Protein AF-A0A960QI03-F1 (afdb_monomer)

Solvent-accessible surface area (backbone atoms only — not comparable to full-atom values): 41084 Å² total; per-residue (Å²): 134,55,71,67,60,52,50,40,71,71,55,50,43,81,72,44,52,60,62,52,52,51,38,40,46,32,41,39,46,59,36,56,78,56,27,78,68,55,60,70,58,50,51,51,33,53,52,21,50,52,50,25,54,52,28,52,52,46,42,41,49,51,48,39,50,63,47,33,41,73,56,32,57,75,67,73,45,93,53,97,57,63,90,57,55,70,70,58,54,51,50,54,48,51,49,29,51,50,50,28,56,49,23,41,55,76,42,58,45,58,74,70,51,57,56,49,50,54,49,36,55,50,35,42,47,38,32,36,31,83,92,62,29,27,44,52,29,69,63,19,47,58,42,50,9,36,44,74,29,30,48,54,38,49,48,30,44,48,45,45,54,90,39,40,58,99,80,74,86,47,71,66,54,55,48,32,51,50,34,41,43,53,18,29,36,30,51,21,39,50,53,52,51,52,52,41,62,72,42,35,59,62,36,54,75,68,68,51,50,31,42,42,63,74,58,32,69,71,54,47,52,48,45,42,66,71,45,39,50,54,48,24,53,51,27,44,53,50,25,35,51,38,38,23,73,75,72,63,41,47,48,46,43,51,54,51,58,64,56,50,76,80,46,77,87,74,68,96,76,63,60,73,58,56,53,50,40,42,46,65,47,42,30,53,31,42,42,53,42,42,35,75,78,47,55,83,51,52,66,56,54,56,50,46,43,68,78,56,44,73,59,60,67,56,47,67,63,65,50,87,68,64,72,59,64,65,55,63,45,75,42,75,78,47,79,50,73,53,98,83,49,38,42,38,40,34,42,34,28,50,34,67,46,62,85,74,94,61,94,80,51,72,45,79,49,76,49,43,27,48,90,87,43,78,53,87,67,51,75,46,78,44,94,65,52,83,71,69,70,69,72,87,59,94,84,71,84,57,66,41,46,39,36,37,45,37,76,59,70,97,84,61,96,75,73,60,47,33,37,42,32,35,34,37,37,32,67,55,96,87,39,79,43,74,45,76,57,40,76,44,76,42,67,44,81,62,84,68,74,82,74,78,82,82,87,67,86,72,45,31,32,34,36,23,40,57,61,87,65,66,46,39,63,58,49,52,56,43,59,73,40,89,76,42,36,63,51,52,52,53,46,23,52,52,37,31,75,75,71,71,47,53,54,62,49,45,39,76,65,49,78,80,53,93,89,64,50,74,56,44,54,46,54,40,43,50,45,51,48,51,43,55,52,48,52,51,38,41,73,60,70,51,62,55,56,30,30,27,36,41,73,73,18,43,53,44,28,42,34,63,18,44,23,34,52,70,66,55,40,49,51,50,36,48,47,53,38,65,54,55,66,64,82,39,77,18,23,31,35,42,32,64,39,36,40,68,63,51,51,52,54,36,61,76,72,68,48,70,62,39,57,26,32,38,24,74,50,58,14,29,35,26,19,38,45,71,40,47,50,53,50,53,56,51,33,56,76,72,70,46,58,63,50,74,68,78,56,46,34,38,67,12,17,81,86,44,70,44,78,84,55,45,67,80,39,68,86,52,77,58,37,72,70,75,43,52,32,32,34,17,72,75,30,18,73,66,85,73,80,64,50,50,68,55,57,44,40,48,46,22,33,41,25,28,43,46,47,21,53,55,52,53,56,75,57,88,52,46,29,34,39,27,42,50,52,54,82,63,45,53,55,53,51,52,49,35,58,71,63,37,72,79,39,44,81,40,50,45,68,63,51,44,70,75,58,61,128

pLDDT: mean 76.5, std 20.73, range [26.42, 98.19]

Nearest PDB structures (foldseek):
  8g4u-assembly2_D  TM=7.574E-01  e=1.925E-13  Saccharopolyspora erythraea
  7s6d-assembly1_B  TM=7.404E-01  e=5.643E-13  Saccharopolyspora erythraea
  8jpt-assembly1_A  TM=7.401E-01  e=1.123E-12  Saccharopolyspora spinosa
  7s6c-assembly1_A  TM=7.450E-01  e=1.173E-12  Saccharopolyspora erythraea
  2qo3-assembly1_A  TM=7.437E-01  e=4.744E-11  Saccharopolyspora erythraea

Foldseek 3Di:
DDPVVVLCVLQVCVVCLLQAPLLLLLLLLLLVLQFPDAQVLSVLLSVLLVQLLVLLSSLLSLLQLVLCLVLCVLLVHDGPCNVPDPVVSVVSNVVSLVSNVVSLVSLVADPVLVVLSVVLSVLSNLCRHPPNVCQLDPCNLQSQLSNRFQSSSVSSNCSRVVRGDPPQDDPLVVVLNVLRSQLSSLVSSLVVLVVCLLCVLVCVVSVGRGPCVVCDNVNSLCCCQPPSVVSNVVSVLVNQVSCCVRVVLNQLVVLVVVLVVLPPPADPRCSVSVSCCSSAPSSVSSNVSSCVSVVSNVVVVVVSCVSNPNCVVVCVLVPPFPDWPWDQDWDQQDFDQDPQQKTKTKIKFGWTDTPDPDPPFKDKDKWKAFPNHTFDKDKDFPSPDPSVVNPDDDDDTDMGIIIIIGRDDPPDLPRQWMWIWIWMWGQDPSDIDIDGSDTDIGGRPRPDPDDDDPVDDFAEEEEEEQASDPLLQLVVVLCVDPPSVVLQVLLQVLCCVLVVDGPVCVSVPHDDDPLQDPLLNRLLSRLSSLQSLQVLCVVLVHLHQAYEYWQSSVLNRLVSLVFADSNLSSLLSSLLSVQFSDQALKWKKKWQAAPVVLVVVCVVVVAQKAWQAGAHGITMIMDHPVRVVVSVVVCVVVVTDMGIPPNSGDWQAQVTDNVVSLVSFQPGDTDDGNHQRQFLLVLGTDPDRDGSVSSVSSGHHHRYPHSSLVNCLPDDTQEYEYAHDDPCVVRNVVSCCVRPVRYYYHYSVSVSVVSVD

Structure (mmCIF, N/CA/C/O backbone):
data_AF-A0A960QI03-F1
#
_entry.id   AF-A0A960QI03-F1
#
loop_
_atom_site.group_PDB
_atom_site.id
_atom_site.type_symbol
_atom_site.label_atom_id
_atom_site.label_alt_id
_atom_site.label_comp_id
_atom_site.label_asym_id
_atom_site.label_entity_id
_atom_site.label_seq_id
_atom_site.pdbx_PDB_ins_code
_atom_site.Cartn_x
_atom_site.Cartn_y
_atom_site.Cartn_z
_atom_site.occupancy
_atom_site.B_iso_or_equiv
_atom_site.auth_seq_id
_atom_site.auth_comp_id
_atom_site.auth_asym_id
_atom_site.auth_atom_id
_atom_site.pdbx_PDB_model_num
ATOM 1 N N . MET A 1 1 ? 2.310 -25.686 -11.707 1.00 39.84 1 MET A N 1
ATOM 2 C CA . MET A 1 1 ? 3.024 -24.391 -11.836 1.00 39.84 1 MET A CA 1
ATOM 3 C C . MET A 1 1 ? 4.093 -24.515 -12.911 1.00 39.84 1 MET A C 1
ATOM 5 O O . MET A 1 1 ? 4.977 -25.349 -12.753 1.00 39.84 1 MET A O 1
ATOM 9 N N . GLY A 1 2 ? 3.983 -23.753 -14.004 1.00 37.94 2 GLY A N 1
ATOM 10 C CA . GLY A 1 2 ? 4.932 -23.805 -15.125 1.00 37.94 2 GLY A CA 1
ATOM 11 C C . GLY A 1 2 ? 6.330 -23.283 -14.769 1.00 37.94 2 GLY A C 1
ATOM 12 O O . GLY A 1 2 ? 6.493 -22.539 -13.800 1.00 37.94 2 GLY A O 1
ATOM 13 N N . LEU A 1 3 ? 7.331 -23.666 -15.569 1.00 33.56 3 LEU A N 1
ATOM 14 C CA . LEU A 1 3 ? 8.744 -23.286 -15.419 1.00 33.56 3 LEU A CA 1
ATOM 15 C C . LEU A 1 3 ? 8.937 -21.762 -15.293 1.00 33.56 3 LEU A C 1
ATOM 17 O O . LEU A 1 3 ? 9.714 -21.313 -14.458 1.00 33.56 3 LEU A O 1
ATOM 21 N N . ALA A 1 4 ? 8.156 -20.976 -16.042 1.00 34.00 4 ALA A N 1
ATOM 22 C CA . ALA A 1 4 ? 8.165 -19.512 -15.997 1.00 34.00 4 ALA A CA 1
ATOM 23 C C . ALA A 1 4 ? 7.738 -18.942 -14.630 1.00 34.00 4 ALA A C 1
ATOM 25 O O . ALA A 1 4 ? 8.382 -18.034 -14.113 1.00 34.00 4 ALA A O 1
ATOM 26 N N . ASN A 1 5 ? 6.718 -19.524 -13.986 1.00 35.59 5 ASN A N 1
ATOM 27 C CA . ASN A 1 5 ? 6.287 -19.092 -12.650 1.00 35.59 5 ASN A CA 1
ATOM 28 C C . ASN A 1 5 ? 7.309 -19.472 -11.572 1.00 35.59 5 ASN A C 1
ATOM 30 O O . ASN A 1 5 ? 7.458 -18.748 -10.593 1.00 35.59 5 ASN A O 1
ATOM 34 N N . ARG A 1 6 ? 8.041 -20.580 -11.760 1.00 45.50 6 ARG A N 1
ATOM 35 C CA . ARG A 1 6 ? 9.142 -20.960 -10.863 1.00 45.50 6 ARG A CA 1
ATOM 36 C C . ARG A 1 6 ? 10.351 -20.038 -11.029 1.00 45.50 6 ARG A C 1
ATOM 38 O O . ARG A 1 6 ? 10.916 -19.636 -10.024 1.00 45.50 6 ARG A O 1
ATOM 45 N N . LEU A 1 7 ? 10.716 -19.660 -12.255 1.00 40.84 7 LEU A N 1
ATOM 46 C CA . LEU A 1 7 ? 11.804 -18.705 -12.505 1.00 40.84 7 LEU A CA 1
ATOM 47 C C . LEU A 1 7 ? 11.471 -17.306 -11.964 1.00 40.84 7 LEU A C 1
ATOM 49 O O . LEU A 1 7 ? 12.288 -16.727 -11.256 1.00 40.84 7 LEU A O 1
ATOM 53 N N . ASN A 1 8 ? 10.245 -16.815 -12.179 1.00 43.50 8 ASN A N 1
ATOM 54 C CA . ASN A 1 8 ? 9.796 -15.537 -11.615 1.00 43.50 8 ASN A CA 1
ATOM 55 C C . ASN A 1 8 ? 9.832 -15.519 -10.078 1.00 43.50 8 ASN A C 1
ATOM 57 O O . ASN A 1 8 ? 10.259 -14.521 -9.499 1.00 43.50 8 ASN A O 1
ATOM 61 N N . ALA A 1 9 ? 9.427 -16.615 -9.425 1.00 45.22 9 ALA A N 1
ATOM 62 C CA . ALA A 1 9 ? 9.469 -16.742 -7.967 1.00 45.22 9 ALA A CA 1
ATOM 63 C C . ALA A 1 9 ? 10.902 -16.857 -7.410 1.00 45.22 9 ALA A C 1
ATOM 65 O O . ALA A 1 9 ? 11.162 -16.383 -6.310 1.00 45.22 9 ALA A O 1
ATOM 66 N N . LEU A 1 10 ? 11.827 -17.465 -8.164 1.00 46.03 10 LEU A N 1
ATOM 67 C CA . LEU A 1 10 ? 13.216 -17.684 -7.744 1.00 46.03 10 LEU A CA 1
ATOM 68 C C . LEU A 1 10 ? 14.126 -16.468 -7.949 1.00 46.03 10 LEU A C 1
ATOM 70 O O . LEU A 1 10 ? 15.114 -16.347 -7.236 1.00 46.03 10 LEU A O 1
ATOM 74 N N . SER A 1 11 ? 13.838 -15.595 -8.919 1.00 47.56 11 SER A N 1
ATOM 75 C CA . SER A 1 11 ? 14.735 -14.482 -9.259 1.00 47.56 11 SER A CA 1
ATOM 76 C C . SER A 1 11 ? 14.125 -13.096 -9.080 1.00 47.56 11 SER A C 1
ATOM 78 O O . SER A 1 11 ? 14.800 -12.127 -9.401 1.00 47.56 11 SER A O 1
ATOM 80 N N . ARG A 1 12 ? 12.863 -12.960 -8.640 1.00 54.19 12 ARG A N 1
ATOM 81 C CA . ARG A 1 12 ? 12.131 -11.671 -8.605 1.00 54.19 12 ARG A CA 1
ATOM 82 C C . ARG A 1 12 ? 12.164 -10.932 -9.957 1.00 54.19 12 ARG A C 1
ATOM 84 O O . ARG A 1 12 ? 12.278 -9.711 -10.005 1.00 54.19 12 ARG A O 1
ATOM 91 N N . PHE A 1 13 ? 12.076 -11.687 -11.057 1.00 56.06 13 PHE A N 1
ATOM 92 C CA . PHE A 1 13 ? 12.320 -11.229 -12.435 1.00 56.06 13 PHE A CA 1
ATOM 93 C C . PHE A 1 13 ? 11.583 -9.930 -12.811 1.00 56.06 13 PHE A C 1
ATOM 95 O O . PHE A 1 13 ? 12.171 -9.027 -13.402 1.00 56.06 13 PHE A O 1
ATOM 102 N N . SER A 1 14 ? 10.313 -9.794 -12.417 1.00 46.88 14 SER A N 1
ATOM 103 C CA . SER A 1 14 ? 9.499 -8.602 -12.696 1.00 46.88 14 SER A CA 1
ATOM 104 C C . SER A 1 14 ? 10.028 -7.319 -12.040 1.00 46.88 14 SER A C 1
ATOM 106 O O . SER A 1 14 ? 9.809 -6.239 -12.583 1.00 46.88 14 SER A O 1
ATOM 108 N N . GLY A 1 15 ? 10.738 -7.423 -10.909 1.00 53.53 15 GLY A N 1
ATOM 109 C CA . GLY A 1 15 ? 11.224 -6.277 -10.134 1.00 53.53 15 GLY A CA 1
ATOM 110 C C . GLY A 1 15 ? 12.460 -5.591 -10.723 1.00 53.53 15 GLY A C 1
ATOM 111 O O . GLY A 1 15 ? 12.612 -4.381 -10.580 1.00 53.53 15 GLY A O 1
ATOM 112 N N . TRP A 1 16 ? 13.333 -6.324 -11.423 1.00 65.75 16 TRP A N 1
ATOM 113 C CA . TRP A 1 16 ? 14.554 -5.762 -12.026 1.00 65.75 16 TRP A CA 1
ATOM 114 C C . TRP A 1 16 ? 14.536 -5.706 -13.554 1.00 65.75 16 TRP A C 1
ATOM 116 O O . TRP A 1 16 ? 15.252 -4.875 -14.111 1.00 65.75 16 TRP A O 1
ATOM 126 N N . TRP A 1 17 ? 13.714 -6.512 -14.241 1.00 71.44 17 TRP A N 1
ATOM 127 C CA . TRP A 1 17 ? 13.638 -6.525 -15.710 1.00 71.44 17 TRP A CA 1
ATOM 128 C C . TRP A 1 17 ? 13.374 -5.129 -16.283 1.00 71.44 17 TRP A C 1
ATOM 130 O O . TRP A 1 17 ? 14.135 -4.613 -17.099 1.00 71.44 17 TRP A O 1
ATOM 140 N N . HIS A 1 18 ? 12.324 -4.474 -15.794 1.00 63.75 18 HIS A N 1
ATOM 141 C CA . HIS A 1 18 ? 11.936 -3.153 -16.275 1.00 63.75 18 HIS A CA 1
ATOM 142 C C . HIS A 1 18 ? 12.754 -2.017 -15.660 1.00 63.75 18 HIS A C 1
ATOM 144 O O . HIS A 1 18 ? 12.910 -0.970 -16.283 1.00 63.75 18 HIS A O 1
ATOM 150 N N . TYR A 1 19 ? 13.275 -2.217 -14.448 1.00 61.78 19 TYR A N 1
ATOM 151 C CA . TYR A 1 19 ? 14.030 -1.188 -13.744 1.00 61.78 19 TYR A CA 1
ATOM 152 C C . TYR A 1 19 ? 15.459 -1.048 -14.275 1.00 61.78 19 TYR A C 1
ATOM 154 O O . TYR A 1 19 ? 15.927 0.065 -14.496 1.00 61.78 19 TYR A O 1
ATOM 162 N N . LYS A 1 20 ? 16.151 -2.172 -14.487 1.00 70.75 20 LYS A N 1
ATOM 163 C CA . LYS A 1 20 ? 17.593 -2.178 -14.750 1.00 70.75 20 LYS A CA 1
ATOM 164 C C . LYS A 1 20 ? 17.926 -2.352 -16.229 1.00 70.75 20 LYS A C 1
ATOM 166 O O . LYS A 1 20 ? 18.776 -1.644 -16.746 1.00 70.75 20 LYS A O 1
ATOM 171 N N . ILE A 1 21 ? 17.239 -3.242 -16.944 1.00 80.12 21 ILE A N 1
ATOM 172 C CA . ILE A 1 21 ? 17.695 -3.654 -18.284 1.00 80.12 21 ILE A CA 1
ATOM 173 C C . ILE A 1 21 ? 17.379 -2.615 -19.366 1.00 80.12 21 ILE A C 1
ATOM 175 O O . ILE A 1 21 ? 18.209 -2.381 -20.240 1.00 80.12 21 ILE A O 1
ATOM 179 N N . SER A 1 22 ? 16.218 -1.956 -19.299 1.00 81.31 22 SER A N 1
ATOM 180 C CA . SER A 1 22 ? 15.777 -1.006 -20.335 1.00 81.31 22 SER A CA 1
ATOM 181 C C . SER A 1 22 ? 16.789 0.122 -20.578 1.00 81.31 22 SER A C 1
ATOM 183 O O . SER A 1 22 ? 17.201 0.366 -21.713 1.00 81.31 22 SER A O 1
ATOM 185 N N . TYR A 1 23 ? 17.250 0.781 -19.509 1.00 83.06 23 TYR A N 1
ATOM 186 C CA . TYR A 1 23 ? 18.186 1.898 -19.634 1.00 83.06 23 TYR A CA 1
ATOM 187 C C . TYR A 1 23 ? 19.628 1.431 -19.905 1.00 83.06 23 TYR A C 1
ATOM 189 O O . TYR A 1 23 ? 20.389 2.169 -20.531 1.00 83.06 23 TYR A O 1
ATOM 197 N N . LEU A 1 24 ? 20.003 0.211 -19.490 1.00 89.19 24 LEU A N 1
ATOM 198 C CA . LEU A 1 24 ? 21.322 -0.369 -19.771 1.00 89.19 24 LEU A CA 1
ATOM 199 C C . LEU A 1 24 ? 21.560 -0.611 -21.264 1.00 89.19 24 LEU A C 1
ATOM 201 O O . LEU A 1 24 ? 22.711 -0.736 -21.654 1.00 89.19 24 LEU A O 1
ATOM 205 N N . LEU A 1 25 ? 20.518 -0.625 -22.103 1.00 91.00 25 LEU A N 1
ATOM 206 C CA . LEU A 1 25 ? 20.654 -0.705 -23.563 1.00 91.00 25 LEU A CA 1
ATOM 207 C C . LEU A 1 25 ? 20.957 0.646 -24.228 1.00 91.00 25 LEU A C 1
ATOM 209 O O . LEU A 1 25 ? 21.382 0.671 -25.382 1.00 91.00 25 LEU A O 1
ATOM 213 N N . ALA A 1 26 ? 20.762 1.771 -23.534 1.00 91.38 26 ALA A N 1
ATOM 214 C CA . ALA A 1 26 ? 20.975 3.095 -24.120 1.00 91.38 26 ALA A CA 1
ATOM 215 C C . ALA A 1 26 ? 22.410 3.306 -24.656 1.00 91.38 26 ALA A C 1
ATOM 217 O O . ALA A 1 26 ? 22.540 3.797 -25.777 1.00 91.38 26 ALA A O 1
ATOM 218 N N . PRO A 1 27 ? 23.488 2.896 -23.956 1.00 92.50 27 PRO A N 1
ATOM 219 C CA . PRO A 1 27 ? 24.852 3.022 -24.477 1.00 92.50 27 PRO A CA 1
ATOM 220 C C . PRO A 1 27 ? 25.102 2.151 -25.708 1.00 92.50 27 PRO A C 1
ATOM 222 O O . PRO A 1 27 ? 25.822 2.565 -26.611 1.00 92.50 27 PRO A O 1
ATOM 225 N N . PHE A 1 28 ? 24.478 0.969 -25.769 1.00 94.56 28 PHE A N 1
ATOM 226 C CA . PHE A 1 28 ? 24.535 0.119 -26.957 1.00 94.56 28 PHE A CA 1
ATOM 227 C C . PHE A 1 28 ? 23.908 0.821 -28.168 1.00 94.56 28 PHE A C 1
ATOM 229 O O . PHE A 1 28 ? 24.482 0.774 -29.251 1.00 94.56 28 PHE A O 1
ATOM 236 N N . TYR A 1 29 ? 22.782 1.524 -27.988 1.00 94.44 29 TYR A N 1
ATOM 237 C CA . TYR A 1 29 ? 22.166 2.299 -29.068 1.00 94.44 29 TYR A CA 1
ATOM 238 C C . TYR A 1 29 ? 23.057 3.442 -29.551 1.00 94.44 29 TYR A C 1
ATOM 240 O O . TYR A 1 29 ? 23.186 3.617 -30.757 1.00 94.44 29 TYR A O 1
ATOM 248 N N . VAL A 1 30 ? 23.703 4.179 -28.641 1.00 92.31 30 VAL A N 1
ATOM 249 C CA . VAL A 1 30 ? 24.671 5.227 -29.019 1.00 92.31 30 VAL A CA 1
ATOM 250 C C . VAL A 1 30 ? 25.814 4.633 -29.845 1.00 92.31 30 VAL A C 1
ATOM 252 O O . VAL A 1 30 ? 26.154 5.175 -30.890 1.00 92.31 30 VAL A O 1
ATOM 255 N N . GLY A 1 31 ? 26.346 3.476 -29.440 1.00 90.56 31 GLY A N 1
ATOM 256 C CA . GLY A 1 31 ? 27.434 2.805 -30.157 1.00 90.56 31 GLY A CA 1
ATOM 257 C C . GLY A 1 31 ? 27.106 2.408 -31.603 1.00 90.56 31 GLY A C 1
ATOM 258 O O . GLY A 1 31 ? 28.027 2.203 -32.388 1.00 90.56 31 GLY A O 1
ATOM 259 N N . LEU A 1 32 ? 25.826 2.331 -31.989 1.00 92.12 32 LEU A N 1
ATOM 260 C CA . LEU A 1 32 ? 25.419 2.048 -33.373 1.00 92.12 32 LEU A CA 1
ATOM 261 C C . LEU A 1 32 ? 25.707 3.203 -34.343 1.00 92.12 32 LEU A C 1
ATOM 263 O O . LEU A 1 32 ? 25.689 2.972 -35.547 1.00 92.12 32 LEU A O 1
ATOM 267 N N . LEU A 1 33 ? 25.958 4.419 -33.847 1.00 89.06 33 LEU A N 1
ATOM 268 C CA . LEU A 1 33 ? 26.301 5.569 -34.691 1.00 89.06 33 LEU A CA 1
ATOM 269 C C . LEU A 1 33 ? 27.668 5.411 -35.353 1.00 89.06 33 LEU A C 1
ATOM 271 O O . LEU A 1 33 ? 27.818 5.735 -36.527 1.00 89.06 33 LEU A O 1
ATOM 275 N N . ALA A 1 34 ? 28.636 4.897 -34.596 1.00 84.19 34 ALA A N 1
ATOM 276 C CA . ALA A 1 34 ? 30.025 4.771 -35.024 1.00 84.19 34 ALA A CA 1
ATOM 277 C C . ALA A 1 34 ? 30.387 3.345 -35.483 1.00 84.19 34 ALA A C 1
ATOM 279 O O . ALA A 1 34 ? 31.458 3.123 -36.043 1.00 84.19 34 ALA A O 1
ATOM 280 N N . ALA A 1 35 ? 29.527 2.354 -35.224 1.00 86.81 35 ALA A N 1
ATOM 281 C CA . ALA A 1 35 ? 29.808 0.958 -35.538 1.00 86.81 35 ALA A CA 1
ATOM 282 C C . ALA A 1 35 ? 29.459 0.589 -36.989 1.00 86.81 35 ALA A C 1
ATOM 284 O O . ALA A 1 35 ? 28.321 0.728 -37.434 1.00 86.81 35 ALA A O 1
ATOM 285 N N . GLU A 1 36 ? 30.413 -0.019 -37.689 1.00 89.06 36 GLU A N 1
ATOM 286 C CA . GLU A 1 36 ? 30.246 -0.613 -39.015 1.00 89.06 36 GLU A CA 1
ATOM 287 C C . GLU A 1 36 ? 29.546 -1.982 -38.910 1.00 89.06 36 GLU A C 1
ATOM 289 O O . GLU A 1 36 ? 30.157 -3.049 -39.026 1.00 89.06 36 GLU A O 1
ATOM 294 N N . VAL A 1 37 ? 28.238 -1.969 -38.628 1.00 92.31 37 VAL A N 1
ATOM 295 C CA . VAL A 1 37 ? 27.414 -3.181 -38.476 1.00 92.31 37 VAL A CA 1
ATOM 296 C C . VAL A 1 37 ? 26.118 -3.126 -39.267 1.00 92.31 37 VAL A C 1
ATOM 298 O O . VAL A 1 37 ? 25.424 -2.113 -39.297 1.00 92.31 37 VAL A O 1
ATOM 301 N N . ASP A 1 38 ? 25.737 -4.262 -39.852 1.00 94.31 38 ASP A N 1
ATOM 302 C CA . ASP A 1 38 ? 24.394 -4.440 -40.393 1.00 94.31 38 ASP A CA 1
ATOM 303 C C . ASP A 1 38 ? 23.354 -4.688 -39.281 1.00 94.31 38 ASP A C 1
ATOM 305 O O . ASP A 1 38 ? 23.672 -5.036 -38.137 1.00 94.31 38 ASP A O 1
ATOM 309 N N . LEU A 1 39 ? 22.075 -4.532 -39.632 1.00 94.50 39 LEU A N 1
ATOM 310 C CA . LEU A 1 39 ? 20.943 -4.729 -38.724 1.00 94.50 39 LEU A CA 1
ATOM 311 C C . LEU A 1 39 ? 20.913 -6.131 -38.093 1.00 94.50 39 LEU A C 1
ATOM 313 O O . LEU A 1 39 ? 20.616 -6.260 -36.904 1.00 94.50 39 LEU A O 1
ATOM 317 N N . GLY A 1 40 ? 21.199 -7.180 -38.866 1.00 95.56 40 GLY A N 1
ATOM 318 C CA . GLY A 1 40 ? 21.179 -8.559 -38.378 1.00 95.56 40 GLY A CA 1
ATOM 319 C C . GLY A 1 40 ? 22.243 -8.783 -37.307 1.00 95.56 40 GLY A C 1
ATOM 320 O O . GLY A 1 40 ? 21.962 -9.367 -36.255 1.00 95.56 40 GLY A O 1
ATOM 321 N N . ARG A 1 41 ? 23.446 -8.244 -37.523 1.00 95.06 41 ARG A N 1
ATOM 322 C CA . ARG A 1 41 ? 24.529 -8.284 -36.538 1.00 95.06 41 ARG A CA 1
ATOM 323 C C . ARG A 1 41 ? 24.206 -7.450 -35.298 1.00 95.06 41 ARG A C 1
ATOM 325 O O . ARG A 1 41 ? 24.434 -7.936 -34.190 1.00 95.06 41 ARG A O 1
ATOM 332 N N . ALA A 1 42 ? 23.647 -6.250 -35.457 1.00 95.25 42 ALA A N 1
ATOM 333 C CA . ALA A 1 42 ? 23.221 -5.416 -34.332 1.00 95.25 42 ALA A CA 1
ATOM 334 C C . ALA A 1 42 ? 22.159 -6.122 -33.467 1.00 95.25 42 ALA A C 1
ATOM 336 O O . ALA A 1 42 ? 22.290 -6.164 -32.244 1.00 95.25 42 ALA A O 1
ATOM 337 N N . LEU A 1 43 ? 21.159 -6.757 -34.090 1.00 95.50 43 LEU A N 1
ATOM 338 C CA . LEU A 1 43 ? 20.144 -7.555 -33.392 1.00 95.50 43 LEU A CA 1
ATOM 339 C C . LEU A 1 43 ? 20.763 -8.731 -32.624 1.00 95.50 43 LEU A C 1
ATOM 341 O O . LEU A 1 43 ? 20.419 -8.953 -31.463 1.00 95.50 43 LEU A O 1
ATOM 345 N N . ALA A 1 44 ? 21.702 -9.456 -33.239 1.00 95.94 44 ALA A N 1
ATOM 346 C CA . ALA A 1 44 ? 22.387 -10.574 -32.592 1.00 95.94 44 ALA A CA 1
ATOM 347 C C . ALA A 1 44 ? 23.214 -10.124 -31.374 1.00 95.94 44 ALA A C 1
ATOM 349 O O . ALA A 1 44 ? 23.159 -10.763 -30.321 1.00 95.94 44 ALA A O 1
ATOM 350 N N . ILE A 1 45 ? 23.942 -9.006 -31.487 1.00 96.25 45 ILE A N 1
ATOM 351 C CA . ILE A 1 45 ? 24.725 -8.435 -30.379 1.00 96.25 45 ILE A CA 1
ATOM 352 C C . ILE A 1 45 ? 23.798 -7.947 -29.260 1.00 96.25 45 ILE A C 1
ATOM 354 O O . ILE A 1 45 ? 24.036 -8.269 -28.097 1.00 96.25 45 ILE A O 1
ATOM 358 N N . GLY A 1 46 ? 22.712 -7.246 -29.596 1.00 95.12 46 GLY A N 1
ATOM 359 C CA . GLY A 1 46 ? 21.710 -6.807 -28.621 1.00 95.12 46 GLY A CA 1
ATOM 360 C C . GLY A 1 46 ? 21.060 -7.976 -27.872 1.00 95.12 46 GLY A C 1
ATOM 361 O O . GLY A 1 46 ? 20.900 -7.919 -26.653 1.00 95.12 46 GLY A O 1
ATOM 362 N N . ALA A 1 47 ? 20.754 -9.078 -28.564 1.00 95.44 47 ALA A N 1
ATOM 363 C CA . ALA A 1 47 ? 20.247 -10.296 -27.932 1.00 95.44 47 ALA A CA 1
ATOM 364 C C . ALA A 1 47 ? 21.277 -10.931 -26.981 1.00 95.44 47 ALA A C 1
ATOM 366 O O . ALA A 1 47 ? 20.924 -11.348 -25.879 1.00 95.44 47 ALA A O 1
ATOM 367 N N . CYS A 1 48 ? 22.556 -10.960 -27.368 1.00 97.38 48 CYS A N 1
ATOM 368 C CA . CYS A 1 48 ? 23.632 -11.446 -26.504 1.00 97.38 48 CYS A CA 1
ATOM 369 C C . CYS A 1 48 ? 23.804 -10.574 -25.251 1.00 97.38 48 CYS A C 1
ATOM 371 O O . CYS A 1 48 ? 23.943 -11.117 -24.157 1.00 97.38 48 CYS A O 1
ATOM 373 N N . LEU A 1 49 ? 23.728 -9.244 -25.383 1.00 95.94 49 LEU A N 1
ATOM 374 C CA . LEU A 1 49 ? 23.737 -8.323 -24.240 1.00 95.94 49 LEU A CA 1
ATOM 375 C C . LEU A 1 49 ? 22.569 -8.581 -23.280 1.00 95.94 49 LEU A C 1
ATOM 377 O O . LEU A 1 49 ? 22.765 -8.610 -22.068 1.00 95.94 49 LEU A O 1
ATOM 381 N N . LEU A 1 50 ? 21.360 -8.810 -23.799 1.00 94.38 50 LEU A N 1
ATOM 382 C CA . LEU A 1 50 ? 20.205 -9.149 -22.962 1.00 94.38 50 LEU A CA 1
ATOM 383 C C . LEU A 1 50 ? 20.434 -10.446 -22.180 1.00 94.38 50 LEU A C 1
ATOM 385 O O . LEU A 1 50 ? 20.165 -10.491 -20.982 1.00 94.38 50 LEU A O 1
ATOM 389 N N . VAL A 1 51 ? 20.964 -11.486 -22.833 1.00 95.56 51 VAL A N 1
ATOM 390 C CA . VAL A 1 51 ? 21.314 -12.750 -22.165 1.00 95.56 51 VAL A CA 1
ATOM 391 C C . VAL A 1 51 ? 22.369 -12.522 -21.083 1.00 95.56 51 VAL A C 1
ATOM 393 O O . VAL A 1 51 ? 22.214 -13.049 -19.982 1.00 95.56 51 VAL A O 1
ATOM 396 N N . TYR A 1 52 ? 23.389 -11.706 -21.364 1.00 96.94 52 TYR A N 1
ATOM 397 C CA . TYR A 1 52 ? 24.407 -11.322 -20.388 1.00 96.94 52 TYR A CA 1
ATOM 398 C C . TYR A 1 52 ? 23.777 -10.672 -19.147 1.00 96.94 52 TYR A C 1
ATOM 400 O O . TYR A 1 52 ? 23.975 -11.178 -18.044 1.00 96.94 52 TYR A O 1
ATOM 408 N N . PHE A 1 53 ? 22.960 -9.623 -19.322 1.00 94.44 53 PHE A N 1
ATOM 409 C CA . PHE A 1 53 ? 22.320 -8.909 -18.209 1.00 94.44 53 PHE A CA 1
ATOM 410 C C . PHE A 1 53 ? 21.380 -9.796 -17.392 1.00 94.44 53 PHE A C 1
ATOM 412 O O . PHE A 1 53 ? 21.356 -9.706 -16.167 1.00 94.44 53 PHE A O 1
ATOM 419 N N . ILE A 1 54 ? 20.609 -10.670 -18.047 1.00 92.38 54 ILE A N 1
ATOM 420 C CA . ILE A 1 54 ? 19.739 -11.628 -17.351 1.00 92.38 54 ILE A CA 1
ATOM 421 C C . ILE A 1 54 ? 20.588 -12.593 -16.521 1.00 92.38 54 ILE A C 1
ATOM 423 O O . ILE A 1 54 ? 20.284 -12.826 -15.352 1.00 92.38 54 ILE A O 1
ATOM 427 N N . ALA A 1 55 ? 21.643 -13.160 -17.108 1.00 94.44 55 ALA A N 1
ATOM 428 C CA . ALA A 1 55 ? 22.482 -14.143 -16.437 1.00 94.44 55 ALA A CA 1
ATOM 429 C C . ALA A 1 55 ? 23.220 -13.544 -15.229 1.00 94.44 55 ALA A C 1
ATOM 431 O O . ALA A 1 55 ? 23.211 -14.162 -14.161 1.00 94.44 55 ALA A O 1
ATOM 432 N N . THR A 1 56 ? 23.785 -12.335 -15.350 1.00 94.38 56 THR A N 1
ATOM 433 C CA . THR A 1 56 ? 24.467 -11.669 -14.227 1.00 94.38 56 THR A CA 1
ATOM 434 C C . THR A 1 56 ? 23.489 -11.206 -13.148 1.00 94.38 56 THR A C 1
ATOM 436 O O . THR A 1 56 ? 23.753 -11.419 -11.965 1.00 94.38 56 THR A O 1
ATOM 439 N N . ALA A 1 57 ? 22.311 -10.685 -13.515 1.00 90.75 57 ALA A N 1
ATOM 440 C CA . ALA A 1 57 ? 21.275 -10.323 -12.545 1.00 90.75 57 ALA A CA 1
ATOM 441 C C . ALA A 1 57 ? 20.778 -11.542 -11.750 1.00 90.75 57 ALA A C 1
ATOM 443 O O . ALA A 1 57 ? 20.688 -11.494 -10.520 1.00 90.75 57 ALA A O 1
ATOM 444 N N . VAL A 1 58 ? 20.496 -12.660 -12.430 1.00 91.06 58 VAL A N 1
ATOM 445 C CA . VAL A 1 58 ? 20.085 -13.912 -11.775 1.00 91.06 58 VAL A CA 1
ATOM 446 C C . VAL A 1 58 ? 21.205 -14.453 -10.884 1.00 91.06 58 VAL A C 1
ATOM 448 O O . VAL A 1 58 ? 20.927 -14.881 -9.764 1.00 91.06 58 VAL A O 1
ATOM 451 N N . PHE A 1 59 ? 22.462 -14.398 -11.336 1.00 94.75 59 PHE A N 1
ATOM 452 C CA . PHE A 1 59 ? 23.617 -14.789 -10.526 1.00 94.75 59 PHE A CA 1
ATOM 453 C C . PHE A 1 59 ? 23.689 -13.972 -9.231 1.00 94.75 59 PHE A C 1
ATOM 455 O O . PHE A 1 59 ? 23.759 -14.557 -8.150 1.00 94.75 59 PHE A O 1
ATOM 462 N N . GLY A 1 60 ? 23.616 -12.641 -9.330 1.00 92.00 60 GLY A N 1
ATOM 463 C CA . GLY A 1 60 ? 23.665 -11.744 -8.176 1.00 92.00 60 GLY A CA 1
ATOM 464 C C . GLY A 1 60 ? 22.559 -12.025 -7.159 1.00 92.00 60 GLY A C 1
ATOM 465 O O . GLY A 1 60 ? 22.834 -12.119 -5.964 1.00 92.00 60 GLY A O 1
ATOM 466 N N . HIS A 1 61 ? 21.326 -12.250 -7.625 1.00 88.88 61 HIS A N 1
ATOM 467 C CA . HIS A 1 61 ? 20.202 -12.600 -6.750 1.00 88.88 61 HIS A CA 1
ATOM 468 C C . HIS A 1 61 ? 20.404 -13.934 -6.026 1.00 88.88 61 HIS A C 1
ATOM 470 O O . HIS A 1 61 ? 20.214 -14.001 -4.814 1.00 88.88 61 HIS A O 1
ATOM 476 N N . ILE A 1 62 ? 20.841 -14.979 -6.737 1.00 90.62 62 ILE A N 1
ATOM 477 C CA . ILE A 1 62 ? 21.101 -16.288 -6.122 1.00 90.62 62 ILE A CA 1
ATOM 478 C C . ILE A 1 62 ? 22.232 -16.187 -5.095 1.00 90.62 62 ILE A C 1
ATOM 480 O O . ILE A 1 62 ? 22.108 -16.718 -3.994 1.00 90.62 62 ILE A O 1
ATOM 484 N N . VAL A 1 63 ? 23.331 -15.505 -5.429 1.00 93.19 63 VAL A N 1
ATOM 485 C CA . VAL A 1 63 ? 24.462 -15.319 -4.508 1.00 93.19 63 VAL A CA 1
ATOM 486 C C . VAL A 1 63 ? 24.044 -14.535 -3.265 1.00 93.19 63 VAL A C 1
ATOM 488 O O . VAL A 1 63 ? 24.465 -14.887 -2.159 1.00 93.19 63 VAL A O 1
ATOM 491 N N . ASN A 1 64 ? 23.180 -13.528 -3.414 1.00 90.62 64 ASN A N 1
ATOM 492 C CA . ASN A 1 64 ? 22.658 -12.802 -2.266 1.00 90.62 64 ASN A CA 1
ATOM 493 C C . ASN A 1 64 ? 21.775 -13.679 -1.367 1.00 90.62 64 ASN A C 1
ATOM 495 O O . ASN A 1 64 ? 22.024 -13.732 -0.164 1.00 90.62 64 ASN A O 1
ATOM 499 N N . ASP A 1 65 ? 20.826 -14.421 -1.943 1.00 87.94 65 ASP A N 1
ATOM 500 C CA . ASP A 1 65 ? 19.941 -15.323 -1.194 1.00 87.94 65 ASP A CA 1
ATOM 501 C C . ASP A 1 65 ? 20.726 -16.436 -0.480 1.00 87.94 65 ASP A C 1
ATOM 503 O O . ASP A 1 65 ? 20.438 -16.753 0.675 1.00 87.94 65 ASP A O 1
ATOM 507 N N . LEU A 1 66 ? 21.756 -17.000 -1.125 1.00 90.06 66 LEU A N 1
ATOM 508 C CA . LEU A 1 66 ? 22.666 -17.971 -0.504 1.00 90.06 66 LEU A CA 1
ATOM 509 C C . LEU A 1 66 ? 23.431 -17.361 0.677 1.00 90.06 66 LEU A C 1
ATOM 511 O O . LEU A 1 66 ? 23.632 -18.026 1.693 1.00 90.06 66 LEU A O 1
ATOM 515 N N . GLY A 1 67 ? 23.842 -16.097 0.555 1.00 88.25 67 GLY A N 1
ATOM 516 C CA . GLY A 1 67 ? 24.461 -15.352 1.645 1.00 88.25 67 GLY A CA 1
ATOM 517 C C . GLY A 1 67 ? 23.500 -15.073 2.804 1.00 88.25 67 GLY A C 1
ATOM 518 O O . GLY A 1 67 ? 23.953 -14.952 3.943 1.00 88.25 67 GLY A O 1
ATOM 519 N N . ASP A 1 68 ? 22.194 -14.990 2.551 1.00 86.81 68 ASP A N 1
ATOM 520 C CA . ASP A 1 68 ? 21.199 -14.543 3.532 1.00 86.81 68 ASP A CA 1
ATOM 521 C C . ASP A 1 68 ? 20.406 -15.645 4.224 1.00 86.81 68 ASP A C 1
ATOM 523 O O . ASP A 1 68 ? 19.703 -15.344 5.181 1.00 86.81 68 ASP A O 1
ATOM 527 N N . VAL A 1 69 ? 20.618 -16.921 3.886 1.00 85.75 69 VAL A N 1
ATOM 528 C CA . VAL A 1 69 ? 19.916 -18.068 4.501 1.00 85.75 69 VAL A CA 1
ATOM 529 C C . VAL A 1 69 ? 19.823 -17.979 6.035 1.00 85.75 69 VAL A C 1
ATOM 531 O O . VAL A 1 69 ? 18.744 -18.129 6.604 1.00 85.75 69 VAL A O 1
ATOM 534 N N . ALA A 1 70 ? 20.937 -17.710 6.727 1.00 81.00 70 ALA A N 1
ATOM 535 C CA . ALA A 1 70 ? 20.956 -17.624 8.192 1.00 81.00 70 ALA A CA 1
ATOM 536 C C . ALA A 1 70 ? 20.308 -16.337 8.742 1.00 81.00 70 ALA A C 1
ATOM 538 O O . ALA A 1 70 ? 19.818 -16.310 9.872 1.00 81.00 70 ALA A O 1
ATOM 539 N N . MET A 1 71 ? 20.336 -15.250 7.973 1.00 75.06 71 MET A N 1
ATOM 540 C CA . MET A 1 71 ? 19.726 -13.973 8.342 1.00 75.06 71 MET A CA 1
ATOM 541 C C . MET A 1 71 ? 18.209 -14.023 8.149 1.00 75.06 71 MET A C 1
ATOM 543 O O . MET A 1 71 ? 17.473 -13.684 9.072 1.00 75.06 71 MET A O 1
ATOM 547 N N . ASP A 1 72 ? 17.756 -14.539 7.011 1.00 77.50 72 ASP A N 1
ATOM 548 C CA . ASP A 1 72 ? 16.344 -14.726 6.690 1.00 77.50 72 ASP A CA 1
ATOM 549 C C . ASP A 1 72 ? 15.670 -15.683 7.674 1.00 77.50 72 ASP A C 1
ATOM 551 O O . ASP A 1 72 ? 14.578 -15.390 8.157 1.00 77.50 72 ASP A O 1
ATOM 555 N N . ALA A 1 73 ? 16.354 -16.763 8.072 1.00 76.81 73 ALA A N 1
ATOM 556 C CA . ALA A 1 73 ? 15.864 -17.675 9.104 1.00 76.81 73 ALA A CA 1
ATOM 557 C C . ALA A 1 73 ? 15.650 -16.976 10.461 1.00 76.81 73 ALA A C 1
ATOM 559 O O . ALA A 1 73 ? 14.639 -17.213 11.118 1.00 76.81 73 ALA A O 1
ATOM 560 N N . ARG A 1 74 ? 16.563 -16.079 10.870 1.00 72.44 74 ARG A N 1
ATOM 561 C CA . ARG A 1 74 ? 16.406 -15.273 12.099 1.00 72.44 74 ARG A CA 1
ATOM 562 C C . ARG A 1 74 ? 15.283 -14.241 11.987 1.00 72.44 74 ARG A C 1
ATOM 564 O O . ARG A 1 74 ? 14.655 -13.931 12.992 1.00 72.44 74 ARG A O 1
ATOM 571 N N . ALA A 1 75 ? 15.029 -13.734 10.784 1.00 61.03 75 ALA A N 1
ATOM 572 C CA . ALA A 1 75 ? 13.967 -12.773 10.497 1.00 61.03 75 ALA A CA 1
ATOM 573 C C . ALA A 1 75 ? 12.603 -13.428 10.187 1.00 61.03 75 ALA A C 1
ATOM 575 O O . ALA A 1 75 ? 11.649 -12.716 9.879 1.00 61.03 75 ALA A O 1
ATOM 576 N N . GLY A 1 76 ? 12.500 -14.764 10.218 1.00 65.06 76 GLY A N 1
ATOM 577 C CA . GLY A 1 76 ? 11.277 -15.496 9.865 1.00 65.06 76 GLY A CA 1
ATOM 578 C C . GLY A 1 76 ? 10.875 -15.387 8.386 1.00 65.06 76 GLY A C 1
ATOM 579 O O . GLY A 1 76 ? 9.719 -15.641 8.048 1.00 65.06 76 GLY A O 1
ATOM 580 N N . LYS A 1 77 ? 11.800 -14.995 7.497 1.00 63.94 77 LYS A N 1
ATOM 581 C CA . LYS A 1 77 ? 11.548 -14.814 6.060 1.00 63.94 77 LYS A CA 1
ATOM 582 C C . LYS A 1 77 ? 11.791 -16.128 5.296 1.00 63.94 77 LYS A C 1
ATOM 584 O O . LYS A 1 77 ? 12.797 -16.798 5.537 1.00 63.94 77 LYS A O 1
ATOM 589 N N . PRO A 1 78 ? 10.912 -16.512 4.351 1.00 69.56 78 PRO A N 1
ATOM 590 C CA . PRO A 1 78 ? 11.153 -17.673 3.501 1.00 69.56 78 PRO A CA 1
ATOM 591 C C . PRO A 1 78 ? 12.296 -17.386 2.516 1.00 69.56 78 PRO A C 1
ATOM 593 O O . PRO A 1 78 ? 12.245 -16.407 1.774 1.00 69.56 78 PRO A O 1
ATOM 596 N N . ASN A 1 79 ? 13.301 -18.264 2.471 1.00 80.31 79 ASN A N 1
ATOM 597 C CA . ASN A 1 79 ? 14.428 -18.180 1.539 1.00 80.31 79 ASN A CA 1
ATOM 598 C C . ASN A 1 79 ? 14.388 -19.362 0.557 1.00 80.31 79 ASN A C 1
ATOM 600 O O . ASN A 1 79 ? 14.316 -20.523 0.965 1.00 80.31 79 ASN A O 1
ATOM 604 N N . ALA A 1 80 ? 14.433 -19.072 -0.745 1.00 76.06 80 ALA A N 1
ATOM 605 C CA . ALA A 1 80 ? 14.266 -20.069 -1.806 1.00 76.06 80 ALA A CA 1
ATOM 606 C C . ALA A 1 80 ? 15.395 -21.114 -1.880 1.00 76.06 80 ALA A C 1
ATOM 608 O O . ALA A 1 80 ? 15.216 -22.182 -2.473 1.00 76.06 80 ALA A O 1
ATOM 609 N N . TRP A 1 81 ? 16.545 -20.808 -1.283 1.00 82.69 81 TRP A N 1
ATOM 610 C CA . TRP A 1 81 ? 17.732 -21.656 -1.245 1.00 82.69 81 TRP A CA 1
ATOM 611 C C . TRP A 1 81 ? 17.978 -22.274 0.138 1.00 82.69 81 TRP A C 1
ATOM 613 O O . TRP A 1 81 ? 18.948 -23.017 0.311 1.00 82.69 81 TRP A O 1
ATOM 623 N N . ALA A 1 82 ? 17.082 -22.052 1.108 1.00 82.00 82 ALA A N 1
ATOM 624 C CA . ALA A 1 82 ? 17.123 -22.738 2.395 1.00 82.00 82 ALA A CA 1
ATOM 625 C C . ALA A 1 82 ? 16.998 -24.261 2.196 1.00 82.00 82 ALA A C 1
ATOM 627 O O . ALA A 1 82 ? 16.039 -24.755 1.603 1.00 82.00 82 ALA A O 1
ATOM 628 N N . GLY A 1 83 ? 17.994 -25.017 2.668 1.00 77.31 83 GLY A N 1
ATOM 629 C CA . GLY A 1 83 ? 18.046 -26.477 2.510 1.00 77.31 83 GLY A CA 1
ATOM 630 C C . GLY A 1 83 ? 18.468 -26.970 1.118 1.00 77.31 83 GLY A C 1
ATOM 631 O O . GLY A 1 83 ? 18.419 -28.173 0.857 1.00 77.31 83 GLY A O 1
ATOM 632 N N . ALA A 1 84 ? 18.896 -26.084 0.211 1.00 80.31 84 ALA A N 1
ATOM 633 C CA . ALA A 1 84 ? 19.438 -26.491 -1.081 1.00 80.31 84 ALA A CA 1
ATOM 634 C C . ALA A 1 84 ? 20.819 -27.161 -0.938 1.00 80.31 84 ALA A C 1
ATOM 636 O O . ALA A 1 84 ? 21.655 -26.748 -0.138 1.00 80.31 84 ALA A O 1
ATOM 637 N N . SER A 1 85 ? 21.086 -28.177 -1.766 1.00 85.69 85 SER A N 1
ATOM 638 C CA . SER A 1 85 ? 22.414 -28.798 -1.844 1.00 85.69 85 SER A CA 1
ATOM 639 C C . SER A 1 85 ? 23.471 -27.792 -2.341 1.00 85.69 85 SER A C 1
ATOM 641 O O . SER A 1 85 ? 23.258 -27.186 -3.401 1.00 85.69 85 SER A O 1
ATOM 643 N N . PRO A 1 86 ? 24.643 -27.677 -1.682 1.00 85.06 86 PRO A N 1
ATOM 644 C CA . PRO A 1 86 ? 25.743 -26.829 -2.145 1.00 85.06 86 PRO A CA 1
ATOM 645 C C . PRO A 1 86 ? 26.198 -27.141 -3.575 1.00 85.06 86 PRO A C 1
ATOM 647 O O . PRO A 1 86 ? 26.470 -26.228 -4.351 1.00 85.06 86 PRO A O 1
ATOM 650 N N . SER A 1 87 ? 26.216 -28.420 -3.970 1.00 87.81 87 SER A N 1
ATOM 651 C CA . SER A 1 87 ? 26.625 -28.818 -5.325 1.00 87.81 87 SER A CA 1
ATOM 652 C C . SER A 1 87 ? 25.650 -28.326 -6.393 1.00 87.81 87 SER A C 1
ATOM 654 O O . SER A 1 87 ? 26.065 -27.935 -7.482 1.00 87.81 87 SER A O 1
ATOM 656 N N . ARG A 1 88 ? 24.353 -28.275 -6.066 1.00 88.25 88 ARG A N 1
ATOM 657 C CA . ARG A 1 88 ? 23.322 -27.734 -6.955 1.00 88.25 88 ARG A CA 1
ATOM 658 C C . ARG A 1 88 ? 23.470 -26.223 -7.115 1.00 88.25 88 ARG A C 1
ATOM 660 O O . ARG A 1 88 ? 23.374 -25.737 -8.237 1.00 88.25 88 ARG A O 1
ATOM 667 N N . ALA A 1 89 ? 23.706 -25.499 -6.021 1.00 87.81 89 ALA A N 1
ATOM 668 C CA . ALA A 1 89 ? 23.938 -24.057 -6.061 1.00 87.81 89 ALA A CA 1
ATOM 669 C C . ALA A 1 89 ? 25.171 -23.718 -6.916 1.00 87.81 89 ALA A C 1
ATOM 671 O O . ALA A 1 89 ? 25.069 -22.924 -7.847 1.00 87.81 89 ALA A O 1
ATOM 672 N N . ILE A 1 90 ? 26.299 -24.398 -6.678 1.00 92.44 90 ILE A N 1
ATOM 673 C CA . ILE A 1 90 ? 27.537 -24.211 -7.451 1.00 92.44 90 ILE A CA 1
ATOM 674 C C . ILE A 1 90 ? 27.312 -24.504 -8.937 1.00 92.44 90 ILE A C 1
ATOM 676 O O . ILE A 1 90 ? 27.713 -23.702 -9.775 1.00 92.44 90 ILE A O 1
ATOM 680 N N . LEU A 1 91 ? 26.640 -25.609 -9.278 1.00 94.19 91 LEU A N 1
ATOM 681 C CA . LEU A 1 91 ? 26.356 -25.948 -10.674 1.00 94.19 91 LEU A CA 1
ATOM 682 C C . LEU A 1 91 ? 25.544 -24.850 -11.372 1.00 94.19 91 LEU A C 1
ATOM 684 O O . LEU A 1 91 ? 25.891 -24.449 -12.479 1.00 94.19 91 LEU A O 1
ATOM 688 N N . VAL A 1 92 ? 24.488 -24.341 -10.729 1.00 93.06 92 VAL A N 1
ATOM 689 C CA . VAL A 1 92 ? 23.662 -23.262 -11.295 1.00 93.06 92 VAL A CA 1
ATOM 690 C C . VAL A 1 92 ? 24.484 -21.987 -11.491 1.00 93.06 92 VAL A C 1
ATOM 692 O O . VAL A 1 92 ? 24.416 -21.383 -12.559 1.00 93.06 92 VAL A O 1
ATOM 695 N N . LEU A 1 93 ? 25.300 -21.606 -10.507 1.00 95.25 93 LEU A N 1
ATOM 696 C CA . LEU A 1 93 ? 26.172 -20.433 -10.605 1.00 95.25 93 LEU A CA 1
ATOM 697 C C . LEU A 1 93 ? 27.212 -20.578 -11.727 1.00 95.25 93 LEU A C 1
ATOM 699 O O . LEU A 1 93 ? 27.402 -19.641 -12.499 1.00 95.25 93 LEU A O 1
ATOM 703 N N . LEU A 1 94 ? 27.833 -21.753 -11.878 1.00 97.00 94 LEU A N 1
ATOM 704 C CA . LEU A 1 94 ? 28.777 -22.033 -12.967 1.00 97.00 94 LEU A CA 1
ATOM 705 C C . LEU A 1 94 ? 28.107 -21.986 -14.343 1.00 97.00 94 LEU A C 1
ATOM 707 O O . LEU A 1 94 ? 28.702 -21.477 -15.289 1.00 97.00 94 LEU A O 1
ATOM 711 N N . VAL A 1 95 ? 26.869 -22.476 -14.458 1.00 97.38 95 VAL A N 1
ATOM 712 C CA . VAL A 1 95 ? 26.088 -22.370 -15.698 1.00 97.38 95 VAL A CA 1
ATOM 713 C C . VAL A 1 95 ? 25.808 -20.907 -16.038 1.00 97.38 95 VAL A C 1
ATOM 715 O O . VAL A 1 95 ? 25.965 -20.527 -17.193 1.00 97.38 95 VAL A O 1
ATOM 718 N N . LEU A 1 96 ? 25.444 -20.072 -15.061 1.00 97.19 96 LEU A N 1
ATOM 719 C CA . LEU A 1 96 ? 25.201 -18.643 -15.295 1.00 97.19 96 LEU A CA 1
ATOM 720 C C . LEU A 1 96 ? 26.474 -17.913 -15.733 1.00 97.19 96 LEU A C 1
ATOM 722 O O . LEU A 1 96 ? 26.429 -17.164 -16.705 1.00 97.19 96 LEU A O 1
ATOM 726 N N . VAL A 1 97 ? 27.614 -18.200 -15.095 1.00 98.12 97 VAL A N 1
ATOM 727 C CA . VAL A 1 97 ? 28.923 -17.698 -15.540 1.00 98.12 97 VAL A CA 1
ATOM 728 C C . VAL A 1 97 ? 29.196 -18.151 -16.974 1.00 98.12 97 VAL A C 1
ATOM 730 O O . VAL A 1 97 ? 29.463 -17.324 -17.839 1.00 98.12 97 VAL A O 1
ATOM 733 N N . PHE A 1 98 ? 29.061 -19.443 -17.271 1.00 98.06 98 PHE A N 1
ATOM 734 C CA . PHE A 1 98 ? 29.275 -19.963 -18.621 1.00 98.06 98 PHE A CA 1
ATOM 735 C C . PHE A 1 98 ? 28.389 -19.262 -19.664 1.00 98.06 98 PHE A C 1
ATOM 737 O O . PHE A 1 98 ? 28.893 -18.819 -20.694 1.00 98.06 98 PHE A O 1
ATOM 744 N N . VAL A 1 99 ? 27.095 -19.086 -19.377 1.00 98.06 99 VAL A N 1
ATOM 745 C CA . VAL A 1 99 ? 26.147 -18.376 -20.252 1.00 98.06 99 VAL A CA 1
ATOM 746 C C . VAL A 1 99 ? 26.572 -16.922 -20.476 1.00 98.06 99 VAL A C 1
ATOM 748 O O . VAL A 1 99 ? 26.580 -16.472 -21.624 1.00 98.06 99 VAL A O 1
ATOM 751 N N . SER A 1 100 ? 26.993 -16.199 -19.432 1.00 97.62 100 SER A N 1
ATOM 752 C CA . SER A 1 100 ? 27.499 -14.827 -19.568 1.00 97.62 100 SER A CA 1
ATOM 753 C C . SER A 1 100 ? 28.727 -14.762 -20.483 1.00 97.62 100 SER A C 1
ATOM 755 O O . SER A 1 100 ? 28.749 -13.956 -21.412 1.00 97.62 100 SER A O 1
ATOM 757 N N . PHE A 1 101 ? 29.714 -15.644 -20.308 1.00 98.00 101 PHE A N 1
ATOM 758 C CA . PHE A 1 101 ? 30.924 -15.649 -21.143 1.00 98.00 101 PHE A CA 1
ATOM 759 C C . PHE A 1 101 ? 30.639 -16.055 -22.593 1.00 98.00 101 PHE A C 1
ATOM 761 O O . PHE A 1 101 ? 31.164 -15.433 -23.518 1.00 98.00 101 PHE A O 1
ATOM 768 N N . VAL A 1 102 ? 29.777 -17.052 -22.810 1.00 98.19 102 VAL A N 1
ATOM 769 C CA . VAL A 1 102 ? 29.358 -17.464 -24.158 1.00 98.19 102 VAL A CA 1
ATOM 770 C C . VAL A 1 102 ? 28.596 -16.342 -24.856 1.00 98.19 102 VAL A C 1
ATOM 772 O O . VAL A 1 102 ? 28.830 -16.104 -26.037 1.00 98.19 102 VAL A O 1
ATOM 775 N N . SER A 1 103 ? 27.733 -15.611 -24.147 1.00 97.75 103 SER A N 1
ATOM 776 C CA . SER A 1 103 ? 27.013 -14.476 -24.736 1.00 97.75 103 SER A CA 1
ATOM 777 C C . SER A 1 103 ? 27.963 -13.354 -25.185 1.00 97.75 103 SER A C 1
ATOM 779 O O . SER A 1 103 ? 27.838 -12.871 -26.310 1.00 97.75 103 SER A O 1
ATOM 781 N N . LEU A 1 104 ? 28.985 -13.013 -24.389 1.00 97.50 104 LEU A N 1
ATOM 782 C CA . LEU A 1 104 ? 30.034 -12.065 -24.794 1.00 97.50 104 LEU A CA 1
ATOM 783 C C . LEU A 1 104 ? 30.847 -12.573 -25.994 1.00 97.50 104 LEU A C 1
ATOM 785 O O . LEU A 1 104 ? 31.160 -11.805 -26.908 1.00 97.50 104 LEU A O 1
ATOM 789 N N . TRP A 1 105 ? 31.149 -13.870 -26.032 1.00 97.19 105 TRP A N 1
ATOM 790 C CA . TRP A 1 105 ? 31.843 -14.490 -27.160 1.00 97.19 105 TRP A CA 1
ATOM 791 C C . TRP A 1 105 ? 31.026 -14.442 -28.451 1.00 97.19 105 TRP A C 1
ATOM 793 O O . TRP A 1 105 ? 31.543 -14.011 -29.483 1.00 97.19 105 TRP A O 1
ATOM 803 N N . LEU A 1 106 ? 29.736 -14.775 -28.392 1.00 97.19 106 LEU A N 1
ATOM 804 C CA . LEU A 1 106 ? 28.819 -14.689 -29.533 1.00 97.19 106 LEU A CA 1
ATOM 805 C C . LEU A 1 106 ? 28.632 -13.243 -30.021 1.00 97.19 106 LEU A C 1
ATOM 807 O O . LEU A 1 106 ? 28.584 -12.999 -31.232 1.00 97.19 106 LEU A O 1
ATOM 811 N N . ALA A 1 107 ? 28.616 -12.272 -29.103 1.00 95.31 107 ALA A N 1
ATOM 812 C CA . ALA A 1 107 ? 28.624 -10.850 -29.444 1.00 95.31 107 ALA A CA 1
ATOM 813 C C . ALA A 1 107 ? 29.922 -10.423 -30.163 1.00 95.31 107 ALA A C 1
ATOM 815 O O . ALA A 1 107 ? 29.942 -9.435 -30.900 1.00 95.31 107 ALA A O 1
ATOM 816 N N . GLY A 1 108 ? 31.007 -11.190 -30.017 1.00 94.31 108 GLY A N 1
ATOM 817 C CA . GLY A 1 108 ? 32.341 -10.819 -30.475 1.00 94.31 108 GLY A CA 1
ATOM 818 C C . GLY A 1 108 ? 32.891 -9.650 -29.663 1.00 94.31 108 GLY A C 1
ATOM 819 O O . GLY A 1 108 ? 33.356 -8.671 -30.249 1.00 94.31 108 GLY A O 1
ATOM 820 N N . ALA A 1 109 ? 32.750 -9.735 -28.338 1.00 94.31 109 ALA A N 1
ATOM 821 C CA . ALA A 1 109 ? 33.273 -8.775 -27.377 1.00 94.31 109 ALA A CA 1
ATOM 822 C C . ALA A 1 109 ? 34.816 -8.797 -27.335 1.00 94.31 109 ALA A C 1
ATOM 824 O O . ALA A 1 109 ? 35.415 -9.872 -27.454 1.00 94.31 109 ALA A O 1
ATOM 825 N N . PRO A 1 110 ? 35.480 -7.645 -27.123 1.00 92.50 110 PRO A N 1
ATOM 826 C CA . PRO A 1 110 ? 36.929 -7.595 -26.959 1.00 92.50 110 PRO A CA 1
ATOM 827 C C . PRO A 1 110 ? 37.372 -8.112 -25.581 1.00 92.50 110 PRO A C 1
ATOM 829 O O . PRO A 1 110 ? 36.601 -8.113 -24.620 1.00 92.50 110 PRO A O 1
ATOM 832 N N . LEU A 1 111 ? 38.649 -8.500 -25.469 1.00 92.75 111 LEU A N 1
ATOM 833 C CA . LEU A 1 111 ? 39.235 -9.086 -24.253 1.00 92.75 111 LEU A CA 1
ATOM 834 C C . LEU A 1 111 ? 38.953 -8.293 -22.952 1.00 92.75 111 LEU A C 1
ATOM 836 O O . LEU A 1 111 ? 38.611 -8.932 -21.954 1.00 92.75 111 LEU A O 1
ATOM 840 N N . PRO A 1 112 ? 39.013 -6.943 -22.922 1.00 94.56 112 PRO A N 1
ATOM 841 C CA . PRO A 1 112 ? 38.715 -6.177 -21.710 1.00 94.56 112 PRO A CA 1
ATOM 842 C C . PRO A 1 112 ? 37.307 -6.409 -21.139 1.00 94.56 112 PRO A C 1
ATOM 844 O O . PRO A 1 112 ? 37.134 -6.327 -19.924 1.00 94.56 112 PRO A O 1
ATOM 847 N N . LEU A 1 113 ? 36.310 -6.758 -21.965 1.00 95.75 113 LEU A N 1
ATOM 848 C CA . LEU A 1 113 ? 34.954 -7.030 -21.471 1.00 95.75 113 LEU A CA 1
ATOM 849 C C . LEU A 1 113 ? 34.856 -8.335 -20.682 1.00 95.75 113 LEU A C 1
ATOM 851 O O . LEU A 1 113 ? 34.065 -8.420 -19.749 1.00 95.75 113 LEU A O 1
ATOM 855 N N . TYR A 1 114 ? 35.698 -9.324 -20.981 1.00 97.12 114 TYR A N 1
ATOM 856 C CA . TYR A 1 114 ? 35.779 -10.538 -20.167 1.00 97.12 114 TYR A CA 1
ATOM 857 C C . TYR A 1 114 ? 36.403 -10.250 -18.803 1.00 97.12 114 TYR A C 1
ATOM 859 O O . TYR A 1 114 ? 35.943 -10.784 -17.798 1.00 97.12 114 TYR A O 1
ATOM 867 N N . ALA A 1 115 ? 37.414 -9.376 -18.750 1.00 97.31 115 ALA A N 1
ATOM 868 C CA . ALA A 1 115 ? 37.991 -8.933 -17.483 1.00 97.31 115 ALA A CA 1
ATOM 869 C C . ALA A 1 115 ? 36.959 -8.168 -16.636 1.00 97.31 115 ALA A C 1
ATOM 871 O O . ALA A 1 115 ? 36.864 -8.408 -15.432 1.00 97.31 115 ALA A O 1
ATOM 872 N N . LEU A 1 116 ? 36.140 -7.316 -17.265 1.00 96.44 116 LEU A N 1
ATOM 873 C CA . LEU A 1 116 ? 35.016 -6.651 -16.602 1.00 96.44 116 LEU A CA 1
ATOM 874 C C . LEU A 1 116 ? 33.959 -7.645 -16.108 1.00 96.44 116 LEU A C 1
ATOM 876 O O . LEU A 1 116 ? 33.514 -7.511 -14.975 1.00 96.44 116 LEU A O 1
ATOM 880 N N . ALA A 1 117 ? 33.613 -8.669 -16.891 1.00 97.12 117 ALA A N 1
ATOM 881 C CA . ALA A 1 117 ? 32.673 -9.704 -16.461 1.00 97.12 117 ALA A CA 1
ATOM 882 C C . ALA A 1 117 ? 33.202 -10.502 -15.256 1.00 97.12 117 ALA A C 1
ATOM 884 O O . ALA A 1 117 ? 32.478 -10.702 -14.283 1.00 97.12 117 ALA A O 1
ATOM 885 N N . VAL A 1 118 ? 34.482 -10.911 -15.269 1.00 97.94 118 VAL A N 1
ATOM 886 C CA . VAL A 1 118 ? 35.132 -11.531 -14.095 1.00 97.94 118 VAL A CA 1
ATOM 887 C C . VAL A 1 118 ? 35.038 -10.602 -12.889 1.00 97.94 118 VAL A C 1
ATOM 889 O O . VAL A 1 118 ? 34.667 -11.040 -11.800 1.00 97.94 118 VAL A O 1
ATOM 892 N N . PHE A 1 119 ? 35.356 -9.321 -13.078 1.00 97.75 119 PHE A N 1
ATOM 893 C CA . PHE A 1 119 ? 35.285 -8.327 -12.017 1.00 97.75 119 PHE A CA 1
ATOM 894 C C . PHE A 1 119 ? 33.858 -8.178 -11.466 1.00 97.75 119 PHE A C 1
ATOM 896 O O . PHE A 1 119 ? 33.691 -8.183 -10.251 1.00 97.75 119 PHE A O 1
ATOM 903 N N . GLU A 1 120 ? 32.830 -8.153 -12.319 1.00 97.62 120 GLU A N 1
ATOM 904 C CA . GLU A 1 120 ? 31.415 -8.120 -11.918 1.00 97.62 120 GLU A CA 1
ATOM 905 C C . GLU A 1 120 ? 31.052 -9.311 -11.016 1.00 97.62 120 GLU A C 1
ATOM 907 O O . GLU A 1 120 ? 30.505 -9.128 -9.927 1.00 97.62 120 GLU A O 1
ATOM 912 N N . PHE A 1 121 ? 31.436 -10.532 -11.405 1.00 97.94 121 PHE A N 1
ATOM 913 C CA . PHE A 1 121 ? 31.217 -11.732 -10.591 1.00 97.94 121 PHE A CA 1
ATOM 914 C C . PHE A 1 121 ? 31.954 -11.682 -9.247 1.00 97.94 121 PHE A C 1
ATOM 916 O O . PHE A 1 121 ? 31.390 -12.066 -8.220 1.00 97.94 121 PHE A O 1
ATOM 923 N N . LEU A 1 122 ? 33.187 -11.168 -9.218 1.00 97.56 122 LEU A N 1
ATOM 924 C CA . LEU A 1 122 ? 33.928 -10.967 -7.969 1.00 97.56 122 LEU A CA 1
ATOM 925 C C . LEU A 1 122 ? 33.254 -9.929 -7.058 1.00 97.56 122 LEU A C 1
ATOM 927 O O . LEU A 1 122 ? 33.238 -10.109 -5.837 1.00 97.56 122 LEU A O 1
ATOM 931 N N . LEU A 1 123 ? 32.662 -8.874 -7.622 1.00 97.69 123 LEU A N 1
ATOM 932 C CA . LEU A 1 123 ? 31.884 -7.894 -6.863 1.00 97.69 123 LEU A CA 1
ATOM 933 C C . LEU A 1 123 ? 30.628 -8.532 -6.246 1.00 97.69 123 LEU A C 1
ATOM 935 O O . LEU A 1 123 ? 30.427 -8.377 -5.043 1.00 97.69 123 LEU A O 1
ATOM 939 N N . PHE A 1 124 ? 29.851 -9.323 -6.998 1.00 97.19 124 PHE A N 1
ATOM 940 C CA . PHE A 1 124 ? 28.702 -10.062 -6.446 1.00 97.19 124 PHE A CA 1
ATOM 941 C C . PHE A 1 124 ? 29.105 -10.979 -5.280 1.00 97.19 124 PHE A C 1
ATOM 943 O O . PHE A 1 124 ? 28.482 -10.966 -4.217 1.00 97.19 124 PHE A O 1
ATOM 950 N N . LEU A 1 125 ? 30.179 -11.756 -5.454 1.00 96.44 125 LEU A N 1
ATOM 951 C CA . LEU A 1 125 ? 30.666 -12.682 -4.428 1.00 96.44 125 LEU A CA 1
ATOM 952 C C . LEU A 1 125 ? 31.164 -11.939 -3.180 1.00 96.44 125 LEU A C 1
ATOM 954 O O . LEU A 1 125 ? 30.794 -12.297 -2.061 1.00 96.44 125 LEU A O 1
ATOM 958 N N . SER A 1 126 ? 31.975 -10.894 -3.362 1.00 96.50 126 SER A N 1
ATOM 959 C CA . SER A 1 126 ? 32.525 -10.101 -2.252 1.00 96.50 126 SER A CA 1
ATOM 960 C C . SER A 1 126 ? 31.464 -9.296 -1.501 1.00 96.50 126 SER A C 1
ATOM 962 O O . SER A 1 126 ? 31.624 -9.049 -0.304 1.00 96.50 126 SER A O 1
ATOM 964 N N . TYR A 1 127 ? 30.371 -8.918 -2.168 1.00 95.88 127 TYR A N 1
ATOM 965 C CA . TYR A 1 127 ? 29.244 -8.228 -1.554 1.00 95.88 127 TYR A CA 1
ATOM 966 C C . TYR A 1 127 ? 28.473 -9.131 -0.582 1.00 95.88 127 TYR A C 1
ATOM 968 O O . TYR A 1 127 ? 28.269 -8.747 0.574 1.00 95.88 127 TYR A O 1
ATOM 976 N N . SER A 1 128 ? 28.085 -10.338 -1.012 1.00 93.94 128 SER A N 1
ATOM 977 C CA . SER A 1 128 ? 27.132 -11.178 -0.268 1.00 93.94 128 SER A CA 1
ATOM 978 C C . SER A 1 128 ? 27.761 -12.272 0.603 1.00 93.94 128 SER A C 1
ATOM 980 O O . SER A 1 128 ? 27.165 -12.641 1.621 1.00 93.94 128 SER A O 1
ATOM 982 N N . LEU A 1 129 ? 28.936 -12.805 0.241 1.00 92.25 129 LEU A N 1
ATOM 983 C CA . LEU A 1 129 ? 29.505 -14.003 0.877 1.00 92.25 129 LEU A CA 1
ATOM 984 C C . LEU A 1 129 ? 30.694 -13.695 1.812 1.00 92.25 129 LEU A C 1
ATOM 986 O O . LEU A 1 129 ? 31.477 -12.776 1.552 1.00 92.25 129 LEU A O 1
ATOM 990 N N . PRO A 1 130 ? 30.876 -14.471 2.901 1.00 87.62 130 PRO A N 1
ATOM 991 C CA . PRO A 1 130 ? 32.078 -14.405 3.733 1.00 87.62 130 PRO A CA 1
ATOM 992 C C . PRO A 1 130 ? 33.332 -14.886 2.970 1.00 87.62 130 PRO A C 1
ATOM 994 O O . PRO A 1 130 ? 33.211 -15.676 2.034 1.00 87.62 130 PRO A O 1
ATOM 997 N N . PRO A 1 131 ? 34.548 -14.453 3.367 1.00 89.50 131 PRO A N 1
ATOM 998 C CA . PRO A 1 131 ? 34.861 -13.630 4.543 1.00 89.50 131 PRO A CA 1
ATOM 999 C C . PRO A 1 131 ? 34.670 -12.118 4.339 1.00 89.50 131 PRO A C 1
ATOM 1001 O O . PRO A 1 131 ? 34.749 -11.378 5.313 1.00 89.50 131 PRO A O 1
ATOM 1004 N N . LEU A 1 132 ? 34.439 -11.648 3.108 1.00 92.00 132 LEU A N 1
ATOM 1005 C CA . LEU A 1 132 ? 34.361 -10.213 2.816 1.00 92.00 132 LEU A CA 1
ATOM 1006 C C . LEU A 1 132 ? 33.009 -9.603 3.208 1.00 92.00 132 LEU A C 1
ATOM 1008 O O . LEU A 1 132 ? 32.999 -8.610 3.932 1.00 92.00 132 LEU A O 1
ATOM 1012 N N . ARG A 1 133 ? 31.897 -10.188 2.730 1.00 91.69 133 ARG A N 1
ATOM 1013 C CA . ARG A 1 133 ? 30.500 -9.767 2.970 1.00 91.69 133 ARG A CA 1
ATOM 1014 C C . ARG A 1 133 ? 30.355 -8.240 3.067 1.00 91.69 133 ARG A C 1
ATOM 1016 O O . ARG A 1 133 ? 29.875 -7.691 4.060 1.00 91.69 133 ARG A O 1
ATOM 1023 N N . LEU A 1 134 ? 30.821 -7.539 2.031 1.00 93.56 134 LEU A N 1
ATOM 1024 C CA . LEU A 1 134 ? 30.997 -6.084 2.051 1.00 93.56 134 LEU A CA 1
ATOM 1025 C C . LEU A 1 134 ? 29.688 -5.309 2.213 1.00 93.56 134 LEU A C 1
ATOM 1027 O O . LEU A 1 134 ? 29.749 -4.141 2.601 1.00 93.56 134 LEU A O 1
ATOM 1031 N N . LYS A 1 135 ? 28.530 -5.944 1.999 1.00 89.69 135 LYS A N 1
ATOM 1032 C CA . LYS A 1 135 ? 27.220 -5.361 2.317 1.00 89.69 135 LYS A CA 1
ATOM 1033 C C . LYS A 1 135 ? 27.055 -4.957 3.785 1.00 89.69 135 LYS A C 1
ATOM 1035 O O . LYS A 1 135 ? 26.290 -4.059 4.099 1.00 89.69 135 LYS A O 1
ATOM 1040 N N . GLU A 1 136 ? 27.838 -5.540 4.693 1.00 88.25 136 GLU A N 1
ATOM 1041 C CA . GLU A 1 136 ? 27.894 -5.148 6.110 1.00 88.25 136 GLU A CA 1
ATOM 1042 C C . GLU A 1 136 ? 28.935 -4.047 6.391 1.00 88.25 136 GLU A C 1
ATOM 1044 O O . GLU A 1 136 ? 29.446 -3.899 7.510 1.00 88.25 136 GLU A O 1
ATOM 1049 N N . SER A 1 137 ? 29.294 -3.266 5.373 1.00 88.69 137 SER A N 1
ATOM 1050 C CA . SER A 1 137 ? 30.278 -2.190 5.452 1.00 88.69 137 SER A CA 1
ATOM 1051 C C . SER A 1 137 ? 29.866 -0.999 4.587 1.00 88.69 137 SER A C 1
ATOM 1053 O O . SER A 1 137 ? 29.068 -1.120 3.664 1.00 88.69 137 SER A O 1
ATOM 1055 N N . ARG A 1 138 ? 30.485 0.166 4.818 1.00 87.44 138 ARG A N 1
ATOM 1056 C CA . ARG A 1 138 ? 30.280 1.344 3.953 1.00 87.44 138 ARG A CA 1
ATOM 1057 C C . ARG A 1 138 ? 30.767 1.126 2.518 1.00 87.44 138 ARG A C 1
ATOM 1059 O O . ARG A 1 138 ? 30.276 1.788 1.612 1.00 87.44 138 ARG A O 1
ATOM 1066 N N . MET A 1 139 ? 31.715 0.209 2.312 1.00 89.81 139 MET A N 1
ATOM 1067 C CA . MET A 1 139 ? 32.189 -0.151 0.974 1.00 89.81 139 MET A CA 1
ATOM 1068 C C . MET A 1 139 ? 31.127 -0.905 0.171 1.00 89.81 139 MET A C 1
ATOM 1070 O O . MET A 1 139 ? 31.174 -0.856 -1.055 1.00 89.81 139 MET A O 1
ATOM 1074 N N . GLY A 1 140 ? 30.151 -1.533 0.838 1.00 91.88 140 GLY A N 1
ATOM 1075 C CA . GLY A 1 140 ? 29.026 -2.207 0.191 1.00 91.88 140 GLY A CA 1
ATOM 1076 C C . GLY A 1 140 ? 28.271 -1.299 -0.776 1.00 91.88 140 GLY A C 1
ATOM 1077 O O . GLY A 1 140 ? 27.911 -1.750 -1.855 1.00 91.88 140 GLY A O 1
ATOM 1078 N N . LEU A 1 141 ? 28.151 -0.003 -0.461 1.00 94.25 141 LEU A N 1
ATOM 1079 C CA . LEU A 1 141 ? 27.511 0.986 -1.334 1.00 94.25 141 LEU A CA 1
ATOM 1080 C C . LEU A 1 141 ? 28.215 1.106 -2.696 1.00 94.25 141 LEU A C 1
ATOM 1082 O O . LEU A 1 141 ? 27.564 1.146 -3.737 1.00 94.25 141 LEU A O 1
ATOM 1086 N N . LEU A 1 142 ? 29.552 1.154 -2.692 1.00 95.50 142 LEU A N 1
ATOM 1087 C CA . LEU A 1 142 ? 30.355 1.260 -3.914 1.00 95.50 142 LEU A CA 1
ATOM 1088 C C . LEU A 1 142 ? 30.372 -0.056 -4.693 1.00 95.50 142 LEU A C 1
ATOM 1090 O O . LEU A 1 142 ? 30.332 -0.034 -5.919 1.00 95.50 142 LEU A O 1
ATOM 1094 N N . VAL A 1 143 ? 30.426 -1.187 -3.988 1.00 96.38 143 VAL A N 1
ATOM 1095 C CA . VAL A 1 143 ? 30.422 -2.521 -4.604 1.00 96.38 143 VAL A CA 1
ATOM 1096 C C . VAL A 1 143 ? 29.088 -2.796 -5.294 1.00 96.38 143 VAL A C 1
ATOM 1098 O O . VAL A 1 143 ? 29.105 -3.209 -6.452 1.00 96.38 143 VAL A O 1
ATOM 1101 N N . ASP A 1 144 ? 27.963 -2.497 -4.634 1.00 94.69 144 ASP A N 1
ATOM 1102 C CA . ASP A 1 144 ? 26.622 -2.628 -5.216 1.00 94.69 144 ASP A CA 1
ATOM 1103 C C . ASP A 1 144 ? 26.462 -1.751 -6.457 1.00 94.69 144 ASP A C 1
ATOM 1105 O O . ASP A 1 144 ? 26.167 -2.247 -7.544 1.00 94.69 144 ASP A O 1
ATOM 1109 N N . SER A 1 145 ? 26.800 -0.464 -6.334 1.00 94.69 145 SER A N 1
ATOM 1110 C CA . SER A 1 145 ? 26.780 0.468 -7.467 1.00 94.69 145 SER A CA 1
ATOM 1111 C C . SER A 1 145 ? 27.674 -0.008 -8.619 1.00 94.69 145 SER A C 1
ATOM 1113 O O . SER A 1 145 ? 27.330 0.143 -9.793 1.00 94.69 145 SER A O 1
ATOM 1115 N N . GLY A 1 146 ? 28.821 -0.604 -8.284 1.00 96.00 146 GLY A N 1
ATOM 1116 C CA . GLY A 1 146 ? 29.782 -1.158 -9.226 1.00 96.00 146 GLY A CA 1
ATOM 1117 C C . GLY A 1 146 ? 29.189 -2.278 -10.075 1.00 96.00 146 GLY A C 1
ATOM 1118 O O . GLY A 1 146 ? 29.150 -2.149 -11.300 1.00 96.00 146 GLY A O 1
ATOM 1119 N N . TYR A 1 147 ? 28.710 -3.353 -9.441 1.00 95.06 147 TYR A N 1
ATOM 1120 C CA . TYR A 1 147 ? 28.193 -4.509 -10.179 1.00 95.06 147 TYR A CA 1
ATOM 1121 C C . TYR A 1 147 ? 26.817 -4.254 -10.798 1.00 95.06 147 TYR A C 1
ATOM 1123 O O . TYR A 1 147 ? 26.513 -4.827 -11.835 1.00 95.06 147 TYR A O 1
ATOM 1131 N N . ALA A 1 148 ? 25.965 -3.423 -10.186 1.00 90.50 148 ALA A N 1
ATOM 1132 C CA . ALA A 1 148 ? 24.582 -3.265 -10.639 1.00 90.50 148 ALA A CA 1
ATOM 1133 C C . ALA A 1 148 ? 24.419 -2.181 -11.710 1.00 90.50 148 ALA A C 1
ATOM 1135 O O . ALA A 1 148 ? 23.472 -2.253 -12.493 1.00 90.50 148 ALA A O 1
ATOM 1136 N N . HIS A 1 149 ? 25.313 -1.185 -11.743 1.00 92.62 149 HIS A N 1
ATOM 1137 C CA . HIS A 1 149 ? 25.202 -0.035 -12.644 1.00 92.62 149 HIS A CA 1
ATOM 1138 C C . HIS A 1 149 ? 26.462 0.171 -13.485 1.00 92.62 149 HIS A C 1
ATOM 1140 O O . HIS A 1 149 ? 26.385 0.149 -14.712 1.00 92.62 149 HIS A O 1
ATOM 1146 N N . VAL A 1 150 ? 27.624 0.357 -12.855 1.00 96.00 150 VAL A N 1
ATOM 1147 C CA . VAL A 1 150 ? 28.839 0.815 -13.554 1.00 96.00 150 VAL A CA 1
ATOM 1148 C C . VAL A 1 150 ? 29.367 -0.231 -14.539 1.00 96.00 150 VAL A C 1
ATOM 1150 O O . VAL A 1 150 ? 29.599 0.089 -15.706 1.00 96.00 150 VAL A O 1
ATOM 1153 N N . VAL A 1 151 ? 29.551 -1.478 -14.096 1.00 96.81 151 VAL A N 1
ATOM 1154 C CA . VAL A 1 151 ? 30.129 -2.536 -14.938 1.00 96.81 151 VAL A CA 1
ATOM 1155 C C . VAL A 1 151 ? 29.190 -2.936 -16.087 1.00 96.81 151 VAL A C 1
ATOM 1157 O O . VAL A 1 151 ? 29.647 -2.883 -17.231 1.00 96.81 151 VAL A O 1
ATOM 1160 N N . PRO A 1 152 ? 27.888 -3.221 -15.865 1.00 94.94 152 PRO A N 1
ATOM 1161 C CA . PRO A 1 152 ? 26.965 -3.547 -16.956 1.00 94.94 152 PRO A CA 1
ATOM 1162 C C . PRO A 1 152 ? 26.826 -2.419 -17.983 1.00 94.94 152 PRO A C 1
ATOM 1164 O O . PRO A 1 152 ? 26.777 -2.678 -19.187 1.00 94.94 152 PRO A O 1
ATOM 1167 N N . PHE A 1 153 ? 26.817 -1.160 -17.531 1.00 94.81 153 PHE A N 1
ATOM 1168 C CA . PHE A 1 153 ? 26.779 -0.003 -18.426 1.00 94.81 153 PHE A CA 1
ATOM 1169 C C . PHE A 1 153 ? 28.047 0.087 -19.281 1.00 94.81 153 PHE A C 1
ATOM 1171 O O . PHE A 1 153 ? 27.964 0.329 -20.484 1.00 94.81 153 PHE A O 1
ATOM 1178 N N . CYS A 1 154 ? 29.218 -0.161 -18.685 1.00 95.31 154 CYS A N 1
ATOM 1179 C CA . CYS A 1 154 ? 30.495 -0.198 -19.397 1.00 95.31 154 CYS A CA 1
ATOM 1180 C C . CYS A 1 154 ? 30.533 -1.325 -20.446 1.00 95.31 154 CYS A C 1
ATOM 1182 O O . CYS A 1 154 ? 30.924 -1.090 -21.590 1.00 95.31 154 CYS A O 1
ATOM 1184 N N . VAL A 1 155 ? 30.050 -2.524 -20.094 1.00 96.19 155 VAL A N 1
ATOM 1185 C CA . VAL A 1 155 ? 29.905 -3.649 -21.035 1.00 96.19 155 VAL A CA 1
ATOM 1186 C C . VAL A 1 155 ? 28.995 -3.260 -22.201 1.00 96.19 155 VAL A C 1
ATOM 1188 O O . VAL A 1 155 ? 29.369 -3.470 -23.355 1.00 96.19 155 VAL A O 1
ATOM 1191 N N . SER A 1 156 ? 27.847 -2.630 -21.928 1.00 95.56 156 SER A N 1
ATOM 1192 C CA . SER A 1 156 ? 26.944 -2.166 -22.987 1.00 95.56 156 SER A CA 1
ATOM 1193 C C . SER A 1 156 ? 27.575 -1.119 -23.901 1.00 95.56 156 SER A C 1
ATOM 1195 O O . SER A 1 156 ? 27.323 -1.145 -25.103 1.00 95.56 156 SER A O 1
ATOM 1197 N N . ALA A 1 157 ? 28.334 -0.176 -23.340 1.00 92.62 157 ALA A N 1
ATOM 1198 C CA . ALA A 1 157 ? 28.922 0.933 -24.086 1.00 92.62 157 ALA A CA 1
ATOM 1199 C C . ALA A 1 157 ? 30.046 0.469 -25.022 1.00 92.62 157 ALA A C 1
ATOM 1201 O O . ALA A 1 157 ? 30.237 1.033 -26.094 1.00 92.62 157 ALA A O 1
ATOM 1202 N N . LEU A 1 158 ? 30.788 -0.566 -24.621 1.00 93.00 158 LEU A N 1
ATOM 1203 C CA . LEU A 1 158 ? 32.012 -0.991 -25.299 1.00 93.00 158 LEU A CA 1
ATOM 1204 C C . LEU A 1 158 ? 31.856 -2.274 -26.129 1.00 93.00 158 LEU A C 1
ATOM 1206 O O . LEU A 1 158 ? 32.799 -2.665 -26.816 1.00 93.00 158 LEU A O 1
ATOM 1210 N N . VAL A 1 159 ? 30.698 -2.948 -26.118 1.00 94.62 159 VAL A N 1
ATOM 1211 C CA . VAL A 1 159 ? 30.519 -4.209 -26.875 1.00 94.62 159 VAL A CA 1
ATOM 1212 C C . VAL A 1 159 ? 30.683 -4.031 -28.390 1.00 94.62 159 VAL A C 1
ATOM 1214 O O . VAL A 1 159 ? 31.133 -4.948 -29.080 1.00 94.62 159 VAL A O 1
ATOM 1217 N N . LEU A 1 160 ? 30.357 -2.844 -28.909 1.00 91.88 160 LEU A N 1
ATOM 1218 C CA . LEU A 1 160 ? 30.506 -2.497 -30.324 1.00 91.88 160 LEU A CA 1
ATOM 1219 C C . LEU A 1 160 ? 31.882 -1.913 -30.664 1.00 91.88 160 LEU A C 1
ATOM 1221 O O . LEU A 1 160 ? 32.190 -1.785 -31.843 1.00 91.88 160 LEU A O 1
ATOM 1225 N N . TRP A 1 161 ? 32.736 -1.647 -29.670 1.00 87.44 161 TRP A N 1
ATOM 1226 C CA . TRP A 1 161 ? 34.050 -1.027 -29.865 1.00 87.44 161 TRP A CA 1
ATOM 1227 C C . TRP A 1 161 ? 34.906 -1.666 -30.972 1.00 87.44 161 TRP A C 1
ATOM 1229 O O . TRP A 1 161 ? 35.458 -0.921 -31.777 1.00 87.44 161 TRP A O 1
ATOM 1239 N N . PRO A 1 162 ? 35.009 -3.010 -31.100 1.00 86.38 162 PRO A N 1
ATOM 1240 C CA . PRO A 1 162 ? 35.834 -3.632 -32.146 1.00 86.38 162 PRO A CA 1
ATOM 1241 C C . PRO A 1 162 ? 35.364 -3.366 -33.579 1.00 86.38 162 PRO A C 1
ATOM 1243 O O . PRO A 1 162 ? 35.991 -3.844 -34.517 1.00 86.38 162 PRO A O 1
ATOM 1246 N N . ARG A 1 163 ? 34.205 -2.726 -33.735 1.00 87.31 163 ARG A N 1
ATOM 1247 C CA . ARG A 1 163 ? 33.518 -2.496 -35.005 1.00 87.31 163 ARG A CA 1
ATOM 1248 C C . ARG A 1 163 ? 33.382 -1.015 -35.312 1.00 87.31 163 ARG A C 1
ATOM 1250 O O . ARG A 1 163 ? 32.700 -0.672 -36.264 1.00 87.31 163 ARG A O 1
ATOM 1257 N N . VAL A 1 164 ? 33.971 -0.151 -34.495 1.00 82.62 164 VAL A N 1
ATOM 1258 C CA . VAL A 1 164 ? 34.029 1.273 -34.800 1.00 82.62 164 VAL A 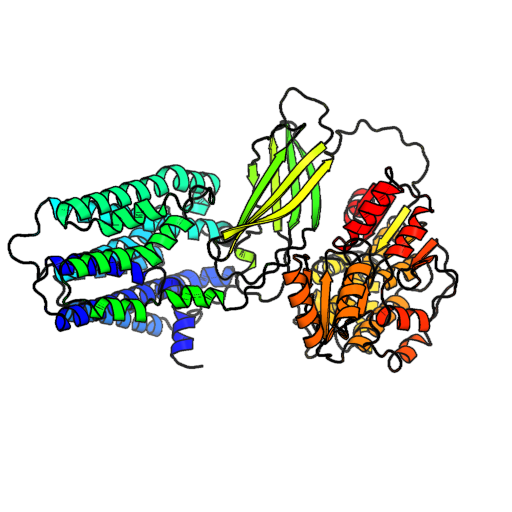CA 1
ATOM 1259 C C . VAL A 1 164 ? 35.187 1.528 -35.752 1.00 82.62 164 VAL A C 1
ATOM 1261 O O . VAL A 1 164 ? 36.262 0.952 -35.572 1.00 82.62 164 VAL A O 1
ATOM 1264 N N . GLY A 1 165 ? 34.940 2.344 -36.779 1.00 68.19 165 GLY A N 1
ATOM 1265 C CA . GLY A 1 165 ? 35.916 2.656 -37.821 1.00 68.19 165 GLY A CA 1
ATOM 1266 C C . GLY A 1 165 ? 37.216 3.250 -37.263 1.00 68.19 165 GLY A C 1
ATOM 1267 O O . GLY A 1 165 ? 37.242 3.871 -36.194 1.00 68.19 165 GLY A O 1
ATOM 1268 N N . GLU A 1 166 ? 38.323 3.055 -37.986 1.00 57.09 166 GLU A N 1
ATOM 1269 C CA . GLU A 1 166 ? 39.632 3.618 -37.635 1.00 57.09 166 GLU A CA 1
ATOM 1270 C C . GLU A 1 166 ? 39.591 5.159 -37.708 1.00 57.09 166 GLU A C 1
ATOM 1272 O O . GLU A 1 166 ? 39.826 5.751 -38.757 1.00 57.09 166 GLU A O 1
ATOM 1277 N N . GLY A 1 167 ? 39.285 5.827 -36.589 1.00 55.16 167 GLY A N 1
ATOM 1278 C CA . GLY A 1 167 ? 39.352 7.292 -36.498 1.00 55.16 167 GLY A CA 1
ATOM 1279 C C . GLY A 1 167 ? 38.476 7.962 -35.437 1.00 55.16 167 GLY A C 1
ATOM 1280 O O . GLY A 1 167 ? 38.798 9.079 -35.035 1.00 55.16 167 GLY A O 1
ATOM 1281 N N . ASP A 1 168 ? 37.424 7.305 -34.937 1.00 57.22 168 ASP A N 1
ATOM 1282 C CA . ASP A 1 168 ? 36.366 8.035 -34.215 1.00 57.22 168 ASP A CA 1
ATOM 1283 C C . ASP A 1 168 ? 36.541 8.137 -32.691 1.00 57.22 168 ASP A C 1
ATOM 1285 O O . ASP A 1 168 ? 36.125 9.123 -32.082 1.00 57.22 168 ASP A O 1
ATOM 1289 N N . TYR A 1 169 ? 37.241 7.216 -32.027 1.00 64.69 169 TYR A N 1
ATOM 1290 C CA . TYR A 1 169 ? 37.372 7.265 -30.565 1.00 64.69 169 TYR A CA 1
ATOM 1291 C C . TYR A 1 169 ? 38.549 8.111 -30.054 1.00 64.69 169 TYR A C 1
ATOM 1293 O O . TYR A 1 169 ? 39.562 7.607 -29.568 1.00 64.69 169 TYR A O 1
ATOM 1301 N N . GLY A 1 170 ? 38.390 9.433 -30.122 1.00 71.88 170 GLY A N 1
ATOM 1302 C CA . GLY A 1 170 ? 39.297 10.403 -29.499 1.00 71.88 170 GLY A CA 1
ATOM 1303 C C . GLY A 1 170 ? 39.053 10.655 -28.000 1.00 71.88 170 GLY A C 1
ATOM 1304 O O . GLY A 1 170 ? 38.176 10.071 -27.360 1.00 71.88 170 GLY A O 1
ATOM 1305 N N . VAL A 1 171 ? 39.805 11.611 -27.440 1.00 76.06 171 VAL A N 1
ATOM 1306 C CA . VAL A 1 171 ? 39.717 12.057 -26.029 1.00 76.06 171 VAL A CA 1
ATOM 1307 C C . VAL A 1 171 ? 38.283 12.420 -25.615 1.00 76.06 171 VAL A C 1
ATOM 1309 O O . VAL A 1 171 ? 37.874 12.134 -24.491 1.00 76.06 171 VAL A O 1
ATOM 1312 N N . SER A 1 172 ? 37.497 12.997 -26.527 1.00 80.81 172 SER A N 1
ATOM 1313 C CA . SER A 1 172 ? 36.114 13.420 -26.277 1.00 80.81 172 SER A CA 1
ATOM 1314 C C . SER A 1 172 ? 35.172 12.256 -25.948 1.00 80.81 172 SER A C 1
ATOM 1316 O O . SER A 1 172 ? 34.359 12.376 -25.035 1.00 80.81 172 SER A O 1
ATOM 1318 N N . HIS A 1 173 ? 35.319 11.105 -26.614 1.00 83.56 173 HIS A N 1
ATOM 1319 C CA . HIS A 1 173 ? 34.533 9.905 -26.310 1.00 83.56 173 HIS A CA 1
ATOM 1320 C C . HIS A 1 173 ? 34.955 9.265 -24.984 1.00 83.56 173 HIS A C 1
ATOM 1322 O O . HIS A 1 173 ? 34.112 8.799 -24.218 1.00 83.56 173 HIS A O 1
ATOM 1328 N N . GLY A 1 174 ? 36.255 9.299 -24.670 1.00 86.19 174 GLY A N 1
ATOM 1329 C CA . GLY A 1 174 ? 36.762 8.886 -23.361 1.00 86.19 174 GLY A CA 1
ATOM 1330 C C . GLY A 1 174 ? 36.198 9.747 -22.226 1.00 86.19 174 GLY A C 1
ATOM 1331 O O . GLY A 1 174 ? 35.802 9.216 -21.185 1.00 86.19 174 GLY A O 1
ATOM 1332 N N . LEU A 1 175 ? 36.096 11.064 -22.436 1.00 86.94 175 LEU A N 1
ATOM 1333 C CA . LEU A 1 175 ? 35.474 11.988 -21.486 1.00 86.94 175 LEU A CA 1
ATOM 1334 C C . LEU A 1 175 ? 33.967 11.729 -21.345 1.00 86.94 175 LEU A C 1
ATOM 1336 O O . LEU A 1 175 ? 33.481 11.643 -20.219 1.00 86.94 175 LEU A O 1
ATOM 1340 N N . LEU A 1 176 ? 33.249 11.540 -22.4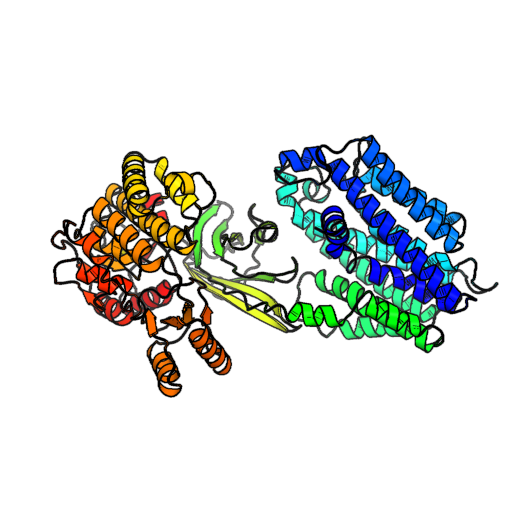59 1.00 90.62 176 LEU A N 1
ATOM 1341 C CA . LEU A 1 176 ? 31.827 11.180 -22.464 1.00 90.62 176 LEU A CA 1
ATOM 1342 C C . LEU A 1 176 ? 31.573 9.906 -21.649 1.00 90.62 176 LEU A C 1
ATOM 1344 O O . LEU A 1 176 ? 30.737 9.915 -20.742 1.00 90.62 176 LEU A O 1
ATOM 1348 N N . LEU A 1 177 ? 32.326 8.834 -21.921 1.00 90.56 177 LEU A N 1
ATOM 1349 C CA . LEU A 1 177 ? 32.213 7.576 -21.185 1.00 90.56 177 LEU A CA 1
ATOM 1350 C C . LEU A 1 177 ? 32.546 7.772 -19.703 1.00 90.56 177 LEU A C 1
ATOM 1352 O O . LEU A 1 177 ? 31.819 7.284 -18.844 1.00 90.56 177 LEU A O 1
ATOM 1356 N N . SER A 1 178 ? 33.595 8.532 -19.384 1.00 92.50 178 SER A N 1
ATOM 1357 C CA . SER A 1 178 ? 33.980 8.813 -17.995 1.00 92.50 178 SER A CA 1
ATOM 1358 C C . SER A 1 178 ? 32.869 9.541 -17.232 1.00 92.50 178 SER A C 1
ATOM 1360 O O . SER A 1 178 ? 32.507 9.126 -16.131 1.00 92.50 178 SER A O 1
ATOM 1362 N N . CYS A 1 179 ? 32.278 10.584 -17.820 1.00 93.44 179 CYS A N 1
ATOM 1363 C CA . CYS A 1 179 ? 31.147 11.300 -17.228 1.00 93.44 179 CYS A CA 1
ATOM 1364 C C . CYS A 1 179 ? 29.931 10.386 -17.042 1.00 93.44 179 CYS A C 1
ATOM 1366 O O . CYS A 1 179 ? 29.315 10.407 -15.973 1.00 93.44 179 CYS A O 1
ATOM 1368 N N . ALA A 1 180 ? 29.635 9.543 -18.035 1.00 93.69 180 ALA A N 1
ATOM 1369 C CA . ALA A 1 180 ? 28.535 8.594 -17.965 1.00 93.69 180 ALA A CA 1
ATOM 1370 C C . ALA A 1 180 ? 28.746 7.556 -16.851 1.00 93.69 180 ALA A C 1
ATOM 1372 O O . ALA A 1 180 ? 27.820 7.286 -16.091 1.00 93.69 180 ALA A O 1
ATOM 1373 N N . LEU A 1 181 ? 29.960 7.020 -16.688 1.00 95.38 181 LEU A N 1
ATOM 1374 C CA . LEU A 1 181 ? 30.277 6.060 -15.626 1.00 95.38 181 LEU A CA 1
ATOM 1375 C C . LEU A 1 181 ? 30.189 6.689 -14.229 1.00 95.38 181 LEU A C 1
ATOM 1377 O O . LEU A 1 181 ? 29.695 6.044 -13.304 1.00 95.38 181 LEU A O 1
ATOM 1381 N N . VAL A 1 182 ? 30.606 7.949 -14.067 1.00 96.38 182 VAL A N 1
ATOM 1382 C CA . VAL A 1 182 ? 30.433 8.670 -12.794 1.00 96.38 182 VAL A CA 1
ATOM 1383 C C . VAL A 1 182 ? 28.951 8.920 -12.511 1.00 96.38 182 VAL A C 1
ATOM 1385 O O . VAL A 1 182 ? 28.498 8.698 -11.389 1.00 96.38 182 VAL A O 1
ATOM 1388 N N . TRP A 1 183 ? 28.168 9.307 -13.519 1.00 94.88 183 TRP A N 1
ATOM 1389 C CA . TRP A 1 183 ? 26.715 9.402 -13.383 1.00 94.88 183 TRP A CA 1
ATOM 1390 C C . TRP A 1 183 ? 26.096 8.056 -12.961 1.00 94.88 183 TRP A C 1
ATOM 1392 O O . TRP A 1 183 ? 25.309 8.020 -12.013 1.00 94.88 183 TRP A O 1
ATOM 1402 N N . GLN A 1 184 ? 26.500 6.944 -13.581 1.00 94.25 184 GLN A N 1
ATOM 1403 C CA . GLN A 1 184 ? 26.025 5.604 -13.216 1.00 94.25 184 GLN A CA 1
ATOM 1404 C C . GLN A 1 184 ? 26.425 5.190 -11.799 1.00 94.25 184 GLN A C 1
ATOM 1406 O O . GLN A 1 184 ? 25.625 4.563 -11.108 1.00 94.25 184 GLN A O 1
ATOM 1411 N N . LEU A 1 185 ? 27.612 5.584 -11.331 1.00 95.75 185 LEU A N 1
ATOM 1412 C CA . LEU A 1 185 ? 28.019 5.373 -9.943 1.00 95.75 185 LEU A CA 1
ATOM 1413 C C . LEU A 1 185 ? 27.048 6.063 -8.977 1.00 95.75 185 LEU A C 1
ATOM 1415 O O . LEU A 1 185 ? 26.588 5.433 -8.031 1.00 95.75 185 LEU A O 1
ATOM 1419 N N . PHE A 1 186 ? 26.699 7.331 -9.216 1.00 94.69 186 PHE A N 1
ATOM 1420 C CA . PHE A 1 186 ? 25.753 8.047 -8.354 1.00 94.69 186 PHE A CA 1
ATOM 1421 C C . PHE A 1 186 ? 24.318 7.521 -8.472 1.00 94.69 186 PHE A C 1
ATOM 1423 O O . PHE A 1 186 ? 23.624 7.448 -7.458 1.00 94.69 186 PHE A O 1
ATOM 1430 N N . CYS A 1 187 ? 23.899 7.088 -9.665 1.00 89.56 187 CYS A N 1
ATOM 1431 C CA . CYS A 1 187 ? 22.623 6.401 -9.867 1.00 89.56 187 CYS A CA 1
ATOM 1432 C C . CYS A 1 187 ? 22.553 5.103 -9.041 1.00 89.56 187 CYS A C 1
ATOM 1434 O O . CYS A 1 187 ? 21.571 4.875 -8.334 1.00 89.56 187 CYS A O 1
ATOM 1436 N N . GLY A 1 188 ? 23.627 4.306 -9.052 1.00 90.69 188 GLY A N 1
ATOM 1437 C CA . GLY A 1 188 ? 23.749 3.109 -8.220 1.00 90.69 188 GLY A CA 1
ATOM 1438 C C . GLY A 1 188 ? 23.761 3.424 -6.728 1.00 90.69 188 GLY A C 1
ATOM 1439 O O . GLY A 1 188 ? 23.008 2.812 -5.975 1.00 90.69 188 GLY A O 1
ATOM 1440 N N . LEU A 1 189 ? 24.516 4.447 -6.307 1.00 93.00 189 LEU A N 1
ATOM 1441 C CA . LEU A 1 189 ? 24.580 4.872 -4.906 1.00 93.00 189 LEU A CA 1
ATOM 1442 C C . LEU A 1 189 ? 23.207 5.311 -4.399 1.00 93.00 189 LEU A C 1
ATOM 1444 O O . LEU A 1 189 ? 22.823 4.958 -3.287 1.00 93.00 189 LEU A O 1
ATOM 1448 N N . ARG A 1 190 ? 22.448 6.053 -5.213 1.00 88.00 190 ARG A N 1
ATOM 1449 C CA . ARG A 1 190 ? 21.050 6.382 -4.919 1.00 88.00 190 ARG A CA 1
ATOM 1450 C C . ARG A 1 190 ? 20.216 5.108 -4.785 1.00 88.00 190 ARG A C 1
ATOM 1452 O O . ARG A 1 190 ? 19.482 4.991 -3.808 1.00 88.00 190 ARG A O 1
ATOM 1459 N N . GLY A 1 191 ? 20.332 4.176 -5.731 1.00 83.00 191 GLY A N 1
ATOM 1460 C CA . GLY A 1 191 ? 19.592 2.912 -5.737 1.00 83.00 191 GLY A CA 1
ATOM 1461 C C . GLY A 1 191 ? 19.774 2.108 -4.448 1.00 83.00 191 GLY A C 1
ATOM 1462 O O . GLY A 1 191 ? 18.790 1.818 -3.766 1.00 83.00 191 GLY A O 1
ATOM 1463 N N . ILE A 1 192 ? 21.020 1.813 -4.067 1.00 87.19 192 ILE A N 1
ATOM 1464 C CA . ILE A 1 192 ? 21.310 1.034 -2.853 1.00 87.19 192 ILE A CA 1
ATOM 1465 C C . ILE A 1 192 ? 20.944 1.783 -1.571 1.00 87.19 192 ILE A C 1
ATOM 1467 O O . ILE A 1 192 ? 20.416 1.181 -0.642 1.00 87.19 192 ILE A O 1
ATOM 1471 N N . LEU A 1 193 ? 21.161 3.101 -1.511 1.00 83.44 193 LEU A N 1
ATOM 1472 C CA . LEU A 1 193 ? 20.798 3.889 -0.332 1.00 83.44 193 LEU A CA 1
ATOM 1473 C C . LEU A 1 193 ? 19.288 3.937 -0.118 1.00 83.44 193 LEU A C 1
ATOM 1475 O O . LEU A 1 193 ? 18.854 3.915 1.028 1.00 83.44 193 LEU A O 1
ATOM 1479 N N . VAL A 1 194 ? 18.490 4.002 -1.187 1.00 76.94 194 VAL A N 1
ATOM 1480 C CA . VAL A 1 194 ? 17.029 3.908 -1.079 1.00 76.94 194 VAL A CA 1
ATOM 1481 C C . VAL A 1 194 ? 16.638 2.552 -0.491 1.00 76.94 194 VAL A C 1
ATOM 1483 O O . VAL A 1 194 ? 15.914 2.532 0.500 1.00 76.94 194 VAL A O 1
ATOM 1486 N N . HIS A 1 195 ? 17.189 1.449 -1.006 1.00 74.12 195 HIS A N 1
ATOM 1487 C CA . HIS A 1 195 ? 16.924 0.111 -0.469 1.00 74.12 195 HIS A CA 1
ATOM 1488 C C . HIS A 1 195 ? 17.358 -0.045 1.000 1.00 74.12 195 HIS A C 1
ATOM 1490 O O . HIS A 1 195 ? 16.565 -0.492 1.820 1.00 74.12 195 HIS A O 1
ATOM 1496 N N . GLU A 1 196 ? 18.561 0.397 1.381 1.00 76.81 196 GLU A N 1
ATOM 1497 C CA . GLU A 1 196 ? 19.016 0.314 2.780 1.00 76.81 196 GLU A CA 1
ATOM 1498 C C . GLU A 1 196 ? 18.254 1.271 3.725 1.00 76.81 196 GLU A C 1
ATOM 1500 O O . GLU A 1 196 ? 18.143 1.002 4.922 1.00 76.81 196 GLU A O 1
ATOM 1505 N N . ILE A 1 197 ? 17.729 2.402 3.231 1.00 71.56 197 ILE A N 1
ATOM 1506 C CA . ILE A 1 197 ? 16.826 3.272 4.008 1.00 71.56 197 ILE A CA 1
ATOM 1507 C C . ILE A 1 197 ? 15.489 2.568 4.247 1.00 71.56 197 ILE A C 1
ATOM 1509 O O . ILE A 1 197 ? 14.955 2.671 5.353 1.00 71.56 197 ILE A O 1
ATOM 1513 N N . GLU A 1 198 ? 14.958 1.898 3.223 1.00 60.22 198 GLU A N 1
ATOM 1514 C CA . GLU A 1 198 ? 13.706 1.139 3.292 1.00 60.22 198 GLU A CA 1
ATOM 1515 C C . GLU A 1 198 ? 13.817 -0.078 4.215 1.00 60.22 198 GLU A C 1
ATOM 1517 O O . GLU A 1 198 ? 12.873 -0.353 4.943 1.00 60.22 198 GLU A O 1
ATOM 1522 N N . ASP A 1 199 ? 14.961 -0.763 4.231 1.00 61.28 199 ASP A N 1
ATOM 1523 C CA . ASP A 1 199 ? 15.155 -1.984 5.023 1.00 61.28 199 ASP A CA 1
ATOM 1524 C C . ASP A 1 199 ? 15.742 -1.708 6.428 1.00 61.28 199 ASP A C 1
ATOM 1526 O O . ASP A 1 199 ? 15.928 -2.627 7.227 1.00 61.28 199 ASP A O 1
ATOM 1530 N N . HIS A 1 200 ? 15.988 -0.439 6.787 1.00 72.81 200 HIS A N 1
ATOM 1531 C CA . HIS A 1 200 ? 16.704 -0.052 8.011 1.00 72.81 200 HIS A CA 1
ATOM 1532 C C . HIS A 1 200 ? 16.112 -0.637 9.305 1.00 72.81 200 HIS A C 1
ATOM 1534 O O . HIS A 1 200 ? 16.875 -1.026 10.192 1.00 72.81 200 HIS A O 1
ATOM 1540 N N . ALA A 1 201 ? 14.781 -0.682 9.472 1.00 55.28 201 ALA A N 1
ATOM 1541 C CA . ALA A 1 201 ? 14.176 -1.241 10.691 1.00 55.28 201 ALA A CA 1
ATOM 1542 C C . ALA A 1 201 ? 14.367 -2.759 10.774 1.00 55.28 201 ALA A C 1
ATOM 1544 O O . ALA A 1 201 ? 14.821 -3.255 11.807 1.00 55.28 201 ALA A O 1
ATOM 1545 N N . SER A 1 202 ? 14.081 -3.471 9.680 1.00 61.28 202 SER A N 1
ATOM 1546 C CA . SER A 1 202 ? 14.301 -4.917 9.561 1.00 61.28 202 SER A CA 1
ATOM 1547 C C . SER A 1 202 ? 15.771 -5.271 9.807 1.00 61.28 202 SER A C 1
ATOM 1549 O O . SER A 1 202 ? 16.066 -6.178 10.584 1.00 61.28 202 SER A O 1
ATOM 1551 N N . ASP A 1 203 ? 16.697 -4.533 9.198 1.00 67.69 203 ASP A N 1
ATOM 1552 C CA . ASP A 1 203 ? 18.141 -4.734 9.345 1.00 67.69 203 ASP A CA 1
ATOM 1553 C C . ASP A 1 203 ? 18.618 -4.470 10.775 1.00 67.69 203 ASP A C 1
ATOM 1555 O O . ASP A 1 203 ? 19.416 -5.235 11.320 1.00 67.69 203 ASP A O 1
ATOM 1559 N N . THR A 1 204 ? 18.095 -3.421 11.416 1.00 70.25 204 THR A N 1
ATOM 1560 C CA . THR A 1 204 ? 18.405 -3.111 12.819 1.00 70.25 204 THR A CA 1
ATOM 1561 C C . THR A 1 204 ? 17.903 -4.221 13.746 1.00 70.25 204 THR A C 1
ATOM 1563 O O . THR A 1 204 ? 18.647 -4.671 14.618 1.00 70.25 204 THR A O 1
ATOM 1566 N N . ALA A 1 205 ? 16.677 -4.711 13.534 1.00 62.78 205 ALA A N 1
ATOM 1567 C CA . ALA A 1 205 ? 16.088 -5.799 14.317 1.00 62.78 205 ALA A CA 1
ATOM 1568 C C . ALA A 1 205 ? 16.824 -7.138 14.118 1.00 62.78 205 ALA A C 1
ATOM 1570 O O . ALA A 1 205 ? 16.983 -7.905 15.067 1.00 62.78 205 ALA A O 1
ATOM 1571 N N . ALA A 1 206 ? 17.328 -7.399 12.908 1.00 65.12 206 ALA A N 1
ATOM 1572 C CA . ALA A 1 206 ? 18.118 -8.587 12.582 1.00 65.12 206 ALA A CA 1
ATOM 1573 C C . ALA A 1 206 ? 19.597 -8.492 13.020 1.00 65.12 206 ALA A C 1
ATOM 1575 O O . ALA A 1 206 ? 20.356 -9.452 12.848 1.00 65.12 206 ALA A O 1
ATOM 1576 N N . GLY A 1 207 ? 20.026 -7.350 13.572 1.00 71.19 207 GLY A N 1
ATOM 1577 C CA . GLY A 1 207 ? 21.413 -7.100 13.969 1.00 71.19 207 GLY A CA 1
ATOM 1578 C C . GLY A 1 207 ? 22.384 -6.971 12.788 1.00 71.19 207 GLY A C 1
ATOM 1579 O O . GLY A 1 207 ? 23.585 -7.207 12.954 1.00 71.19 207 GLY A O 1
ATOM 1580 N N . ALA A 1 208 ? 21.882 -6.627 11.599 1.00 76.31 208 ALA A N 1
ATOM 1581 C CA . ALA A 1 208 ? 22.696 -6.387 10.416 1.00 76.31 208 ALA A CA 1
ATOM 1582 C C . ALA A 1 208 ? 23.546 -5.117 10.583 1.00 76.31 208 ALA A C 1
ATOM 1584 O O . ALA A 1 208 ? 23.235 -4.207 11.353 1.00 76.31 208 ALA A O 1
ATOM 1585 N N . ARG A 1 209 ? 24.667 -5.053 9.861 1.00 83.56 209 ARG A N 1
ATOM 1586 C CA . ARG A 1 209 ? 25.637 -3.948 9.953 1.00 83.56 209 ARG A CA 1
ATOM 1587 C C . ARG A 1 209 ? 25.770 -3.178 8.638 1.00 83.56 209 ARG A C 1
ATOM 1589 O O . ARG A 1 209 ? 26.884 -2.768 8.298 1.00 83.56 209 ARG A O 1
ATOM 1596 N N . THR A 1 210 ? 24.666 -2.996 7.914 1.00 85.81 210 THR A N 1
ATOM 1597 C CA . THR A 1 210 ? 24.611 -2.261 6.637 1.00 85.81 210 THR A CA 1
ATOM 1598 C C . THR A 1 210 ? 25.061 -0.804 6.792 1.00 85.81 210 THR A C 1
ATOM 1600 O O . THR A 1 210 ? 25.224 -0.282 7.908 1.00 85.81 210 THR A O 1
ATOM 1603 N N . ALA A 1 211 ? 25.357 -0.136 5.676 1.00 85.75 211 ALA A N 1
ATOM 1604 C CA . ALA A 1 211 ? 25.946 1.196 5.713 1.00 85.75 211 ALA A CA 1
ATOM 1605 C C . ALA A 1 211 ? 24.988 2.215 6.351 1.00 85.75 211 ALA A C 1
ATOM 1607 O O . ALA A 1 211 ? 25.432 3.024 7.178 1.00 85.75 211 ALA A O 1
ATOM 1608 N N . VAL A 1 212 ? 23.691 2.144 6.038 1.00 82.56 212 VAL A N 1
ATOM 1609 C CA . VAL A 1 212 ? 22.664 3.022 6.623 1.00 82.56 212 VAL A CA 1
ATOM 1610 C C . VAL A 1 212 ? 22.466 2.751 8.113 1.00 82.56 212 VAL A C 1
ATOM 1612 O O . VAL A 1 212 ? 22.434 3.722 8.868 1.00 82.56 212 VAL A O 1
ATOM 1615 N N . VAL A 1 213 ? 22.451 1.493 8.576 1.00 81.69 213 VAL A N 1
ATOM 1616 C CA . VAL A 1 213 ? 22.370 1.175 10.022 1.00 81.69 213 VAL A CA 1
ATOM 1617 C C . VAL A 1 213 ? 23.542 1.798 10.791 1.00 81.69 213 VAL A C 1
ATOM 1619 O O . VAL A 1 213 ? 23.363 2.394 11.852 1.00 81.69 213 VAL A O 1
ATOM 1622 N N . ARG A 1 214 ? 24.760 1.752 10.233 1.00 84.50 214 ARG A N 1
ATOM 1623 C CA . ARG A 1 214 ? 25.949 2.360 10.863 1.00 84.50 214 ARG A CA 1
ATOM 1624 C C . ARG A 1 214 ? 25.965 3.891 10.809 1.00 84.50 214 ARG A C 1
ATOM 1626 O O . ARG A 1 214 ? 26.583 4.525 11.665 1.00 84.50 214 ARG A O 1
ATOM 1633 N N . MET A 1 215 ? 25.412 4.499 9.759 1.00 82.50 215 MET A N 1
ATOM 1634 C CA . MET A 1 215 ? 25.415 5.958 9.569 1.00 82.50 215 MET A CA 1
ATOM 1635 C C . MET A 1 215 ? 24.214 6.649 10.228 1.00 82.50 215 MET A C 1
ATOM 1637 O O . MET A 1 215 ? 24.323 7.823 10.596 1.00 82.50 215 MET A O 1
ATOM 1641 N N . GLY A 1 216 ? 23.100 5.935 10.385 1.00 73.50 216 GLY A N 1
ATOM 1642 C CA . GLY A 1 216 ? 21.802 6.440 10.816 1.00 73.50 216 GLY A CA 1
ATOM 1643 C C . GLY A 1 216 ? 21.013 7.118 9.688 1.00 73.50 216 GLY A C 1
ATOM 1644 O O . GLY A 1 216 ? 21.576 7.722 8.765 1.00 73.50 216 GLY A O 1
ATOM 1645 N N . LEU A 1 217 ? 19.680 7.077 9.786 1.00 65.69 217 LEU A N 1
ATOM 1646 C CA . LEU A 1 217 ? 18.755 7.598 8.766 1.00 65.69 217 LEU A CA 1
ATOM 1647 C C . LEU A 1 217 ? 18.948 9.093 8.465 1.00 65.69 217 LEU A C 1
ATOM 1649 O O . LEU A 1 217 ? 18.971 9.495 7.303 1.00 65.69 217 LEU A O 1
ATOM 1653 N N . VAL A 1 218 ? 19.134 9.933 9.489 1.00 64.88 218 VAL A N 1
ATOM 1654 C CA . VAL A 1 218 ? 19.242 11.397 9.318 1.00 64.88 218 VAL A CA 1
ATOM 1655 C C . VAL A 1 218 ? 20.484 11.785 8.514 1.00 64.88 218 VAL A C 1
ATOM 1657 O O . VAL A 1 218 ? 20.410 12.620 7.609 1.00 64.88 218 VAL A O 1
ATOM 1660 N N . ARG A 1 219 ? 21.641 11.188 8.828 1.00 71.50 219 ARG A N 1
ATOM 1661 C CA . ARG A 1 219 ? 22.894 11.466 8.107 1.00 71.50 219 ARG A CA 1
ATOM 1662 C C . ARG A 1 219 ? 22.834 10.927 6.684 1.00 71.50 219 ARG A C 1
ATOM 1664 O O . ARG A 1 219 ? 23.248 11.629 5.767 1.00 71.50 219 ARG A O 1
ATOM 1671 N N . THR A 1 220 ? 22.254 9.744 6.503 1.00 76.44 220 THR A N 1
ATOM 1672 C CA . THR A 1 220 ? 22.066 9.126 5.186 1.00 76.44 220 THR A CA 1
ATOM 1673 C C . THR A 1 220 ? 21.171 9.979 4.287 1.00 76.44 220 THR A C 1
ATOM 1675 O O . THR A 1 220 ? 21.558 10.305 3.167 1.00 76.44 220 THR A O 1
ATOM 1678 N N . ARG A 1 221 ? 20.021 10.449 4.789 1.00 77.31 221 ARG A N 1
ATOM 1679 C CA . ARG A 1 221 ? 19.130 11.351 4.038 1.00 77.31 221 ARG A CA 1
ATOM 1680 C C . ARG A 1 221 ? 19.820 12.667 3.667 1.00 77.31 221 ARG A C 1
ATOM 1682 O O . ARG A 1 221 ? 19.667 13.137 2.543 1.00 77.31 221 ARG A O 1
ATOM 1689 N N . LYS A 1 222 ? 20.632 13.240 4.567 1.00 72.38 222 LYS A N 1
ATOM 1690 C CA . LYS A 1 222 ? 21.440 14.438 4.268 1.00 72.38 222 LYS A CA 1
ATOM 1691 C C . LYS A 1 222 ? 22.495 14.174 3.191 1.00 72.38 222 LYS A C 1
ATOM 1693 O O . LYS A 1 222 ? 22.649 15.012 2.309 1.00 72.38 222 LYS A O 1
ATOM 1698 N N . LEU A 1 223 ? 23.196 13.040 3.246 1.00 82.69 223 LEU A N 1
ATOM 1699 C CA . LEU A 1 223 ? 24.160 12.628 2.220 1.00 82.69 223 LEU A CA 1
ATOM 1700 C C . LEU A 1 223 ? 23.474 12.473 0.856 1.00 82.69 223 LEU A C 1
ATOM 1702 O O . LEU A 1 223 ? 23.953 13.010 -0.141 1.00 82.69 223 LEU A O 1
ATOM 1706 N N . MET A 1 224 ? 22.319 11.806 0.833 1.00 81.62 224 MET A N 1
ATOM 1707 C CA . MET A 1 224 ? 21.532 11.603 -0.379 1.00 81.62 224 MET A CA 1
ATOM 1708 C C . MET A 1 224 ? 21.088 12.937 -0.996 1.00 81.62 224 MET A C 1
ATOM 1710 O O . MET A 1 224 ? 21.338 13.180 -2.173 1.00 81.62 224 MET A O 1
ATOM 1714 N N . ALA A 1 225 ? 20.514 13.837 -0.192 1.00 75.81 225 ALA A N 1
ATOM 1715 C CA . ALA A 1 225 ? 19.991 15.118 -0.668 1.00 75.81 225 ALA A CA 1
ATOM 1716 C C . ALA A 1 225 ? 21.074 16.149 -1.032 1.00 75.81 225 ALA A C 1
ATOM 1718 O O . ALA A 1 225 ? 20.873 16.946 -1.944 1.00 75.81 225 ALA A O 1
ATOM 1719 N N . ARG A 1 226 ? 22.207 16.177 -0.316 1.00 82.19 226 ARG A N 1
ATOM 1720 C CA . ARG A 1 226 ? 23.237 17.223 -0.484 1.00 82.19 226 ARG A CA 1
ATOM 1721 C C . ARG A 1 226 ? 24.405 16.823 -1.374 1.00 82.19 226 ARG A C 1
ATOM 1723 O O . ARG A 1 226 ? 25.118 17.709 -1.829 1.00 82.19 226 ARG A O 1
ATOM 1730 N N . VAL A 1 227 ? 24.630 15.527 -1.582 1.00 90.00 227 VAL A N 1
ATOM 1731 C CA . VAL A 1 227 ? 25.796 15.031 -2.326 1.00 90.00 227 VAL A CA 1
ATOM 1732 C C . VAL A 1 227 ? 25.366 14.128 -3.469 1.00 90.00 227 VAL A C 1
ATOM 1734 O O . VAL A 1 227 ? 25.643 14.456 -4.616 1.00 90.00 227 VAL A O 1
ATOM 1737 N N . ILE A 1 228 ? 24.662 13.029 -3.178 1.00 89.75 228 ILE A N 1
ATOM 1738 C CA . ILE A 1 228 ? 24.372 11.998 -4.188 1.00 89.75 228 ILE A CA 1
ATOM 1739 C C . ILE A 1 228 ? 23.462 12.539 -5.290 1.00 89.75 228 ILE A C 1
ATOM 1741 O O . ILE A 1 228 ? 23.848 12.500 -6.451 1.00 89.75 228 ILE A O 1
ATOM 1745 N N . LEU A 1 229 ? 22.300 13.101 -4.941 1.00 84.69 229 LEU A N 1
ATOM 1746 C CA . LEU A 1 229 ? 21.352 13.613 -5.934 1.00 84.69 229 LEU A CA 1
ATOM 1747 C C . LEU A 1 229 ? 21.919 14.792 -6.745 1.00 84.69 229 LEU A C 1
ATOM 1749 O O . LEU A 1 229 ? 21.815 14.749 -7.970 1.00 84.69 229 LEU A O 1
ATOM 1753 N N . PRO A 1 230 ? 22.549 15.824 -6.142 1.00 87.50 230 PRO A N 1
ATOM 1754 C CA . PRO A 1 230 ? 23.167 16.896 -6.923 1.00 87.50 230 PRO A CA 1
ATOM 1755 C C . PRO A 1 230 ? 24.285 16.407 -7.848 1.00 87.50 230 PRO A C 1
ATOM 1757 O O . PRO A 1 230 ? 24.381 16.882 -8.978 1.00 87.50 230 PRO A O 1
ATOM 1760 N N . ALA A 1 231 ? 25.110 15.454 -7.400 1.00 92.19 231 ALA A N 1
ATOM 1761 C CA . ALA A 1 231 ? 26.164 14.883 -8.232 1.00 92.19 231 ALA A CA 1
ATOM 1762 C C . ALA A 1 231 ? 25.588 14.035 -9.374 1.00 92.19 231 ALA A C 1
ATOM 1764 O O . ALA A 1 231 ? 26.009 14.202 -10.515 1.00 92.19 231 ALA A O 1
ATOM 1765 N N . GLU A 1 232 ? 24.586 13.195 -9.100 1.00 92.25 232 GLU A N 1
ATOM 1766 C CA . GLU A 1 232 ? 23.865 12.430 -10.121 1.00 92.25 232 GLU A CA 1
ATOM 1767 C C . GLU A 1 232 ? 23.304 13.356 -11.205 1.00 92.25 232 GLU A C 1
ATOM 1769 O O . GLU A 1 232 ? 23.574 13.152 -12.387 1.00 92.25 232 GLU A O 1
ATOM 1774 N N . TRP A 1 233 ? 22.597 14.418 -10.803 1.00 89.44 233 TRP A N 1
ATOM 1775 C CA . TRP A 1 233 ? 22.062 15.433 -11.711 1.00 89.44 233 TRP A CA 1
ATOM 1776 C C . TRP A 1 233 ? 23.154 16.148 -12.506 1.00 89.44 233 TRP A C 1
ATOM 1778 O O . TRP A 1 233 ? 23.028 16.307 -13.720 1.00 89.44 233 TRP A O 1
ATOM 1788 N N . GLY A 1 234 ? 24.219 16.585 -11.834 1.00 91.81 234 GLY A N 1
ATOM 1789 C CA . GLY A 1 234 ? 25.327 17.288 -12.473 1.00 91.81 234 GLY A CA 1
ATOM 1790 C C . GLY A 1 234 ? 25.987 16.432 -13.551 1.00 91.81 234 GLY A C 1
ATOM 1791 O O . GLY A 1 234 ? 26.107 16.869 -14.694 1.00 91.81 234 GLY A O 1
ATOM 1792 N N . PHE A 1 235 ? 26.346 15.190 -13.220 1.00 94.69 235 PHE A N 1
ATOM 1793 C CA . PHE A 1 235 ? 26.977 14.279 -14.173 1.00 94.69 235 PHE A CA 1
ATOM 1794 C C . PHE A 1 235 ? 26.016 13.786 -15.260 1.00 94.69 235 PHE A C 1
ATOM 1796 O O . PHE A 1 235 ? 26.462 13.599 -16.389 1.00 94.69 235 PHE A O 1
ATOM 1803 N N . LEU A 1 236 ? 24.714 13.654 -14.985 1.00 92.25 236 LEU A N 1
ATOM 1804 C CA . LEU A 1 236 ? 23.694 13.396 -16.010 1.00 92.25 236 LEU A CA 1
ATOM 1805 C C . LEU A 1 236 ? 23.664 14.518 -17.057 1.00 92.25 236 LEU A C 1
ATOM 1807 O O . LEU A 1 236 ? 23.754 14.255 -18.256 1.00 92.25 236 LEU A O 1
ATOM 1811 N N . VAL A 1 237 ? 23.576 15.775 -16.608 1.00 92.00 237 VAL A N 1
ATOM 1812 C CA . VAL A 1 237 ? 23.539 16.946 -17.498 1.00 92.00 237 VAL A CA 1
ATOM 1813 C C . VAL A 1 237 ? 24.838 17.067 -18.288 1.00 92.00 237 VAL A C 1
ATOM 1815 O O . VAL A 1 237 ? 24.788 17.273 -19.499 1.00 92.00 237 VAL A O 1
ATOM 1818 N N . ILE A 1 238 ? 25.992 16.883 -17.636 1.00 93.69 238 ILE A N 1
ATOM 1819 C CA . ILE A 1 238 ? 27.298 16.878 -18.310 1.00 93.69 238 ILE A CA 1
ATOM 1820 C C . ILE A 1 238 ? 27.355 15.763 -19.358 1.00 93.69 238 ILE A C 1
ATOM 1822 O O . ILE A 1 238 ? 27.798 16.011 -20.474 1.00 93.69 238 ILE A O 1
ATOM 1826 N N . THR A 1 239 ? 26.866 14.563 -19.036 1.00 93.38 239 THR A N 1
ATOM 1827 C CA . THR A 1 239 ? 26.844 13.430 -19.971 1.00 93.38 239 THR A CA 1
ATOM 1828 C C . THR A 1 239 ? 25.991 13.744 -21.194 1.00 93.38 239 THR A C 1
ATOM 1830 O O . THR A 1 239 ? 26.431 13.500 -22.309 1.00 93.38 239 THR A O 1
ATOM 1833 N N . PHE A 1 240 ? 24.801 14.327 -21.031 1.00 93.06 240 PHE A N 1
ATOM 1834 C CA . PHE A 1 240 ? 23.943 14.662 -22.175 1.00 93.06 240 PHE A CA 1
ATOM 1835 C C . PHE A 1 240 ? 24.447 15.861 -22.974 1.00 93.06 240 PHE A C 1
ATOM 1837 O O . PHE A 1 240 ? 24.306 15.877 -24.193 1.00 93.06 240 PHE A O 1
ATOM 1844 N N . ALA A 1 241 ? 25.069 16.842 -22.319 1.00 90.88 241 ALA A N 1
ATOM 1845 C CA . ALA A 1 241 ? 25.748 17.932 -23.008 1.00 90.88 241 ALA A CA 1
ATOM 1846 C C . ALA A 1 241 ? 26.943 17.413 -23.823 1.00 90.88 241 ALA A C 1
ATOM 1848 O O . ALA A 1 241 ? 27.113 17.808 -24.972 1.00 90.88 241 ALA A O 1
ATOM 1849 N N . ALA A 1 242 ? 27.728 16.488 -23.263 1.00 90.12 242 ALA A N 1
ATOM 1850 C CA . ALA A 1 242 ? 28.814 15.821 -23.971 1.00 90.12 242 ALA A CA 1
ATOM 1851 C C . ALA A 1 242 ? 28.286 14.942 -25.113 1.00 90.12 242 ALA A C 1
ATOM 1853 O O . ALA A 1 242 ? 28.846 14.972 -26.200 1.00 90.12 242 ALA A O 1
ATOM 1854 N N . LEU A 1 243 ? 27.181 14.220 -24.911 1.00 89.69 243 LEU A N 1
ATOM 1855 C CA . LEU A 1 243 ? 26.553 13.400 -25.947 1.00 89.69 243 LEU A CA 1
ATOM 1856 C C . LEU A 1 243 ? 26.054 14.263 -27.114 1.00 89.69 243 LEU A C 1
ATOM 1858 O O . LEU A 1 243 ? 26.242 13.911 -28.272 1.00 89.69 243 LEU A O 1
ATOM 1862 N N . TRP A 1 244 ? 25.482 15.431 -26.822 1.00 91.38 244 TRP A N 1
ATOM 1863 C CA . TRP A 1 244 ? 25.140 16.405 -27.853 1.00 91.38 244 TRP A CA 1
ATOM 1864 C C . TRP A 1 244 ? 26.390 16.955 -28.556 1.00 91.38 244 TRP A C 1
ATOM 1866 O O . TRP A 1 244 ? 26.416 17.019 -29.781 1.00 91.38 244 TRP A O 1
ATOM 1876 N N . ALA A 1 245 ? 27.429 17.328 -27.808 1.00 88.38 245 ALA A N 1
ATOM 1877 C CA . ALA A 1 245 ? 28.634 17.930 -28.373 1.00 88.38 245 ALA A CA 1
ATOM 1878 C C . ALA A 1 245 ? 29.472 16.958 -29.222 1.00 88.38 245 ALA A C 1
ATOM 1880 O O . ALA A 1 245 ? 30.082 17.387 -30.197 1.00 88.38 245 ALA A O 1
ATOM 1881 N N . VAL A 1 246 ? 29.526 15.680 -28.839 1.00 85.81 246 VAL A N 1
ATOM 1882 C CA . VAL A 1 246 ? 30.349 14.652 -29.493 1.00 85.81 246 VAL A CA 1
ATOM 1883 C C . VAL A 1 246 ? 29.578 13.947 -30.607 1.00 85.81 246 VAL A C 1
ATOM 1885 O O . VAL A 1 246 ? 30.098 13.830 -31.708 1.00 85.81 246 VAL A O 1
ATOM 1888 N N . GLU A 1 247 ? 28.332 13.542 -30.345 1.00 85.50 247 GLU A N 1
ATOM 1889 C CA . GLU A 1 247 ? 27.542 12.677 -31.241 1.00 85.50 247 GLU A CA 1
ATOM 1890 C C . GLU A 1 247 ? 26.374 13.417 -31.919 1.00 85.50 247 GLU A C 1
ATOM 1892 O O . GLU A 1 247 ? 25.597 12.835 -32.673 1.00 85.50 247 GLU A O 1
ATOM 1897 N N . GLY A 1 248 ? 26.161 14.700 -31.607 1.00 85.81 248 GLY A N 1
ATOM 1898 C CA . GLY A 1 248 ? 25.036 15.475 -32.138 1.00 85.81 248 GLY A CA 1
ATOM 1899 C C . GLY A 1 248 ? 23.664 15.108 -31.552 1.00 85.81 248 GLY A C 1
ATOM 1900 O O . GLY A 1 248 ? 22.653 15.680 -31.967 1.00 85.81 248 GLY A O 1
ATOM 1901 N N . LEU A 1 249 ? 23.585 14.202 -30.568 1.00 88.88 249 LEU A N 1
ATOM 1902 C CA . LEU A 1 249 ? 22.315 13.727 -30.002 1.00 88.88 249 LEU A CA 1
ATOM 1903 C C . LEU A 1 249 ? 21.749 14.696 -28.949 1.00 88.88 249 LEU A C 1
ATOM 1905 O O . LEU A 1 249 ? 21.919 14.519 -27.743 1.00 88.88 249 LEU A O 1
ATOM 1909 N N . TRP A 1 250 ? 21.022 15.717 -29.398 1.00 87.12 250 TRP A N 1
ATOM 1910 C CA . TRP A 1 250 ? 20.395 16.722 -28.524 1.00 87.12 250 TRP A CA 1
ATOM 1911 C C . TRP A 1 250 ? 19.074 16.269 -27.877 1.00 87.12 250 TRP A C 1
ATOM 1913 O O . TRP A 1 250 ? 18.656 16.835 -26.864 1.00 87.12 250 TRP A O 1
ATOM 1923 N N . LEU A 1 251 ? 18.394 15.261 -28.437 1.00 86.19 251 LEU A N 1
ATOM 1924 C CA . LEU A 1 251 ? 17.049 14.859 -28.003 1.00 86.19 251 LEU A CA 1
ATOM 1925 C C . LEU A 1 251 ? 16.985 14.374 -26.538 1.00 86.19 251 LEU A C 1
ATOM 1927 O O . LEU A 1 251 ? 16.077 14.819 -25.838 1.00 86.19 251 LEU A O 1
ATOM 1931 N N . PRO A 1 252 ? 17.933 13.569 -26.007 1.00 86.50 252 PRO A N 1
ATOM 1932 C CA . PRO A 1 252 ? 17.942 13.214 -24.584 1.00 86.50 252 PRO A CA 1
ATOM 1933 C C . PRO A 1 252 ? 18.014 14.434 -23.655 1.00 86.50 252 PRO A C 1
ATOM 1935 O O . PRO A 1 252 ? 17.316 14.476 -22.639 1.00 86.50 252 PRO A O 1
ATOM 1938 N N . LEU A 1 253 ? 18.800 15.455 -24.024 1.00 86.06 253 LEU A N 1
ATOM 1939 C CA . LEU A 1 253 ? 18.918 16.698 -23.260 1.00 86.06 253 LEU A CA 1
ATOM 1940 C C . LEU A 1 253 ? 17.624 17.520 -23.314 1.00 86.06 253 LEU A C 1
ATOM 1942 O O . LEU A 1 253 ? 17.175 18.011 -22.280 1.00 86.06 253 LEU A O 1
ATOM 1946 N N . LEU A 1 254 ? 16.985 17.633 -24.483 1.00 86.44 254 LEU A N 1
ATOM 1947 C CA . LEU A 1 254 ? 15.695 18.323 -24.595 1.00 86.44 254 LEU A CA 1
ATOM 1948 C C . LEU A 1 254 ? 14.578 17.589 -23.853 1.00 86.44 254 LEU A C 1
ATOM 1950 O O . LEU A 1 254 ? 13.783 18.237 -23.175 1.00 86.44 254 LEU A O 1
ATOM 1954 N N . CYS A 1 255 ? 14.532 16.258 -23.924 1.00 84.50 255 CYS A N 1
ATOM 1955 C CA . CYS A 1 255 ? 13.604 15.452 -23.136 1.00 84.50 255 CYS A CA 1
ATOM 1956 C C . CYS A 1 255 ? 13.823 15.670 -21.636 1.00 84.50 255 CYS A C 1
ATOM 1958 O O . CYS A 1 255 ? 12.849 15.842 -20.908 1.00 84.50 255 CYS A O 1
ATOM 1960 N N . LEU A 1 256 ? 15.079 15.734 -21.176 1.00 82.94 256 LEU A N 1
ATOM 1961 C CA . LEU A 1 256 ? 15.400 16.050 -19.785 1.00 82.94 256 LEU A CA 1
ATOM 1962 C C . LEU A 1 256 ? 14.903 17.453 -19.401 1.00 82.94 256 LEU A C 1
ATOM 1964 O O . LEU A 1 256 ? 14.212 17.598 -18.395 1.00 82.94 256 LEU A O 1
ATOM 1968 N N . ILE A 1 257 ? 15.187 18.474 -20.218 1.00 82.81 257 ILE A N 1
ATOM 1969 C CA . ILE A 1 257 ? 14.758 19.863 -19.976 1.00 82.81 257 ILE A CA 1
ATOM 1970 C C . ILE A 1 257 ? 13.231 19.982 -19.971 1.00 82.81 257 ILE A C 1
ATOM 1972 O O . ILE A 1 257 ? 12.680 20.616 -19.076 1.00 82.81 257 ILE A O 1
ATOM 1976 N N . GLY A 1 258 ? 12.541 19.358 -20.928 1.00 75.75 258 GLY A N 1
ATOM 1977 C CA . GLY A 1 258 ? 11.078 19.350 -21.013 1.00 75.75 258 GLY A CA 1
ATOM 1978 C C . GLY A 1 258 ? 10.411 18.591 -19.863 1.00 75.75 258 GLY A C 1
ATOM 1979 O O . GLY A 1 258 ? 9.296 18.926 -19.467 1.00 75.75 258 GLY A O 1
ATOM 1980 N N . TYR A 1 259 ? 11.111 17.623 -19.269 1.00 72.12 259 TYR A N 1
ATOM 1981 C CA . TYR A 1 259 ? 10.630 16.849 -18.126 1.00 72.12 259 TYR A CA 1
ATOM 1982 C C . TYR A 1 259 ? 10.735 17.615 -16.786 1.00 72.12 259 TYR A C 1
ATOM 1984 O O . TYR A 1 259 ? 9.953 17.361 -15.868 1.00 72.12 259 TYR A O 1
ATOM 1992 N N . LEU A 1 260 ? 11.632 18.608 -16.676 1.00 66.94 260 LEU A N 1
ATOM 1993 C CA . LEU A 1 260 ? 11.854 19.421 -15.464 1.00 66.94 260 LEU A CA 1
ATOM 1994 C C . LEU A 1 260 ? 10.674 20.337 -15.040 1.00 66.94 260 LEU A C 1
ATOM 1996 O O . LEU A 1 260 ? 10.317 20.329 -13.856 1.00 66.94 260 LEU A O 1
ATOM 2000 N N . PRO A 1 261 ? 10.055 21.156 -15.921 1.00 51.88 261 PRO A N 1
ATOM 2001 C CA . PRO A 1 261 ? 9.000 22.097 -15.530 1.00 51.88 261 PRO A CA 1
ATOM 2002 C C . PRO A 1 261 ? 7.650 21.428 -15.247 1.00 51.88 261 PRO A C 1
ATOM 2004 O O . PRO A 1 261 ? 6.849 21.987 -14.502 1.00 51.88 261 PRO A O 1
ATOM 2007 N N . ILE A 1 262 ? 7.412 20.219 -15.763 1.00 52.12 262 ILE A N 1
ATOM 2008 C CA . ILE A 1 262 ? 6.151 19.482 -15.571 1.00 52.12 262 ILE A CA 1
ATOM 2009 C C . ILE A 1 262 ? 5.965 19.054 -14.097 1.00 52.12 262 ILE A C 1
ATOM 2011 O O . ILE A 1 262 ? 4.841 18.797 -13.669 1.00 52.12 262 ILE A O 1
ATOM 2015 N N . ARG A 1 263 ? 7.035 19.018 -13.277 1.00 49.09 263 ARG A N 1
ATOM 2016 C CA . ARG A 1 263 ? 6.980 18.448 -11.913 1.00 49.09 263 ARG A CA 1
ATOM 2017 C C . ARG A 1 263 ? 7.674 19.223 -10.790 1.00 49.09 263 ARG A C 1
ATOM 2019 O O . ARG A 1 263 ? 7.598 18.786 -9.645 1.00 49.09 263 ARG A O 1
ATOM 2026 N N . LYS A 1 264 ? 8.236 20.413 -11.046 1.00 36.69 264 LYS A N 1
ATOM 2027 C CA . LYS A 1 264 ? 8.794 21.306 -9.999 1.00 36.69 264 LYS A CA 1
ATOM 2028 C C . LYS A 1 264 ? 7.803 21.707 -8.885 1.00 36.69 264 LYS A C 1
ATOM 2030 O O . LYS A 1 264 ? 8.226 22.310 -7.908 1.00 36.69 264 LYS A O 1
ATOM 2035 N N . ARG A 1 265 ? 6.509 21.384 -9.016 1.00 33.62 265 ARG A N 1
ATOM 2036 C CA . ARG A 1 265 ? 5.471 21.625 -8.001 1.00 33.62 265 ARG A CA 1
ATOM 2037 C C . ARG A 1 265 ? 5.208 20.456 -7.028 1.00 33.62 265 ARG A C 1
ATOM 2039 O O . ARG A 1 265 ? 4.423 20.684 -6.127 1.00 33.62 265 ARG A O 1
ATOM 2046 N N . ARG A 1 266 ? 5.808 19.259 -7.196 1.00 40.47 266 ARG A N 1
ATOM 2047 C CA . ARG A 1 266 ? 5.196 18.000 -6.687 1.00 40.47 266 ARG A CA 1
ATOM 2048 C C . ARG A 1 266 ? 6.102 16.957 -5.998 1.00 40.47 266 ARG A C 1
ATOM 2050 O O . ARG A 1 266 ? 5.761 15.781 -5.976 1.00 40.47 266 ARG A O 1
ATOM 2057 N N . SER A 1 267 ? 7.311 17.296 -5.537 1.00 33.88 267 SER A N 1
ATOM 2058 C CA . SER A 1 267 ? 8.131 16.346 -4.750 1.00 33.88 267 SER A CA 1
ATOM 2059 C C . SER A 1 267 ? 9.325 17.023 -4.079 1.00 33.88 267 SER A C 1
ATOM 2061 O O . SER A 1 267 ? 10.160 17.629 -4.753 1.00 33.88 267 SER A O 1
ATOM 2063 N N . ILE A 1 268 ? 9.453 16.861 -2.761 1.00 31.31 268 ILE A N 1
ATOM 2064 C CA . ILE A 1 268 ? 10.567 17.408 -1.963 1.00 31.31 268 ILE A CA 1
ATOM 2065 C C . ILE A 1 268 ? 11.828 16.508 -2.029 1.00 31.31 268 ILE A C 1
ATOM 2067 O O . ILE A 1 268 ? 12.919 16.955 -1.677 1.00 31.31 268 ILE A O 1
ATOM 2071 N N . SER A 1 269 ? 11.740 15.260 -2.524 1.00 39.41 269 SER A N 1
ATOM 2072 C CA . SER A 1 269 ? 12.859 14.294 -2.472 1.00 39.41 269 SER A CA 1
ATOM 2073 C C . SER A 1 269 ? 13.617 14.061 -3.786 1.00 39.41 269 SER A C 1
ATOM 2075 O O . SER A 1 269 ? 14.735 13.553 -3.734 1.00 39.41 269 SER A O 1
ATOM 2077 N N . GLY A 1 270 ? 13.063 14.402 -4.959 1.00 44.12 270 GLY A N 1
ATOM 2078 C CA . GLY A 1 270 ? 13.736 14.288 -6.271 1.00 44.12 270 GLY A CA 1
ATOM 2079 C C . GLY A 1 270 ? 14.062 12.861 -6.762 1.00 44.12 270 GLY A C 1
ATOM 2080 O O . GLY A 1 270 ? 14.291 12.667 -7.956 1.00 44.12 270 GLY A O 1
ATOM 2081 N N . THR A 1 271 ? 14.025 11.855 -5.883 1.00 49.19 271 THR A N 1
ATOM 2082 C CA . THR A 1 271 ? 14.333 10.439 -6.143 1.00 49.19 271 THR A CA 1
ATOM 2083 C C . THR A 1 271 ? 13.385 9.747 -7.136 1.00 49.19 271 THR A C 1
ATOM 2085 O O . THR A 1 271 ? 13.896 9.071 -8.026 1.00 49.19 271 THR A O 1
ATOM 2088 N N . PRO A 1 272 ? 12.045 9.922 -7.092 1.00 57.50 272 PRO A N 1
ATOM 2089 C CA . PRO A 1 272 ? 11.139 9.256 -8.039 1.00 57.50 272 PRO A CA 1
ATOM 2090 C C . PRO A 1 272 ? 11.196 9.850 -9.453 1.00 57.50 272 PRO A C 1
ATOM 2092 O O . PRO A 1 272 ? 10.781 9.214 -10.420 1.00 57.50 272 PRO A O 1
ATOM 2095 N N . LEU A 1 273 ? 11.680 11.091 -9.586 1.00 63.94 273 LEU A N 1
ATOM 2096 C CA . LEU A 1 273 ? 11.662 11.833 -10.844 1.00 63.94 273 LEU A CA 1
ATOM 2097 C C . LEU A 1 273 ? 12.692 11.283 -11.835 1.00 63.94 273 LEU A C 1
ATOM 2099 O O . LEU A 1 273 ? 12.329 10.925 -12.958 1.00 63.94 273 LEU A O 1
ATOM 2103 N N . LEU A 1 274 ? 13.956 11.211 -11.405 1.00 70.12 274 LEU A N 1
ATOM 2104 C CA . LEU A 1 274 ? 15.070 10.697 -12.206 1.00 70.12 274 LEU A CA 1
ATOM 2105 C C . LEU A 1 274 ? 14.868 9.231 -12.571 1.00 70.12 274 LEU A C 1
ATOM 2107 O O . LEU A 1 274 ? 15.058 8.837 -13.716 1.00 70.12 274 LEU A O 1
ATOM 2111 N N . ASP A 1 275 ? 14.394 8.451 -11.608 1.00 70.19 275 ASP A N 1
ATOM 2112 C CA . ASP A 1 275 ? 14.176 7.027 -11.778 1.00 70.19 275 ASP A CA 1
ATOM 2113 C C . ASP A 1 275 ? 13.174 6.717 -12.899 1.00 70.19 275 ASP A C 1
ATOM 2115 O O . ASP A 1 275 ? 13.444 5.921 -13.799 1.00 70.19 275 ASP A O 1
ATOM 2119 N N . ARG A 1 276 ? 12.042 7.435 -12.917 1.00 71.00 276 ARG A N 1
ATOM 2120 C CA . ARG A 1 276 ? 11.053 7.326 -13.997 1.00 71.00 276 ARG A CA 1
ATOM 2121 C C . ARG A 1 276 ? 11.606 7.814 -15.334 1.00 71.00 276 ARG A C 1
ATOM 2123 O O . ARG A 1 276 ? 11.344 7.179 -16.354 1.00 71.00 276 ARG A O 1
ATOM 2130 N N . PHE A 1 277 ? 12.381 8.902 -15.341 1.00 79.56 277 PHE A N 1
ATOM 2131 C CA . PHE A 1 277 ? 13.007 9.410 -16.563 1.00 79.56 277 PHE A CA 1
ATOM 2132 C C . PHE A 1 277 ? 13.937 8.364 -17.196 1.00 79.56 277 PHE A C 1
ATOM 2134 O O . PHE A 1 277 ? 13.808 8.085 -18.390 1.00 79.56 277 PHE A O 1
ATOM 2141 N N . TYR A 1 278 ? 14.807 7.730 -16.401 1.00 81.06 278 TYR A N 1
ATOM 2142 C CA . TYR A 1 278 ? 15.730 6.702 -16.892 1.00 81.06 278 TYR A CA 1
ATOM 2143 C C . TYR A 1 278 ? 15.008 5.465 -17.419 1.00 81.06 278 TYR A C 1
ATOM 2145 O O . TYR A 1 278 ? 15.389 4.936 -18.458 1.00 81.06 278 TYR A O 1
ATOM 2153 N N . ARG A 1 279 ? 13.959 5.010 -16.724 1.00 72.56 279 ARG A N 1
ATOM 2154 C CA . ARG A 1 279 ? 13.211 3.804 -17.112 1.00 72.56 279 ARG A CA 1
ATOM 2155 C C . ARG A 1 279 ? 12.376 4.003 -18.378 1.00 72.56 279 ARG A C 1
ATOM 2157 O O . ARG A 1 279 ? 12.288 3.089 -19.192 1.00 72.56 279 ARG A O 1
ATOM 2164 N N . GLN A 1 280 ? 11.716 5.157 -18.504 1.00 71.62 280 GLN A N 1
ATOM 2165 C CA . GLN A 1 280 ? 10.641 5.356 -19.484 1.00 71.62 280 GLN A CA 1
ATOM 2166 C C . GLN A 1 280 ? 11.092 6.147 -20.707 1.00 71.62 280 GLN A C 1
ATOM 2168 O O . GLN A 1 280 ? 10.792 5.761 -21.832 1.00 71.62 280 GLN A O 1
ATOM 2173 N N . LEU A 1 281 ? 11.772 7.274 -20.489 1.00 82.44 281 LEU A N 1
ATOM 2174 C CA . LEU A 1 281 ? 11.993 8.254 -21.548 1.00 82.44 281 LEU A CA 1
ATOM 2175 C C . LEU A 1 281 ? 13.404 8.175 -22.115 1.00 82.44 281 LEU A C 1
ATOM 2177 O O . LEU A 1 281 ? 13.574 8.331 -23.317 1.00 82.44 281 LEU A O 1
ATOM 2181 N N . LEU A 1 282 ? 14.406 7.907 -21.279 1.00 87.56 282 LEU A N 1
ATOM 2182 C CA . LEU A 1 282 ? 15.802 7.929 -21.696 1.00 87.56 282 LEU A CA 1
ATOM 2183 C C . LEU A 1 282 ? 16.144 6.946 -22.835 1.00 87.56 282 LEU A C 1
ATOM 2185 O O . LEU A 1 282 ? 16.647 7.411 -23.858 1.00 87.56 282 LEU A O 1
ATOM 2189 N N . PRO A 1 283 ? 15.901 5.624 -22.718 1.00 89.06 283 PRO A N 1
ATOM 2190 C CA . PRO A 1 283 ? 16.288 4.682 -23.766 1.00 89.06 283 PRO A CA 1
ATOM 2191 C C . PRO A 1 283 ? 15.552 4.957 -25.080 1.00 89.06 283 PRO A C 1
ATOM 2193 O O . PRO A 1 283 ? 16.153 4.848 -26.144 1.00 89.06 283 PRO A O 1
ATOM 2196 N N . LEU A 1 284 ? 14.292 5.403 -25.012 1.00 89.69 284 LEU A N 1
ATOM 2197 C CA . LEU A 1 284 ? 13.525 5.824 -26.185 1.00 89.69 284 LEU A CA 1
ATOM 2198 C C . LEU A 1 284 ? 14.065 7.118 -26.791 1.00 89.69 284 LEU A C 1
ATOM 2200 O O . LEU A 1 284 ? 14.208 7.192 -28.004 1.00 89.69 284 LEU A O 1
ATOM 2204 N N . ALA A 1 285 ? 14.393 8.124 -25.979 1.00 90.94 285 ALA A N 1
ATOM 2205 C CA . ALA A 1 285 ? 14.944 9.387 -26.459 1.00 90.94 285 ALA A CA 1
ATOM 2206 C C . ALA A 1 285 ? 16.295 9.174 -27.150 1.00 90.94 285 ALA A C 1
ATOM 2208 O O . ALA A 1 285 ? 16.530 9.740 -28.213 1.00 90.94 285 ALA A O 1
ATOM 2209 N N . VAL A 1 286 ? 17.154 8.322 -26.583 1.00 92.56 286 VAL A N 1
ATOM 2210 C CA . VAL A 1 286 ? 18.431 7.936 -27.198 1.00 92.56 286 VAL A CA 1
ATOM 2211 C C . VAL A 1 286 ? 18.194 7.158 -28.487 1.00 92.56 286 VAL A C 1
ATOM 2213 O O . VAL A 1 286 ? 18.746 7.526 -29.517 1.00 92.56 286 VAL A O 1
ATOM 2216 N N . LEU A 1 287 ? 17.348 6.125 -28.465 1.00 92.62 287 LEU A N 1
ATOM 2217 C CA . LEU A 1 287 ? 17.101 5.302 -29.646 1.00 92.62 287 LEU A CA 1
ATOM 2218 C C . LEU A 1 287 ? 16.467 6.115 -30.780 1.00 92.62 287 LEU A C 1
ATOM 2220 O O . LEU A 1 287 ? 16.916 6.018 -31.913 1.00 92.62 287 LEU A O 1
ATOM 2224 N N . VAL A 1 288 ? 15.485 6.971 -30.492 1.00 93.25 288 VAL A N 1
ATOM 2225 C CA . VAL A 1 288 ? 14.896 7.879 -31.488 1.00 93.25 288 VAL A CA 1
ATOM 2226 C C . VAL A 1 288 ? 15.945 8.850 -32.029 1.00 93.25 288 VAL A C 1
ATOM 2228 O O . VAL A 1 288 ? 15.993 9.051 -33.238 1.00 93.25 288 VAL A O 1
ATOM 2231 N N . ALA A 1 289 ? 16.815 9.407 -31.180 1.00 92.88 289 ALA A N 1
ATOM 2232 C CA . ALA A 1 289 ? 17.902 10.276 -31.635 1.00 92.88 289 ALA A CA 1
ATOM 2233 C C . ALA A 1 289 ? 18.857 9.542 -32.588 1.00 92.88 289 ALA A C 1
ATOM 2235 O O . ALA A 1 289 ? 19.213 10.078 -33.633 1.00 92.88 289 ALA A O 1
ATOM 2236 N N . VAL A 1 290 ? 19.212 8.295 -32.265 1.00 92.69 290 VAL A N 1
ATOM 2237 C CA . VAL A 1 290 ? 20.041 7.440 -33.124 1.00 92.69 290 VAL A CA 1
ATOM 2238 C C . VAL A 1 290 ? 19.333 7.143 -34.444 1.00 92.69 290 VAL A C 1
ATOM 2240 O O . VAL A 1 290 ? 19.958 7.230 -35.493 1.00 92.69 290 VAL A O 1
ATOM 2243 N N . LEU A 1 291 ? 18.027 6.864 -34.433 1.00 93.88 291 LEU A N 1
ATOM 2244 C CA . LEU A 1 291 ? 17.252 6.580 -35.648 1.00 93.88 291 LEU A CA 1
ATOM 2245 C C . LEU A 1 291 ? 17.089 7.783 -36.579 1.00 93.88 291 LEU A C 1
ATOM 2247 O O . LEU A 1 291 ? 16.906 7.587 -37.778 1.00 93.88 291 LEU A O 1
ATOM 2251 N N . VAL A 1 292 ? 17.169 9.009 -36.055 1.00 92.38 292 VAL A N 1
ATOM 2252 C CA . VAL A 1 292 ? 17.225 10.221 -36.888 1.00 92.38 292 VAL A CA 1
ATOM 2253 C C . VAL A 1 292 ? 18.516 10.255 -37.712 1.00 92.38 292 VAL A C 1
ATOM 2255 O O . VAL A 1 292 ? 18.494 10.732 -38.844 1.00 92.38 292 VAL A O 1
ATOM 2258 N N . VAL A 1 293 ? 19.618 9.726 -37.172 1.00 90.44 293 VAL A N 1
ATOM 2259 C CA . VAL A 1 293 ? 20.925 9.684 -37.846 1.00 90.44 293 VAL A CA 1
ATOM 2260 C C . VAL A 1 293 ? 21.079 8.420 -38.700 1.00 90.44 293 VAL A C 1
ATOM 2262 O O . VAL A 1 293 ? 21.518 8.501 -39.844 1.00 90.44 293 VAL A O 1
ATOM 2265 N N . VAL A 1 294 ? 20.677 7.256 -38.177 1.00 91.31 294 VAL A N 1
ATOM 2266 C CA . VAL A 1 294 ? 20.827 5.941 -38.823 1.00 91.31 294 VAL A CA 1
ATOM 2267 C C . VAL A 1 294 ? 19.486 5.181 -38.828 1.00 91.31 294 VAL A C 1
ATOM 2269 O O . VAL A 1 294 ? 19.253 4.293 -38.000 1.00 91.31 294 VAL A O 1
ATOM 2272 N N . PRO A 1 295 ? 18.577 5.480 -39.781 1.00 93.81 295 PRO A N 1
ATOM 2273 C CA . PRO A 1 295 ? 17.218 4.925 -39.802 1.00 93.81 295 PRO A CA 1
ATOM 2274 C C . PRO A 1 295 ? 17.142 3.402 -39.979 1.00 93.81 295 PRO A C 1
ATOM 2276 O O . PRO A 1 295 ? 16.131 2.786 -39.640 1.00 93.81 295 PRO A O 1
ATOM 2279 N N . THR A 1 296 ? 18.202 2.771 -40.495 1.00 94.75 296 THR A N 1
ATOM 2280 C CA . THR A 1 296 ? 18.285 1.321 -40.757 1.00 94.75 296 THR A CA 1
ATOM 2281 C C . THR A 1 296 ? 17.963 0.471 -39.525 1.00 94.75 296 THR A C 1
ATOM 2283 O O . THR A 1 296 ? 17.447 -0.639 -39.651 1.00 94.75 296 THR A O 1
ATOM 2286 N N . PHE A 1 297 ? 18.210 0.997 -38.323 1.00 95.62 297 PHE A N 1
ATOM 2287 C CA . PHE A 1 297 ? 17.990 0.290 -37.065 1.00 95.62 297 PHE A CA 1
ATOM 2288 C C . PHE A 1 297 ? 16.564 0.402 -36.504 1.00 95.62 297 PHE A C 1
ATOM 2290 O O . PHE A 1 297 ? 16.323 -0.046 -35.382 1.00 95.62 297 PHE A O 1
ATOM 2297 N N . TRP A 1 298 ? 15.592 0.943 -37.252 1.00 93.88 298 TRP A N 1
ATOM 2298 C CA . TRP A 1 298 ? 14.207 1.112 -36.781 1.00 93.88 298 TRP A CA 1
ATOM 2299 C C . TRP A 1 298 ? 13.550 -0.160 -36.196 1.00 93.88 298 TRP A C 1
ATOM 2301 O O . TRP A 1 298 ? 12.752 -0.012 -35.264 1.00 93.88 298 TRP A O 1
ATOM 2311 N N . PRO A 1 299 ? 13.880 -1.409 -36.611 1.00 95.25 299 PRO A N 1
ATOM 2312 C CA . PRO A 1 299 ? 13.311 -2.600 -35.977 1.00 95.25 299 PRO A CA 1
ATOM 2313 C C . PRO A 1 299 ? 13.715 -2.754 -34.506 1.00 95.25 299 PRO A C 1
ATOM 2315 O O . PRO A 1 299 ? 12.977 -3.371 -33.739 1.00 95.25 299 PRO A O 1
ATOM 2318 N N . LEU A 1 300 ? 14.837 -2.157 -34.078 1.00 93.25 300 LEU A N 1
ATOM 2319 C CA . LEU A 1 300 ? 15.220 -2.110 -32.665 1.00 93.25 300 LEU A CA 1
ATOM 2320 C C . LEU A 1 300 ? 14.227 -1.301 -31.830 1.00 93.25 300 LEU A C 1
ATOM 2322 O O . LEU A 1 300 ? 14.024 -1.644 -30.671 1.00 93.25 300 LEU A O 1
ATOM 2326 N N . LEU A 1 301 ? 13.570 -0.282 -32.397 1.00 92.75 301 LEU A N 1
ATOM 2327 C CA . LEU A 1 301 ? 12.522 0.463 -31.694 1.00 92.75 301 LEU A CA 1
ATOM 2328 C C . LEU A 1 301 ? 11.288 -0.407 -31.469 1.00 92.75 301 LEU A C 1
ATOM 2330 O O . LEU A 1 301 ? 10.776 -0.446 -30.354 1.00 92.75 301 LEU A O 1
ATOM 2334 N N . LEU A 1 302 ? 10.848 -1.157 -32.485 1.00 91.50 302 LEU A N 1
ATOM 2335 C CA . LEU A 1 302 ? 9.750 -2.112 -32.312 1.00 91.50 302 LEU A CA 1
ATOM 2336 C C . LEU A 1 302 ? 10.098 -3.188 -31.285 1.00 91.50 302 LEU A C 1
ATOM 2338 O O . LEU A 1 302 ? 9.281 -3.491 -30.419 1.00 91.50 302 LEU A O 1
ATOM 2342 N N . LEU A 1 303 ? 11.312 -3.738 -31.352 1.00 91.19 303 LEU A N 1
ATOM 2343 C CA . LEU A 1 303 ? 11.774 -4.738 -30.396 1.00 91.19 303 LEU A CA 1
ATOM 2344 C C . LEU A 1 303 ? 11.856 -4.162 -28.976 1.00 91.19 303 LEU A C 1
ATOM 2346 O O . LEU A 1 303 ? 11.412 -4.810 -28.032 1.00 91.19 303 LEU A O 1
ATOM 2350 N N . HIS A 1 304 ? 12.371 -2.942 -28.815 1.00 90.00 304 HIS A N 1
ATOM 2351 C CA . HIS A 1 304 ? 12.430 -2.271 -27.520 1.00 90.00 304 HIS A CA 1
ATOM 2352 C C . HIS A 1 304 ? 11.023 -2.042 -26.956 1.00 90.00 304 HIS A C 1
ATOM 2354 O O . HIS A 1 304 ? 10.775 -2.376 -25.804 1.00 90.00 304 HIS A O 1
ATOM 2360 N N . LEU A 1 305 ? 10.076 -1.565 -27.768 1.00 88.38 305 LEU A N 1
ATOM 2361 C CA . LEU A 1 305 ? 8.679 -1.390 -27.356 1.00 88.38 305 LEU A CA 1
ATOM 2362 C C . LEU A 1 305 ? 7.973 -2.726 -27.070 1.00 88.38 305 LEU A C 1
ATOM 2364 O O . LEU A 1 305 ? 7.093 -2.775 -26.219 1.00 88.38 305 LEU A O 1
ATOM 2368 N N . LEU A 1 306 ? 8.357 -3.8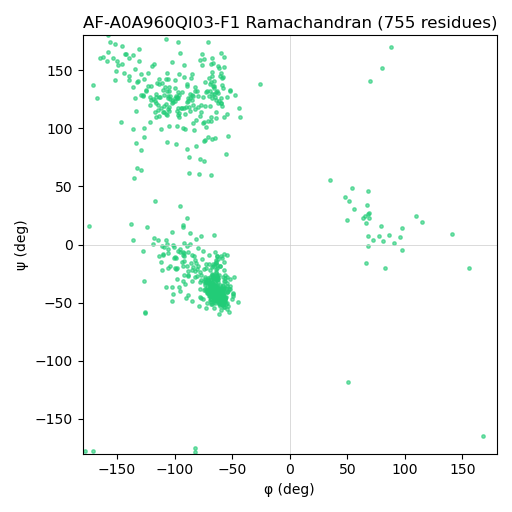19 -27.732 1.00 87.12 306 LEU A N 1
ATOM 2369 C CA . LEU A 1 306 ? 7.839 -5.160 -27.442 1.00 87.12 306 LEU A CA 1
ATOM 2370 C C . LEU A 1 306 ? 8.350 -5.686 -26.089 1.00 87.12 306 LEU A C 1
ATOM 2372 O O . LEU A 1 306 ? 7.580 -6.253 -25.314 1.00 87.12 306 LEU A O 1
ATOM 2376 N N . LEU A 1 307 ? 9.647 -5.516 -25.810 1.00 83.94 307 LEU A N 1
ATOM 2377 C CA . LEU A 1 307 ? 10.304 -5.994 -24.585 1.00 83.94 307 LEU A CA 1
ATOM 2378 C C . LEU A 1 307 ? 10.014 -5.098 -23.370 1.00 83.94 307 LEU A C 1
ATOM 2380 O O . LEU A 1 307 ? 9.916 -5.583 -22.237 1.00 83.94 307 LEU A O 1
ATOM 2384 N N . PHE A 1 308 ? 9.847 -3.798 -23.615 1.00 82.94 308 PHE A N 1
ATOM 2385 C CA . PHE A 1 308 ? 9.603 -2.747 -22.629 1.00 82.94 308 PHE A CA 1
ATOM 2386 C C . PHE A 1 308 ? 8.374 -1.903 -23.038 1.00 82.94 308 PHE A C 1
ATOM 2388 O O . PHE A 1 308 ? 8.498 -0.711 -23.325 1.00 82.94 308 PHE A O 1
ATOM 2395 N N . PRO A 1 309 ? 7.168 -2.505 -23.083 1.00 71.50 309 PRO A N 1
ATOM 2396 C CA . PRO A 1 309 ? 5.960 -1.838 -23.564 1.00 71.50 309 PRO A CA 1
ATOM 2397 C C . PRO A 1 309 ? 5.577 -0.664 -22.677 1.00 71.50 309 PRO A C 1
ATOM 2399 O O . PRO A 1 309 ? 5.156 -0.853 -21.540 1.00 71.50 309 PRO A O 1
ATOM 2402 N N . VAL A 1 310 ? 5.660 0.546 -23.233 1.00 63.72 310 VAL A N 1
ATOM 2403 C CA . VAL A 1 310 ? 5.332 1.810 -22.551 1.00 63.72 310 VAL A CA 1
ATOM 2404 C C . VAL A 1 310 ? 3.850 1.852 -22.134 1.00 63.72 310 VAL A C 1
ATOM 2406 O O . VAL A 1 310 ? 3.519 2.443 -21.111 1.00 63.72 310 VAL A O 1
ATOM 2409 N N . TRP A 1 311 ? 2.957 1.167 -22.868 1.00 47.94 311 TRP A N 1
ATOM 2410 C CA . TRP A 1 311 ? 1.511 1.107 -22.591 1.00 47.94 311 TRP A CA 1
ATOM 2411 C C . TRP A 1 311 ? 1.100 0.087 -21.526 1.00 47.94 311 TRP A C 1
ATOM 2413 O O . TRP A 1 311 ? 0.082 0.302 -20.881 1.00 47.94 311 TRP A O 1
ATOM 2423 N N . ARG A 1 312 ? 1.881 -0.970 -21.242 1.00 44.75 312 ARG A N 1
ATOM 2424 C CA . ARG A 1 312 ? 1.603 -1.828 -20.066 1.00 44.75 312 ARG A CA 1
ATOM 2425 C C . ARG A 1 312 ? 1.761 -1.068 -18.748 1.00 44.75 312 ARG A C 1
ATOM 2427 O O . ARG A 1 312 ? 1.290 -1.524 -17.719 1.00 44.75 312 ARG A O 1
ATOM 2434 N N . TRP A 1 313 ? 2.360 0.119 -18.791 1.00 46.84 313 TRP A N 1
ATOM 2435 C CA . TRP A 1 313 ? 2.422 1.071 -17.680 1.00 46.84 313 TRP A CA 1
ATOM 2436 C C . TRP A 1 313 ? 1.275 2.085 -17.684 1.00 46.84 313 TRP A C 1
ATOM 2438 O O . TRP A 1 313 ? 1.136 2.861 -16.742 1.00 46.84 313 TRP A O 1
ATOM 2448 N N . VAL A 1 314 ? 0.465 2.096 -18.744 1.00 35.69 314 VAL A N 1
ATOM 2449 C CA . VAL A 1 314 ? -0.867 2.709 -18.786 1.00 35.69 314 VAL A CA 1
ATOM 2450 C C . VAL A 1 314 ? -1.920 1.667 -18.380 1.00 35.69 314 VAL A C 1
ATOM 2452 O O . VAL A 1 314 ? -2.841 2.001 -17.659 1.00 35.69 314 VAL A O 1
ATOM 2455 N N . GLU A 1 315 ? -1.743 0.384 -18.715 1.00 27.80 315 GLU A N 1
ATOM 2456 C CA . GLU A 1 315 ? -2.632 -0.719 -18.293 1.00 27.80 315 GLU A CA 1
ATOM 2457 C C . GLU A 1 315 ? -2.315 -1.293 -16.905 1.00 27.80 315 GLU A C 1
ATOM 2459 O O . GLU A 1 315 ? -3.204 -1.822 -16.248 1.00 27.80 315 GLU A O 1
ATOM 2464 N N . GLY A 1 316 ? -1.106 -1.084 -16.373 1.00 31.69 316 GLY A N 1
ATOM 2465 C CA . GLY A 1 316 ? -0.867 -1.132 -14.926 1.00 31.69 316 GLY A CA 1
ATOM 2466 C C . GLY A 1 316 ? -1.715 -0.104 -14.158 1.00 31.69 316 GLY A C 1
ATOM 2467 O O . GLY A 1 316 ? -1.797 -0.181 -12.938 1.00 31.69 316 GLY A O 1
ATOM 2468 N N . ARG A 1 317 ? -2.376 0.817 -14.883 1.00 34.16 317 ARG A N 1
ATOM 2469 C CA . ARG A 1 317 ? -3.409 1.752 -14.406 1.00 34.16 317 ARG A CA 1
ATOM 2470 C C . ARG A 1 317 ? -4.839 1.330 -14.779 1.00 34.16 317 ARG A C 1
ATOM 2472 O O . ARG A 1 317 ? -5.765 2.111 -14.616 1.00 34.16 317 ARG A O 1
ATOM 2479 N N . LEU A 1 318 ? -5.031 0.106 -15.274 1.00 27.97 318 LEU A N 1
ATOM 2480 C CA . LEU A 1 318 ? -6.345 -0.521 -15.472 1.00 27.97 318 LEU A CA 1
ATOM 2481 C C . LEU A 1 318 ? -6.463 -1.876 -14.753 1.00 27.97 318 LEU A C 1
ATOM 2483 O O . LEU A 1 318 ? -7.420 -2.612 -14.968 1.00 27.97 318 LEU A O 1
ATOM 2487 N N . CYS A 1 319 ? -5.553 -2.193 -13.826 1.00 27.47 319 CYS A N 1
ATOM 2488 C CA . CYS A 1 319 ? -6.058 -2.763 -12.583 1.00 27.47 319 CYS A CA 1
ATOM 2489 C C . CYS A 1 319 ? -6.823 -1.624 -11.918 1.00 27.47 319 CYS A C 1
ATOM 2491 O O . CYS A 1 319 ? -6.264 -0.540 -11.781 1.00 27.47 319 CYS A O 1
ATOM 2493 N N . GLU A 1 320 ? -8.082 -1.850 -11.560 1.00 29.08 320 GLU A N 1
ATOM 2494 C CA . GLU A 1 320 ? -8.886 -0.951 -10.737 1.00 29.08 320 GLU A CA 1
ATOM 2495 C C . GLU A 1 320 ? -8.153 -0.666 -9.411 1.00 29.08 320 GLU A C 1
ATOM 2497 O O . GLU A 1 320 ? -8.457 -1.234 -8.364 1.00 29.08 320 GLU A O 1
ATOM 2502 N N . CYS A 1 321 ? -7.150 0.210 -9.429 1.00 29.69 321 CYS A N 1
ATOM 2503 C CA . CYS A 1 321 ? -6.607 0.843 -8.244 1.00 29.69 321 CYS A CA 1
ATOM 2504 C C . CYS A 1 321 ? -7.639 1.887 -7.839 1.00 29.69 321 CYS A C 1
ATOM 2506 O O . CYS A 1 321 ? -7.471 3.084 -8.050 1.00 29.69 321 CYS A O 1
ATOM 2508 N N . ARG A 1 322 ? -8.768 1.397 -7.316 1.00 32.44 322 ARG A N 1
ATOM 2509 C CA . ARG A 1 322 ? -9.708 2.225 -6.579 1.00 32.44 322 ARG A CA 1
ATOM 2510 C C . ARG A 1 322 ? -8.920 2.912 -5.466 1.00 32.44 322 ARG A C 1
ATOM 2512 O O . ARG A 1 322 ? -8.191 2.266 -4.713 1.00 32.44 322 ARG A O 1
ATOM 2519 N N . ILE A 1 323 ? -9.071 4.231 -5.463 1.00 35.75 323 ILE A N 1
ATOM 2520 C CA . ILE A 1 323 ? -8.670 5.228 -4.471 1.00 35.75 323 ILE A CA 1
ATOM 2521 C C . ILE A 1 323 ? -8.580 4.614 -3.062 1.00 35.75 323 ILE A C 1
ATOM 2523 O O . ILE A 1 323 ? -9.493 3.875 -2.678 1.00 35.75 323 ILE A O 1
ATOM 2527 N N . PRO A 1 324 ? -7.553 4.938 -2.253 1.00 34.59 324 PRO A N 1
ATOM 2528 C CA . PRO A 1 324 ? -7.540 4.501 -0.871 1.00 34.59 324 PRO A CA 1
ATOM 2529 C C . PRO A 1 324 ? -8.755 5.045 -0.126 1.00 34.59 324 PRO A C 1
ATOM 2531 O O . PRO A 1 324 ? -8.968 6.258 -0.083 1.00 34.59 324 PRO A O 1
ATOM 2534 N N . ARG A 1 325 ? -9.531 4.169 0.515 1.00 35.94 325 ARG A N 1
ATOM 2535 C CA . ARG A 1 325 ? -10.493 4.594 1.535 1.00 35.94 325 ARG A CA 1
ATOM 2536 C C . ARG A 1 325 ? -9.685 4.947 2.777 1.00 35.94 325 ARG A C 1
ATOM 2538 O O . ARG A 1 325 ? -9.365 4.093 3.601 1.00 35.94 325 ARG A O 1
ATOM 2545 N N . VAL A 1 326 ? -9.258 6.199 2.883 1.00 34.03 326 VAL A N 1
ATOM 2546 C CA . VAL A 1 326 ? -8.507 6.628 4.062 1.00 34.03 326 VAL A CA 1
ATOM 2547 C C . VAL A 1 326 ? -9.485 6.942 5.187 1.00 34.03 326 VAL A C 1
ATOM 2549 O O . VAL A 1 326 ? -10.173 7.960 5.160 1.00 34.03 326 VAL A O 1
ATOM 2552 N N . ILE A 1 327 ? -9.528 6.068 6.190 1.00 31.50 327 ILE A N 1
ATOM 2553 C CA . ILE A 1 327 ? -10.218 6.321 7.453 1.00 31.50 327 ILE A CA 1
ATOM 2554 C C . ILE A 1 327 ? -9.174 6.919 8.402 1.00 31.50 327 ILE A C 1
ATOM 2556 O O . ILE A 1 327 ? -8.300 6.230 8.926 1.00 31.50 327 ILE A O 1
ATOM 2560 N N . ALA A 1 328 ? -9.191 8.243 8.554 1.00 34.06 328 ALA A N 1
ATOM 2561 C CA . ALA A 1 328 ? -8.256 8.944 9.425 1.00 34.06 328 ALA A CA 1
ATOM 2562 C C . ALA A 1 328 ? -8.842 9.087 10.832 1.00 34.06 328 ALA A C 1
ATOM 2564 O O . ALA A 1 328 ? -9.617 10.005 11.110 1.00 34.06 328 ALA A O 1
ATOM 2565 N N . GLU A 1 329 ? -8.420 8.211 11.740 1.00 36.06 329 GLU A N 1
ATOM 2566 C CA . GLU A 1 329 ? -8.807 8.266 13.145 1.00 36.06 329 GLU A CA 1
ATOM 2567 C C . GLU A 1 329 ? -7.585 8.260 14.029 1.00 36.06 329 GLU A C 1
ATOM 2569 O O . GLU A 1 329 ? -6.980 7.233 14.311 1.00 36.06 329 GLU A O 1
ATOM 2574 N N . HIS A 1 330 ? -7.215 9.441 14.489 1.00 42.00 330 HIS A N 1
ATOM 2575 C CA . HIS A 1 330 ? -6.018 9.593 15.282 1.00 42.00 330 HIS A CA 1
ATOM 2576 C C . HIS A 1 330 ? -6.349 9.577 16.775 1.00 42.00 330 HIS A C 1
ATOM 2578 O O . HIS A 1 330 ? -7.384 10.076 17.226 1.00 42.00 330 HIS A O 1
ATOM 2584 N N . THR A 1 331 ? -5.427 9.030 17.556 1.00 37.34 331 THR A N 1
ATOM 2585 C CA . THR A 1 331 ? -5.367 9.215 19.005 1.00 37.34 331 THR A CA 1
ATOM 2586 C C . THR A 1 331 ? -4.013 9.822 19.320 1.00 37.34 331 THR A C 1
ATOM 2588 O O . THR A 1 331 ? -2.986 9.217 19.021 1.00 37.34 331 THR A O 1
ATOM 2591 N N . ILE A 1 332 ? -3.997 11.016 19.913 1.00 42.47 332 ILE A N 1
ATOM 2592 C CA . ILE A 1 332 ? -2.778 11.518 20.549 1.00 42.47 332 ILE A CA 1
ATOM 2593 C C . ILE A 1 332 ? -2.645 10.747 21.859 1.00 42.47 332 ILE A C 1
ATOM 2595 O O . ILE A 1 332 ? -3.426 10.989 22.785 1.00 42.47 332 ILE A O 1
ATOM 2599 N N . ARG A 1 333 ? -1.729 9.774 21.912 1.00 37.38 333 ARG A N 1
ATOM 2600 C CA . ARG A 1 333 ? -1.553 8.944 23.115 1.00 37.38 333 ARG A CA 1
ATOM 2601 C C . ARG A 1 333 ? -0.819 9.701 24.213 1.00 37.38 333 ARG A C 1
ATOM 2603 O O . ARG A 1 333 ? -1.285 9.733 25.343 1.00 37.38 333 ARG A O 1
ATOM 2610 N N . GLU A 1 334 ? 0.275 10.368 23.865 1.00 40.78 334 GLU A N 1
ATOM 2611 C CA . GLU A 1 334 ? 1.152 11.037 24.825 1.00 40.78 334 GLU A CA 1
ATOM 2612 C C . GLU A 1 334 ? 1.539 12.424 24.312 1.00 40.78 334 GLU A C 1
ATOM 2614 O O . GLU A 1 334 ? 1.858 12.605 23.134 1.00 40.78 334 GLU A O 1
ATOM 2619 N N . ALA A 1 335 ? 1.469 13.392 25.225 1.00 41.47 335 ALA A N 1
ATOM 2620 C CA . ALA A 1 335 ? 2.002 14.732 25.072 1.00 41.47 335 ALA A CA 1
ATOM 2621 C C . ALA A 1 335 ? 2.912 14.997 26.276 1.00 41.47 335 ALA A C 1
ATOM 2623 O O . ALA A 1 335 ? 2.436 15.371 27.349 1.00 41.47 335 ALA A O 1
ATOM 2624 N N . THR A 1 336 ? 4.204 14.717 26.128 1.00 40.62 336 THR A N 1
ATOM 2625 C CA . THR A 1 336 ? 5.206 14.908 27.183 1.00 40.62 336 THR A CA 1
ATOM 2626 C C . THR A 1 336 ? 6.045 16.146 26.871 1.00 40.62 336 THR A C 1
ATOM 2628 O O . THR A 1 336 ? 6.440 16.386 25.731 1.00 40.62 336 THR A O 1
ATOM 2631 N N . SER A 1 337 ? 6.277 16.974 27.890 1.00 44.38 337 SER A N 1
ATOM 2632 C CA . SER A 1 337 ? 7.217 18.094 27.825 1.00 44.38 337 SER A CA 1
ATOM 2633 C C . SER A 1 337 ? 8.481 17.677 28.556 1.00 44.38 337 SER A C 1
ATOM 2635 O O . SER A 1 337 ? 8.417 17.383 29.749 1.00 44.38 337 SER A O 1
ATOM 2637 N N . ASP A 1 338 ? 9.621 17.692 27.873 1.00 42.62 338 ASP A N 1
ATOM 2638 C CA . ASP A 1 338 ? 10.913 17.653 28.561 1.00 42.62 338 ASP A CA 1
ATOM 2639 C C . ASP A 1 338 ? 11.243 19.054 29.122 1.00 42.62 338 ASP A C 1
ATOM 2641 O O . ASP A 1 338 ? 10.716 20.072 28.652 1.00 42.62 338 ASP A O 1
ATOM 2645 N N . ALA A 1 339 ? 12.127 19.119 30.119 1.00 43.19 339 ALA A N 1
ATOM 2646 C CA . ALA A 1 339 ? 12.659 20.344 30.717 1.00 43.19 339 ALA A CA 1
ATOM 2647 C C . ALA A 1 339 ? 13.344 21.273 29.688 1.00 43.19 339 ALA A C 1
ATOM 2649 O O . ALA A 1 339 ? 13.549 22.453 29.971 1.00 43.19 339 ALA A O 1
ATOM 2650 N N . GLU A 1 340 ? 13.652 20.768 28.487 1.00 44.00 340 GLU A N 1
ATOM 2651 C CA . GLU A 1 340 ? 14.271 21.503 27.375 1.00 44.00 340 GLU A CA 1
ATOM 2652 C C . GLU A 1 340 ? 13.284 22.129 26.357 1.00 44.00 340 GLU A C 1
ATOM 2654 O O . GLU A 1 340 ? 13.705 22.571 25.288 1.00 44.00 340 GLU A O 1
ATOM 2659 N N . HIS A 1 341 ? 11.987 22.249 26.676 1.00 52.62 341 HIS A N 1
ATOM 2660 C CA . HIS A 1 341 ? 10.979 22.959 25.851 1.00 52.62 341 HIS A CA 1
ATOM 2661 C C . HIS A 1 341 ? 10.632 22.309 24.494 1.00 52.62 341 HIS A C 1
ATOM 2663 O O . HIS A 1 341 ? 10.185 22.986 23.561 1.00 52.62 341 HIS A O 1
ATOM 2669 N N . LEU A 1 342 ? 10.802 20.992 24.390 1.00 48.91 342 LEU A N 1
ATOM 2670 C CA . LEU A 1 342 ? 10.280 20.177 23.294 1.00 48.91 342 LEU A CA 1
ATOM 2671 C C . LEU A 1 342 ? 8.970 19.525 23.727 1.00 48.91 342 LEU A C 1
ATOM 2673 O O . LEU A 1 342 ? 8.915 18.864 24.765 1.00 48.91 342 LEU A O 1
ATOM 2677 N N . LEU A 1 343 ? 7.927 19.721 22.922 1.00 53.16 343 LEU A N 1
ATOM 2678 C CA . LEU A 1 343 ? 6.674 18.994 23.069 1.00 53.16 343 LEU A CA 1
ATOM 2679 C C . LEU A 1 343 ? 6.713 17.770 22.151 1.00 53.16 343 LEU A C 1
ATOM 2681 O O . LEU A 1 343 ? 6.794 17.908 20.927 1.00 53.16 343 LEU A O 1
ATOM 2685 N N . GLU A 1 344 ? 6.640 16.589 22.752 1.00 51.28 344 GLU A N 1
ATOM 2686 C CA . GLU A 1 344 ? 6.544 15.320 22.040 1.00 51.28 344 GLU A CA 1
ATOM 2687 C C . GLU A 1 344 ? 5.069 14.977 21.827 1.00 51.28 344 GLU A C 1
ATOM 2689 O O . GLU A 1 344 ? 4.333 14.814 22.794 1.00 51.28 344 GLU A O 1
ATOM 2694 N N . LEU A 1 345 ? 4.625 14.876 20.571 1.00 52.84 345 LEU A N 1
ATOM 2695 C CA . LEU A 1 345 ? 3.285 14.401 20.223 1.00 52.84 345 LEU A CA 1
ATOM 2696 C C . LEU A 1 345 ? 3.382 13.019 19.581 1.00 52.84 345 LEU A C 1
ATOM 2698 O O . LEU A 1 345 ? 3.974 12.854 18.507 1.00 52.84 345 LEU A O 1
ATOM 2702 N N . ARG A 1 346 ? 2.751 12.030 20.216 1.00 49.91 346 ARG A N 1
ATOM 2703 C CA . ARG A 1 346 ? 2.605 10.682 19.660 1.00 49.91 346 ARG A CA 1
ATOM 2704 C C . ARG A 1 346 ? 1.245 10.532 18.989 1.00 49.91 346 ARG A C 1
ATOM 2706 O O . ARG A 1 346 ? 0.226 10.530 19.678 1.00 49.91 346 ARG A O 1
ATOM 2713 N N . VAL A 1 347 ? 1.232 10.411 17.661 1.00 50.56 347 VAL A N 1
ATOM 2714 C CA . VAL A 1 347 ? 0.009 10.285 16.853 1.00 50.56 347 VAL A CA 1
ATOM 2715 C C . VAL A 1 347 ? -0.117 8.850 16.346 1.00 50.56 347 VAL A C 1
ATOM 2717 O O . VAL A 1 347 ? 0.663 8.426 15.491 1.00 50.56 347 VAL A O 1
ATOM 2720 N N . ASP A 1 348 ? -1.119 8.129 16.849 1.00 47.38 348 ASP A N 1
ATOM 2721 C CA . ASP A 1 348 ? -1.468 6.776 16.401 1.00 47.38 348 ASP A CA 1
ATOM 2722 C C . ASP A 1 348 ? -2.739 6.798 15.549 1.00 47.38 348 ASP A C 1
ATOM 2724 O O . ASP A 1 348 ? -3.680 7.501 15.912 1.00 47.38 348 ASP A O 1
ATOM 2728 N N . GLY A 1 349 ? -2.817 5.979 14.490 1.00 43.66 349 GLY A N 1
ATOM 2729 C CA . GLY A 1 349 ? -4.100 5.618 13.856 1.00 43.66 349 GLY A CA 1
ATOM 2730 C C . GLY A 1 349 ? -4.378 6.187 12.459 1.00 43.66 349 GLY A C 1
ATOM 2731 O O . GLY A 1 349 ? -5.530 6.294 12.049 1.00 43.66 349 GLY A O 1
ATOM 2732 N N . ALA A 1 350 ? -3.356 6.532 11.673 1.00 41.03 350 ALA A N 1
ATOM 2733 C CA . ALA A 1 350 ? -3.589 6.709 10.238 1.00 41.03 350 ALA A CA 1
ATOM 2734 C C . ALA A 1 350 ? -3.761 5.323 9.588 1.00 41.03 350 ALA A C 1
ATOM 2736 O O . ALA A 1 350 ? -2.776 4.595 9.442 1.00 41.03 350 ALA A O 1
ATOM 2737 N N . TYR A 1 351 ? -4.994 4.950 9.232 1.00 40.34 351 TYR A N 1
ATOM 2738 C CA . TYR A 1 351 ? -5.278 3.734 8.469 1.00 40.34 351 TYR A CA 1
ATOM 2739 C C . TYR A 1 351 ? -5.232 4.058 6.980 1.00 40.34 351 TYR A C 1
ATOM 2741 O O . TYR A 1 351 ? -5.951 4.929 6.491 1.00 40.34 351 TYR A O 1
ATOM 2749 N N . LEU A 1 352 ? -4.376 3.354 6.246 1.00 41.31 352 LEU A N 1
ATOM 2750 C CA . LEU A 1 352 ? -4.381 3.389 4.790 1.00 41.31 352 LEU A CA 1
ATOM 2751 C C . LEU A 1 352 ? -4.933 2.072 4.276 1.00 41.31 352 LEU A C 1
ATOM 2753 O O . LEU A 1 352 ? -4.364 1.023 4.566 1.00 41.31 352 LEU A O 1
ATOM 2757 N N . THR A 1 353 ? -6.023 2.131 3.513 1.00 37.25 353 THR A N 1
ATOM 2758 C CA . THR A 1 353 ? -6.587 0.959 2.839 1.00 37.25 353 THR A CA 1
ATOM 2759 C C . THR A 1 353 ? -6.414 1.115 1.337 1.00 37.25 353 THR A C 1
ATOM 2761 O O . THR A 1 353 ? -7.161 1.828 0.681 1.00 37.25 353 THR A O 1
ATOM 2764 N N . SER A 1 354 ? -5.395 0.484 0.759 1.00 37.31 354 SER A N 1
ATOM 2765 C CA . SER A 1 354 ? -5.245 0.438 -0.704 1.00 37.31 354 SER A CA 1
ATOM 2766 C C . SER A 1 354 ? -4.151 -0.521 -1.126 1.00 37.31 354 SER A C 1
ATOM 2768 O O . SER A 1 354 ? -3.053 -0.496 -0.576 1.00 37.31 354 SER A O 1
ATOM 2770 N N . ARG A 1 355 ? -4.408 -1.310 -2.171 1.00 34.41 355 ARG A N 1
ATOM 2771 C CA . ARG A 1 355 ? -3.352 -2.020 -2.900 1.00 34.41 355 ARG A CA 1
ATOM 2772 C C . ARG A 1 355 ? -2.573 -1.012 -3.746 1.00 34.41 355 ARG A C 1
ATOM 2774 O O . ARG A 1 355 ? -2.932 -0.779 -4.894 1.00 34.41 355 ARG A O 1
ATOM 2781 N N . PHE A 1 356 ? -1.517 -0.425 -3.195 1.00 37.47 356 PHE A N 1
ATOM 2782 C CA . PHE A 1 356 ? -0.516 0.250 -4.019 1.00 37.47 356 PHE A CA 1
ATOM 2783 C C . PHE A 1 356 ? 0.520 -0.754 -4.516 1.00 37.47 356 PHE A C 1
ATOM 2785 O O . PHE A 1 356 ? 0.866 -1.707 -3.818 1.00 37.47 356 PHE A O 1
ATOM 2792 N N . VAL A 1 357 ? 0.971 -0.553 -5.753 1.00 32.97 357 VAL A N 1
ATOM 2793 C CA . VAL A 1 357 ? 1.857 -1.488 -6.455 1.00 32.97 357 VAL A CA 1
ATOM 2794 C C . VAL A 1 357 ? 3.338 -1.129 -6.252 1.00 32.97 357 VAL A C 1
ATOM 2796 O O . VAL A 1 357 ? 4.167 -2.023 -6.371 1.00 32.97 357 VAL A O 1
ATOM 2799 N N . ASP A 1 358 ? 3.680 0.106 -5.842 1.00 34.03 358 ASP A N 1
ATOM 2800 C CA . ASP A 1 358 ? 5.072 0.541 -5.634 1.00 34.03 358 ASP A CA 1
ATOM 2801 C C . ASP A 1 358 ? 5.285 1.432 -4.384 1.00 34.03 358 ASP A C 1
ATOM 2803 O O . ASP A 1 358 ? 4.457 2.266 -4.019 1.00 34.03 358 ASP A O 1
ATOM 2807 N N . ARG A 1 359 ? 6.451 1.274 -3.726 1.00 33.75 359 ARG A N 1
ATOM 2808 C CA . ARG A 1 359 ? 6.851 1.915 -2.444 1.00 33.75 359 ARG A CA 1
ATOM 2809 C C . ARG A 1 359 ? 6.960 3.457 -2.480 1.00 33.75 359 ARG A C 1
ATOM 2811 O O . ARG A 1 359 ? 7.145 4.069 -1.432 1.00 33.75 359 ARG A O 1
ATOM 2818 N N . GLY A 1 360 ? 6.887 4.091 -3.655 1.00 35.41 360 GLY A N 1
ATOM 2819 C CA . GLY A 1 360 ? 7.256 5.501 -3.869 1.00 35.41 360 GLY A CA 1
ATOM 2820 C C . GLY A 1 360 ? 6.110 6.494 -4.080 1.00 35.41 360 GLY A C 1
ATOM 2821 O O . GLY A 1 360 ? 6.389 7.673 -4.303 1.00 35.41 360 GLY A O 1
ATOM 2822 N N . ASP A 1 361 ? 4.855 6.045 -4.045 1.00 38.78 361 ASP A N 1
ATOM 2823 C CA . ASP A 1 361 ? 3.728 6.838 -4.554 1.00 38.78 361 ASP A CA 1
ATOM 2824 C C . ASP A 1 361 ? 2.988 7.667 -3.495 1.00 38.78 361 ASP A C 1
ATOM 2826 O O . ASP A 1 361 ? 2.126 8.450 -3.870 1.00 38.78 361 ASP A O 1
ATOM 2830 N N . ILE A 1 362 ? 3.339 7.563 -2.206 1.00 42.22 362 ILE A N 1
ATOM 2831 C CA . ILE A 1 362 ? 2.687 8.304 -1.111 1.00 42.22 362 ILE A CA 1
ATOM 2832 C C . ILE A 1 362 ? 3.695 9.180 -0.355 1.00 42.22 362 ILE A C 1
ATOM 2834 O O . ILE A 1 362 ? 4.697 8.685 0.164 1.00 42.22 362 ILE A O 1
ATOM 2838 N N . GLN A 1 363 ? 3.391 10.471 -0.226 1.00 43.75 363 GLN A N 1
ATOM 2839 C CA . GLN A 1 363 ? 4.036 11.403 0.698 1.00 43.75 363 GLN A CA 1
ATOM 2840 C C . GLN A 1 363 ? 3.044 11.855 1.773 1.00 43.75 363 GLN A C 1
ATOM 2842 O O . GLN A 1 363 ? 1.859 12.046 1.513 1.00 43.75 363 GLN A O 1
ATOM 2847 N N . LEU A 1 364 ? 3.537 12.003 3.001 1.00 47.41 364 LEU A N 1
ATOM 2848 C CA . LEU A 1 364 ? 2.764 12.500 4.133 1.00 47.41 364 LEU A CA 1
ATOM 2849 C C . LEU A 1 364 ? 3.359 13.848 4.545 1.00 47.41 364 LEU A C 1
ATOM 2851 O O . LEU A 1 364 ? 4.492 13.896 5.030 1.00 47.41 364 LEU A O 1
ATOM 2855 N N . ASP A 1 365 ? 2.621 14.930 4.311 1.00 48.75 365 ASP A N 1
ATOM 2856 C CA . ASP A 1 365 ? 3.018 16.277 4.719 1.00 48.75 365 ASP A CA 1
ATOM 2857 C C . ASP A 1 365 ? 2.344 16.628 6.049 1.00 48.75 365 ASP A C 1
ATOM 2859 O O . ASP A 1 365 ? 1.122 16.526 6.192 1.00 48.75 365 ASP A O 1
ATOM 2863 N N . ILE A 1 366 ? 3.150 17.019 7.036 1.00 54.03 366 ILE A N 1
ATOM 2864 C CA . ILE A 1 366 ? 2.691 17.380 8.377 1.00 54.03 366 ILE A CA 1
ATOM 2865 C C . ILE A 1 366 ? 3.008 18.850 8.609 1.00 54.03 366 ILE A C 1
ATOM 2867 O O . ILE A 1 366 ? 4.161 19.236 8.797 1.00 54.03 366 ILE A O 1
ATOM 2871 N N . THR A 1 367 ? 1.965 19.673 8.655 1.00 55.75 367 THR A N 1
ATOM 2872 C CA . THR A 1 367 ? 2.082 21.084 9.023 1.00 55.75 367 THR A CA 1
ATOM 2873 C C . THR A 1 367 ? 1.544 21.291 10.430 1.00 55.75 367 THR A C 1
ATOM 2875 O O . THR A 1 367 ? 0.402 20.932 10.721 1.00 55.75 367 THR A O 1
ATOM 2878 N N . VAL A 1 368 ? 2.343 21.929 11.286 1.00 56.69 368 VAL A N 1
ATOM 2879 C CA . VAL A 1 368 ? 1.890 22.420 12.590 1.00 56.69 368 VAL A CA 1
ATOM 2880 C C . VAL A 1 368 ? 1.988 23.937 12.617 1.00 56.69 368 VAL A C 1
ATOM 2882 O O . VAL A 1 368 ? 3.026 24.513 12.284 1.00 56.69 368 VAL A O 1
ATOM 2885 N N . SER A 1 369 ? 0.897 24.586 13.012 1.00 58.81 369 SER A N 1
ATOM 2886 C CA . SER A 1 369 ? 0.865 26.027 13.264 1.00 58.81 369 SER A CA 1
ATOM 2887 C C . SER A 1 369 ? 0.467 26.319 14.704 1.00 58.81 369 SER A C 1
ATOM 2889 O O . SER A 1 369 ? -0.493 25.733 15.214 1.00 58.81 369 SER A O 1
ATOM 2891 N N . VAL A 1 370 ? 1.176 27.253 15.327 1.00 57.12 370 VAL A N 1
ATOM 2892 C CA . VAL A 1 370 ? 0.919 27.762 16.679 1.00 57.12 370 VAL A CA 1
ATOM 2893 C C . VAL A 1 370 ? 0.577 29.242 16.549 1.00 57.12 370 VAL A C 1
ATOM 2895 O O . VAL A 1 370 ? 1.377 29.976 15.984 1.00 57.12 370 VAL A O 1
ATOM 2898 N N . ASP A 1 371 ? -0.589 29.682 17.035 1.00 57.84 371 ASP A N 1
ATOM 2899 C CA . ASP A 1 371 ? -1.054 31.079 16.904 1.00 57.84 371 ASP A CA 1
ATOM 2900 C C . ASP A 1 371 ? -0.924 31.642 15.464 1.00 57.84 371 ASP A C 1
ATOM 2902 O O . ASP A 1 371 ? -0.494 32.773 15.268 1.00 57.84 371 ASP A O 1
ATOM 2906 N N . ASP A 1 372 ? -1.252 30.822 14.456 1.00 54.94 372 ASP A N 1
ATOM 2907 C CA . ASP A 1 372 ? -1.115 31.094 13.010 1.00 54.94 372 ASP A CA 1
ATOM 2908 C C . ASP A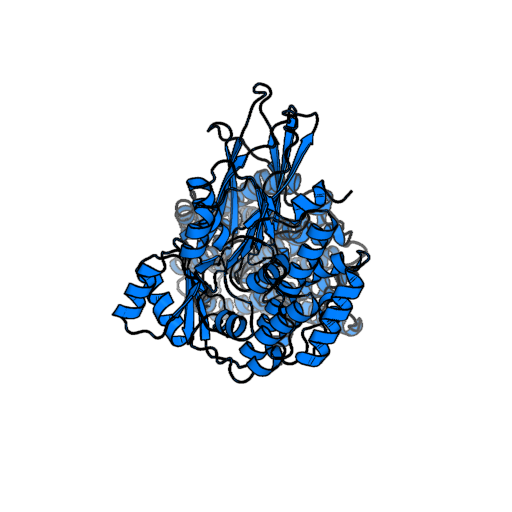 1 372 ? 0.327 31.191 12.448 1.00 54.94 372 ASP A C 1
ATOM 2910 O O . ASP A 1 372 ? 0.500 31.240 11.226 1.00 54.94 372 ASP A O 1
ATOM 2914 N N . ASP A 1 373 ? 1.368 31.062 13.278 1.00 52.81 373 ASP A N 1
ATOM 2915 C CA . ASP A 1 373 ? 2.757 30.913 12.824 1.00 52.81 373 ASP A CA 1
ATOM 2916 C C . ASP A 1 373 ? 3.083 29.447 12.492 1.00 52.81 373 ASP A C 1
ATOM 2918 O O . ASP A 1 373 ? 2.884 28.532 13.297 1.00 52.81 373 ASP A O 1
ATOM 2922 N N . ARG A 1 374 ? 3.623 29.201 11.290 1.00 56.09 374 ARG A N 1
ATOM 2923 C CA . ARG A 1 374 ? 4.113 27.873 10.882 1.00 56.09 374 ARG A CA 1
ATOM 2924 C C . ARG A 1 374 ? 5.463 27.592 11.531 1.00 56.09 374 ARG A C 1
ATOM 2926 O O . ARG A 1 374 ? 6.439 28.288 11.254 1.00 56.09 374 ARG A O 1
ATOM 2933 N N . ILE A 1 375 ? 5.536 26.533 12.330 1.00 56.75 375 ILE A N 1
ATOM 2934 C CA . ILE A 1 375 ? 6.783 26.113 12.974 1.00 56.75 375 ILE A CA 1
ATOM 2935 C C . ILE A 1 375 ? 7.384 24.951 12.173 1.00 56.75 375 ILE A C 1
ATOM 2937 O O . ILE A 1 375 ? 6.655 24.031 11.802 1.00 56.75 375 ILE A O 1
ATOM 2941 N N . PRO A 1 376 ? 8.698 24.956 11.881 1.00 49.00 376 PRO A N 1
ATOM 2942 C CA . PRO A 1 376 ? 9.359 23.795 11.302 1.00 49.00 376 PRO A CA 1
ATOM 2943 C C . PRO A 1 376 ? 9.320 22.625 12.290 1.00 49.00 376 PRO A C 1
ATOM 2945 O O . PRO A 1 376 ? 9.784 22.740 13.424 1.00 49.00 376 PRO A O 1
ATOM 2948 N N . VAL A 1 377 ? 8.780 21.493 11.845 1.00 53.03 377 VAL A N 1
ATOM 2949 C CA . VAL A 1 377 ? 8.557 20.314 12.686 1.00 53.03 377 VAL A CA 1
ATOM 2950 C C . VAL A 1 377 ? 9.536 19.209 12.317 1.00 53.03 377 VAL A C 1
ATOM 2952 O O . VAL A 1 377 ? 9.751 18.930 11.135 1.00 53.03 377 VAL A O 1
ATOM 2955 N N . ALA A 1 378 ? 10.126 18.559 13.318 1.00 44.56 378 ALA A N 1
ATOM 2956 C CA . ALA A 1 378 ? 10.886 17.337 13.103 1.00 44.56 378 ALA A CA 1
ATOM 2957 C C . ALA A 1 378 ? 9.941 16.138 13.261 1.00 44.56 378 ALA A C 1
ATOM 2959 O O . ALA A 1 378 ? 9.445 15.860 14.349 1.00 44.56 378 ALA A O 1
ATOM 2960 N N . VAL A 1 379 ? 9.675 15.436 12.158 1.00 48.81 379 VAL A N 1
ATOM 2961 C CA . VAL A 1 379 ? 8.871 14.207 12.171 1.00 48.81 379 VAL A CA 1
ATOM 2962 C C . VAL A 1 379 ? 9.816 13.013 12.222 1.00 48.81 379 VAL A C 1
ATOM 2964 O O . VAL A 1 379 ? 10.564 12.751 11.273 1.00 48.81 379 VAL A O 1
ATOM 2967 N N . ASN A 1 380 ? 9.779 12.293 13.338 1.00 41.00 380 ASN A N 1
ATOM 2968 C CA . ASN A 1 380 ? 10.524 11.064 13.547 1.00 41.00 380 ASN A CA 1
ATOM 2969 C C . ASN A 1 380 ? 9.575 9.870 13.385 1.00 41.00 380 ASN A C 1
ATOM 2971 O O . ASN A 1 380 ? 8.534 9.757 14.029 1.00 41.00 380 ASN A O 1
ATOM 2975 N N . TYR A 1 381 ? 9.932 8.962 12.483 1.00 43.31 381 TYR A N 1
ATOM 2976 C CA . TYR A 1 381 ? 9.160 7.749 12.234 1.00 43.31 381 TYR A CA 1
ATOM 2977 C C . TYR A 1 381 ? 9.485 6.726 13.330 1.00 43.31 381 TYR A C 1
ATOM 2979 O O . TYR A 1 381 ? 10.661 6.456 13.581 1.00 43.31 381 TYR A O 1
ATOM 2987 N N . GLY A 1 382 ? 8.460 6.175 13.988 1.00 34.69 382 GLY A N 1
ATOM 2988 C CA . GLY A 1 382 ? 8.626 5.070 14.936 1.00 34.69 382 GLY A CA 1
ATOM 2989 C C . GLY A 1 382 ? 8.990 3.749 14.233 1.00 34.69 382 GLY A C 1
ATOM 2990 O O . GLY A 1 382 ? 8.975 3.685 13.003 1.00 34.69 382 GLY A O 1
ATOM 2991 N N . PRO A 1 383 ? 9.294 2.672 14.983 1.00 28.50 383 PRO A N 1
ATOM 2992 C CA . PRO A 1 383 ? 9.783 1.393 14.445 1.00 28.50 383 PRO A CA 1
ATOM 2993 C C . PRO A 1 383 ? 8.800 0.594 13.559 1.00 28.50 383 PRO A C 1
ATOM 2995 O O . PRO A 1 383 ? 9.135 -0.510 13.149 1.00 28.50 383 PRO A O 1
ATOM 2998 N N . ASN A 1 384 ? 7.643 1.151 13.186 1.00 34.22 384 ASN A N 1
ATOM 2999 C CA . ASN A 1 384 ? 6.729 0.585 12.190 1.00 34.22 384 ASN A CA 1
ATOM 3000 C C . ASN A 1 384 ? 6.819 1.406 10.900 1.00 34.22 384 ASN A C 1
ATOM 3002 O O . ASN A 1 384 ? 6.112 2.399 10.716 1.00 34.22 384 ASN A O 1
ATOM 3006 N N . GLN A 1 385 ? 7.749 1.021 10.029 1.00 38.47 385 GLN A N 1
ATOM 3007 C CA . GLN A 1 385 ? 8.028 1.736 8.790 1.00 38.47 385 GLN A CA 1
ATOM 3008 C C . GLN A 1 385 ? 6.881 1.540 7.787 1.00 38.47 385 GLN A C 1
ATOM 3010 O O . GLN A 1 385 ? 6.437 0.424 7.533 1.00 38.47 385 GLN A O 1
ATOM 3015 N N . PHE A 1 386 ? 6.422 2.641 7.185 1.00 34.66 386 PHE A N 1
ATOM 3016 C CA . PHE A 1 386 ? 5.337 2.704 6.190 1.00 34.66 386 PHE A CA 1
ATOM 3017 C C . PHE A 1 386 ? 5.466 1.675 5.047 1.00 34.66 386 PHE A C 1
ATOM 3019 O O . PHE A 1 386 ? 4.469 1.247 4.474 1.00 34.66 386 PHE A O 1
ATOM 3026 N N . ALA A 1 387 ? 6.699 1.268 4.729 1.00 32.81 387 ALA A N 1
ATOM 3027 C CA . ALA A 1 387 ? 7.033 0.338 3.654 1.00 32.81 387 ALA A CA 1
ATOM 3028 C C . ALA A 1 387 ? 6.936 -1.155 4.045 1.00 32.81 387 ALA A C 1
ATOM 3030 O O . ALA A 1 387 ? 6.748 -1.994 3.160 1.00 32.81 387 ALA A O 1
ATOM 3031 N N . ASP A 1 388 ? 7.010 -1.499 5.337 1.00 33.62 388 ASP A N 1
ATOM 3032 C CA . ASP A 1 388 ? 6.902 -2.888 5.826 1.00 33.62 388 ASP A CA 1
ATOM 3033 C C . ASP A 1 388 ? 5.444 -3.368 5.904 1.00 33.62 388 ASP A C 1
ATOM 3035 O O . ASP A 1 388 ? 5.159 -4.565 5.911 1.00 33.62 388 ASP A O 1
ATOM 3039 N N . LEU A 1 389 ? 4.503 -2.423 5.902 1.00 34.69 389 LEU A N 1
ATOM 3040 C CA . LEU A 1 389 ? 3.063 -2.655 6.002 1.00 34.69 389 LEU A CA 1
ATOM 3041 C C . LEU A 1 389 ? 2.459 -3.367 4.788 1.00 34.69 389 LEU A C 1
ATOM 3043 O O . LEU A 1 389 ? 1.464 -4.072 4.930 1.00 34.69 389 LEU A O 1
ATOM 3047 N N . TYR A 1 390 ? 3.077 -3.222 3.616 1.00 36.44 390 TYR A N 1
ATOM 3048 C CA . TYR A 1 390 ? 2.481 -3.635 2.343 1.00 36.44 390 TYR A CA 1
ATOM 3049 C C . TYR A 1 390 ? 3.162 -4.831 1.676 1.00 36.44 390 TYR A C 1
ATOM 3051 O O . TYR A 1 390 ? 2.694 -5.318 0.644 1.00 36.44 390 TYR A O 1
ATOM 3059 N N . THR A 1 391 ? 4.231 -5.370 2.269 1.00 29.12 391 THR A N 1
ATOM 3060 C CA . THR A 1 391 ? 4.849 -6.598 1.754 1.00 29.12 391 THR A CA 1
ATOM 3061 C C . THR A 1 391 ? 4.114 -7.835 2.274 1.00 29.12 391 THR A C 1
ATOM 3063 O O . THR A 1 391 ? 4.336 -8.312 3.380 1.00 29.12 391 THR A O 1
ATOM 3066 N N . GLY A 1 392 ? 3.223 -8.379 1.442 1.00 32.44 392 GLY A N 1
ATOM 3067 C CA . GLY A 1 392 ? 2.807 -9.784 1.536 1.00 32.44 392 GLY A CA 1
ATOM 3068 C C . GLY A 1 392 ? 1.532 -10.109 2.318 1.00 32.44 392 GLY A C 1
ATOM 3069 O O . GLY A 1 392 ? 1.226 -11.291 2.450 1.00 32.44 392 GLY A O 1
ATOM 3070 N N . GLN A 1 393 ? 0.752 -9.130 2.782 1.00 28.55 393 GLN A N 1
ATOM 3071 C CA . GLN A 1 393 ? -0.572 -9.393 3.359 1.00 28.55 393 GLN A CA 1
ATOM 3072 C C . GLN A 1 393 ? -1.661 -8.639 2.601 1.00 28.55 393 GLN A C 1
ATOM 3074 O O . GLN A 1 393 ? -1.837 -7.433 2.731 1.00 28.55 393 GLN A O 1
ATOM 3079 N N . THR A 1 394 ? -2.425 -9.369 1.793 1.00 29.97 394 THR A N 1
ATOM 3080 C CA . THR A 1 394 ? -3.725 -8.895 1.325 1.00 29.97 394 THR A CA 1
ATOM 3081 C C . THR A 1 394 ? -4.692 -8.915 2.508 1.00 29.97 394 THR A C 1
ATOM 3083 O O . THR A 1 394 ? -5.128 -9.994 2.898 1.00 29.97 394 THR A O 1
ATOM 3086 N N . GLY A 1 395 ? -5.034 -7.744 3.055 1.00 33.81 395 GLY A N 1
ATOM 3087 C CA . GLY A 1 395 ? -6.270 -7.578 3.830 1.00 33.81 395 GLY A CA 1
ATOM 3088 C C . GLY A 1 395 ? -6.168 -7.258 5.325 1.00 33.81 395 GLY A C 1
ATOM 3089 O O . GLY A 1 395 ? -7.163 -7.461 6.008 1.00 33.81 395 GLY A O 1
ATOM 3090 N N . THR A 1 396 ? -5.045 -6.762 5.858 1.00 34.53 396 THR A N 1
ATOM 3091 C CA . THR A 1 396 ? -5.006 -6.247 7.244 1.00 34.53 396 THR A CA 1
ATOM 3092 C C . THR A 1 396 ? -4.732 -4.745 7.283 1.00 34.53 396 THR A C 1
ATOM 3094 O O . THR A 1 396 ? -3.670 -4.274 6.882 1.00 34.53 396 THR A O 1
ATOM 3097 N N . GLU A 1 397 ? -5.711 -3.987 7.779 1.00 39.97 397 GLU A N 1
ATOM 3098 C CA . GLU A 1 397 ? -5.534 -2.605 8.220 1.00 39.97 397 GLU A CA 1
ATOM 3099 C C . GLU A 1 397 ? -4.532 -2.581 9.372 1.00 39.97 397 GLU A C 1
ATOM 3101 O O . GLU A 1 397 ? -4.707 -3.269 10.378 1.00 39.97 397 GLU A O 1
ATOM 3106 N N . LYS A 1 398 ? -3.453 -1.815 9.234 1.00 38.12 398 LYS A N 1
ATOM 3107 C CA . LYS A 1 398 ? -2.489 -1.636 10.317 1.00 38.12 398 LYS A CA 1
ATOM 3108 C C . LYS A 1 398 ? -2.273 -0.142 10.557 1.00 38.12 398 LYS A C 1
ATOM 3110 O O . LYS A 1 398 ? -1.991 0.588 9.604 1.00 38.12 398 LYS A O 1
ATOM 3115 N N . PRO A 1 399 ? -2.390 0.318 11.812 1.00 40.34 399 PRO A N 1
ATOM 3116 C CA . PRO A 1 399 ? -2.228 1.720 12.148 1.00 40.34 399 PRO A CA 1
ATOM 3117 C C . PRO A 1 399 ? -0.772 2.144 11.974 1.00 40.34 399 PRO A C 1
ATOM 3119 O O . PRO A 1 399 ? 0.157 1.447 12.395 1.00 40.34 399 PRO A O 1
ATOM 3122 N N . VAL A 1 400 ? -0.571 3.327 11.400 1.00 44.66 400 VAL A N 1
ATOM 3123 C CA . VAL A 1 400 ? 0.746 3.961 11.371 1.00 44.66 400 VAL A CA 1
ATOM 3124 C C . VAL A 1 400 ? 0.893 4.909 12.562 1.00 44.66 400 VAL A C 1
ATOM 3126 O O . VAL A 1 400 ? 0.005 5.721 12.826 1.00 44.66 400 VAL A O 1
ATOM 3129 N N . CYS A 1 401 ? 2.016 4.787 13.277 1.00 43.53 401 CYS A N 1
ATOM 3130 C CA . CYS A 1 401 ? 2.403 5.637 14.405 1.00 43.53 401 CYS A CA 1
ATOM 3131 C C . CYS A 1 401 ? 3.535 6.577 13.980 1.00 43.53 401 CYS A C 1
ATOM 3133 O O . CYS A 1 401 ? 4.560 6.128 13.456 1.00 43.53 401 CYS A O 1
ATOM 3135 N N . PHE A 1 402 ? 3.401 7.866 14.287 1.00 51.88 402 PHE A N 1
ATOM 3136 C CA . PHE A 1 402 ? 4.464 8.850 14.080 1.00 51.88 402 PHE A CA 1
ATOM 3137 C C . PHE A 1 402 ? 4.723 9.660 15.347 1.00 51.88 402 PHE A C 1
ATOM 3139 O O . PHE A 1 402 ? 3.803 9.957 16.113 1.00 51.88 402 PHE A O 1
ATOM 3146 N N . ARG A 1 403 ? 5.991 10.035 15.540 1.00 49.50 403 ARG A N 1
ATOM 3147 C CA . ARG A 1 403 ? 6.438 10.940 16.596 1.00 49.50 403 ARG A CA 1
ATOM 3148 C C . ARG A 1 403 ? 6.721 12.308 15.987 1.00 49.50 403 ARG A C 1
ATOM 3150 O O . ARG A 1 403 ? 7.459 12.425 15.006 1.00 49.50 403 ARG A O 1
ATOM 3157 N N . ILE A 1 404 ? 6.127 13.338 16.570 1.00 56.50 404 ILE A N 1
ATOM 3158 C CA . ILE A 1 404 ? 6.266 14.720 16.128 1.00 56.50 404 ILE A CA 1
ATOM 3159 C C . ILE A 1 404 ? 6.938 15.497 17.260 1.00 56.50 404 ILE A C 1
ATOM 3161 O O . ILE A 1 404 ? 6.355 15.651 18.331 1.00 56.50 404 ILE A O 1
ATOM 3165 N N . ASP A 1 405 ? 8.155 15.980 17.016 1.00 52.94 405 ASP A N 1
ATOM 3166 C CA . ASP A 1 405 ? 8.900 16.800 17.969 1.00 52.94 405 ASP A CA 1
ATOM 3167 C C . ASP A 1 405 ? 8.724 18.285 17.594 1.00 52.94 405 ASP A C 1
ATOM 3169 O O . ASP A 1 405 ? 9.154 18.731 16.519 1.00 52.94 405 ASP A O 1
ATOM 3173 N N . LEU A 1 406 ? 8.063 19.052 18.469 1.00 57.56 406 LEU A N 1
ATOM 3174 C CA . LEU A 1 406 ? 7.761 20.470 18.258 1.00 57.56 406 LEU A CA 1
ATOM 3175 C C . LEU A 1 406 ? 8.669 21.375 19.106 1.00 57.56 406 LEU A C 1
ATOM 3177 O O . LEU A 1 406 ? 8.593 21.326 20.337 1.00 57.56 406 LEU A O 1
ATOM 3181 N N . PRO A 1 407 ? 9.491 22.243 18.484 1.00 53.97 407 PRO A N 1
ATOM 3182 C CA . PRO A 1 407 ? 10.255 23.247 19.212 1.00 53.97 407 PRO A CA 1
ATOM 3183 C C . PRO A 1 407 ? 9.342 24.423 19.594 1.00 53.97 407 PRO A C 1
ATOM 3185 O O . PRO A 1 407 ? 8.908 25.185 18.726 1.00 53.97 407 PRO A O 1
ATOM 3188 N N . LEU A 1 408 ? 9.045 24.595 20.885 1.00 54.19 408 LEU A N 1
ATOM 3189 C CA . LEU A 1 408 ? 8.267 25.743 21.358 1.00 54.19 408 LEU A CA 1
ATOM 3190 C C . LEU A 1 408 ? 9.179 26.981 21.519 1.00 54.19 408 LEU A C 1
ATOM 3192 O O . LEU A 1 408 ? 10.260 26.879 22.107 1.00 54.19 408 LEU A O 1
ATOM 3196 N N . PRO A 1 409 ? 8.796 28.171 21.012 1.00 45.72 409 PRO A N 1
ATOM 3197 C CA . PRO A 1 409 ? 9.608 29.377 21.151 1.00 45.72 409 PRO A CA 1
ATOM 3198 C C . PRO A 1 409 ? 9.720 29.825 22.619 1.00 45.72 409 PRO A C 1
ATOM 3200 O O . PRO A 1 409 ? 8.728 29.895 23.341 1.00 45.72 409 PRO A O 1
ATOM 3203 N N . ARG A 1 410 ? 10.941 30.202 23.038 1.00 41.38 410 ARG A N 1
ATOM 3204 C CA . ARG A 1 410 ? 11.337 30.579 24.418 1.00 41.38 410 ARG A CA 1
ATOM 3205 C C . ARG A 1 410 ? 10.514 31.705 25.080 1.00 41.38 410 ARG A C 1
ATOM 3207 O O . ARG A 1 410 ? 10.726 31.976 26.256 1.00 41.38 410 ARG A O 1
ATOM 3214 N N . SER A 1 411 ? 9.631 32.396 24.356 1.00 37.44 411 SER A N 1
ATOM 3215 C CA . SER A 1 411 ? 9.030 33.674 24.772 1.00 37.44 411 SER A CA 1
ATOM 3216 C C . SER A 1 411 ? 7.518 33.666 25.034 1.00 37.44 411 SER A C 1
ATOM 3218 O O . SER A 1 411 ? 6.978 34.727 25.341 1.00 37.44 411 SER A O 1
ATOM 3220 N N . LYS A 1 412 ? 6.815 32.525 24.966 1.00 42.50 412 LYS A N 1
ATOM 3221 C CA . LYS A 1 412 ? 5.366 32.474 25.258 1.00 42.50 412 LYS A CA 1
ATOM 3222 C C . LYS A 1 412 ? 4.977 31.311 26.190 1.00 42.50 412 LYS A C 1
ATOM 3224 O O . LYS A 1 412 ? 4.578 30.250 25.714 1.00 42.50 412 LYS A O 1
ATOM 3229 N N . PRO A 1 413 ? 5.021 31.497 27.520 1.00 41.84 413 PRO A N 1
ATOM 3230 C CA . PRO A 1 413 ? 4.255 30.653 28.428 1.00 41.84 413 PRO A CA 1
ATOM 3231 C C . PRO A 1 413 ? 2.764 30.960 28.209 1.00 41.84 413 PRO A C 1
ATOM 3233 O O . PRO A 1 413 ? 2.321 32.062 28.517 1.00 41.84 413 PRO A O 1
ATOM 3236 N N . GLY A 1 414 ? 2.002 30.025 27.627 1.00 46.47 414 GLY A N 1
ATOM 3237 C CA . GLY A 1 414 ? 0.558 30.209 27.402 1.00 46.47 414 GLY A CA 1
ATOM 3238 C C . GLY A 1 414 ? -0.025 29.676 26.090 1.00 46.47 414 GLY A C 1
ATOM 3239 O O . GLY A 1 414 ? -1.181 29.968 25.805 1.00 46.47 414 GLY A O 1
ATOM 3240 N N . VAL A 1 415 ? 0.722 28.910 25.287 1.00 48.88 415 VAL A N 1
ATOM 3241 C CA . VAL A 1 415 ? 0.165 28.288 24.073 1.00 48.88 415 VAL A CA 1
ATOM 3242 C C . VAL A 1 415 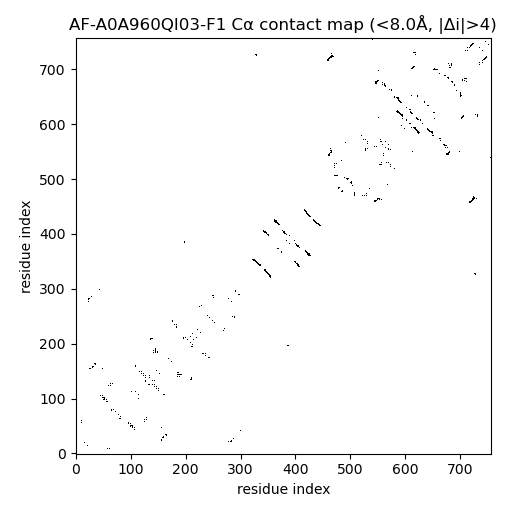? -0.928 27.282 24.464 1.00 48.88 415 VAL A C 1
ATOM 3244 O O . VAL A 1 415 ? -0.630 26.234 25.031 1.00 48.88 415 VAL A O 1
ATOM 3247 N N . ALA A 1 416 ? -2.191 27.620 24.188 1.00 47.00 416 ALA A N 1
ATOM 3248 C CA . ALA A 1 416 ? -3.362 26.818 24.563 1.00 47.00 416 ALA A CA 1
ATOM 3249 C C . ALA A 1 416 ? -3.738 25.763 23.506 1.00 47.00 416 ALA A C 1
ATOM 3251 O O . ALA A 1 416 ? -4.384 24.766 23.814 1.00 47.00 416 ALA A O 1
ATOM 3252 N N . SER A 1 417 ? -3.332 25.957 22.249 1.00 50.22 417 SER A N 1
ATOM 3253 C CA . SER A 1 417 ? -3.624 25.015 21.169 1.00 50.22 417 SER A CA 1
ATOM 3254 C C . SER A 1 417 ? -2.663 25.166 19.992 1.00 50.22 417 SER A C 1
ATOM 3256 O O . SER A 1 417 ? -2.046 26.213 19.797 1.00 50.22 417 SER A O 1
ATOM 3258 N N . CYS A 1 418 ? -2.542 24.119 19.187 1.00 54.38 418 CYS A N 1
ATOM 3259 C CA . CYS A 1 418 ? -1.837 24.124 17.915 1.00 54.38 418 CYS A CA 1
ATOM 3260 C C . CYS A 1 418 ? -2.710 23.457 16.849 1.00 54.38 418 CYS A C 1
ATOM 3262 O O . CYS A 1 418 ? -3.378 22.463 17.111 1.00 54.38 418 CYS A O 1
ATOM 3264 N N . ARG A 1 419 ? -2.735 23.991 15.625 1.00 55.38 419 ARG A N 1
ATOM 3265 C CA . ARG A 1 419 ? -3.417 23.308 14.514 1.00 55.38 419 ARG A CA 1
ATOM 3266 C C . ARG A 1 419 ? -2.456 22.328 13.860 1.00 55.38 419 ARG A C 1
ATOM 3268 O O . ARG A 1 419 ? -1.375 22.729 13.429 1.00 55.38 419 ARG A O 1
ATOM 3275 N N . LEU A 1 420 ? -2.879 21.073 13.761 1.00 56.72 420 LEU A N 1
ATOM 3276 C CA . LEU A 1 420 ? -2.211 20.017 13.016 1.00 56.72 420 LEU A CA 1
ATOM 3277 C C . LEU A 1 420 ? -2.977 19.772 11.717 1.00 56.72 420 LEU A C 1
ATOM 3279 O O . LEU A 1 420 ? -4.177 19.486 11.723 1.00 56.72 420 LEU A O 1
ATOM 3283 N N . ALA A 1 421 ? -2.266 19.853 10.601 1.00 54.25 421 ALA A N 1
ATOM 3284 C CA . ALA A 1 421 ? -2.740 19.359 9.323 1.00 54.25 421 ALA A CA 1
ATOM 3285 C C . ALA A 1 421 ? -1.834 18.216 8.869 1.00 54.25 421 ALA A C 1
ATOM 3287 O O . ALA A 1 421 ? -0.616 18.380 8.808 1.00 54.25 421 ALA A O 1
ATOM 3288 N N . ILE A 1 422 ? -2.442 17.075 8.554 1.00 54.81 422 ILE A N 1
ATOM 3289 C CA . ILE A 1 422 ? -1.763 15.948 7.922 1.00 54.81 422 ILE A CA 1
ATOM 3290 C C . ILE A 1 422 ? -2.381 15.797 6.538 1.00 54.81 422 ILE A C 1
ATOM 3292 O O . ILE A 1 422 ? -3.589 15.579 6.415 1.00 54.81 422 ILE A O 1
ATOM 3296 N N . ASN A 1 423 ? -1.570 15.924 5.501 1.00 50.44 423 ASN A N 1
ATOM 3297 C CA . ASN A 1 423 ? -1.994 15.748 4.122 1.00 50.44 423 ASN A CA 1
ATOM 3298 C C . ASN A 1 423 ? -1.314 14.509 3.547 1.00 50.44 423 ASN A C 1
ATOM 3300 O O . ASN A 1 423 ? -0.132 14.271 3.790 1.00 50.44 423 ASN A O 1
ATOM 3304 N N . LEU A 1 424 ? -2.077 13.723 2.797 1.00 47.25 424 LEU A N 1
ATOM 3305 C CA . LEU A 1 424 ? -1.565 12.638 1.980 1.00 47.25 424 LEU A CA 1
ATOM 3306 C C . LEU A 1 424 ? -1.478 13.145 0.557 1.00 47.25 424 LEU A C 1
ATOM 3308 O O . LEU A 1 424 ? -2.476 13.586 -0.009 1.00 47.25 424 LEU A O 1
ATOM 3312 N N . GLU A 1 425 ? -0.293 13.064 -0.009 1.00 48.72 425 GLU A N 1
ATOM 3313 C CA . GLU A 1 425 ? -0.034 13.405 -1.393 1.00 48.72 425 GLU A CA 1
ATOM 3314 C C . GLU A 1 425 ? 0.330 12.126 -2.127 1.00 48.72 425 GLU A C 1
ATOM 3316 O O . GLU A 1 425 ? 1.207 11.379 -1.692 1.00 48.72 425 GLU A O 1
ATOM 3321 N N . TRP A 1 426 ? -0.358 11.849 -3.228 1.00 49.09 426 TRP A N 1
ATOM 3322 C CA . TRP A 1 426 ? 0.002 10.746 -4.107 1.00 49.09 426 TRP A CA 1
ATOM 3323 C C . TRP A 1 426 ? -0.145 11.134 -5.570 1.00 49.09 426 TRP A C 1
ATOM 3325 O O . TRP A 1 426 ? -0.824 12.102 -5.922 1.00 49.09 426 TRP A O 1
ATOM 3335 N N . ASP A 1 427 ? 0.528 10.382 -6.433 1.00 40.78 427 ASP A N 1
ATOM 3336 C CA . ASP A 1 427 ? 0.464 10.567 -7.880 1.00 40.78 427 ASP A CA 1
ATOM 3337 C C . ASP A 1 427 ? -0.564 9.594 -8.478 1.00 40.78 427 ASP A C 1
ATOM 3339 O O . ASP A 1 427 ? -0.335 8.387 -8.516 1.00 40.78 427 ASP A O 1
ATOM 3343 N N . GLU A 1 428 ? -1.698 10.118 -8.946 1.00 41.28 428 GLU A N 1
ATOM 3344 C CA . GLU A 1 428 ? -2.714 9.374 -9.696 1.00 41.28 428 GLU A CA 1
ATOM 3345 C C . GLU A 1 428 ? -2.689 9.859 -11.152 1.00 41.28 428 GLU A C 1
ATOM 3347 O O . GLU A 1 428 ? -2.967 11.022 -11.444 1.00 41.28 428 GLU A O 1
ATOM 3352 N N . ASP A 1 429 ? -2.311 8.993 -12.093 1.00 42.22 429 ASP A N 1
ATOM 3353 C CA . ASP A 1 429 ? -2.260 9.319 -13.528 1.00 42.22 429 ASP A CA 1
ATOM 3354 C C . ASP A 1 429 ? -1.405 10.545 -13.913 1.00 42.22 429 ASP A C 1
ATOM 3356 O O . ASP A 1 429 ? -1.670 11.228 -14.907 1.00 42.22 429 ASP A O 1
ATOM 3360 N N . GLY A 1 430 ? -0.343 10.846 -13.159 1.00 37.69 430 GLY A N 1
ATOM 3361 C CA . GLY A 1 430 ? 0.476 12.043 -13.386 1.00 37.69 430 GLY A CA 1
ATOM 3362 C C . GLY A 1 430 ? -0.134 13.317 -12.788 1.00 37.69 430 GLY A C 1
ATOM 3363 O O . GLY A 1 430 ? 0.424 14.412 -12.957 1.00 37.69 430 GLY A O 1
ATOM 3364 N N . ARG A 1 431 ? -1.274 13.204 -12.097 1.00 37.16 431 ARG A N 1
ATOM 3365 C CA . ARG A 1 431 ? -1.914 14.262 -11.322 1.00 37.16 431 ARG A CA 1
ATOM 3366 C C . ARG A 1 431 ? -1.690 13.984 -9.839 1.00 37.16 431 ARG A C 1
ATOM 3368 O O . ARG A 1 431 ? -2.177 13.010 -9.290 1.00 37.16 431 ARG A O 1
ATOM 3375 N N . GLU A 1 432 ? -0.982 14.895 -9.185 1.00 42.34 432 GLU A N 1
ATOM 3376 C CA . GLU A 1 432 ? -0.925 14.937 -7.725 1.00 42.34 432 GLU A CA 1
ATOM 3377 C C . GLU A 1 432 ? -2.332 15.140 -7.186 1.00 42.34 432 GLU A C 1
ATOM 3379 O O . GLU A 1 432 ? -3.030 16.104 -7.535 1.00 42.34 432 GLU A O 1
ATOM 3384 N N . ARG A 1 433 ? -2.734 14.182 -6.370 1.00 46.88 433 ARG A N 1
ATOM 3385 C CA . ARG A 1 433 ? -3.920 14.240 -5.549 1.00 46.88 433 ARG A CA 1
ATOM 3386 C C . ARG A 1 433 ? -3.451 14.487 -4.133 1.00 46.88 433 ARG A C 1
ATOM 3388 O O . ARG A 1 433 ? -2.541 13.822 -3.646 1.00 46.88 433 ARG A O 1
ATOM 3395 N N . THR A 1 434 ? -4.090 15.445 -3.487 1.00 44.91 434 THR A N 1
ATOM 3396 C CA . THR A 1 434 ? -3.905 15.688 -2.066 1.00 44.91 434 THR A CA 1
ATOM 3397 C C . THR A 1 434 ? -5.205 15.308 -1.385 1.00 44.91 434 THR A C 1
ATOM 3399 O O . THR A 1 434 ? -6.243 15.912 -1.657 1.00 44.91 434 THR A O 1
ATOM 3402 N N . ALA A 1 435 ? -5.166 14.311 -0.511 1.00 45.88 435 ALA A N 1
ATOM 3403 C CA . ALA A 1 435 ? -6.239 14.072 0.439 1.00 45.88 435 ALA A CA 1
ATOM 3404 C C . ALA A 1 435 ? -5.817 14.694 1.758 1.00 45.88 435 ALA A C 1
ATOM 3406 O O . ALA A 1 435 ? -4.750 14.405 2.302 1.00 45.88 435 ALA A O 1
ATOM 3407 N N . LYS A 1 436 ? -6.674 15.551 2.295 1.00 47.94 436 LYS A N 1
ATOM 3408 C CA . LYS A 1 436 ? -6.497 16.046 3.650 1.00 47.94 436 LYS A CA 1
ATOM 3409 C C . LYS A 1 436 ? -6.841 14.906 4.604 1.00 47.94 436 LYS A C 1
ATOM 3411 O O . LYS A 1 436 ? -8.015 14.637 4.830 1.00 47.94 436 LYS A O 1
ATOM 3416 N N . LEU A 1 437 ? -5.829 14.231 5.145 1.00 47.34 437 LEU A N 1
ATOM 3417 C CA . LEU A 1 437 ? -6.031 13.167 6.136 1.00 47.34 437 LEU A CA 1
ATOM 3418 C C . LEU A 1 437 ? -6.587 13.738 7.418 1.00 47.34 437 LEU A C 1
ATOM 3420 O O . LEU A 1 437 ? -7.455 13.157 8.057 1.00 47.34 437 LEU A O 1
ATOM 3424 N N . HIS A 1 438 ? -6.050 14.887 7.808 1.00 50.56 438 HIS A N 1
ATOM 3425 C CA . HIS A 1 438 ? -6.386 15.495 9.065 1.00 50.56 438 HIS A CA 1
ATOM 3426 C C . HIS A 1 438 ? -6.237 17.009 8.999 1.00 50.56 438 HIS A C 1
ATOM 3428 O O . HIS A 1 438 ? -5.308 17.553 8.406 1.00 50.56 438 HIS A O 1
ATOM 3434 N N . SER A 1 439 ? -7.171 17.688 9.648 1.00 48.41 439 SER A N 1
ATOM 3435 C CA . SER A 1 439 ? -7.106 19.104 9.964 1.00 48.41 439 SER A CA 1
ATOM 3436 C C . SER A 1 439 ? -7.806 19.283 11.288 1.00 48.41 439 SER A C 1
ATOM 3438 O O . SER A 1 439 ? -9.032 19.208 11.342 1.00 48.41 439 SER A O 1
ATOM 3440 N N . GLY A 1 440 ? -7.045 19.501 12.344 1.00 43.78 440 GLY A N 1
ATOM 3441 C CA . GLY A 1 440 ? -7.596 19.622 13.681 1.00 43.78 440 GLY A CA 1
ATOM 3442 C C . GLY A 1 440 ? -6.834 20.649 14.485 1.00 43.78 440 GLY A C 1
ATOM 3443 O O . GLY A 1 440 ? -5.634 20.843 14.302 1.00 43.78 440 GLY A O 1
ATOM 3444 N N . THR A 1 441 ? -7.547 21.322 15.377 1.00 45.69 441 THR A N 1
ATOM 3445 C CA . THR A 1 441 ? -6.918 22.040 16.479 1.00 45.69 441 THR A CA 1
ATOM 3446 C C . THR A 1 441 ? -6.651 21.016 17.574 1.00 45.69 441 THR A C 1
ATOM 3448 O O . THR A 1 441 ? -7.581 20.407 18.094 1.00 45.69 441 THR A O 1
ATOM 3451 N N . ILE A 1 442 ? -5.382 20.795 17.883 1.00 50.91 442 ILE A N 1
ATOM 3452 C CA . ILE A 1 442 ? -4.935 20.044 19.046 1.00 50.91 442 ILE A CA 1
ATOM 3453 C C . ILE A 1 442 ? -4.862 21.036 20.197 1.00 50.91 442 ILE A C 1
ATOM 3455 O O . ILE A 1 442 ? -4.052 21.962 20.177 1.00 50.91 442 ILE A O 1
ATOM 3459 N N . GLU A 1 443 ? -5.698 20.848 21.209 1.00 45.56 443 GLU A N 1
ATOM 3460 C CA . GLU A 1 443 ? -5.459 21.501 22.490 1.00 45.56 443 GLU A CA 1
ATOM 3461 C C . GLU A 1 443 ? -4.224 20.862 23.113 1.00 45.56 443 GLU A C 1
ATOM 3463 O O . GLU A 1 443 ? -4.166 19.648 23.335 1.00 45.56 443 GLU A O 1
ATOM 3468 N N . LEU A 1 444 ? -3.197 21.680 23.331 1.00 44.84 444 LEU A N 1
ATOM 3469 C CA . LEU A 1 444 ? -2.034 21.226 24.069 1.00 44.84 444 LEU A CA 1
ATOM 3470 C C . LEU A 1 444 ? -2.492 20.953 25.496 1.00 44.84 444 LEU A C 1
ATOM 3472 O O . LEU A 1 444 ? -3.301 21.731 26.009 1.00 44.84 444 LEU A O 1
ATOM 3476 N N . PRO A 1 445 ? -2.005 19.890 26.163 1.00 39.69 445 PRO A N 1
ATOM 3477 C CA . PRO A 1 445 ? -2.222 19.794 27.591 1.00 39.69 445 PRO A CA 1
ATOM 3478 C C . PRO A 1 445 ? -1.687 21.092 28.184 1.00 39.69 445 PRO A C 1
ATOM 3480 O O . PRO A 1 445 ? -0.486 21.368 28.126 1.00 39.69 445 PRO A O 1
ATOM 3483 N N . HIS A 1 446 ? -2.588 21.927 28.706 1.00 40.41 446 HIS A N 1
ATOM 3484 C CA . HIS A 1 446 ? -2.177 22.999 29.583 1.00 40.41 446 HIS A CA 1
ATOM 3485 C C . HIS A 1 446 ? -1.231 22.347 30.585 1.00 40.41 446 HIS A C 1
ATOM 3487 O O . HIS A 1 446 ? -1.577 21.318 31.170 1.00 40.41 446 HIS A O 1
ATOM 3493 N N . VAL A 1 447 ? -0.040 22.920 30.773 1.00 37.97 447 VAL A N 1
ATOM 3494 C CA . VAL A 1 447 ? 0.693 22.730 32.022 1.00 37.97 447 VAL A CA 1
ATOM 3495 C C . VAL A 1 447 ? -0.307 23.143 33.094 1.00 37.97 447 VAL A C 1
ATOM 3497 O O . VAL A 1 447 ? -0.542 24.331 33.316 1.00 37.97 447 VAL A O 1
ATOM 3500 N N . THR A 1 448 ? -1.044 22.169 33.620 1.00 34.12 448 THR A N 1
ATOM 3501 C CA . THR A 1 448 ? -2.220 22.422 34.432 1.00 34.12 448 THR A CA 1
ATOM 3502 C C . THR A 1 448 ? -1.719 23.037 35.718 1.00 34.12 448 THR A C 1
ATOM 3504 O O . THR A 1 448 ? -1.227 22.337 36.602 1.00 34.12 448 THR A O 1
ATOM 3507 N N . GLN A 1 449 ? -1.925 24.343 35.871 1.00 28.89 449 GLN A N 1
ATOM 3508 C CA . GLN A 1 449 ? -2.412 24.796 37.158 1.00 28.89 449 GLN A CA 1
ATOM 3509 C C . GLN A 1 449 ? -3.718 24.040 37.398 1.00 28.89 449 GLN A C 1
ATOM 3511 O O . GLN A 1 449 ? -4.701 24.235 36.683 1.00 28.89 449 GLN A O 1
ATOM 3516 N N . ARG A 1 450 ? -3.684 23.114 38.364 1.00 26.42 450 ARG A N 1
ATOM 3517 C CA . ARG A 1 450 ? -4.866 22.471 38.942 1.00 26.42 450 ARG A CA 1
ATOM 3518 C C . ARG A 1 450 ? -5.930 23.545 39.170 1.00 26.42 450 ARG A C 1
ATOM 3520 O O . ARG A 1 450 ? -5.771 24.379 40.061 1.00 26.42 450 ARG A O 1
ATOM 3527 N N . ARG A 1 451 ? -7.015 23.524 38.394 1.00 30.66 451 ARG A N 1
ATOM 3528 C CA . ARG A 1 451 ? -8.246 24.182 38.828 1.00 30.66 451 ARG A CA 1
ATOM 3529 C C . ARG A 1 451 ? -8.851 23.271 39.889 1.00 30.66 451 ARG A C 1
ATOM 3531 O O . ARG A 1 451 ? -8.931 22.066 39.676 1.00 30.66 451 ARG A O 1
ATOM 3538 N N . ALA A 1 452 ? -9.143 23.854 41.046 1.00 30.77 452 ALA A N 1
ATOM 3539 C CA . ALA A 1 452 ? -9.616 23.144 42.220 1.00 30.77 452 ALA A CA 1
ATOM 3540 C C . ALA A 1 452 ? -10.817 22.251 41.884 1.00 30.77 452 ALA A C 1
ATOM 3542 O O . ALA A 1 452 ? -11.754 22.691 41.218 1.00 30.77 452 ALA A O 1
ATOM 3543 N N . ASP A 1 453 ? -10.731 21.013 42.366 1.00 34.19 453 ASP A N 1
ATOM 3544 C CA . ASP A 1 453 ? -11.809 20.038 42.451 1.00 34.19 453 ASP A CA 1
ATOM 3545 C C . ASP A 1 453 ? -13.079 20.722 42.970 1.00 34.19 453 ASP A C 1
ATOM 3547 O O . ASP A 1 453 ? -13.101 21.237 44.090 1.00 34.19 453 ASP A O 1
ATOM 3551 N N . THR A 1 454 ? -14.139 20.752 42.166 1.00 40.03 454 THR A N 1
ATOM 3552 C CA . THR A 1 454 ? -15.456 21.238 42.605 1.00 40.03 454 THR A CA 1
ATOM 3553 C C . THR A 1 454 ? -16.238 20.170 43.376 1.00 40.03 454 THR A C 1
ATOM 3555 O O . THR A 1 454 ? -17.379 20.412 43.755 1.00 40.03 454 THR A O 1
ATOM 3558 N N . GLY A 1 455 ? -15.646 18.999 43.651 1.00 43.28 455 GLY A N 1
ATOM 3559 C CA . GLY A 1 455 ? -16.214 17.978 44.540 1.00 43.28 455 GLY A CA 1
ATOM 3560 C C . GLY A 1 455 ? -17.485 17.284 44.030 1.00 43.28 455 GLY A C 1
ATOM 3561 O O . GLY A 1 455 ? -18.083 16.517 44.778 1.00 43.28 455 GLY A O 1
ATOM 3562 N N . GLN A 1 456 ? -17.902 17.522 42.781 1.00 51.19 456 GLN A N 1
ATOM 3563 C CA . GLN A 1 456 ? -19.005 16.814 42.124 1.00 51.19 456 GLN A CA 1
ATOM 3564 C C . GLN A 1 456 ? -18.462 15.892 41.030 1.00 51.19 456 GLN A C 1
ATOM 3566 O O . GLN A 1 456 ? -17.698 16.323 40.167 1.00 51.19 456 GLN A O 1
ATOM 3571 N N . THR A 1 457 ? -18.866 14.621 41.068 1.00 62.97 457 THR A N 1
ATOM 3572 C CA . THR A 1 457 ? -18.601 13.643 40.007 1.00 62.97 457 THR A CA 1
ATOM 3573 C C . THR A 1 457 ? -19.316 14.062 38.717 1.00 62.97 457 THR A C 1
ATOM 3575 O O . THR A 1 457 ? -20.527 14.282 38.770 1.00 62.97 457 THR A O 1
ATOM 3578 N N . PRO A 1 458 ? -18.611 14.168 37.575 1.00 74.44 458 PRO A N 1
ATOM 3579 C CA . PRO A 1 458 ? -19.204 14.580 36.304 1.00 74.44 458 PRO A CA 1
ATOM 3580 C C . PRO A 1 458 ? -20.211 13.545 35.787 1.00 74.44 458 PRO A C 1
ATOM 3582 O O . PRO A 1 458 ? -19.927 12.342 35.777 1.00 74.44 458 PRO A O 1
ATOM 3585 N N . THR A 1 459 ? -21.358 14.013 35.298 1.00 86.69 459 THR A N 1
ATOM 3586 C CA . THR A 1 459 ? -22.372 13.147 34.675 1.00 86.69 459 THR A CA 1
ATOM 3587 C C . THR A 1 459 ? -21.817 12.597 33.365 1.00 86.69 459 THR A C 1
ATOM 3589 O O . THR A 1 459 ? -21.295 13.361 32.544 1.00 86.69 459 THR A O 1
ATOM 3592 N N . THR A 1 460 ? -21.890 11.278 33.167 1.00 91.56 460 THR A N 1
ATOM 3593 C CA . THR A 1 460 ? -21.137 10.609 32.092 1.00 91.56 460 THR A CA 1
ATOM 3594 C C . THR A 1 460 ? -22.031 9.899 31.079 1.00 91.56 460 THR A C 1
ATOM 3596 O O . THR A 1 460 ? -22.798 9.003 31.439 1.00 91.56 460 THR A O 1
ATOM 3599 N N . LEU A 1 461 ? -21.851 10.237 29.799 1.00 92.75 461 LEU A N 1
ATOM 3600 C CA . LEU A 1 461 ? -22.354 9.468 28.662 1.00 92.75 461 LEU A CA 1
ATOM 3601 C C . LEU A 1 461 ? -21.328 8.397 28.262 1.00 92.75 461 LEU A C 1
ATOM 3603 O O . LEU A 1 461 ? -20.217 8.727 27.850 1.00 92.75 461 LEU A O 1
ATOM 3607 N N . LEU A 1 462 ? -21.693 7.118 28.337 1.00 93.81 462 LEU A N 1
ATOM 3608 C CA . LEU A 1 462 ? -20.934 6.047 27.688 1.00 93.81 462 LEU A CA 1
ATOM 3609 C C . LEU A 1 462 ? -21.442 5.864 26.260 1.00 93.81 462 LEU A C 1
ATOM 3611 O O . LEU A 1 462 ? -22.629 5.604 26.050 1.00 93.81 462 LEU A O 1
ATOM 3615 N N . TYR A 1 463 ? -20.537 5.985 25.292 1.00 92.38 463 TYR A N 1
ATOM 3616 C CA . TYR A 1 463 ? -20.843 5.836 23.874 1.00 92.38 463 TYR A CA 1
ATOM 3617 C C . TYR A 1 463 ? -20.096 4.639 23.274 1.00 92.38 463 TYR A C 1
ATOM 3619 O O . TYR A 1 463 ? -18.865 4.588 23.310 1.00 92.38 463 TYR A O 1
ATOM 3627 N N . PHE A 1 464 ? -20.840 3.689 22.709 1.00 91.44 464 PHE A N 1
ATOM 3628 C CA . PHE A 1 464 ? -20.307 2.475 22.083 1.00 91.44 464 PHE A CA 1
ATOM 3629 C C . PHE A 1 464 ? -20.369 2.594 20.555 1.00 91.44 464 PHE A C 1
ATOM 3631 O O . PHE A 1 464 ? -21.438 2.461 19.954 1.00 91.44 464 PHE A O 1
ATOM 3638 N N . GLY A 1 465 ? -19.229 2.886 19.930 1.00 85.00 465 GLY A N 1
ATOM 3639 C CA . GLY A 1 465 ? -19.098 3.033 18.478 1.00 85.00 465 GLY A CA 1
ATOM 3640 C C . GLY A 1 465 ? -18.351 1.867 17.827 1.00 85.00 465 GLY A C 1
ATOM 3641 O O . GLY A 1 465 ? -17.859 0.993 18.539 1.00 85.00 465 GLY A O 1
ATOM 3642 N N . PRO A 1 466 ? -18.227 1.848 16.487 1.00 73.06 466 PRO A N 1
ATOM 3643 C CA . PRO A 1 466 ? -17.363 0.902 15.797 1.00 73.06 466 PRO A CA 1
ATOM 3644 C C . PRO A 1 466 ? -15.908 1.127 16.220 1.00 73.06 466 PRO A C 1
ATOM 3646 O O . PRO A 1 466 ? -15.527 2.231 16.620 1.00 73.06 466 PRO A O 1
ATOM 3649 N N . THR A 1 467 ? -15.093 0.087 16.149 1.00 66.25 467 THR A N 1
ATOM 3650 C CA . THR A 1 467 ? -13.715 0.078 16.645 1.00 66.25 467 THR A CA 1
ATOM 3651 C C . THR A 1 467 ? -12.754 -0.338 15.531 1.00 66.25 467 THR A C 1
ATOM 3653 O O . THR A 1 467 ? -12.940 -1.355 14.877 1.00 66.25 467 THR A O 1
ATOM 3656 N N . ASN A 1 468 ? -11.665 0.414 15.356 1.00 57.16 468 ASN A N 1
ATOM 3657 C CA . ASN A 1 468 ? -10.602 0.079 14.396 1.00 57.16 468 ASN A CA 1
ATOM 3658 C C . ASN A 1 468 ? -9.435 -0.683 15.054 1.00 57.16 468 ASN A C 1
ATOM 3660 O O . ASN A 1 468 ? -8.267 -0.490 14.726 1.00 57.16 468 ASN A O 1
ATOM 3664 N N . VAL A 1 469 ? -9.727 -1.504 16.063 1.00 54.88 469 VAL A N 1
ATOM 3665 C CA . VAL A 1 469 ? -8.707 -2.199 16.860 1.00 54.88 469 VAL A CA 1
ATOM 3666 C C . VAL A 1 469 ? -8.411 -3.569 16.253 1.00 54.88 469 VAL A C 1
ATOM 3668 O O . VAL A 1 469 ? -9.308 -4.275 15.807 1.00 54.88 469 VAL A O 1
ATOM 3671 N N . VAL A 1 470 ? -7.148 -4.005 16.303 1.00 63.06 470 VAL A N 1
ATOM 3672 C CA . VAL A 1 470 ? -6.817 -5.416 16.061 1.00 63.06 470 VAL A CA 1
ATOM 3673 C C . VAL A 1 470 ? -7.319 -6.232 17.255 1.00 63.06 470 VAL A C 1
ATOM 3675 O O . VAL A 1 470 ? -6.624 -6.374 18.263 1.00 63.06 470 VAL A O 1
ATOM 3678 N N . PHE A 1 471 ? -8.545 -6.751 17.153 1.00 73.94 471 PHE A N 1
ATOM 3679 C CA . PHE A 1 471 ? -9.254 -7.393 18.266 1.00 73.94 471 PHE A CA 1
ATOM 3680 C C . PHE A 1 471 ? -8.461 -8.507 18.938 1.00 73.94 471 PHE A C 1
ATOM 3682 O O . PHE A 1 471 ? -8.447 -8.588 20.161 1.00 73.94 471 PHE A O 1
ATOM 3689 N N . ALA A 1 472 ? -7.747 -9.321 18.158 1.00 72.19 472 ALA A N 1
ATOM 3690 C CA . ALA A 1 472 ? -6.924 -10.395 18.698 1.00 72.19 472 ALA A CA 1
ATOM 3691 C C . ALA A 1 472 ? -5.890 -9.875 19.713 1.00 72.19 472 ALA A C 1
ATOM 3693 O O . ALA A 1 472 ? -5.765 -10.439 20.795 1.00 72.19 472 ALA A O 1
ATOM 3694 N N . ASP A 1 473 ? -5.192 -8.777 19.413 1.00 72.38 473 ASP A N 1
ATOM 3695 C CA . ASP A 1 473 ? -4.174 -8.223 20.312 1.00 72.38 473 ASP A CA 1
ATOM 3696 C C . ASP A 1 473 ? -4.794 -7.550 21.540 1.00 72.38 473 ASP A C 1
ATOM 3698 O O . ASP A 1 473 ? -4.310 -7.731 22.658 1.00 72.38 473 ASP A O 1
ATOM 3702 N N . ALA A 1 474 ? -5.901 -6.830 21.361 1.00 73.44 474 ALA A N 1
ATOM 3703 C CA . ALA A 1 474 ? -6.590 -6.188 22.476 1.00 73.44 474 ALA A CA 1
ATOM 3704 C C . ALA A 1 474 ? -7.204 -7.213 23.447 1.00 73.44 474 ALA A C 1
ATOM 3706 O O . ALA A 1 474 ? -7.067 -7.092 24.666 1.00 73.44 474 ALA A O 1
ATOM 3707 N N . LEU A 1 475 ? -7.803 -8.281 22.919 1.00 81.75 475 LEU A N 1
ATOM 3708 C CA . LEU A 1 475 ? -8.336 -9.383 23.717 1.00 81.75 475 LEU A CA 1
ATOM 3709 C C . LEU A 1 475 ? -7.214 -10.215 24.370 1.00 81.75 475 LEU A C 1
ATOM 3711 O O . LEU A 1 475 ? -7.376 -10.646 25.511 1.00 81.75 475 LEU A O 1
ATOM 3715 N N . ARG A 1 476 ? -6.041 -10.373 23.726 1.00 82.19 476 ARG A N 1
ATOM 3716 C CA . ARG A 1 476 ? -4.840 -10.972 24.360 1.00 82.19 476 ARG A CA 1
ATOM 3717 C C . ARG A 1 476 ? -4.408 -10.220 25.613 1.00 82.19 476 ARG A C 1
ATOM 3719 O O . ARG A 1 476 ? -3.943 -10.850 26.559 1.00 82.19 476 ARG A O 1
ATOM 3726 N N . MET A 1 477 ? -4.493 -8.890 25.605 1.00 78.56 477 MET A N 1
ATOM 3727 C CA . MET A 1 477 ? -4.162 -8.087 26.785 1.00 78.56 477 MET A CA 1
ATOM 3728 C C . MET A 1 477 ? -5.171 -8.336 27.907 1.00 78.56 477 MET A C 1
ATOM 3730 O O . MET A 1 477 ? -4.763 -8.538 29.047 1.00 78.56 477 MET A O 1
ATOM 3734 N N . CYS A 1 478 ? -6.460 -8.427 27.568 1.00 80.50 478 CYS A N 1
ATOM 3735 C CA . CYS A 1 478 ? -7.525 -8.715 28.530 1.00 80.50 478 CYS A CA 1
ATOM 3736 C C . CYS A 1 478 ? -7.384 -10.104 29.184 1.00 80.50 478 CYS A C 1
ATOM 3738 O O . CYS A 1 478 ? -7.720 -10.250 30.351 1.00 80.50 478 CYS A O 1
ATOM 3740 N N . LEU A 1 479 ? -6.818 -11.106 28.490 1.00 80.06 479 LEU A N 1
ATOM 3741 C CA . LEU A 1 479 ? -6.522 -12.436 29.067 1.00 80.06 479 LEU A CA 1
ATOM 3742 C C . LEU A 1 479 ? -5.501 -12.415 30.220 1.00 80.06 479 LEU A C 1
ATOM 3744 O O . LEU A 1 479 ? -5.273 -13.444 30.856 1.00 80.06 479 LEU A O 1
ATOM 3748 N N . ARG A 1 480 ? -4.832 -11.283 30.461 1.00 79.06 480 ARG A N 1
ATOM 3749 C CA . ARG A 1 480 ? -3.863 -11.123 31.554 1.00 79.06 480 ARG A CA 1
ATOM 3750 C C . ARG A 1 480 ? -4.470 -10.476 32.799 1.00 79.06 480 ARG A C 1
ATOM 3752 O O . ARG A 1 480 ? -3.768 -10.370 33.799 1.00 79.06 480 ARG A O 1
ATOM 3759 N N . GLU A 1 481 ? -5.725 -10.033 32.738 1.00 80.25 481 GLU A N 1
ATOM 3760 C CA . GLU A 1 481 ? -6.418 -9.367 33.842 1.00 80.25 481 GLU A CA 1
ATOM 3761 C C . GLU A 1 481 ? -7.313 -10.369 34.592 1.00 80.25 481 GLU A C 1
ATOM 3763 O O . GLU A 1 481 ? -8.134 -11.070 33.989 1.00 80.25 481 GLU A O 1
ATOM 3768 N N . GLU A 1 482 ? -7.160 -10.446 35.920 1.00 75.88 482 GLU A N 1
ATOM 3769 C CA . GLU A 1 482 ? -7.980 -11.317 36.771 1.00 75.88 482 GLU A CA 1
ATOM 3770 C C . GLU A 1 482 ? -9.478 -10.989 36.614 1.00 75.88 482 GLU A C 1
ATOM 3772 O O . GLU A 1 482 ? -9.884 -9.829 36.580 1.00 75.88 482 GLU A O 1
ATOM 3777 N N . GLY A 1 483 ? -10.319 -12.020 36.477 1.00 80.06 483 GLY A N 1
ATOM 3778 C CA . GLY A 1 483 ? -11.766 -11.889 36.254 1.00 80.06 483 GLY A CA 1
ATOM 3779 C C . GLY A 1 483 ? -12.201 -11.648 34.799 1.00 80.06 483 GLY A C 1
ATOM 3780 O O . GLY A 1 483 ? -13.347 -11.950 34.457 1.00 80.06 483 GLY A O 1
ATOM 3781 N N . LEU A 1 484 ? -11.319 -11.174 33.907 1.00 87.69 484 LEU A N 1
ATOM 3782 C CA . LEU A 1 484 ? -11.618 -11.101 32.467 1.00 87.69 484 LEU A CA 1
ATOM 3783 C C . LEU A 1 484 ? -11.325 -12.412 31.740 1.00 87.69 484 LEU A C 1
ATOM 3785 O O . LEU A 1 484 ? -12.039 -12.747 30.796 1.00 87.69 484 LEU A O 1
ATOM 3789 N N . THR A 1 485 ? -10.329 -13.173 32.195 1.00 88.94 485 THR A N 1
ATOM 3790 C CA . THR A 1 485 ? -10.013 -14.496 31.637 1.00 88.94 485 THR A CA 1
ATOM 3791 C C . THR A 1 485 ? -11.218 -15.430 31.694 1.00 88.94 485 THR A C 1
ATOM 3793 O O . THR A 1 485 ? -11.611 -15.962 30.662 1.00 88.94 485 THR A O 1
ATOM 3796 N N . GLU A 1 486 ? -11.886 -15.533 32.848 1.00 90.12 486 GLU A N 1
ATOM 3797 C CA . GLU A 1 486 ? -13.091 -16.362 33.015 1.00 90.12 486 GLU A CA 1
ATOM 3798 C C . GLU A 1 486 ? -14.228 -15.927 32.076 1.00 90.12 486 GLU A C 1
ATOM 3800 O O . GLU A 1 486 ? -14.928 -16.757 31.497 1.00 90.12 486 GLU A O 1
ATOM 3805 N N . LYS A 1 487 ? -14.398 -14.613 31.868 1.00 92.88 487 LYS A N 1
ATOM 3806 C CA . LYS A 1 487 ? -15.399 -14.077 30.933 1.00 92.88 487 LYS A CA 1
ATOM 3807 C C . LYS A 1 487 ? -15.068 -14.415 29.483 1.00 92.88 487 LYS A C 1
ATOM 3809 O O . LYS A 1 487 ? -15.974 -14.730 28.717 1.00 92.88 487 LYS A O 1
ATOM 3814 N N . LEU A 1 488 ? -13.795 -14.345 29.099 1.00 94.19 488 LEU A N 1
ATOM 3815 C CA . LEU A 1 488 ? -13.344 -14.701 27.753 1.00 94.19 488 LEU A CA 1
ATOM 3816 C C . LEU A 1 488 ? -13.453 -16.207 27.497 1.00 94.19 488 LEU A C 1
ATOM 3818 O O . LEU A 1 488 ? -13.846 -16.599 26.402 1.00 94.19 488 LEU A O 1
ATOM 3822 N N . GLU A 1 489 ? -13.182 -17.041 28.500 1.00 93.81 489 GLU A N 1
ATOM 3823 C CA . GLU A 1 489 ? -13.390 -18.492 28.434 1.00 93.81 489 GLU A CA 1
ATOM 3824 C C . GLU A 1 489 ? -14.879 -18.851 28.315 1.00 93.81 489 GLU A C 1
ATOM 3826 O O . GLU A 1 489 ? -15.249 -19.642 27.446 1.00 93.81 489 GLU A O 1
ATOM 3831 N N . ALA A 1 490 ? -15.746 -18.211 29.106 1.00 93.81 490 ALA A N 1
ATOM 3832 C CA . ALA A 1 490 ? -17.196 -18.384 29.006 1.00 93.81 490 ALA A CA 1
ATOM 3833 C C . ALA A 1 490 ? -17.746 -17.904 27.649 1.00 93.81 490 ALA A C 1
ATOM 3835 O O . ALA A 1 490 ? -18.602 -18.558 27.048 1.00 93.81 490 ALA A O 1
ATOM 3836 N N . ALA A 1 491 ? -17.234 -16.780 27.133 1.00 96.44 491 ALA A N 1
ATOM 3837 C CA . ALA A 1 491 ? -17.585 -16.301 25.800 1.00 96.44 491 ALA A CA 1
ATOM 3838 C C . ALA A 1 491 ? -17.157 -17.304 24.720 1.00 96.44 491 ALA A C 1
ATOM 3840 O O . ALA A 1 491 ? -17.946 -17.632 23.837 1.00 96.44 491 ALA A O 1
ATOM 3841 N N . ASP A 1 492 ? -15.934 -17.826 24.808 1.00 96.31 492 ASP A N 1
ATOM 3842 C CA . ASP A 1 492 ? -15.404 -18.815 23.874 1.00 96.31 492 ASP A CA 1
ATOM 3843 C C . ASP A 1 492 ? -16.195 -20.131 23.878 1.00 96.31 492 ASP A C 1
ATOM 3845 O O . ASP A 1 492 ? -16.437 -20.699 22.815 1.00 96.31 492 ASP A O 1
ATOM 3849 N N . GLU A 1 493 ? -16.659 -20.605 25.036 1.00 97.25 493 GLU A N 1
ATOM 3850 C CA . GLU A 1 493 ? -17.529 -21.785 25.124 1.00 97.25 493 GLU A CA 1
ATOM 3851 C C . GLU A 1 493 ? -18.875 -21.568 24.405 1.00 97.25 493 GLU A C 1
ATOM 3853 O O . GLU A 1 493 ? -19.338 -22.426 23.639 1.00 97.25 493 GLU A O 1
ATOM 3858 N N . LEU A 1 494 ? -19.486 -20.392 24.578 1.00 95.69 494 LEU A N 1
ATOM 3859 C CA . LEU A 1 494 ? -20.714 -20.018 23.870 1.00 95.69 494 LEU A CA 1
ATOM 3860 C C . LEU A 1 494 ? -20.490 -19.893 22.356 1.00 95.69 494 LEU A C 1
ATOM 3862 O O . LEU A 1 494 ? -21.307 -20.374 21.568 1.00 95.69 494 LEU A O 1
ATOM 3866 N N . ILE A 1 495 ? -19.372 -19.297 21.941 1.00 96.19 495 ILE A N 1
ATOM 3867 C CA . ILE A 1 495 ? -19.000 -19.147 20.528 1.00 96.19 495 ILE A CA 1
ATOM 3868 C C . ILE A 1 495 ? -18.739 -20.523 19.905 1.00 96.19 495 ILE A C 1
ATOM 3870 O O . ILE A 1 495 ? -19.290 -20.824 18.847 1.00 96.19 495 ILE A O 1
ATOM 3874 N N . ARG A 1 496 ? -18.005 -21.417 20.577 1.00 95.31 496 ARG A N 1
ATOM 3875 C CA . ARG A 1 496 ? -17.772 -22.787 20.090 1.00 95.31 496 ARG A CA 1
ATOM 3876 C C . ARG A 1 496 ? -19.068 -23.570 19.945 1.00 95.31 496 ARG A C 1
ATOM 3878 O O . ARG A 1 496 ? -19.280 -24.194 18.908 1.00 95.31 496 ARG A O 1
ATOM 3885 N N . SER A 1 497 ? -19.941 -23.524 20.949 1.00 94.88 497 SER A N 1
ATOM 3886 C CA . SER A 1 497 ? -21.200 -24.280 20.926 1.00 94.88 497 SER A CA 1
ATOM 3887 C C . SER A 1 497 ? -22.184 -23.782 19.863 1.00 94.88 497 SER A C 1
ATOM 3889 O O . SER A 1 497 ? -22.896 -24.595 19.274 1.00 94.88 497 SER A O 1
ATOM 3891 N N . ARG A 1 498 ? -22.219 -22.472 19.581 1.00 92.50 498 ARG A N 1
ATOM 3892 C CA . ARG A 1 498 ? -23.175 -21.875 18.630 1.00 92.50 498 ARG A CA 1
ATOM 3893 C C . ARG A 1 498 ? -22.623 -21.696 17.221 1.00 92.50 498 ARG A C 1
ATOM 3895 O O . ARG A 1 498 ? -23.346 -21.897 16.249 1.00 92.50 498 ARG A O 1
ATOM 3902 N N . LEU A 1 499 ? -21.363 -21.292 17.104 1.00 92.69 499 LEU A N 1
ATOM 3903 C CA . LEU A 1 499 ? -20.723 -20.944 15.837 1.00 92.69 499 LEU A CA 1
ATOM 3904 C C . LEU A 1 499 ? -19.743 -22.021 15.351 1.00 92.69 499 LEU A C 1
ATOM 3906 O O . LEU A 1 499 ? -19.471 -22.082 14.153 1.00 92.69 499 LEU A O 1
ATOM 3910 N N . GLY A 1 500 ? -19.256 -22.907 16.219 1.00 92.44 500 GLY A N 1
ATOM 3911 C CA . GLY A 1 500 ? -18.366 -24.004 15.822 1.00 92.44 500 GLY A CA 1
ATOM 3912 C C . GLY A 1 500 ? -16.901 -23.602 15.618 1.00 92.44 500 GLY A C 1
ATOM 3913 O O . GLY A 1 500 ? -16.150 -24.362 15.011 1.00 92.44 500 GLY A O 1
ATOM 3914 N N . TRP A 1 501 ? -16.481 -22.434 16.112 1.00 93.38 501 TRP A N 1
ATOM 3915 C CA . TRP A 1 501 ? -15.082 -21.983 16.114 1.00 93.38 501 TRP A CA 1
ATOM 3916 C C . TRP A 1 501 ? -14.702 -21.355 17.461 1.00 93.38 501 TRP A C 1
ATOM 3918 O O . TRP A 1 501 ? -15.580 -21.056 18.264 1.00 93.38 501 TRP A O 1
ATOM 3928 N N . SER A 1 502 ? -13.400 -21.211 17.734 1.00 93.25 502 SER A N 1
ATOM 3929 C CA . SER A 1 502 ? -12.883 -20.691 19.008 1.00 93.25 502 SER A CA 1
ATOM 3930 C C . SER A 1 502 ? -12.358 -19.263 18.869 1.00 93.25 502 SER A C 1
ATOM 3932 O O . SER A 1 502 ? -11.477 -18.982 18.050 1.00 93.25 502 SER A O 1
ATOM 3934 N N . LEU A 1 503 ? -12.866 -18.378 19.725 1.00 91.88 503 LEU A N 1
ATOM 3935 C CA . LEU A 1 503 ? -12.337 -17.032 19.906 1.00 91.88 503 LEU A CA 1
ATOM 3936 C C . LEU A 1 503 ? -10.934 -17.079 20.520 1.00 91.88 503 LEU A C 1
ATOM 3938 O O . LEU A 1 503 ? -10.068 -16.311 20.116 1.00 91.88 503 LEU A O 1
ATOM 3942 N N . LEU A 1 504 ? -10.671 -17.985 21.465 1.00 91.56 504 LEU A N 1
ATOM 3943 C CA . LEU A 1 504 ? -9.355 -18.099 22.100 1.00 91.56 504 LEU A CA 1
ATOM 3944 C C . LEU A 1 504 ? -8.267 -18.560 21.125 1.00 91.56 504 LEU A C 1
ATOM 3946 O O . LEU A 1 504 ? -7.156 -18.028 21.177 1.00 91.56 504 LEU A O 1
ATOM 3950 N N . ASP A 1 505 ? -8.564 -19.495 20.224 1.00 88.00 505 ASP A N 1
ATOM 3951 C CA . ASP A 1 505 ? -7.621 -19.912 19.173 1.00 88.00 505 ASP A CA 1
ATOM 3952 C C . ASP A 1 505 ? -7.336 -18.745 18.216 1.00 88.00 505 ASP A C 1
ATOM 3954 O O . ASP A 1 505 ? -6.181 -18.425 17.910 1.00 88.00 505 ASP A O 1
ATOM 3958 N N . ARG A 1 506 ? -8.386 -17.998 17.847 1.00 83.38 506 ARG A N 1
ATOM 3959 C CA . ARG A 1 506 ? -8.259 -16.782 17.038 1.00 83.38 506 ARG A CA 1
ATOM 3960 C C . ARG A 1 506 ? -7.387 -15.724 17.714 1.00 83.38 506 ARG A C 1
ATOM 3962 O O . ARG A 1 506 ? -6.495 -15.159 17.073 1.00 83.38 506 ARG A O 1
ATOM 3969 N N . ILE A 1 507 ? -7.609 -15.489 19.008 1.00 82.44 507 ILE A N 1
ATOM 3970 C CA . ILE A 1 507 ? -6.796 -14.609 19.848 1.00 82.44 507 ILE A CA 1
ATOM 3971 C C . ILE A 1 507 ? -5.352 -15.114 19.867 1.00 82.44 507 ILE A C 1
ATOM 3973 O O . ILE A 1 507 ? -4.455 -14.300 19.728 1.00 82.44 507 ILE A O 1
ATOM 3977 N N . LYS A 1 508 ? -5.062 -16.418 19.943 1.00 79.12 508 LYS A N 1
ATOM 3978 C CA . LYS A 1 508 ? -3.681 -16.961 19.935 1.00 79.12 508 LYS A CA 1
ATOM 3979 C C . LYS A 1 508 ? -2.950 -16.836 18.593 1.00 79.12 508 LYS A C 1
ATOM 3981 O O . LYS A 1 508 ? -1.731 -16.977 18.561 1.00 79.12 508 LYS A O 1
ATOM 3986 N N . GLY A 1 509 ? -3.648 -16.432 17.533 1.00 72.69 509 GLY A N 1
ATOM 3987 C CA . GLY A 1 509 ? -3.065 -16.195 16.212 1.00 72.69 509 GLY A CA 1
ATOM 3988 C C . GLY A 1 509 ? -3.229 -17.363 15.246 1.00 72.69 509 GLY A C 1
ATOM 3989 O O . GLY A 1 509 ? -2.584 -17.359 14.197 1.00 72.69 509 GLY A O 1
ATOM 3990 N N . ASP A 1 510 ? -4.095 -18.323 15.571 1.00 69.69 510 ASP A N 1
ATOM 3991 C CA . ASP A 1 510 ? -4.441 -19.396 14.651 1.00 69.69 510 ASP A CA 1
ATOM 3992 C C . ASP A 1 510 ? -5.227 -18.842 13.447 1.00 69.69 510 ASP A C 1
ATOM 3994 O O . ASP A 1 510 ? -5.947 -17.837 13.561 1.00 69.69 510 ASP A O 1
ATOM 3998 N N . PRO A 1 511 ? -5.074 -19.453 12.257 1.00 70.75 511 PRO A N 1
ATOM 3999 C CA . PRO A 1 511 ? -5.827 -19.053 11.075 1.00 70.75 511 PRO A CA 1
ATOM 4000 C C . PRO A 1 511 ? -7.333 -19.238 11.292 1.00 70.75 511 PRO A C 1
ATOM 4002 O O . PRO A 1 511 ? -7.763 -20.121 12.032 1.00 70.75 511 PRO A O 1
ATOM 4005 N N . LEU A 1 512 ? -8.139 -18.428 10.594 1.00 69.62 512 LEU A N 1
ATOM 4006 C CA . LEU A 1 512 ? -9.599 -18.536 10.632 1.00 69.62 512 LEU A CA 1
ATOM 4007 C C . LEU A 1 512 ? -10.052 -19.970 10.334 1.00 69.62 512 LEU A C 1
ATOM 4009 O O . LEU A 1 512 ? -9.614 -20.586 9.355 1.00 69.62 512 LEU A O 1
ATOM 4013 N N . ALA A 1 513 ? -10.952 -20.485 11.175 1.00 74.56 513 ALA A N 1
ATOM 4014 C CA . ALA A 1 513 ? -11.535 -21.803 10.986 1.00 74.56 513 ALA A CA 1
ATOM 4015 C C . ALA A 1 513 ? -12.239 -21.888 9.623 1.00 74.56 513 ALA A C 1
ATOM 4017 O O . ALA A 1 513 ? -12.838 -20.928 9.130 1.00 74.56 513 ALA A O 1
ATOM 4018 N N . LYS A 1 514 ? -12.167 -23.063 8.990 1.00 73.81 514 LYS A N 1
ATOM 4019 C CA . LYS A 1 514 ? -12.728 -23.274 7.653 1.00 73.81 514 LYS A CA 1
ATOM 4020 C C . LYS A 1 514 ? -14.234 -22.983 7.656 1.00 73.81 514 LYS A C 1
ATOM 4022 O O . LYS A 1 514 ? -14.987 -23.677 8.327 1.00 73.81 514 LYS A O 1
ATOM 4027 N N . GLY A 1 515 ? -14.659 -22.011 6.848 1.00 71.12 515 GLY A N 1
ATOM 4028 C CA . GLY A 1 515 ? -16.067 -21.618 6.709 1.00 71.12 515 GLY A CA 1
ATOM 4029 C C . GLY A 1 515 ? -16.486 -20.400 7.539 1.00 71.12 515 GLY A C 1
ATOM 4030 O O . GLY A 1 515 ? -17.608 -19.940 7.363 1.00 71.12 515 GLY A O 1
ATOM 4031 N N . VAL A 1 516 ? -15.602 -19.852 8.380 1.00 77.00 516 VAL A N 1
ATOM 4032 C CA . VAL A 1 516 ? -15.833 -18.579 9.082 1.00 77.00 516 VAL A CA 1
ATOM 4033 C C . VAL A 1 516 ? -15.432 -17.428 8.162 1.00 77.00 516 VAL A C 1
ATOM 4035 O O . VAL A 1 516 ? -14.307 -17.395 7.657 1.00 77.00 516 VAL A O 1
ATOM 4038 N N . SER A 1 517 ? -16.354 -16.499 7.909 1.00 74.94 517 SER A N 1
ATOM 4039 C CA . SER A 1 517 ? -16.054 -15.296 7.129 1.00 74.94 517 SER A CA 1
ATOM 4040 C C . SER A 1 517 ? -15.267 -14.288 7.972 1.00 74.94 517 SER A C 1
ATOM 4042 O O . SER A 1 517 ? -15.379 -14.259 9.197 1.00 74.94 517 SER A O 1
ATOM 4044 N N . LEU A 1 518 ? -14.487 -13.422 7.317 1.00 71.50 518 LEU A N 1
ATOM 4045 C CA . LEU A 1 518 ? -13.778 -12.334 8.003 1.00 71.50 518 LEU A CA 1
ATOM 4046 C C . LEU A 1 518 ? -14.751 -11.417 8.760 1.00 71.50 518 LEU A C 1
ATOM 4048 O O . LEU A 1 518 ? -14.438 -10.926 9.839 1.00 71.50 518 LEU A O 1
ATOM 4052 N N . PHE A 1 519 ? -15.939 -11.206 8.197 1.00 77.56 519 PHE A N 1
ATOM 4053 C CA . PHE A 1 519 ? -16.967 -10.390 8.819 1.00 77.56 519 PHE A CA 1
ATOM 4054 C C . PHE A 1 519 ? -17.577 -11.057 10.061 1.00 77.56 519 PHE A C 1
ATOM 4056 O O . PHE A 1 519 ? -17.784 -10.381 11.063 1.00 77.56 519 PHE A O 1
ATOM 4063 N N . GLU A 1 520 ? -17.817 -12.373 10.035 1.00 84.56 520 GLU A N 1
ATOM 4064 C CA . GLU A 1 520 ? -18.273 -13.107 11.222 1.00 84.56 520 GLU A CA 1
ATOM 4065 C C . GLU A 1 520 ? -17.258 -13.001 12.369 1.00 84.56 520 GLU A C 1
ATOM 4067 O O . GLU A 1 520 ? -17.643 -12.696 13.499 1.00 84.56 520 GLU A O 1
ATOM 4072 N N . ASP A 1 521 ? -15.968 -13.194 12.069 1.00 82.69 521 ASP A N 1
ATOM 4073 C CA . ASP A 1 521 ? -14.877 -12.996 13.033 1.00 82.69 521 ASP A CA 1
ATOM 4074 C C . ASP A 1 521 ? -14.886 -11.572 13.601 1.00 82.69 521 ASP A C 1
ATOM 4076 O O . ASP A 1 521 ? -14.830 -11.392 14.817 1.00 82.69 521 ASP A O 1
ATOM 4080 N N . CYS A 1 522 ? -15.012 -10.565 12.730 1.00 81.94 522 CYS A N 1
ATOM 4081 C CA . CYS A 1 522 ? -15.044 -9.155 13.110 1.00 81.94 522 CYS A CA 1
ATOM 4082 C C . CYS A 1 522 ? -16.224 -8.836 14.040 1.00 81.94 522 CYS A C 1
ATOM 4084 O O . CYS A 1 522 ? -16.010 -8.336 15.140 1.00 81.94 522 CYS A O 1
ATOM 4086 N N . LEU A 1 523 ? -17.451 -9.202 13.649 1.00 84.81 523 LEU A N 1
ATOM 4087 C CA . LEU A 1 523 ? -18.673 -8.942 14.416 1.00 84.81 523 LEU A CA 1
ATOM 4088 C C . LEU A 1 523 ? -18.594 -9.536 15.830 1.00 84.81 523 LEU A C 1
ATOM 4090 O O . LEU A 1 523 ? -18.951 -8.887 16.815 1.00 84.81 523 LEU A O 1
ATOM 4094 N N . VAL A 1 524 ? -18.143 -10.786 15.938 1.00 91.12 524 VAL A N 1
ATOM 4095 C CA . VAL A 1 524 ? -18.046 -11.465 17.233 1.00 91.12 524 VAL A CA 1
ATOM 4096 C C . VAL A 1 524 ? -16.903 -10.872 18.049 1.00 91.12 524 VAL A C 1
ATOM 4098 O O . VAL A 1 524 ? -17.119 -10.480 19.194 1.00 91.12 524 VAL A O 1
ATOM 4101 N N . SER A 1 525 ? -15.709 -10.750 17.470 1.00 89.56 525 SER A N 1
ATOM 4102 C CA . SER A 1 525 ? -14.524 -10.254 18.176 1.00 89.56 525 SER A CA 1
ATOM 4103 C C . SER A 1 525 ? -14.686 -8.812 18.663 1.00 89.56 525 SER A C 1
ATOM 4105 O O . SER A 1 525 ? -14.303 -8.508 19.794 1.00 89.56 525 SER A O 1
ATOM 4107 N N . GLU A 1 526 ? -15.297 -7.940 17.860 1.00 88.50 526 GLU A N 1
ATOM 4108 C CA . GLU A 1 526 ? -15.608 -6.564 18.248 1.00 88.50 526 GLU A CA 1
ATOM 4109 C C . GLU A 1 526 ? -16.626 -6.515 19.388 1.00 88.50 526 GLU A C 1
ATOM 4111 O O . GLU A 1 526 ? -16.396 -5.836 20.392 1.00 88.50 526 GLU A O 1
ATOM 4116 N N . GLY A 1 527 ? -17.723 -7.270 19.276 1.00 91.50 527 GLY A N 1
ATOM 4117 C CA . GLY A 1 527 ? -18.732 -7.345 20.329 1.00 91.50 527 GLY A CA 1
ATOM 4118 C C . GLY A 1 527 ? -18.124 -7.790 21.661 1.00 91.50 527 GLY A C 1
ATOM 4119 O O . GLY A 1 527 ? -18.330 -7.141 22.687 1.00 91.50 527 GLY A O 1
ATOM 4120 N N . ILE A 1 528 ? -17.292 -8.839 21.644 1.00 94.75 528 ILE A N 1
ATOM 4121 C CA . ILE A 1 528 ? -16.594 -9.303 22.850 1.00 94.75 528 ILE A CA 1
ATOM 4122 C C . ILE A 1 528 ? -15.610 -8.254 23.374 1.00 94.75 528 ILE A C 1
ATOM 4124 O O . ILE A 1 528 ? -15.579 -8.019 24.582 1.00 94.75 528 ILE A O 1
ATOM 4128 N N . TYR A 1 529 ? -14.852 -7.586 22.500 1.00 91.44 529 TYR A N 1
ATOM 4129 C CA . TYR A 1 529 ? -13.928 -6.518 22.893 1.00 91.44 529 TYR A CA 1
ATOM 4130 C C . TYR A 1 529 ? -14.634 -5.376 23.632 1.00 91.44 529 TYR A C 1
ATOM 4132 O O . TYR A 1 529 ? -14.172 -4.939 24.692 1.00 91.44 529 TYR A O 1
ATOM 4140 N N . GLN A 1 530 ? -15.771 -4.912 23.113 1.00 92.06 530 GLN A N 1
ATOM 4141 C CA . GLN A 1 530 ? -16.532 -3.845 23.756 1.00 92.06 530 GLN A CA 1
ATOM 4142 C C . GLN A 1 530 ? -17.119 -4.298 25.096 1.00 92.06 530 GLN A C 1
ATOM 4144 O O . GLN A 1 530 ? -17.046 -3.549 26.074 1.00 92.06 530 GLN A O 1
ATOM 4149 N N . LEU A 1 531 ? -17.628 -5.534 25.173 1.00 94.38 531 LEU A N 1
ATOM 4150 C CA . LEU A 1 531 ? -18.135 -6.115 26.416 1.00 94.38 531 LEU A CA 1
ATOM 4151 C C . LEU A 1 531 ? -17.051 -6.170 27.495 1.00 94.38 531 LEU A C 1
ATOM 4153 O O . LEU A 1 531 ? -17.287 -5.687 28.601 1.00 94.38 531 LEU A O 1
ATOM 4157 N N . VAL A 1 532 ? -15.858 -6.697 27.198 1.00 92.88 532 VAL A N 1
ATOM 4158 C CA . VAL A 1 532 ? -14.781 -6.774 28.204 1.00 92.88 532 VAL A CA 1
ATOM 4159 C C . VAL A 1 532 ? -14.219 -5.401 28.558 1.00 92.88 532 VAL A C 1
ATOM 4161 O O . VAL A 1 532 ? -13.928 -5.148 29.724 1.00 92.88 532 VAL A O 1
ATOM 4164 N N . THR A 1 533 ? -14.145 -4.475 27.601 1.00 90.62 533 THR A N 1
ATOM 4165 C CA . THR A 1 533 ? -13.755 -3.085 27.880 1.00 90.62 533 THR A CA 1
ATOM 4166 C C . THR A 1 533 ? -14.751 -2.406 28.819 1.00 90.62 533 THR A C 1
ATOM 4168 O O . THR A 1 533 ? -14.345 -1.710 29.749 1.00 90.62 533 THR A O 1
ATOM 4171 N N . TYR A 1 534 ? -16.051 -2.657 28.648 1.00 93.25 534 TYR A N 1
ATOM 4172 C CA . TYR A 1 534 ? -17.064 -2.177 29.584 1.00 93.25 534 TYR A CA 1
ATOM 4173 C C . TYR A 1 534 ? -16.899 -2.775 30.989 1.00 93.25 534 TYR A C 1
ATOM 4175 O O . TYR A 1 534 ? -17.017 -2.047 31.975 1.00 93.25 534 TYR A O 1
ATOM 4183 N N . GLU A 1 535 ? -16.579 -4.067 31.108 1.00 91.81 535 GLU A N 1
ATOM 4184 C CA . GLU A 1 535 ? -16.300 -4.677 32.416 1.00 91.81 535 GLU A CA 1
ATOM 4185 C C . GLU A 1 535 ? -15.116 -4.003 33.118 1.00 91.81 535 GLU A C 1
ATOM 4187 O O . GLU A 1 535 ? -15.191 -3.766 34.322 1.00 91.81 535 GLU A O 1
ATOM 4192 N N . ARG A 1 536 ? -14.070 -3.625 32.370 1.00 91.25 536 ARG A N 1
ATOM 4193 C CA . ARG A 1 536 ? -12.911 -2.886 32.901 1.00 91.25 536 ARG A CA 1
ATOM 4194 C C . ARG A 1 536 ? -13.310 -1.514 33.426 1.00 91.25 536 ARG A C 1
ATOM 4196 O O . ARG A 1 536 ? -12.974 -1.171 34.555 1.00 91.25 536 ARG A O 1
ATOM 4203 N N . LEU A 1 537 ? -14.076 -0.751 32.645 1.00 91.19 537 LEU A N 1
ATOM 4204 C CA . LEU A 1 537 ? -14.568 0.568 33.065 1.00 91.19 537 LEU A CA 1
ATOM 4205 C C . LEU A 1 537 ? -15.436 0.459 34.319 1.00 91.19 537 LEU A C 1
ATOM 4207 O O . LEU A 1 537 ? -15.240 1.206 35.277 1.00 91.19 537 LEU A O 1
ATOM 4211 N N . LYS A 1 538 ? -16.344 -0.521 34.345 1.00 91.00 538 LYS A N 1
ATOM 4212 C CA . LYS A 1 538 ? -17.205 -0.785 35.497 1.00 91.00 538 LYS A CA 1
ATOM 4213 C C . LYS A 1 538 ? -16.389 -1.168 36.735 1.00 91.00 538 LYS A C 1
ATOM 4215 O O . LYS A 1 538 ? -16.695 -0.674 37.818 1.00 91.00 538 LYS A O 1
ATOM 4220 N N . ALA A 1 539 ? -15.371 -2.018 36.587 1.00 89.06 539 ALA A N 1
ATOM 4221 C CA . ALA A 1 539 ? -14.479 -2.414 37.678 1.00 89.06 539 ALA A CA 1
ATOM 4222 C C . ALA A 1 539 ? -13.663 -1.228 38.219 1.00 89.06 539 ALA A C 1
ATOM 4224 O O . ALA A 1 539 ? -13.487 -1.107 39.427 1.00 89.06 539 ALA A O 1
ATOM 4225 N N . ALA A 1 540 ? -13.262 -0.307 37.342 1.00 88.69 540 ALA A N 1
ATOM 4226 C CA . ALA A 1 540 ? -12.609 0.953 37.694 1.00 88.69 540 ALA A CA 1
ATOM 4227 C C . ALA A 1 540 ? -13.582 2.034 38.227 1.00 88.69 540 ALA A C 1
ATOM 4229 O O . ALA A 1 540 ? -13.189 3.179 38.440 1.00 88.69 540 ALA A O 1
ATOM 4230 N N . GLY A 1 541 ? -14.856 1.694 38.460 1.00 88.69 541 GLY A N 1
ATOM 4231 C CA . GLY A 1 541 ? -15.852 2.577 39.077 1.00 88.69 541 GLY A CA 1
ATOM 4232 C C . GLY A 1 541 ? -16.657 3.442 38.102 1.00 88.69 541 GLY A C 1
ATOM 4233 O O . GLY A 1 541 ? -17.536 4.188 38.536 1.00 88.69 541 GLY A O 1
ATOM 4234 N N . LEU A 1 542 ? -16.429 3.328 36.792 1.00 89.00 542 LEU A N 1
ATOM 4235 C CA . LEU A 1 542 ? -17.156 4.085 35.777 1.00 89.00 542 LEU A CA 1
ATOM 4236 C C . LEU A 1 542 ? -18.280 3.256 35.166 1.00 89.00 542 LEU A C 1
ATOM 4238 O O . LEU A 1 542 ? -18.073 2.411 34.297 1.00 89.00 542 LEU A O 1
ATOM 4242 N N . SER A 1 543 ? -19.505 3.531 35.608 1.00 78.31 543 SER A N 1
ATOM 4243 C CA . SER A 1 543 ? -20.681 2.807 35.123 1.00 78.31 543 SER A CA 1
ATOM 4244 C C . SER A 1 543 ? -21.469 3.545 34.032 1.00 78.31 543 SER A C 1
ATOM 4246 O O . SER A 1 543 ? -22.182 2.872 33.285 1.00 78.31 543 SER A O 1
ATOM 4248 N N . GLY A 1 544 ? -21.316 4.872 33.920 1.00 85.50 544 GLY A N 1
ATOM 4249 C CA . GLY A 1 544 ? -22.093 5.753 33.036 1.00 85.50 544 GLY A CA 1
ATOM 4250 C C . GLY A 1 544 ? -23.551 5.921 33.474 1.00 85.50 544 GLY A C 1
ATOM 4251 O O . GLY A 1 544 ? -24.184 4.950 33.889 1.00 85.50 544 GLY A O 1
ATOM 4252 N N . ASP A 1 545 ? -24.085 7.136 33.353 1.00 86.56 545 ASP A N 1
ATOM 4253 C CA . ASP A 1 545 ? -25.478 7.475 33.705 1.00 86.56 545 ASP A CA 1
ATOM 4254 C C . ASP A 1 545 ? -26.386 7.441 32.470 1.00 86.56 545 ASP A C 1
ATOM 4256 O O . ASP A 1 545 ? -27.541 6.998 32.512 1.00 86.56 545 ASP A O 1
ATOM 4260 N N . LEU A 1 546 ? -25.814 7.870 31.345 1.00 94.94 546 LEU A N 1
ATOM 4261 C CA . LEU A 1 546 ? -26.412 7.849 30.022 1.00 94.94 546 LEU A CA 1
ATOM 4262 C C . LEU A 1 546 ? -25.611 6.894 29.144 1.00 94.94 546 LEU A C 1
ATOM 4264 O O . LEU A 1 546 ? -24.383 6.855 29.205 1.00 94.94 546 LEU A O 1
ATOM 4268 N N . ILE A 1 547 ? -26.309 6.118 28.330 1.00 96.19 547 ILE A N 1
ATOM 4269 C CA . ILE A 1 547 ? -25.740 5.076 27.489 1.00 96.19 547 ILE A CA 1
ATOM 4270 C C . ILE A 1 547 ? -26.255 5.271 26.068 1.00 96.19 547 ILE A C 1
ATOM 4272 O O . ILE A 1 547 ? -27.466 5.343 25.859 1.00 96.19 547 ILE A O 1
ATOM 4276 N N . SER A 1 548 ? -25.353 5.313 25.094 1.00 94.69 548 SER A N 1
ATOM 4277 C CA . SER A 1 548 ? -25.707 5.362 23.677 1.00 94.69 548 SER A CA 1
ATOM 4278 C C . SER A 1 548 ? -24.748 4.535 22.835 1.00 94.69 548 SER A C 1
ATOM 4280 O O . SER A 1 548 ? -23.663 4.166 23.281 1.00 94.69 548 SER A O 1
ATOM 4282 N N . SER A 1 549 ? -25.140 4.235 21.603 1.00 92.38 549 SER A N 1
ATOM 4283 C CA . SER A 1 549 ? -24.317 3.444 20.693 1.00 92.38 549 SER A CA 1
ATOM 4284 C C . SER A 1 549 ? -24.672 3.656 19.234 1.00 92.38 549 SER A C 1
ATOM 4286 O O . SER A 1 549 ? -25.590 4.409 18.928 1.00 92.38 549 SER A O 1
ATOM 4288 N N . VAL A 1 550 ? -23.960 2.965 18.348 1.00 89.19 550 VAL A N 1
ATOM 4289 C CA . VAL A 1 550 ? -24.346 2.778 16.950 1.00 89.19 550 VAL A CA 1
ATOM 4290 C C . VAL A 1 550 ? -24.034 1.345 16.513 1.00 89.19 550 VAL A C 1
ATOM 4292 O O . VAL A 1 550 ? -23.000 0.785 16.887 1.00 89.19 550 VAL A O 1
ATOM 4295 N N . SER A 1 551 ? -24.920 0.763 15.697 1.00 87.69 551 SER A N 1
ATOM 4296 C CA . SER A 1 551 ? -24.742 -0.558 15.077 1.00 87.69 551 SER A CA 1
ATOM 4297 C C . SER A 1 551 ? -24.362 -1.639 16.106 1.00 87.69 551 SER A C 1
ATOM 4299 O O . SER A 1 551 ? -25.141 -1.911 17.019 1.00 87.69 551 SER A O 1
ATOM 4301 N N . LEU A 1 552 ? -23.193 -2.275 15.989 1.00 84.81 552 LEU A N 1
ATOM 4302 C CA . LEU A 1 552 ? -22.755 -3.358 16.873 1.00 84.81 552 LEU A CA 1
ATOM 4303 C C . LEU A 1 552 ? -22.610 -2.933 18.343 1.00 84.81 552 LEU A C 1
ATOM 4305 O O . LEU A 1 552 ? -22.813 -3.757 19.238 1.00 84.81 552 LEU A O 1
ATOM 4309 N N . GLY A 1 553 ? -22.361 -1.646 18.604 1.00 91.19 553 GLY A N 1
ATOM 4310 C CA . GLY A 1 553 ? -22.286 -1.111 19.963 1.00 91.19 553 GLY A CA 1
ATOM 4311 C C . GLY A 1 553 ? -23.581 -1.264 20.769 1.00 91.19 553 GLY A C 1
ATOM 4312 O O . GLY A 1 553 ? -23.533 -1.236 21.998 1.00 91.19 553 GLY A O 1
ATOM 4313 N N . GLU A 1 554 ? -24.727 -1.489 20.112 1.00 94.31 554 GLU A N 1
ATOM 4314 C CA . GLU A 1 554 ? -26.030 -1.692 20.767 1.00 94.31 554 GLU A CA 1
ATOM 4315 C C . GLU A 1 554 ? -26.028 -2.871 21.743 1.00 94.31 554 GLU A C 1
ATOM 4317 O O . GLU A 1 554 ? -26.664 -2.801 22.796 1.00 94.31 554 GLU A O 1
ATOM 4322 N N . VAL A 1 555 ? -25.278 -3.936 21.438 1.00 95.56 555 VAL A N 1
ATOM 4323 C CA . VAL A 1 555 ? -25.171 -5.108 22.322 1.00 95.56 555 VAL A CA 1
ATOM 4324 C C . VAL A 1 555 ? -24.566 -4.696 23.663 1.00 95.56 555 VAL A C 1
ATOM 4326 O O . VAL A 1 555 ? -25.135 -4.947 24.727 1.00 95.56 555 VAL A O 1
ATOM 4329 N N . THR A 1 556 ? -23.437 -3.994 23.625 1.00 95.44 556 THR A N 1
ATOM 4330 C CA . THR A 1 556 ? -22.761 -3.540 24.842 1.00 95.44 556 THR A CA 1
ATOM 4331 C C . THR A 1 556 ? -23.533 -2.418 25.535 1.00 95.44 556 THR A C 1
ATOM 4333 O O . THR A 1 556 ? -23.574 -2.379 26.763 1.00 95.44 556 THR A O 1
ATOM 4336 N N . ALA A 1 557 ? -24.215 -1.551 24.784 1.00 95.81 557 ALA A N 1
ATOM 4337 C CA . ALA A 1 557 ? -25.049 -0.484 25.332 1.00 95.81 557 ALA A CA 1
ATOM 4338 C C . ALA A 1 557 ? -26.243 -1.017 26.130 1.00 95.81 557 ALA A C 1
ATOM 4340 O O . ALA A 1 557 ? -26.445 -0.613 27.277 1.00 95.81 557 ALA A O 1
ATOM 4341 N N . ALA A 1 558 ? -26.994 -1.978 25.586 1.00 96.38 558 ALA A N 1
ATOM 4342 C CA . ALA A 1 558 ? -28.095 -2.606 26.312 1.00 96.38 558 ALA A CA 1
ATOM 4343 C C . ALA A 1 558 ? -27.599 -3.309 27.590 1.00 96.38 558 ALA A C 1
ATOM 4345 O O . ALA A 1 558 ? -28.229 -3.190 28.646 1.00 96.38 558 ALA A O 1
ATOM 4346 N N . ARG A 1 559 ? -26.423 -3.956 27.546 1.00 95.69 559 ARG A N 1
ATOM 4347 C CA . ARG A 1 559 ? -25.764 -4.487 28.751 1.00 95.69 559 ARG A CA 1
ATOM 4348 C C . ARG A 1 559 ? -25.422 -3.381 29.748 1.00 95.69 559 ARG A C 1
ATOM 4350 O O . ARG A 1 559 ? -25.735 -3.509 30.931 1.00 95.69 559 ARG A O 1
ATOM 4357 N N . ALA A 1 560 ? -24.778 -2.311 29.294 1.00 96.00 560 ALA A N 1
ATOM 4358 C CA . ALA A 1 560 ? -24.342 -1.215 30.151 1.00 96.00 560 ALA A CA 1
ATOM 4359 C C . ALA A 1 560 ? -25.521 -0.489 30.812 1.00 96.00 560 ALA A C 1
ATOM 4361 O O . ALA A 1 560 ? -25.390 -0.026 31.949 1.00 96.00 560 ALA A O 1
ATOM 4362 N N . ALA A 1 561 ? -26.673 -0.471 30.134 1.00 95.94 561 ALA A N 1
ATOM 4363 C CA . ALA A 1 561 ? -27.958 0.013 30.623 1.00 95.94 561 ALA A CA 1
ATOM 4364 C C . ALA A 1 561 ? -28.661 -0.933 31.621 1.00 95.94 561 ALA A C 1
ATOM 4366 O O . ALA A 1 561 ? -29.697 -0.577 32.189 1.00 95.94 561 ALA A O 1
ATOM 4367 N N . GLY A 1 562 ? -28.103 -2.124 31.852 1.00 94.56 562 GLY A N 1
ATOM 4368 C CA . GLY A 1 562 ? -28.616 -3.128 32.782 1.00 94.56 562 GLY A CA 1
ATOM 4369 C C . GLY A 1 562 ? -29.664 -4.070 32.193 1.00 94.56 562 GLY A C 1
ATOM 4370 O O . GLY A 1 562 ? -30.240 -4.845 32.943 1.00 94.56 562 GLY A O 1
ATOM 4371 N N . ALA A 1 563 ? -29.906 -4.038 30.879 1.00 95.44 563 ALA A N 1
ATOM 4372 C CA . ALA A 1 563 ? -30.979 -4.815 30.263 1.00 95.44 563 ALA A CA 1
ATOM 4373 C C . ALA A 1 563 ? -30.669 -6.313 30.110 1.00 95.44 563 ALA A C 1
ATOM 4375 O O . ALA A 1 563 ? -31.560 -7.091 29.779 1.00 95.44 563 ALA A O 1
ATOM 4376 N N . MET A 1 564 ? -29.413 -6.730 30.298 1.00 95.19 564 MET A N 1
ATOM 4377 C CA . MET A 1 564 ? -29.000 -8.129 30.163 1.00 95.19 564 MET A CA 1
ATOM 4378 C C . MET A 1 564 ? -27.625 -8.412 30.772 1.00 95.19 564 MET A C 1
ATOM 4380 O O . MET A 1 564 ? -26.796 -7.514 30.971 1.00 95.19 564 MET A O 1
ATOM 4384 N N . ASP A 1 565 ? -27.370 -9.692 31.042 1.00 94.88 565 ASP A N 1
ATOM 4385 C CA . ASP A 1 565 ? -26.089 -10.171 31.545 1.00 94.88 565 ASP A CA 1
ATOM 4386 C C . ASP A 1 565 ? -25.035 -10.383 30.427 1.00 94.88 565 ASP A C 1
ATOM 4388 O O . ASP A 1 565 ? -25.250 -10.064 29.254 1.00 94.88 565 ASP A O 1
ATOM 4392 N N . PHE A 1 566 ? -23.837 -10.845 30.807 1.00 95.19 566 PHE A N 1
ATOM 4393 C CA . PHE A 1 566 ? -22.708 -10.968 29.881 1.00 95.19 566 PHE A CA 1
ATOM 4394 C C . PHE A 1 566 ? -22.948 -12.107 28.885 1.00 95.19 566 PHE A C 1
ATOM 4396 O O . PHE A 1 566 ? -22.687 -11.957 27.695 1.00 95.19 566 PHE A O 1
ATOM 4403 N N . ASN A 1 567 ? -23.513 -13.220 29.354 1.00 94.81 567 ASN A N 1
ATOM 4404 C CA . ASN A 1 567 ? -23.738 -14.415 28.550 1.00 94.81 567 ASN A CA 1
ATOM 4405 C C . ASN A 1 567 ? -24.849 -14.192 27.520 1.00 94.81 567 ASN A C 1
ATOM 4407 O O . ASN A 1 567 ? -24.711 -14.597 26.366 1.00 94.81 567 ASN A O 1
ATOM 4411 N N . VAL A 1 568 ? -25.925 -13.498 27.899 1.00 95.75 568 VAL A N 1
ATOM 4412 C CA . VAL A 1 568 ? -26.973 -13.051 26.972 1.00 95.75 568 VAL A CA 1
ATOM 4413 C C . VAL A 1 568 ? -26.384 -12.115 25.914 1.00 95.75 568 VAL A C 1
ATOM 4415 O O . VAL A 1 568 ? -26.676 -12.286 24.731 1.00 95.75 568 VAL A O 1
ATOM 4418 N N . SER A 1 569 ? -25.484 -11.205 26.299 1.00 96.38 569 SER A N 1
ATOM 4419 C CA . SER A 1 569 ? -24.791 -10.323 25.345 1.00 96.38 569 SER A CA 1
ATOM 4420 C C . SER A 1 569 ? -23.973 -11.117 24.312 1.00 96.38 569 SER A C 1
ATOM 4422 O O . SER A 1 569 ? -24.106 -10.890 23.110 1.00 96.38 569 SER A O 1
ATOM 4424 N N . VAL A 1 570 ? -23.199 -12.117 24.752 1.00 96.75 570 VAL A N 1
ATOM 4425 C CA . VAL A 1 570 ? -22.438 -13.016 23.860 1.00 96.75 570 VAL A CA 1
ATOM 4426 C C . VAL A 1 570 ? -23.373 -13.804 22.932 1.00 96.75 570 VAL A C 1
ATOM 4428 O O . VAL A 1 570 ? -23.094 -13.951 21.738 1.00 96.75 570 VAL A O 1
ATOM 4431 N N . ARG A 1 571 ? -24.511 -14.293 23.449 1.00 95.50 571 ARG A N 1
ATOM 4432 C CA . ARG A 1 571 ? -25.529 -14.990 22.641 1.00 95.50 571 ARG A CA 1
ATOM 4433 C C . ARG A 1 571 ? -26.092 -14.094 21.540 1.00 95.50 571 ARG A C 1
ATOM 4435 O O . ARG A 1 571 ? -26.339 -14.595 20.448 1.00 95.50 571 ARG A O 1
ATOM 4442 N N . ILE A 1 572 ? -26.257 -12.797 21.793 1.00 95.81 572 ILE A N 1
ATOM 4443 C CA . ILE A 1 572 ? -26.717 -11.832 20.785 1.00 95.81 572 ILE A CA 1
ATOM 4444 C C . ILE A 1 572 ? -25.653 -11.599 19.706 1.00 95.81 572 ILE A C 1
ATOM 4446 O O . ILE A 1 572 ? -25.995 -11.586 18.523 1.00 95.81 572 ILE A O 1
ATOM 4450 N N . CYS A 1 573 ? -24.367 -11.509 20.068 1.00 95.31 573 CYS A N 1
ATOM 4451 C CA . CYS A 1 573 ? -23.281 -11.487 19.078 1.00 95.31 573 CYS A CA 1
ATOM 4452 C C . CYS A 1 573 ? -23.314 -12.744 18.188 1.00 95.31 573 CYS A C 1
ATOM 4454 O O . CYS A 1 573 ? -23.234 -12.642 16.963 1.00 95.31 573 CYS A O 1
ATOM 4456 N N . CYS A 1 574 ? -23.518 -13.926 18.786 1.00 94.69 574 CYS A N 1
ATOM 4457 C CA . CYS A 1 574 ? -23.665 -15.182 18.043 1.00 94.69 574 CYS A CA 1
ATOM 4458 C C . CYS A 1 574 ? -24.914 -15.188 17.146 1.00 94.69 574 CYS A C 1
ATOM 4460 O O . CYS A 1 574 ? -24.851 -15.655 16.012 1.00 94.69 574 CYS A O 1
ATOM 4462 N N . PHE A 1 575 ? -26.040 -14.653 17.625 1.00 94.50 575 PHE A N 1
ATOM 4463 C CA . PHE A 1 575 ? -27.261 -14.485 16.834 1.00 94.50 575 PHE A CA 1
ATOM 4464 C C . PHE A 1 575 ? -27.010 -13.612 15.595 1.00 94.50 575 PHE A C 1
ATOM 4466 O O . PHE A 1 575 ? -27.407 -13.995 14.493 1.00 94.50 575 PHE A O 1
ATOM 4473 N N . GLY A 1 576 ? -26.308 -12.483 15.750 1.00 92.44 576 GLY A N 1
ATOM 4474 C CA . GLY A 1 576 ? -25.933 -11.617 14.631 1.00 92.44 576 GLY A CA 1
ATOM 4475 C C . GLY A 1 576 ? -25.071 -12.354 13.602 1.00 92.44 576 GLY A C 1
ATOM 4476 O O . GLY A 1 576 ? -25.389 -12.344 12.414 1.00 92.44 576 GLY A O 1
ATOM 4477 N N . ALA A 1 577 ? -24.051 -13.080 14.067 1.00 91.44 577 ALA A N 1
ATOM 4478 C CA . ALA A 1 577 ? -23.192 -13.904 13.217 1.00 91.44 577 ALA A CA 1
ATOM 4479 C C . ALA A 1 577 ? -23.992 -14.955 12.429 1.00 91.44 577 ALA A C 1
ATOM 4481 O O . ALA A 1 577 ? -23.913 -15.002 11.202 1.00 91.44 577 ALA A O 1
ATOM 4482 N N . LEU A 1 578 ? -24.822 -15.755 13.108 1.00 90.94 578 LEU A N 1
ATOM 4483 C CA . LEU A 1 578 ? -25.643 -16.797 12.476 1.00 90.94 578 LEU A CA 1
ATOM 4484 C C . LEU A 1 578 ? -26.613 -16.234 11.436 1.00 90.94 578 LEU A C 1
ATOM 4486 O O . LEU A 1 578 ? -26.794 -16.834 10.377 1.00 90.94 578 LEU A O 1
ATOM 4490 N N . THR A 1 579 ? -27.213 -15.081 11.726 1.00 90.19 579 THR A N 1
ATOM 4491 C CA . THR A 1 579 ? -28.169 -14.410 10.836 1.00 90.19 579 THR A CA 1
ATOM 4492 C C . THR A 1 579 ? -27.506 -13.931 9.536 1.00 90.19 579 THR A C 1
ATOM 4494 O O . THR A 1 579 ? -28.149 -13.871 8.486 1.00 90.19 579 THR A O 1
ATOM 4497 N N . LEU A 1 580 ? -26.207 -13.620 9.580 1.00 87.06 580 LEU A N 1
ATOM 4498 C CA . LEU A 1 580 ? -25.450 -13.047 8.463 1.00 87.06 580 LEU A CA 1
ATOM 4499 C C . LEU A 1 580 ? -24.574 -14.065 7.710 1.00 87.06 580 LEU A C 1
ATOM 4501 O O . LEU A 1 580 ? -23.951 -13.705 6.716 1.00 87.06 580 LEU A O 1
ATOM 4505 N N . ARG A 1 581 ? -24.559 -15.342 8.118 1.00 82.81 581 ARG A N 1
ATOM 4506 C CA . ARG A 1 581 ? -23.750 -16.411 7.491 1.00 82.81 581 ARG A CA 1
ATOM 4507 C C . ARG A 1 581 ? -24.091 -16.727 6.038 1.00 82.81 581 ARG A C 1
ATOM 4509 O O . ARG A 1 581 ? -23.253 -17.274 5.324 1.00 82.81 581 ARG A O 1
ATOM 4516 N N . ALA A 1 582 ? -25.321 -16.468 5.606 1.00 66.69 582 ALA A N 1
ATOM 4517 C CA . ALA A 1 582 ? -25.719 -16.756 4.236 1.00 66.69 582 ALA A CA 1
ATOM 4518 C C . ALA A 1 582 ? -25.075 -15.726 3.288 1.00 66.69 582 ALA A C 1
ATOM 4520 O O . ALA A 1 582 ? -25.379 -14.538 3.427 1.00 66.69 582 ALA A O 1
ATOM 4521 N N . PRO A 1 583 ? -24.233 -16.146 2.322 1.00 57.12 583 PRO A N 1
ATOM 4522 C CA . PRO A 1 583 ? -23.629 -15.225 1.374 1.00 57.12 583 PRO A CA 1
ATOM 4523 C C . PRO A 1 583 ? -24.733 -14.567 0.559 1.00 57.12 583 PRO A C 1
ATOM 4525 O O . PRO A 1 583 ? -25.526 -15.232 -0.115 1.00 57.12 583 PRO A O 1
ATOM 4528 N N . LYS A 1 584 ? -24.778 -13.245 0.624 1.00 62.56 584 LYS A N 1
ATOM 4529 C CA . LYS A 1 584 ? -25.633 -12.433 -0.228 1.00 62.56 584 LYS A CA 1
ATOM 4530 C C . LYS A 1 584 ? -24.684 -11.717 -1.160 1.00 62.56 584 LYS A C 1
ATOM 4532 O O . LYS A 1 584 ? -23.667 -11.202 -0.718 1.00 62.56 584 LYS A O 1
ATOM 4537 N N . GLN A 1 585 ? -24.977 -11.713 -2.456 1.00 80.12 585 GLN A N 1
ATOM 4538 C CA . GLN A 1 585 ? -24.248 -10.894 -3.426 1.00 80.12 585 GLN A CA 1
ATOM 4539 C C . GLN A 1 585 ? -24.570 -9.412 -3.166 1.00 80.12 585 GLN A C 1
ATOM 4541 O O . GLN A 1 585 ? -25.148 -8.737 -4.012 1.00 80.12 585 GLN A O 1
ATOM 4546 N N . SER A 1 586 ? -24.262 -8.931 -1.965 1.00 84.56 586 SER A N 1
ATOM 4547 C CA . SER A 1 586 ? -24.638 -7.654 -1.381 1.00 84.56 586 SER A CA 1
ATOM 4548 C C . SER A 1 586 ? -23.430 -7.012 -0.729 1.00 84.56 586 SER A C 1
ATOM 4550 O O . SER A 1 586 ? -22.538 -7.704 -0.246 1.00 84.56 586 SER A O 1
ATOM 4552 N N . ASP A 1 587 ? -23.439 -5.692 -0.691 1.00 84.00 587 ASP A N 1
ATOM 4553 C CA . ASP A 1 587 ? -22.363 -4.893 -0.134 1.00 84.00 587 ASP A CA 1
ATOM 4554 C C . ASP A 1 587 ? -22.948 -3.645 0.532 1.00 84.00 587 ASP A C 1
ATOM 4556 O O . ASP A 1 587 ? -24.137 -3.335 0.390 1.00 84.00 587 ASP A O 1
ATOM 4560 N N . MET A 1 588 ? -22.101 -2.924 1.252 1.00 84.62 588 MET A N 1
ATOM 4561 C CA . MET A 1 588 ? -22.447 -1.677 1.916 1.00 84.62 588 MET A CA 1
ATOM 4562 C C . MET A 1 588 ? -21.519 -0.556 1.443 1.00 84.62 588 MET A C 1
ATOM 4564 O O . MET A 1 588 ? -20.340 -0.772 1.158 1.00 84.62 588 MET A O 1
ATOM 4568 N N . ILE A 1 589 ? -22.036 0.664 1.385 1.00 83.38 589 ILE A N 1
ATOM 4569 C CA . ILE A 1 589 ? -21.335 1.865 0.941 1.00 83.38 589 ILE A CA 1
ATOM 4570 C C . ILE A 1 589 ? -21.484 2.958 2.008 1.00 83.38 589 ILE A C 1
ATOM 4572 O O . ILE A 1 589 ? -22.587 3.248 2.461 1.00 83.38 589 ILE A O 1
ATOM 4576 N N . VAL A 1 590 ? -20.364 3.545 2.436 1.00 84.94 590 VAL A N 1
ATOM 4577 C CA . VAL A 1 590 ? -20.353 4.743 3.296 1.00 84.94 590 VAL A CA 1
ATOM 4578 C C . VAL A 1 590 ? -20.351 5.968 2.401 1.00 84.94 590 VAL A C 1
ATOM 4580 O O . VAL A 1 590 ? -19.637 5.974 1.393 1.00 84.94 590 VAL A O 1
ATOM 4583 N N . ILE A 1 591 ? -21.132 6.986 2.746 1.00 85.62 591 ILE A N 1
ATOM 4584 C CA . ILE A 1 591 ? -21.326 8.162 1.903 1.00 85.62 591 ILE A CA 1
ATOM 4585 C C . ILE A 1 591 ? -21.222 9.424 2.766 1.00 85.62 591 ILE A C 1
ATOM 4587 O O . ILE A 1 591 ? -21.936 9.566 3.756 1.00 85.62 591 ILE A O 1
ATOM 4591 N N . SER A 1 592 ? -20.346 10.355 2.382 1.00 86.88 592 SER A N 1
ATOM 4592 C CA . SER A 1 592 ? -20.179 11.667 3.027 1.00 86.88 592 SER A CA 1
ATOM 4593 C C . SER A 1 592 ? -21.280 12.645 2.580 1.00 86.88 592 SER A C 1
ATOM 4595 O O . SER A 1 592 ? -21.007 13.666 1.942 1.00 86.88 592 SER A O 1
ATOM 4597 N N . ALA A 1 593 ? -22.539 12.310 2.859 1.00 87.69 593 ALA A N 1
ATOM 4598 C CA . ALA A 1 593 ? -23.709 13.139 2.584 1.00 87.69 593 ALA A CA 1
ATOM 4599 C C . ALA A 1 593 ? -24.861 12.815 3.559 1.00 87.69 593 ALA A C 1
ATOM 4601 O O . ALA A 1 593 ? -24.868 11.719 4.130 1.00 87.69 593 ALA A O 1
ATOM 4602 N N . PRO A 1 594 ? -25.840 13.731 3.718 1.00 89.62 594 PRO A N 1
ATOM 4603 C CA . PRO A 1 594 ? -27.080 13.443 4.437 1.00 89.62 594 PRO A CA 1
ATOM 4604 C C . PRO A 1 594 ? -27.855 12.297 3.783 1.00 89.62 594 PRO A C 1
ATOM 4606 O O . PRO A 1 594 ? -27.872 12.183 2.552 1.00 89.62 594 PRO A O 1
ATOM 4609 N N . ASP A 1 595 ? -28.520 11.485 4.603 1.00 92.25 595 ASP A N 1
ATOM 4610 C CA . ASP A 1 595 ? -29.329 10.348 4.151 1.00 92.25 595 ASP A CA 1
ATOM 4611 C C . ASP A 1 595 ? -30.435 10.763 3.167 1.00 92.25 595 ASP A C 1
ATOM 4613 O O . ASP A 1 595 ? -30.644 10.096 2.152 1.00 92.25 595 ASP A O 1
ATOM 4617 N N . GLU A 1 596 ? -31.065 11.922 3.389 1.00 94.19 596 GLU A N 1
ATOM 4618 C CA . GLU A 1 596 ? -32.158 12.432 2.554 1.00 94.19 596 GLU A CA 1
ATOM 4619 C C . GLU A 1 596 ? -31.718 12.619 1.099 1.00 94.19 596 GLU A C 1
ATOM 4621 O O . GLU A 1 596 ? -32.438 12.252 0.170 1.00 94.19 596 GLU A O 1
ATOM 4626 N N . LYS A 1 597 ? -30.492 13.117 0.893 1.00 95.06 597 LYS A N 1
ATOM 4627 C CA . LYS A 1 597 ? -29.930 13.299 -0.450 1.00 95.06 597 LYS A CA 1
ATOM 4628 C C . LYS A 1 597 ? -29.756 11.958 -1.164 1.00 95.06 597 LYS A C 1
ATOM 4630 O O . LYS A 1 597 ? -29.966 11.861 -2.372 1.00 95.06 597 LYS A O 1
ATOM 4635 N N . ILE A 1 598 ? -29.345 10.922 -0.437 1.00 96.19 598 ILE A N 1
ATOM 4636 C CA . ILE A 1 598 ? -29.123 9.596 -1.021 1.00 96.19 598 ILE A CA 1
ATOM 4637 C C . ILE A 1 598 ? -30.456 8.914 -1.312 1.00 96.19 598 ILE A C 1
ATOM 4639 O O . ILE A 1 598 ? -30.616 8.331 -2.386 1.00 96.19 598 ILE A O 1
ATOM 4643 N N . GLN A 1 599 ? -31.438 9.077 -0.427 1.00 96.25 599 GLN A N 1
ATOM 4644 C CA . GLN A 1 599 ? -32.806 8.623 -0.649 1.00 96.25 599 GLN A CA 1
ATOM 4645 C C . GLN A 1 599 ? -33.412 9.243 -1.913 1.00 96.25 599 GLN A C 1
ATOM 4647 O O . GLN A 1 599 ? -34.032 8.517 -2.692 1.00 96.25 599 GLN A O 1
ATOM 4652 N N . GLU A 1 600 ? -33.212 10.542 -2.160 1.00 96.31 600 GLU A N 1
ATOM 4653 C CA . GLU A 1 600 ? -33.662 11.204 -3.393 1.00 96.31 600 GLU A CA 1
ATOM 4654 C C . GLU A 1 600 ? -33.051 10.560 -4.647 1.00 96.31 600 GLU A C 1
ATOM 4656 O O . GLU A 1 600 ? -33.787 10.209 -5.572 1.00 96.31 600 GLU A O 1
ATOM 4661 N N . ILE A 1 601 ? -31.730 10.340 -4.660 1.00 95.50 601 ILE A N 1
ATOM 4662 C CA . ILE A 1 601 ? -31.012 9.714 -5.786 1.00 95.50 601 ILE A CA 1
ATOM 4663 C C . ILE A 1 601 ? -31.524 8.291 -6.038 1.00 95.50 601 ILE A C 1
ATOM 4665 O O . ILE A 1 601 ? -31.879 7.945 -7.165 1.00 95.50 601 ILE A O 1
ATOM 4669 N N . VAL A 1 602 ? -31.578 7.465 -4.991 1.00 96.31 602 VAL A N 1
ATOM 4670 C CA . VAL A 1 602 ? -31.989 6.057 -5.091 1.00 96.31 602 VAL A CA 1
ATOM 4671 C C . VAL A 1 602 ? -33.445 5.940 -5.546 1.00 96.31 602 VAL A C 1
ATOM 4673 O O . VAL A 1 602 ? -33.756 5.102 -6.393 1.00 96.31 602 VAL A O 1
ATOM 4676 N N . SER A 1 603 ? -34.329 6.806 -5.038 1.00 95.44 603 SER A N 1
ATOM 4677 C CA . SER A 1 603 ? -35.753 6.802 -5.398 1.00 95.44 603 SER A CA 1
ATOM 4678 C C . SER A 1 603 ? -35.989 7.272 -6.833 1.00 95.44 603 SER A C 1
ATOM 4680 O O . SER A 1 603 ? -36.834 6.703 -7.521 1.00 95.44 603 SER A O 1
ATOM 4682 N N . ALA A 1 604 ? -35.251 8.288 -7.294 1.00 94.06 604 ALA A N 1
ATOM 4683 C CA . ALA A 1 604 ? -35.370 8.809 -8.656 1.00 94.06 604 ALA A CA 1
ATOM 4684 C C . ALA A 1 604 ? -34.977 7.766 -9.715 1.00 94.06 604 ALA A C 1
ATOM 4686 O O . ALA A 1 604 ? -35.602 7.690 -10.771 1.00 94.06 604 ALA A O 1
ATOM 4687 N N . GLU A 1 605 ? -33.969 6.951 -9.411 1.00 93.12 605 GLU A N 1
ATOM 4688 C CA . GLU A 1 605 ? -33.443 5.924 -10.315 1.00 93.12 605 GLU A CA 1
ATOM 4689 C C . GLU A 1 605 ? -34.110 4.547 -10.125 1.00 93.12 605 GLU A C 1
ATOM 4691 O O . GLU A 1 605 ? -33.910 3.638 -10.935 1.00 93.12 605 GLU A O 1
ATOM 4696 N N . GLY A 1 606 ? -34.910 4.377 -9.066 1.00 94.06 606 GLY A N 1
ATOM 4697 C CA . GLY A 1 606 ? -35.608 3.128 -8.752 1.00 94.06 606 GLY A CA 1
ATOM 4698 C C . GLY A 1 606 ? -34.678 1.976 -8.358 1.00 94.06 606 GLY A C 1
ATOM 4699 O O . GLY A 1 606 ? -34.950 0.829 -8.715 1.00 94.06 606 GLY A O 1
ATOM 4700 N N . TRP A 1 607 ? -33.565 2.259 -7.673 1.00 94.81 607 TRP A N 1
ATOM 4701 C CA . TRP A 1 607 ? -32.607 1.232 -7.241 1.00 94.81 607 TRP A CA 1
ATOM 4702 C C . TRP A 1 607 ? -33.003 0.580 -5.915 1.00 94.81 607 TRP A C 1
ATOM 4704 O O . TRP A 1 607 ? -33.520 1.231 -5.010 1.00 94.81 607 TRP A O 1
ATOM 4714 N N . GLU A 1 608 ? -32.684 -0.705 -5.766 1.00 93.56 608 GLU A N 1
ATOM 4715 C CA . GLU A 1 608 ? -32.897 -1.460 -4.522 1.00 93.56 608 GLU A CA 1
ATOM 4716 C C . GLU A 1 608 ? -31.695 -1.312 -3.574 1.00 93.56 608 GLU A C 1
ATOM 4718 O O . GLU A 1 608 ? -30.997 -2.273 -3.233 1.00 93.56 608 GLU A O 1
ATOM 4723 N N . CYS A 1 609 ? -31.439 -0.068 -3.167 1.00 94.56 609 CYS A N 1
ATOM 4724 C CA . CYS A 1 609 ? -30.506 0.281 -2.099 1.00 94.56 609 CYS A CA 1
ATOM 4725 C C . CYS A 1 609 ? -31.305 0.729 -0.868 1.00 94.56 609 CYS A C 1
ATOM 4727 O O . CYS A 1 609 ? -32.318 1.412 -0.998 1.00 94.56 609 CYS A O 1
ATOM 4729 N N . TYR A 1 610 ? -30.837 0.376 0.325 1.00 95.56 610 TYR A N 1
ATOM 4730 C CA . TYR A 1 610 ? -31.508 0.664 1.591 1.00 95.56 610 TYR A CA 1
ATOM 4731 C C . TYR A 1 610 ? -30.551 1.375 2.552 1.00 95.56 610 TYR A C 1
ATOM 4733 O O . TYR A 1 610 ? -29.373 1.003 2.599 1.00 95.56 610 TYR A O 1
ATOM 4741 N N . PRO A 1 611 ? -31.021 2.343 3.353 1.00 95.69 611 PRO A N 1
ATOM 4742 C CA . PRO A 1 611 ? -30.205 2.911 4.413 1.00 95.69 611 PRO A CA 1
ATOM 4743 C C . PRO A 1 611 ? -29.931 1.837 5.473 1.00 95.69 611 PRO A C 1
ATOM 4745 O O . PRO A 1 611 ? -30.828 1.106 5.887 1.00 95.69 611 PRO A O 1
ATOM 4748 N N . ALA A 1 612 ? -28.679 1.750 5.902 1.00 92.50 612 ALA A N 1
ATOM 4749 C CA . ALA A 1 612 ? -28.214 0.909 7.000 1.00 92.50 612 ALA A CA 1
ATOM 4750 C C . ALA A 1 612 ? -27.869 1.755 8.236 1.00 92.50 612 ALA A C 1
ATOM 4752 O O . ALA A 1 612 ? -28.141 1.348 9.364 1.00 92.50 612 ALA A O 1
ATOM 4753 N N . ILE A 1 613 ? -27.306 2.953 8.032 1.00 91.81 613 ILE A N 1
ATOM 4754 C CA . ILE A 1 613 ? -27.082 3.953 9.084 1.00 91.81 613 ILE A CA 1
ATOM 4755 C C . ILE A 1 613 ? -27.555 5.310 8.563 1.00 91.81 613 ILE A C 1
ATOM 4757 O O . ILE A 1 613 ? -26.968 5.851 7.624 1.00 91.81 613 ILE A O 1
ATOM 4761 N N . VAL A 1 614 ? -28.599 5.848 9.192 1.00 92.75 614 VAL A N 1
ATOM 4762 C CA . VAL A 1 614 ? -29.208 7.146 8.871 1.00 92.75 614 VAL A CA 1
ATOM 4763 C C . VAL A 1 614 ? -28.544 8.220 9.727 1.00 92.75 614 VAL A C 1
ATOM 4765 O O . VAL A 1 614 ? -28.624 8.159 10.955 1.00 92.75 614 VAL A O 1
ATOM 4768 N N . ALA A 1 615 ? -27.880 9.186 9.092 1.00 88.62 615 ALA A N 1
ATOM 4769 C CA . ALA A 1 615 ? -27.100 10.223 9.764 1.00 88.62 615 ALA A CA 1
ATOM 4770 C C . ALA A 1 615 ? -27.073 11.542 8.964 1.00 88.62 615 ALA A C 1
ATOM 4772 O O . ALA A 1 615 ? -27.262 11.538 7.747 1.00 88.62 615 ALA A O 1
ATOM 4773 N N . GLU A 1 616 ? -26.804 12.665 9.642 1.00 86.62 616 GLU A N 1
ATOM 4774 C CA . GLU A 1 616 ? -26.842 14.017 9.052 1.00 86.62 616 GLU A CA 1
ATOM 4775 C C . GLU A 1 616 ? -25.664 14.323 8.110 1.00 86.62 616 GLU A C 1
ATOM 4777 O O . GLU A 1 616 ? -25.796 15.136 7.191 1.00 86.62 616 GLU A O 1
ATOM 4782 N N . HIS A 1 617 ? -24.486 13.730 8.333 1.00 82.62 617 HIS A N 1
ATOM 4783 C CA . HIS A 1 617 ? -23.301 14.041 7.527 1.00 82.62 617 HIS A CA 1
ATOM 4784 C C . HIS A 1 617 ? -22.620 12.835 6.901 1.00 82.62 617 HIS A C 1
ATOM 4786 O O . HIS A 1 617 ? -21.983 12.995 5.859 1.00 82.62 617 HIS A O 1
ATOM 4792 N N . THR A 1 618 ? -22.659 11.668 7.542 1.00 82.75 618 THR A N 1
ATOM 4793 C CA . THR A 1 618 ? -22.056 10.445 6.997 1.00 82.75 618 THR A CA 1
ATOM 4794 C C . THR A 1 618 ? -23.006 9.267 7.176 1.00 82.75 618 THR A C 1
ATOM 4796 O O . THR A 1 618 ? -23.059 8.680 8.252 1.00 82.75 618 THR A O 1
ATOM 4799 N N . CYS A 1 619 ? -23.743 8.909 6.124 1.00 88.25 619 CYS A N 1
ATOM 4800 C CA . CYS A 1 619 ? -24.669 7.776 6.137 1.00 88.25 619 CYS A CA 1
ATOM 4801 C C . CYS A 1 619 ? -24.024 6.494 5.581 1.00 88.25 619 CYS A C 1
ATOM 4803 O O . CYS A 1 619 ? -22.964 6.516 4.942 1.00 88.25 619 CYS A O 1
ATOM 4805 N N . VAL A 1 620 ? -24.670 5.353 5.831 1.00 90.62 620 VAL A N 1
ATOM 4806 C CA . VAL A 1 620 ? -24.318 4.066 5.214 1.00 90.62 620 VAL A CA 1
ATOM 4807 C C . VAL A 1 620 ? -25.540 3.491 4.541 1.00 90.62 620 VAL A C 1
ATOM 4809 O O . VAL A 1 620 ? -26.602 3.409 5.152 1.00 90.62 620 VAL A O 1
ATOM 4812 N N . TRP A 1 621 ? -25.358 3.047 3.306 1.00 95.06 621 TRP A N 1
ATOM 4813 C CA . TRP A 1 621 ? -26.370 2.390 2.493 1.00 95.06 621 TRP A CA 1
ATOM 4814 C C . TRP A 1 621 ? -25.907 0.988 2.120 1.00 95.06 621 TRP A C 1
ATOM 4816 O O . TRP A 1 621 ? -24.709 0.719 2.064 1.00 95.06 621 TRP A O 1
ATOM 4826 N N . ALA A 1 622 ? -26.836 0.077 1.870 1.00 92.50 622 ALA A N 1
ATOM 4827 C CA . ALA A 1 622 ? -26.520 -1.287 1.485 1.00 92.50 622 ALA A CA 1
ATOM 4828 C C . ALA A 1 622 ? -27.541 -1.852 0.498 1.00 92.50 622 ALA A C 1
ATOM 4830 O O . ALA A 1 622 ? -28.681 -1.400 0.417 1.00 92.50 622 ALA A O 1
ATOM 4831 N N . GLY A 1 623 ? -27.115 -2.830 -0.288 1.00 91.81 623 GLY A N 1
ATOM 4832 C CA . GLY A 1 623 ? -27.910 -3.386 -1.376 1.00 91.81 623 GLY A CA 1
ATOM 4833 C C . GLY A 1 623 ? -27.167 -4.519 -2.063 1.00 91.81 623 GLY A C 1
ATOM 4834 O O . GLY A 1 623 ? -26.053 -4.875 -1.674 1.00 91.81 623 GLY A O 1
ATOM 4835 N N . MET A 1 624 ? -27.764 -5.085 -3.110 1.00 90.62 624 MET A N 1
ATOM 4836 C CA . MET A 1 624 ? -27.051 -6.040 -3.961 1.00 90.62 624 MET A CA 1
ATOM 4837 C C . MET A 1 624 ? -25.820 -5.363 -4.586 1.00 90.62 624 MET A C 1
ATOM 4839 O O . MET A 1 624 ? -25.853 -4.171 -4.889 1.00 90.62 624 MET A O 1
ATOM 4843 N N . ILE A 1 625 ? -24.735 -6.110 -4.815 1.00 88.31 625 ILE A N 1
ATOM 4844 C CA . ILE A 1 625 ? -23.478 -5.592 -5.388 1.00 88.31 625 ILE A CA 1
ATOM 4845 C C . ILE A 1 625 ? -23.761 -4.837 -6.693 1.00 88.31 625 ILE A C 1
ATOM 4847 O O . ILE A 1 625 ? -23.164 -3.788 -6.936 1.00 88.31 625 ILE A O 1
ATOM 4851 N N . SER A 1 626 ? -24.695 -5.331 -7.512 1.00 90.00 626 SER A N 1
ATOM 4852 C CA . SER A 1 626 ? -25.144 -4.661 -8.735 1.00 90.00 626 SER A CA 1
ATOM 4853 C C . SER A 1 626 ? -25.729 -3.270 -8.472 1.00 90.00 626 SER A C 1
ATOM 4855 O O . SER A 1 626 ? -25.342 -2.323 -9.150 1.00 90.00 626 SER A O 1
ATOM 4857 N N . GLU A 1 627 ? -26.603 -3.124 -7.475 1.00 92.81 627 GLU A N 1
ATOM 4858 C CA . GLU A 1 627 ? -27.249 -1.851 -7.125 1.00 92.81 627 GLU A CA 1
ATOM 4859 C C . GLU A 1 627 ? -26.262 -0.877 -6.477 1.00 92.81 627 GLU A C 1
ATOM 4861 O O . GLU A 1 627 ? -26.185 0.288 -6.869 1.00 92.81 627 GLU A O 1
ATOM 4866 N N . ILE A 1 628 ? -25.401 -1.370 -5.581 1.00 91.88 628 ILE A N 1
ATOM 4867 C CA . ILE A 1 628 ? -24.337 -0.564 -4.968 1.00 91.88 628 ILE A CA 1
ATOM 4868 C C . ILE A 1 628 ? -23.347 -0.052 -6.021 1.00 91.88 628 ILE A C 1
ATOM 4870 O O . ILE A 1 628 ? -22.848 1.064 -5.903 1.00 91.88 628 ILE A O 1
ATOM 4874 N N . THR A 1 629 ? -23.110 -0.810 -7.097 1.00 90.25 629 THR A N 1
ATOM 4875 C CA . THR A 1 629 ? -22.270 -0.364 -8.225 1.00 90.25 629 THR A CA 1
ATOM 4876 C C . THR A 1 629 ? -22.897 0.790 -8.997 1.00 90.25 629 THR A C 1
ATOM 4878 O O . THR A 1 629 ? -22.190 1.728 -9.379 1.00 90.25 629 THR A O 1
ATOM 4881 N N . LYS A 1 630 ? -24.218 0.754 -9.207 1.00 93.38 630 LYS A N 1
ATOM 4882 C CA . LYS A 1 630 ? -24.950 1.861 -9.837 1.00 93.38 630 LYS A CA 1
ATOM 4883 C C . LYS A 1 630 ? -24.889 3.112 -8.962 1.00 93.38 630 LYS A C 1
ATOM 4885 O O . LYS A 1 630 ? -24.500 4.172 -9.455 1.00 93.38 630 LYS A O 1
ATOM 4890 N N . LEU A 1 631 ? -25.171 2.961 -7.664 1.00 93.12 631 LEU A N 1
ATOM 4891 C CA . LEU A 1 631 ? -25.117 4.056 -6.698 1.00 93.12 631 LEU A CA 1
ATOM 4892 C C . LEU A 1 631 ? -23.721 4.685 -6.640 1.00 93.12 631 LEU A C 1
ATOM 4894 O O . LEU A 1 631 ? -23.590 5.887 -6.829 1.00 93.12 631 LEU A O 1
ATOM 4898 N N . GLU A 1 632 ? -22.669 3.883 -6.488 1.00 90.56 632 GLU A N 1
ATOM 4899 C CA . GLU A 1 632 ? -21.274 4.346 -6.484 1.00 90.56 632 GLU A CA 1
ATOM 4900 C C . GLU A 1 632 ? -20.912 5.144 -7.748 1.00 90.56 632 GLU A C 1
ATOM 4902 O O . GLU A 1 632 ? -20.324 6.225 -7.659 1.00 90.56 632 GLU A O 1
ATOM 4907 N N . THR A 1 633 ? -21.315 4.652 -8.924 1.00 89.19 633 THR A N 1
ATOM 4908 C CA . THR A 1 633 ? -21.075 5.336 -10.205 1.00 89.19 633 THR A CA 1
ATOM 4909 C C . THR A 1 633 ? -21.767 6.698 -10.237 1.00 89.19 633 THR A C 1
ATOM 4911 O O . THR A 1 633 ? -21.170 7.694 -10.647 1.00 89.19 633 THR A O 1
ATOM 4914 N N . ARG A 1 634 ? -23.011 6.775 -9.754 1.00 90.12 634 ARG A N 1
ATOM 4915 C CA . ARG A 1 634 ? -23.770 8.026 -9.690 1.00 90.12 634 ARG A CA 1
ATOM 4916 C C . ARG A 1 634 ? -23.185 9.018 -8.689 1.00 90.12 634 ARG A C 1
ATOM 4918 O O . ARG A 1 634 ? -23.018 10.187 -9.037 1.00 90.12 634 ARG A O 1
ATOM 4925 N N . LEU A 1 635 ? -22.800 8.566 -7.498 1.00 88.88 635 LEU A N 1
ATOM 4926 C CA . LEU A 1 635 ? -22.144 9.415 -6.496 1.00 88.88 635 LEU A CA 1
ATOM 4927 C C . LEU A 1 635 ? -20.844 10.021 -7.038 1.00 88.88 635 LEU A C 1
ATOM 4929 O O . LEU A 1 635 ? -20.590 11.208 -6.830 1.00 88.88 635 LEU A O 1
ATOM 4933 N N . ALA A 1 636 ? -20.066 9.245 -7.802 1.00 79.69 636 ALA A N 1
ATOM 4934 C CA . ALA A 1 636 ? -18.861 9.738 -8.463 1.00 79.69 636 ALA A CA 1
ATOM 4935 C C . ALA A 1 636 ? -19.165 10.852 -9.481 1.00 79.69 636 ALA A C 1
ATOM 4937 O O . ALA A 1 636 ? -18.437 11.844 -9.531 1.00 79.69 636 ALA A O 1
ATOM 4938 N N . THR A 1 637 ? -20.259 10.743 -10.249 1.00 83.50 637 THR A N 1
ATOM 4939 C CA . THR A 1 637 ? -20.671 11.814 -11.181 1.00 83.50 637 THR A CA 1
ATOM 4940 C C . THR A 1 637 ? -21.100 13.103 -10.477 1.00 83.50 637 THR A C 1
ATOM 4942 O O . THR A 1 637 ? -20.918 14.183 -11.033 1.00 83.50 637 THR A O 1
ATOM 4945 N N . GLU A 1 638 ? -21.613 13.011 -9.248 1.00 84.81 638 GLU A N 1
ATOM 4946 C CA . GLU A 1 638 ? -21.991 14.169 -8.426 1.00 84.81 638 GLU A CA 1
ATOM 4947 C C . GLU A 1 638 ? -20.848 14.702 -7.546 1.00 84.81 638 GLU A C 1
ATOM 4949 O O . GLU A 1 638 ? -21.033 15.680 -6.820 1.00 84.81 638 GLU A O 1
ATOM 4954 N N . GLY A 1 639 ? -19.668 14.074 -7.588 1.00 83.00 639 GLY A N 1
ATOM 4955 C CA . GLY A 1 639 ? -18.533 14.441 -6.739 1.00 83.00 639 GLY A CA 1
ATOM 4956 C C . GLY A 1 639 ? -18.778 14.200 -5.245 1.00 83.00 639 GLY A C 1
ATOM 4957 O O . GLY A 1 639 ? -18.159 14.866 -4.415 1.00 83.00 639 GLY A O 1
ATOM 4958 N N . ILE A 1 640 ? -19.683 13.281 -4.891 1.00 81.31 640 ILE A N 1
ATOM 4959 C CA . ILE A 1 640 ? -19.971 12.914 -3.501 1.00 81.31 640 ILE A CA 1
ATOM 4960 C C . ILE A 1 640 ? -18.955 11.865 -3.052 1.00 81.31 640 ILE A C 1
ATOM 4962 O O . ILE A 1 640 ? -18.874 10.772 -3.619 1.00 81.31 640 ILE A O 1
ATOM 4966 N N . GLU A 1 641 ? -18.188 12.191 -2.013 1.00 77.62 641 GLU A N 1
ATOM 4967 C CA . GLU A 1 641 ? -17.228 11.270 -1.410 1.00 77.62 641 GLU A CA 1
ATOM 4968 C C . GLU A 1 641 ? -17.952 10.049 -0.827 1.00 77.62 641 GLU A C 1
ATOM 4970 O O . GLU A 1 641 ? -18.948 10.162 -0.112 1.00 77.62 641 GLU A O 1
ATOM 4975 N N . ASN A 1 642 ? -17.455 8.865 -1.166 1.00 79.94 642 ASN A N 1
ATOM 4976 C CA . ASN A 1 642 ? -18.019 7.595 -0.746 1.00 79.94 642 ASN A CA 1
ATOM 4977 C C . ASN A 1 642 ? -16.943 6.501 -0.775 1.00 79.94 642 ASN A C 1
ATOM 4979 O O . ASN A 1 642 ? -15.833 6.700 -1.269 1.00 79.94 642 ASN A O 1
ATOM 4983 N N . GLY A 1 643 ? -17.294 5.311 -0.303 1.00 76.25 643 GLY A N 1
ATOM 4984 C CA . GLY A 1 643 ? -16.660 4.094 -0.802 1.00 76.25 643 GLY A CA 1
ATOM 4985 C C . GLY A 1 643 ? -17.368 2.847 -0.292 1.00 76.25 643 GLY A C 1
ATOM 4986 O O . GLY A 1 643 ? -18.326 2.972 0.469 1.00 76.25 643 GLY A O 1
ATOM 4987 N N . ARG A 1 644 ? -16.863 1.656 -0.625 1.00 78.12 644 ARG A N 1
ATOM 4988 C CA . ARG A 1 644 ? -17.444 0.352 -0.240 1.00 78.12 644 ARG A CA 1
ATOM 4989 C C . ARG A 1 644 ? -16.791 -0.340 0.946 1.00 78.12 644 ARG A C 1
ATOM 4991 O O . ARG A 1 644 ? -15.566 -0.320 1.052 1.00 78.12 644 ARG A O 1
ATOM 4998 N N . LEU A 1 645 ? -17.608 -0.970 1.790 1.00 70.75 645 LEU A N 1
ATOM 4999 C CA . LEU A 1 645 ? -17.193 -1.700 2.992 1.00 70.75 645 LEU A CA 1
ATOM 5000 C C . LEU A 1 645 ? -16.784 -3.161 2.719 1.00 70.75 645 LEU A C 1
ATOM 5002 O O . LEU A 1 645 ? -16.098 -3.730 3.559 1.00 70.75 645 LEU A O 1
ATOM 5006 N N . TYR A 1 646 ? -17.126 -3.741 1.561 1.00 72.56 646 TYR A N 1
ATOM 5007 C CA . TYR A 1 646 ? -16.722 -5.091 1.126 1.00 72.56 646 TYR A CA 1
ATOM 5008 C C . TYR A 1 646 ? -17.060 -6.195 2.144 1.00 72.56 646 TYR A C 1
ATOM 5010 O O . TYR A 1 646 ? -16.214 -7.015 2.500 1.00 72.56 646 TYR A O 1
ATOM 5018 N N . MET A 1 647 ? -18.301 -6.198 2.641 1.00 66.06 647 MET A N 1
ATOM 5019 C CA . MET A 1 647 ? -18.712 -7.041 3.778 1.00 66.06 647 MET A CA 1
ATOM 5020 C C . MET A 1 647 ? -19.370 -8.373 3.378 1.00 66.06 647 MET A C 1
ATOM 5022 O O . MET A 1 647 ? -19.657 -9.182 4.259 1.00 66.06 647 MET A O 1
ATOM 5026 N N . ASP A 1 648 ? -19.635 -8.603 2.082 1.00 75.56 648 ASP A N 1
ATOM 5027 C CA . ASP A 1 648 ? -20.375 -9.766 1.536 1.00 75.56 648 ASP A CA 1
ATOM 5028 C C . ASP A 1 648 ? -21.732 -10.042 2.236 1.00 75.56 648 ASP A C 1
ATOM 5030 O O . ASP A 1 648 ? -22.294 -11.141 2.191 1.00 75.56 648 ASP A O 1
ATOM 5034 N N . CYS A 1 649 ? -22.278 -9.018 2.896 1.00 81.81 649 CYS A N 1
ATOM 5035 C CA . CYS A 1 649 ? -23.564 -8.996 3.580 1.00 81.81 649 CYS A CA 1
ATOM 5036 C C . CYS A 1 649 ? -24.058 -7.541 3.714 1.00 81.81 649 CYS A C 1
ATOM 5038 O O . CYS A 1 649 ? -23.302 -6.592 3.507 1.00 81.81 649 CYS A O 1
ATOM 5040 N N . ALA A 1 650 ? -25.339 -7.370 4.045 1.00 87.88 650 ALA A N 1
ATOM 5041 C CA . ALA A 1 650 ? -25.995 -6.068 4.180 1.00 87.88 650 ALA A CA 1
ATOM 5042 C C . ALA A 1 650 ? -26.814 -5.989 5.487 1.00 87.88 650 ALA A C 1
ATOM 5044 O O . ALA A 1 650 ? -28.048 -5.961 5.428 1.00 87.88 650 ALA A O 1
ATOM 5045 N N . PRO A 1 651 ? -26.170 -6.029 6.674 1.00 88.06 651 PRO A N 1
ATOM 5046 C CA . PRO A 1 651 ? -26.855 -5.823 7.948 1.00 88.06 651 PRO A CA 1
ATOM 5047 C C . PRO A 1 651 ? -27.575 -4.472 7.992 1.00 88.06 651 PRO A C 1
ATOM 5049 O O . PRO A 1 651 ? -27.268 -3.564 7.222 1.00 88.06 651 PRO A O 1
ATOM 5052 N N . HIS A 1 652 ? -28.521 -4.350 8.921 1.00 91.75 652 HIS A N 1
ATOM 5053 C CA . HIS A 1 652 ? -29.361 -3.165 9.109 1.00 91.75 652 HIS A CA 1
ATOM 5054 C C . HIS A 1 652 ? -30.281 -2.859 7.919 1.00 91.75 652 HIS A C 1
ATOM 5056 O O . HIS A 1 652 ? -30.726 -1.727 7.755 1.00 91.75 652 HIS A O 1
ATOM 5062 N N . THR A 1 653 ? -30.585 -3.860 7.087 1.00 91.62 653 THR A N 1
ATOM 5063 C CA . THR A 1 653 ? -31.482 -3.690 5.938 1.00 91.62 653 THR A CA 1
ATOM 5064 C C . THR A 1 653 ? -32.567 -4.761 5.862 1.00 91.62 653 THR A C 1
ATOM 5066 O O . THR A 1 653 ? -32.360 -5.885 6.341 1.00 91.62 653 THR A O 1
ATOM 5069 N N . PRO A 1 654 ? -33.685 -4.475 5.159 1.00 88.94 654 PRO A N 1
ATOM 5070 C CA . PRO A 1 654 ? -34.753 -5.448 4.919 1.00 88.94 654 PRO A CA 1
ATOM 5071 C C . PRO A 1 654 ? -34.304 -6.715 4.176 1.00 88.94 654 PRO A C 1
ATOM 5073 O O . PRO A 1 654 ? -35.048 -7.693 4.120 1.00 88.94 654 PRO A O 1
ATOM 5076 N N . LEU A 1 655 ? -33.090 -6.727 3.611 1.00 87.56 655 LEU A N 1
ATOM 5077 C CA . LEU A 1 655 ? -32.506 -7.912 2.985 1.00 87.56 655 LEU A CA 1
ATOM 5078 C C . LEU A 1 655 ? -32.205 -9.018 4.005 1.00 87.56 655 LEU A C 1
ATOM 5080 O O . LEU A 1 655 ? -31.983 -10.167 3.611 1.00 87.56 655 LEU A O 1
ATOM 5084 N N . ILE A 1 656 ? -32.154 -8.710 5.303 1.00 90.00 656 ILE A N 1
ATOM 5085 C CA . ILE A 1 656 ? -31.853 -9.667 6.370 1.00 90.00 656 ILE A CA 1
ATOM 5086 C C . ILE A 1 656 ? -33.121 -10.360 6.876 1.00 90.00 656 ILE A C 1
ATOM 5088 O O . ILE A 1 656 ? -34.078 -9.726 7.305 1.00 90.00 656 ILE A O 1
ATOM 5092 N N . GLN A 1 657 ? -33.102 -11.696 6.870 1.00 87.31 657 GLN A N 1
ATOM 5093 C CA . GLN A 1 657 ? -34.170 -12.525 7.421 1.00 87.31 657 GLN A CA 1
ATOM 5094 C C . GLN A 1 657 ? -33.748 -13.042 8.792 1.00 87.31 657 GLN A C 1
ATOM 5096 O O . GLN A 1 657 ? -32.722 -13.701 8.910 1.00 87.31 657 GLN A O 1
ATOM 5101 N N . THR A 1 658 ? -34.547 -12.751 9.815 1.00 87.56 658 THR A N 1
ATOM 5102 C CA . THR A 1 658 ? -34.230 -13.050 11.224 1.00 87.56 658 THR A CA 1
ATOM 5103 C C . THR A 1 658 ? -35.106 -14.150 11.822 1.00 87.56 658 THR A C 1
ATOM 5105 O O . THR A 1 658 ? -34.855 -14.616 12.933 1.00 87.56 658 THR A O 1
ATOM 5108 N N . SER A 1 659 ? -36.144 -14.586 11.101 1.00 81.25 659 SER A N 1
ATOM 5109 C CA . SER A 1 659 ? -37.175 -15.499 11.612 1.00 81.25 659 SER A CA 1
ATOM 5110 C C . SER A 1 659 ? -36.619 -16.851 12.052 1.00 81.25 659 SER A C 1
ATOM 5112 O O . SER A 1 659 ? -37.096 -17.408 13.038 1.00 81.25 659 SER A O 1
ATOM 5114 N N . GLN A 1 660 ? -35.600 -17.360 11.358 1.00 82.00 660 GLN A N 1
ATOM 5115 C CA . GLN A 1 660 ? -34.990 -18.649 11.670 1.00 82.00 660 GLN A CA 1
ATOM 5116 C C . GLN A 1 660 ? -34.152 -18.593 12.958 1.00 82.00 660 GLN A C 1
ATOM 5118 O O . GLN A 1 660 ? -34.195 -19.532 13.748 1.00 82.00 660 GLN A O 1
ATOM 5123 N N . GLN A 1 661 ? -33.433 -17.493 13.197 1.00 87.75 661 GLN A N 1
ATOM 5124 C CA . GLN A 1 661 ? -32.532 -17.336 14.344 1.00 87.75 661 GLN A CA 1
ATOM 5125 C C . GLN A 1 661 ? -33.217 -16.709 15.569 1.00 87.75 661 GLN A C 1
ATOM 5127 O O . GLN A 1 661 ? -32.689 -16.808 16.671 1.00 87.75 661 GLN A O 1
ATOM 5132 N N . LYS A 1 662 ? -34.409 -16.103 15.440 1.00 89.56 662 LYS A N 1
ATOM 5133 C CA . LYS A 1 662 ? -35.130 -15.489 16.579 1.00 89.56 662 LYS A CA 1
ATOM 5134 C C . LYS A 1 662 ? -35.344 -16.461 17.748 1.00 89.56 662 LYS A C 1
ATOM 5136 O O . LYS A 1 662 ? -35.333 -16.037 18.903 1.00 89.56 662 LYS A O 1
ATOM 5141 N N . ALA A 1 663 ? -35.533 -17.751 17.460 1.00 87.75 663 ALA A N 1
ATOM 5142 C CA . ALA A 1 663 ? -35.704 -18.790 18.476 1.00 87.75 663 ALA A CA 1
ATOM 5143 C C . ALA A 1 663 ? -34.516 -18.863 19.456 1.00 87.75 663 ALA A C 1
ATOM 5145 O O . ALA A 1 663 ? -34.728 -19.102 20.642 1.00 87.75 663 ALA A O 1
ATOM 5146 N N . ASP A 1 664 ? -33.293 -18.550 19.005 1.00 86.50 664 ASP A N 1
ATOM 5147 C CA . ASP A 1 664 ? -32.083 -18.566 19.841 1.00 86.50 664 ASP A CA 1
ATOM 5148 C C . ASP A 1 664 ? -32.110 -17.558 20.992 1.00 86.50 664 ASP A C 1
ATOM 5150 O O . ASP A 1 664 ? -31.322 -17.684 21.936 1.00 86.50 664 ASP A O 1
ATOM 5154 N N . LEU A 1 665 ? -32.993 -16.560 20.915 1.00 91.62 665 LEU A N 1
ATOM 5155 C CA . LEU A 1 665 ? -33.110 -15.483 21.891 1.00 91.62 665 LEU A CA 1
ATOM 5156 C C . LEU A 1 665 ? -34.336 -15.622 22.805 1.00 91.62 665 LEU A C 1
ATOM 5158 O O . LEU A 1 665 ? -34.460 -14.836 23.738 1.00 91.62 665 LEU A O 1
ATOM 5162 N N . GLN A 1 666 ? -35.241 -16.579 22.563 1.00 89.50 666 GLN A N 1
ATOM 5163 C CA . GLN A 1 666 ? -36.499 -16.685 23.324 1.00 89.50 666 GLN A CA 1
ATOM 5164 C C . GLN A 1 666 ? -36.274 -16.993 24.807 1.00 89.50 666 GLN A C 1
ATOM 5166 O O . GLN A 1 666 ? -36.947 -16.413 25.653 1.00 89.50 666 GLN A O 1
ATOM 5171 N N . ASP A 1 667 ? -35.274 -17.821 25.106 1.00 89.88 667 ASP A N 1
ATOM 5172 C CA . ASP A 1 667 ? -34.908 -18.208 26.474 1.00 89.88 667 ASP A CA 1
ATOM 5173 C C . ASP A 1 667 ? -33.820 -17.296 27.074 1.00 89.88 667 ASP A C 1
ATOM 5175 O O . ASP A 1 667 ? -33.107 -17.685 28.002 1.00 89.88 667 ASP A O 1
ATOM 5179 N N . CYS A 1 668 ? -33.579 -16.118 26.489 1.00 93.19 668 CYS A N 1
ATOM 5180 C CA . CYS A 1 668 ? -32.689 -15.124 27.085 1.00 93.19 668 CYS A CA 1
ATOM 5181 C C . CYS A 1 668 ? -33.429 -14.348 28.175 1.00 93.19 668 CYS A C 1
ATOM 5183 O O . CYS A 1 668 ? -34.525 -13.839 27.951 1.00 93.19 668 CYS A O 1
ATOM 5185 N N . ASP A 1 669 ? -32.788 -14.211 29.331 1.00 92.12 669 ASP A N 1
ATOM 5186 C CA . ASP A 1 669 ? -33.315 -13.431 30.443 1.00 92.12 669 ASP A CA 1
ATOM 5187 C C . ASP A 1 669 ? -32.976 -11.942 30.261 1.00 92.12 669 ASP A C 1
ATOM 5189 O O . ASP A 1 669 ? -31.826 -11.520 30.419 1.00 92.12 669 ASP A O 1
ATOM 5193 N N . PHE A 1 670 ? -33.980 -11.154 29.872 1.00 94.50 670 PHE A N 1
ATOM 5194 C CA . PHE A 1 670 ? -33.865 -9.705 29.720 1.00 94.50 670 PHE A CA 1
ATOM 5195 C C . PHE A 1 670 ? -34.384 -8.992 30.966 1.00 94.50 670 PHE A C 1
ATOM 5197 O O . PHE A 1 670 ? -35.490 -9.240 31.441 1.00 94.50 670 PHE A O 1
ATOM 5204 N N . GLN A 1 671 ? -33.584 -8.057 31.460 1.00 93.00 671 GLN A N 1
ATOM 5205 C CA . GLN A 1 671 ? -33.814 -7.327 32.698 1.00 93.00 671 GLN A CA 1
ATOM 5206 C C . GLN A 1 671 ? -34.358 -5.913 32.423 1.00 93.00 671 GLN A C 1
ATOM 5208 O O . GLN A 1 671 ? -34.152 -5.361 31.335 1.00 93.00 671 GLN A O 1
ATOM 5213 N N . PRO A 1 672 ? -35.057 -5.286 33.388 1.00 92.56 672 PRO A N 1
ATOM 5214 C CA . PRO A 1 672 ? -35.468 -3.892 33.267 1.00 92.56 672 PRO A CA 1
ATOM 5215 C C . PRO A 1 672 ? -34.270 -2.952 33.091 1.00 92.56 672 PRO A C 1
ATOM 5217 O O . PRO A 1 672 ? -33.263 -3.062 33.788 1.00 92.56 672 PRO A O 1
ATOM 5220 N N . ILE A 1 673 ? -34.400 -1.985 32.182 1.00 94.50 673 ILE A N 1
ATOM 5221 C CA . ILE A 1 673 ? -33.391 -0.942 31.970 1.00 94.50 673 ILE A CA 1
ATOM 5222 C C . ILE A 1 673 ? -33.276 -0.081 33.235 1.00 94.50 673 ILE A C 1
ATOM 5224 O O . ILE A 1 673 ? -34.279 0.395 33.765 1.00 94.50 673 ILE A O 1
ATOM 5228 N N . THR A 1 674 ? -32.045 0.152 33.694 1.00 91.50 674 THR A N 1
ATOM 5229 C CA . THR A 1 674 ? -31.753 0.901 34.933 1.00 91.50 674 THR A CA 1
ATOM 5230 C C . THR A 1 674 ? -31.113 2.270 34.693 1.00 91.50 674 THR A C 1
ATOM 5232 O O . THR A 1 674 ? -31.005 3.061 35.627 1.00 91.50 674 THR A O 1
ATOM 5235 N N . LYS A 1 675 ? -30.710 2.575 33.453 1.00 92.69 675 LYS A N 1
ATOM 5236 C CA . LYS A 1 675 ? -30.012 3.818 33.072 1.00 92.69 675 LYS A CA 1
ATOM 5237 C C . LYS A 1 675 ? -30.643 4.487 31.857 1.00 92.69 675 LYS A C 1
ATOM 5239 O O . LYS A 1 675 ? -31.475 3.890 31.174 1.00 92.69 675 LYS A O 1
ATOM 5244 N N . GLY A 1 676 ? -30.252 5.727 31.563 1.00 94.75 676 GLY A N 1
ATOM 5245 C CA . GLY A 1 676 ? -30.710 6.435 30.366 1.00 94.75 676 GLY A CA 1
ATOM 5246 C C . GLY A 1 676 ? -30.156 5.799 29.092 1.00 94.75 676 GLY A C 1
ATOM 5247 O O . GLY A 1 676 ? -29.077 6.170 28.655 1.00 94.75 676 GLY A O 1
ATOM 5248 N N . TYR A 1 677 ? -30.876 4.841 28.506 1.00 96.25 677 TYR A N 1
ATOM 5249 C CA . TYR A 1 677 ? -30.463 4.142 27.287 1.00 96.25 677 TYR A CA 1
ATOM 5250 C C . TYR A 1 677 ? -31.060 4.797 26.040 1.00 96.25 677 TYR A C 1
ATOM 5252 O O . TYR A 1 677 ? -32.278 4.816 25.867 1.00 96.25 677 TYR A O 1
ATOM 5260 N N . PHE A 1 678 ? -30.198 5.314 25.171 1.00 96.00 678 PHE A N 1
ATOM 5261 C CA . PHE A 1 678 ? -30.531 5.915 23.886 1.00 96.00 678 PHE A CA 1
ATOM 5262 C C . PHE A 1 678 ? -30.054 4.981 22.777 1.00 96.00 678 PHE A C 1
ATOM 5264 O O . PHE A 1 678 ? -28.859 4.741 22.624 1.00 96.00 678 PHE A O 1
ATOM 5271 N N . SER A 1 679 ? -30.997 4.417 22.027 1.00 95.25 679 SER A N 1
ATOM 527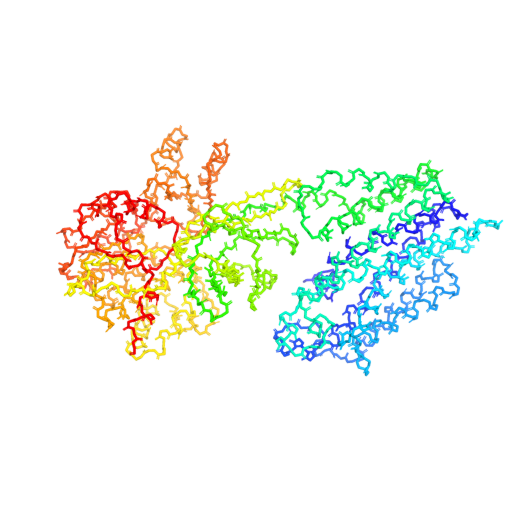2 C CA . SER A 1 679 ? -30.710 3.406 21.012 1.00 95.25 679 SER A CA 1
ATOM 5273 C C . SER A 1 679 ? -30.953 3.963 19.618 1.00 95.25 679 SER A C 1
ATOM 5275 O O . SER A 1 679 ? -31.943 4.653 19.363 1.00 95.25 679 SER A O 1
ATOM 5277 N N . THR A 1 680 ? -30.058 3.626 18.699 1.00 93.88 680 THR A N 1
ATOM 5278 C CA . THR A 1 680 ? -30.203 3.842 17.255 1.00 93.88 680 THR A CA 1
ATOM 5279 C C . THR A 1 680 ? -31.208 2.885 16.627 1.00 93.88 680 THR A C 1
ATOM 5281 O O . THR A 1 680 ? -31.719 3.171 15.552 1.00 93.88 680 THR A O 1
ATOM 5284 N N . ILE A 1 681 ? -31.574 1.792 17.304 1.00 93.75 681 ILE A N 1
ATOM 5285 C CA . ILE A 1 681 ? -32.649 0.893 16.852 1.00 93.75 681 ILE A CA 1
ATOM 5286 C C . ILE A 1 681 ? -34.008 1.599 16.960 1.00 93.75 681 ILE A C 1
ATOM 5288 O O . ILE A 1 681 ? -34.885 1.418 16.115 1.00 93.75 681 ILE A O 1
ATOM 5292 N N . THR A 1 682 ? -34.199 2.389 18.022 1.00 92.12 682 THR A N 1
ATOM 5293 C CA . THR A 1 682 ? -35.444 3.128 18.287 1.00 92.12 682 THR A CA 1
ATOM 5294 C C . THR A 1 682 ? -35.382 4.597 17.878 1.00 92.12 682 THR A C 1
ATOM 5296 O O . THR A 1 682 ? -36.419 5.252 17.896 1.00 92.12 682 THR A O 1
ATOM 5299 N N . GLY A 1 683 ? -34.199 5.122 17.535 1.00 92.50 683 GLY A N 1
ATOM 5300 C CA . GLY A 1 683 ? -33.994 6.534 17.197 1.00 92.50 683 GLY A CA 1
ATOM 5301 C C . GLY A 1 683 ? -34.147 7.483 18.392 1.00 92.50 683 GLY A C 1
ATOM 5302 O O . GLY A 1 683 ? -34.566 8.621 18.217 1.00 92.50 683 GLY A O 1
ATOM 5303 N N . GLY A 1 684 ? -33.898 7.016 19.620 1.00 93.88 684 GLY A N 1
ATOM 5304 C CA . GLY A 1 684 ? -34.173 7.789 20.835 1.00 93.88 684 GLY A CA 1
ATOM 5305 C C . GLY A 1 684 ? -34.100 6.962 22.118 1.00 93.88 684 GLY A C 1
ATOM 5306 O O . GLY A 1 684 ? -33.568 5.849 22.124 1.00 93.88 684 GLY A O 1
ATOM 5307 N N . ARG A 1 685 ? -34.641 7.501 23.218 1.00 95.06 685 ARG A N 1
ATOM 5308 C CA . ARG A 1 685 ? -34.630 6.833 24.528 1.00 95.06 685 ARG A CA 1
ATOM 5309 C C . ARG A 1 685 ? -35.481 5.560 24.517 1.00 95.06 685 ARG A C 1
ATOM 5311 O O . ARG A 1 685 ? -36.657 5.591 24.156 1.00 95.06 685 ARG A O 1
ATOM 5318 N N . VAL A 1 686 ? -34.909 4.453 24.976 1.00 94.69 686 VAL A N 1
ATOM 5319 C CA . VAL A 1 686 ? -35.608 3.173 25.114 1.00 94.69 686 VAL A CA 1
ATOM 5320 C C . VAL A 1 686 ? -36.454 3.193 26.385 1.00 94.69 686 VAL A C 1
ATOM 5322 O O . VAL A 1 686 ? -35.938 3.330 27.491 1.00 94.69 686 VAL A O 1
ATOM 5325 N N . THR A 1 687 ? -37.770 3.066 26.222 1.00 84.56 687 THR A N 1
ATOM 5326 C CA . THR A 1 687 ? -38.754 3.082 27.322 1.00 84.56 687 THR A CA 1
ATOM 5327 C C . THR A 1 687 ? -39.443 1.733 27.543 1.00 84.56 687 THR A C 1
ATOM 5329 O O . THR A 1 687 ? -40.068 1.528 28.580 1.00 84.56 687 THR A O 1
ATOM 5332 N N . GLY A 1 688 ? -39.334 0.810 26.583 1.00 81.06 688 GLY A N 1
ATOM 5333 C CA . GLY A 1 688 ? -39.874 -0.549 26.665 1.00 81.06 688 GLY A CA 1
ATOM 5334 C C . GLY A 1 688 ? -38.840 -1.585 27.110 1.00 81.06 688 GLY A C 1
ATOM 5335 O O . GLY A 1 688 ? -37.651 -1.293 27.221 1.00 81.06 688 GLY A O 1
ATOM 5336 N N . ALA A 1 689 ? -39.293 -2.821 27.329 1.00 81.94 689 ALA A N 1
ATOM 5337 C CA . ALA A 1 689 ? -38.404 -3.938 27.636 1.00 81.94 689 ALA A CA 1
ATOM 5338 C C . ALA A 1 689 ? -37.539 -4.321 26.422 1.00 81.94 689 ALA A C 1
ATOM 5340 O O . ALA A 1 689 ? -38.028 -4.376 25.289 1.00 81.94 689 ALA A O 1
ATOM 5341 N N . VAL A 1 690 ? -36.269 -4.643 26.675 1.00 91.38 690 VAL A N 1
ATOM 5342 C CA . VAL A 1 690 ? -35.413 -5.325 25.698 1.00 91.38 690 VAL A CA 1
ATOM 5343 C C . VAL A 1 690 ? -35.935 -6.751 25.527 1.00 91.38 690 VAL A C 1
ATOM 5345 O O . VAL A 1 690 ? -36.258 -7.421 26.502 1.00 91.38 690 VAL A O 1
ATOM 5348 N N . ASN A 1 691 ? -36.086 -7.197 24.282 1.00 92.25 691 ASN A N 1
ATOM 5349 C CA . ASN A 1 691 ? -36.663 -8.497 23.951 1.00 92.25 691 ASN A CA 1
ATOM 5350 C C . ASN A 1 691 ? -36.093 -9.018 22.615 1.00 92.25 691 ASN A C 1
ATOM 5352 O O . ASN A 1 691 ? -35.401 -8.274 21.911 1.00 92.25 691 ASN A O 1
ATOM 5356 N N . PRO A 1 692 ? -36.386 -10.270 22.218 1.00 94.44 692 PRO A N 1
ATOM 5357 C CA . PRO A 1 692 ? -35.900 -10.831 20.954 1.00 94.44 692 PRO A CA 1
ATOM 5358 C C . PRO A 1 692 ? -36.277 -10.017 19.706 1.00 94.44 692 PRO A C 1
ATOM 5360 O O . PRO A 1 692 ? -35.516 -9.984 18.740 1.00 94.44 692 PRO A O 1
ATOM 5363 N N . ASP A 1 693 ? -37.429 -9.339 19.714 1.00 92.69 693 ASP A N 1
ATOM 5364 C CA . ASP A 1 693 ? -37.872 -8.496 18.597 1.00 92.69 693 ASP A CA 1
ATOM 5365 C C . ASP A 1 693 ? -37.013 -7.240 18.428 1.00 92.69 693 ASP A C 1
ATOM 5367 O O . ASP A 1 693 ? -36.796 -6.787 17.303 1.00 92.69 693 ASP A O 1
ATOM 5371 N N . LEU A 1 694 ? -36.473 -6.687 19.519 1.00 93.12 694 LEU A N 1
ATOM 5372 C CA . LEU A 1 694 ? -35.505 -5.595 19.439 1.00 93.12 694 LEU A CA 1
ATOM 5373 C C . LEU A 1 694 ? -34.236 -6.037 18.698 1.00 93.12 694 LEU A C 1
ATOM 5375 O O . LEU A 1 694 ? -33.784 -5.315 17.818 1.00 93.12 694 LEU A O 1
ATOM 5379 N N . TRP A 1 695 ? -33.714 -7.233 18.980 1.00 94.94 695 TRP A N 1
ATOM 5380 C CA . TRP A 1 695 ? -32.505 -7.759 18.328 1.00 94.94 695 TRP A CA 1
ATOM 5381 C C . TRP A 1 695 ? -32.735 -8.185 16.876 1.00 94.94 695 TRP A C 1
ATOM 5383 O O . TRP A 1 695 ? -31.853 -8.032 16.032 1.00 94.94 695 TRP A O 1
ATOM 5393 N N . CYS A 1 696 ? -33.943 -8.646 16.547 1.00 94.19 696 CYS A N 1
ATOM 5394 C CA . CYS A 1 696 ? -34.338 -8.848 15.154 1.00 94.19 696 CYS A CA 1
ATOM 5395 C C . CYS A 1 696 ? -34.367 -7.516 14.389 1.00 94.19 696 CYS A C 1
ATOM 5397 O O . CYS A 1 696 ? -33.877 -7.452 13.265 1.00 94.19 696 CYS A O 1
ATOM 5399 N N . ARG A 1 697 ? -34.890 -6.444 15.003 1.00 93.75 697 ARG A N 1
ATOM 5400 C CA . ARG A 1 697 ? -34.844 -5.095 14.414 1.00 93.75 697 ARG A CA 1
ATOM 5401 C C . ARG A 1 697 ? -33.421 -4.560 14.324 1.00 93.75 697 ARG A C 1
ATOM 5403 O O . ARG A 1 697 ? -33.076 -4.004 13.296 1.00 93.75 697 ARG A O 1
ATOM 5410 N N . TRP A 1 698 ? -32.592 -4.771 15.342 1.00 94.12 698 TRP A N 1
ATOM 5411 C CA . TRP A 1 698 ? -31.191 -4.345 15.348 1.00 94.12 698 TRP A CA 1
ATOM 5412 C C . TRP A 1 698 ? -30.448 -4.782 14.086 1.00 94.12 698 TRP A C 1
ATOM 5414 O O . TRP A 1 698 ? -29.781 -3.965 13.466 1.00 94.12 698 TRP A O 1
ATOM 5424 N N . ILE A 1 699 ? -30.600 -6.041 13.675 1.00 92.50 699 ILE A N 1
ATOM 5425 C CA . ILE A 1 699 ? -29.844 -6.590 12.545 1.00 92.50 699 ILE A CA 1
ATOM 5426 C C . ILE A 1 699 ? -30.529 -6.390 11.181 1.00 92.50 699 ILE A C 1
ATOM 5428 O O . ILE A 1 699 ? -29.858 -6.496 10.155 1.00 92.50 699 ILE A O 1
ATOM 5432 N N . ALA A 1 700 ? -31.838 -6.110 11.146 1.00 92.75 700 ALA A N 1
ATOM 5433 C CA . ALA A 1 700 ? -32.636 -6.022 9.913 1.00 92.75 700 ALA A CA 1
ATOM 5434 C C . ALA A 1 700 ? -33.182 -4.618 9.588 1.00 92.75 700 ALA A C 1
ATOM 5436 O O . ALA A 1 700 ? -33.684 -4.399 8.489 1.00 92.75 700 ALA A O 1
ATOM 5437 N N . ASN A 1 701 ? -33.080 -3.658 10.506 1.00 93.88 701 ASN A N 1
ATOM 5438 C CA . ASN A 1 701 ? -33.543 -2.285 10.307 1.00 93.88 701 ASN A CA 1
ATOM 5439 C C . ASN A 1 701 ? -32.371 -1.298 10.403 1.00 93.88 701 ASN A C 1
ATOM 5441 O O . ASN A 1 701 ? -31.389 -1.598 11.090 1.00 93.88 701 ASN A O 1
ATOM 5445 N N . PRO A 1 702 ? -32.487 -0.115 9.771 1.00 94.69 702 PRO A N 1
ATOM 5446 C CA . PRO A 1 702 ? -31.467 0.922 9.854 1.00 94.69 702 PRO A CA 1
ATOM 5447 C C . PRO A 1 702 ? -31.209 1.373 11.293 1.00 94.69 702 PRO A C 1
ATOM 5449 O O . PRO A 1 702 ? -32.141 1.530 12.085 1.00 94.69 702 PRO A O 1
ATOM 5452 N N . SER A 1 703 ? -29.947 1.674 11.600 1.00 93.25 703 SER A N 1
ATOM 5453 C CA . SER A 1 703 ? -29.567 2.444 12.786 1.00 93.25 703 SER A CA 1
ATOM 5454 C C . SER A 1 703 ? -29.841 3.933 12.548 1.00 93.25 703 SER A C 1
ATOM 5456 O O . SER A 1 703 ? -29.197 4.569 11.714 1.00 93.25 703 SER A O 1
ATOM 5458 N N . ILE A 1 704 ? -30.789 4.501 13.291 1.00 93.56 704 ILE A N 1
ATOM 5459 C CA . ILE A 1 704 ? -31.256 5.888 13.169 1.00 93.56 704 ILE A CA 1
ATOM 5460 C C . ILE A 1 704 ? -30.414 6.799 14.073 1.00 93.56 704 ILE A C 1
ATOM 5462 O O . ILE A 1 704 ? -30.807 7.110 15.195 1.00 93.56 704 ILE A O 1
ATOM 5466 N N . LEU A 1 705 ? -29.236 7.219 13.607 1.00 90.62 705 LEU A N 1
ATOM 5467 C CA . LEU A 1 705 ? -28.308 8.025 14.404 1.00 90.62 705 LEU A CA 1
ATOM 5468 C C . LEU A 1 705 ? -28.807 9.461 14.612 1.00 90.62 705 LEU A C 1
ATOM 5470 O O . LEU A 1 705 ? -28.705 9.970 15.726 1.00 90.62 705 LEU A O 1
ATOM 5474 N N . THR A 1 706 ? -29.380 10.091 13.581 1.00 90.50 706 THR A N 1
ATOM 5475 C CA . THR A 1 706 ? -29.860 11.486 13.635 1.00 90.50 706 THR A CA 1
ATOM 5476 C C . THR A 1 706 ? -30.805 11.727 14.817 1.00 90.50 706 THR A C 1
ATOM 5478 O O . THR A 1 706 ? -30.495 12.510 15.713 1.00 90.50 706 THR A O 1
ATOM 5481 N N . SER A 1 707 ? -31.909 10.976 14.891 1.00 91.56 707 SER A N 1
ATOM 5482 C CA . SER A 1 707 ? -32.910 11.140 15.954 1.00 91.56 707 SER A CA 1
ATOM 5483 C C . SER A 1 707 ? -32.385 10.748 17.340 1.00 91.56 707 SER A C 1
ATOM 5485 O O . SER A 1 707 ? -32.758 11.359 18.341 1.00 91.56 707 SER A O 1
ATOM 5487 N N . THR A 1 708 ? -31.476 9.770 17.421 1.00 93.62 708 THR A N 1
ATOM 5488 C CA . THR A 1 708 ? -30.830 9.400 18.688 1.00 93.62 708 THR A CA 1
ATOM 5489 C C . THR A 1 708 ? -29.952 10.533 19.217 1.00 93.62 708 THR A C 1
ATOM 5491 O O . THR A 1 708 ? -30.006 10.836 20.410 1.00 93.62 708 THR A O 1
ATOM 5494 N N . LEU A 1 709 ? -29.177 11.187 18.346 1.00 90.69 709 LEU A N 1
ATOM 5495 C CA . LEU A 1 709 ? -28.352 12.339 18.710 1.00 90.69 709 LEU A CA 1
ATOM 5496 C C . LEU A 1 709 ? -29.199 13.573 19.058 1.00 90.69 709 LEU A C 1
ATOM 5498 O O . LEU A 1 709 ? -28.846 14.299 19.986 1.00 90.69 709 LEU A O 1
ATOM 5502 N N . ASP A 1 710 ? -30.330 13.786 18.381 1.00 91.19 710 ASP A N 1
ATOM 5503 C CA . ASP A 1 710 ? -31.311 14.812 18.761 1.00 91.19 710 ASP A CA 1
ATOM 5504 C C . ASP A 1 710 ? -31.853 14.574 20.171 1.00 91.19 710 ASP A C 1
ATOM 5506 O O . ASP A 1 710 ? -31.820 15.474 21.010 1.00 91.19 710 ASP A O 1
ATOM 5510 N N . ALA A 1 711 ? -32.288 13.349 20.472 1.00 92.50 711 ALA A N 1
ATOM 5511 C CA . ALA A 1 711 ? -32.793 13.002 21.796 1.00 92.50 711 ALA A CA 1
ATOM 5512 C C . ALA A 1 711 ? -31.728 13.206 22.891 1.00 92.50 711 ALA A C 1
ATOM 5514 O O . ALA A 1 711 ? -32.038 13.744 23.952 1.00 92.50 711 ALA A O 1
ATOM 5515 N N . LEU A 1 712 ? -30.472 12.836 22.619 1.00 90.56 712 LEU A N 1
ATOM 5516 C CA . LEU A 1 712 ? -29.345 13.051 23.535 1.00 90.56 712 LEU A CA 1
ATOM 5517 C C . LEU A 1 712 ? -29.013 14.529 23.753 1.00 90.56 712 LEU A C 1
ATOM 5519 O O . LEU A 1 712 ? -28.542 14.887 24.831 1.00 90.56 712 LEU A O 1
ATOM 5523 N N . SER A 1 713 ? -29.268 15.393 22.767 1.00 88.81 713 SER A N 1
ATOM 5524 C CA . SER A 1 713 ? -29.004 16.835 22.879 1.00 88.81 713 SER A CA 1
ATOM 5525 C C . SER A 1 713 ? -29.848 17.529 23.960 1.00 88.81 713 SER A C 1
ATOM 5527 O O . SER A 1 713 ? -29.521 18.637 24.379 1.00 88.81 713 SER A O 1
ATOM 5529 N N . HIS A 1 714 ? -30.907 16.869 24.439 1.00 89.75 714 HIS A N 1
ATOM 5530 C CA . HIS A 1 714 ? -31.767 17.351 25.520 1.00 89.75 714 HIS A CA 1
ATOM 5531 C C . HIS A 1 714 ? -31.347 16.873 26.919 1.00 89.75 714 HIS A C 1
ATOM 5533 O O . HIS A 1 714 ? -31.901 17.350 27.909 1.00 89.75 714 HIS A O 1
ATOM 5539 N N . GLU A 1 715 ? -30.391 15.948 27.021 1.00 91.06 715 GLU A N 1
ATOM 5540 C CA . GLU A 1 715 ? -29.888 15.429 28.297 1.00 91.06 715 GLU A CA 1
ATOM 5541 C C . GLU A 1 715 ? -28.685 16.239 28.785 1.00 91.06 715 GLU A C 1
ATOM 5543 O O . GLU A 1 715 ? -27.948 16.791 27.981 1.00 91.06 715 GLU A O 1
ATOM 5548 N N . ASN A 1 716 ? -28.422 16.280 30.091 1.00 86.50 716 ASN A N 1
ATOM 5549 C CA . ASN A 1 716 ? -27.237 16.955 30.631 1.00 86.50 716 ASN A CA 1
ATOM 5550 C C . ASN A 1 716 ? -26.131 15.944 30.945 1.00 86.50 716 ASN A C 1
ATOM 5552 O O . ASN A 1 716 ? -26.352 15.000 31.700 1.00 86.50 716 ASN A O 1
ATOM 5556 N N . PHE A 1 717 ? -24.931 16.164 30.406 1.00 87.62 717 PHE A N 1
ATOM 5557 C CA . PHE A 1 717 ? -23.727 15.416 30.769 1.00 87.62 717 PHE A CA 1
ATOM 5558 C C . PHE A 1 717 ? -22.465 16.263 30.583 1.00 87.62 717 PHE A C 1
ATOM 5560 O O . PHE A 1 717 ? -22.393 17.118 29.700 1.00 87.62 717 PHE A O 1
ATOM 5567 N N . ASP A 1 718 ? -21.460 16.000 31.416 1.00 82.94 718 ASP A N 1
ATOM 5568 C CA . ASP A 1 718 ? -20.213 16.769 31.499 1.00 82.94 718 ASP A CA 1
ATOM 5569 C C . ASP A 1 718 ? -19.062 16.092 30.739 1.00 82.94 718 ASP A C 1
ATOM 5571 O O . ASP A 1 718 ? -18.063 16.723 30.380 1.00 82.94 718 ASP A O 1
ATOM 5575 N N . GLN A 1 719 ? -19.182 14.786 30.492 1.00 87.88 719 GLN A N 1
ATOM 5576 C CA . GLN A 1 719 ? -18.198 14.025 29.735 1.00 87.88 719 GLN A CA 1
ATOM 5577 C C . GLN A 1 719 ? -18.819 12.865 28.959 1.00 87.88 719 GLN A C 1
ATOM 5579 O O . GLN A 1 719 ? -19.848 12.303 29.337 1.00 87.88 719 GLN A O 1
ATOM 5584 N N . VAL A 1 720 ? -18.141 12.489 27.881 1.00 89.19 720 VAL A N 1
ATOM 5585 C CA . VAL A 1 720 ? -18.444 11.352 27.021 1.00 89.19 720 VAL A CA 1
ATOM 5586 C C . VAL A 1 720 ? -17.243 10.422 27.025 1.00 89.19 720 VAL A C 1
ATOM 5588 O O . VAL A 1 720 ? -16.133 10.843 26.696 1.00 89.19 720 VAL A O 1
ATOM 5591 N N . ILE A 1 721 ? -17.459 9.162 27.382 1.00 90.31 721 ILE A N 1
ATOM 5592 C CA . ILE A 1 721 ? -16.439 8.117 27.342 1.00 90.31 721 ILE A CA 1
ATOM 5593 C C . ILE A 1 721 ? -16.759 7.193 26.169 1.00 90.31 721 ILE A C 1
ATOM 5595 O O . ILE A 1 721 ? -17.764 6.479 26.188 1.00 90.31 721 ILE A O 1
ATOM 5599 N N . CYS A 1 722 ? -15.917 7.230 25.138 1.00 88.19 722 CYS A N 1
ATOM 5600 C CA . CYS A 1 722 ? -16.116 6.468 23.908 1.00 88.19 722 CYS A CA 1
ATOM 5601 C C . CYS A 1 722 ? -15.333 5.155 23.935 1.00 88.19 722 CYS A C 1
ATOM 5603 O O . CYS A 1 722 ? -14.119 5.162 24.158 1.00 88.19 722 CYS A O 1
ATOM 5605 N N . ILE A 1 723 ? -16.016 4.049 23.644 1.00 85.44 723 ILE A N 1
ATOM 5606 C CA . ILE A 1 723 ? -15.410 2.743 23.362 1.00 85.44 723 ILE A CA 1
ATOM 5607 C C . ILE A 1 723 ? -15.514 2.536 21.851 1.00 85.44 723 ILE A C 1
ATOM 5609 O O . ILE A 1 723 ? -16.619 2.478 21.310 1.00 85.44 723 ILE A O 1
ATOM 5613 N N . GLY A 1 724 ? -14.361 2.493 21.178 1.00 65.19 724 GLY A N 1
ATOM 5614 C CA . GLY A 1 724 ? -14.275 2.629 19.719 1.00 65.19 724 GLY A CA 1
ATOM 5615 C C . GLY A 1 724 ? -14.159 4.071 19.225 1.00 65.19 724 GLY A C 1
ATOM 5616 O O . GLY A 1 724 ? -14.245 5.026 19.997 1.00 65.19 724 GLY A O 1
ATOM 5617 N N . SER A 1 725 ? -13.876 4.222 17.932 1.00 54.69 725 SER A N 1
ATOM 5618 C CA . SER A 1 725 ? -13.868 5.481 17.167 1.00 54.69 725 SER A CA 1
ATOM 5619 C C . SER A 1 725 ? -13.932 5.109 15.671 1.00 54.69 725 SER A C 1
ATOM 5621 O O . SER A 1 725 ? -13.584 3.975 15.352 1.00 54.69 725 SER A O 1
ATOM 5623 N N . ALA A 1 726 ? -14.292 5.939 14.681 1.00 48.28 726 ALA A N 1
ATOM 5624 C CA . ALA A 1 726 ? -14.460 7.392 14.550 1.00 48.28 726 ALA A CA 1
ATOM 5625 C C . ALA A 1 726 ? -15.038 7.884 13.177 1.00 48.28 726 ALA A C 1
ATOM 5627 O O . ALA A 1 726 ? -15.006 9.090 12.905 1.00 48.28 726 ALA A O 1
ATOM 5628 N N . GLN A 1 727 ? -15.640 7.052 12.318 1.00 46.78 727 GLN A N 1
ATOM 5629 C CA . GLN A 1 727 ? -16.359 7.585 11.138 1.00 46.78 727 GLN A CA 1
ATOM 5630 C C . GLN A 1 727 ? -17.639 8.357 11.554 1.00 46.78 727 GLN A C 1
ATOM 5632 O O . GLN A 1 727 ? -17.837 9.497 11.130 1.00 46.78 727 GLN A O 1
ATOM 5637 N N . PHE A 1 728 ? -18.456 7.783 12.454 1.00 52.59 728 PHE A N 1
ATOM 5638 C CA . PHE A 1 728 ? -19.690 8.394 13.003 1.00 52.59 728 PHE A CA 1
ATOM 5639 C C . PHE A 1 728 ? -19.446 9.327 14.197 1.00 52.59 728 PHE A C 1
ATOM 5641 O O . PHE A 1 728 ? -20.330 10.088 14.592 1.00 52.59 728 PHE A O 1
ATOM 5648 N N . ASP A 1 729 ? -18.218 9.343 14.726 1.00 62.47 729 ASP A N 1
ATOM 5649 C CA . ASP A 1 729 ? -17.773 10.350 15.693 1.00 62.47 729 ASP A CA 1
ATOM 5650 C C . ASP A 1 729 ? -17.936 11.763 15.136 1.00 62.47 729 ASP A C 1
ATOM 5652 O O . ASP A 1 729 ? -18.048 12.699 15.915 1.00 62.47 729 ASP A O 1
ATOM 5656 N N . LYS A 1 730 ? -17.921 11.959 13.811 1.00 66.56 730 LYS A N 1
ATOM 5657 C CA . LYS A 1 730 ? -18.112 13.287 13.218 1.00 66.56 730 LYS A CA 1
ATOM 5658 C C . LYS A 1 730 ? -19.498 13.846 13.526 1.00 66.56 730 LYS A C 1
ATOM 5660 O O . LYS A 1 730 ? -19.579 15.009 13.914 1.00 66.56 730 LYS A O 1
ATOM 5665 N N . ASP A 1 731 ? -20.547 13.037 13.381 1.00 74.19 731 ASP A N 1
ATOM 5666 C CA . ASP A 1 731 ? -21.922 13.441 13.691 1.00 74.19 731 ASP A CA 1
ATOM 5667 C C . ASP A 1 731 ? -22.095 13.640 15.197 1.00 74.19 731 ASP A C 1
ATOM 5669 O O . ASP A 1 731 ? -22.536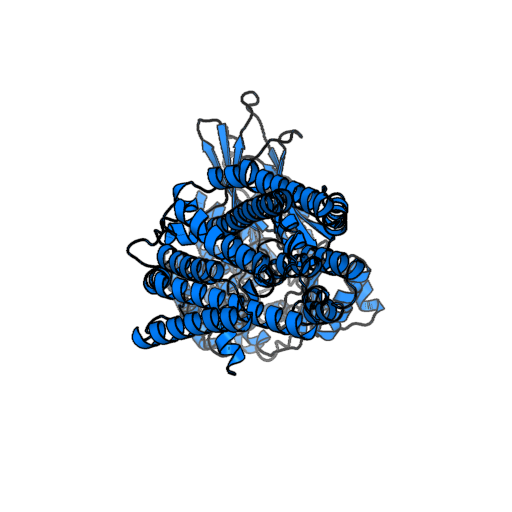 14.707 15.623 1.00 74.19 731 ASP A O 1
ATOM 5673 N N . LEU A 1 732 ? -21.612 12.693 16.014 1.00 77.56 732 LEU A N 1
ATOM 5674 C CA . LEU A 1 732 ? -21.615 12.836 17.472 1.00 77.56 732 LEU A CA 1
ATOM 5675 C C . LEU A 1 732 ? -20.864 14.102 17.917 1.00 77.56 732 LEU A C 1
ATOM 5677 O O . LEU A 1 732 ? -21.426 14.936 18.614 1.00 77.56 732 LEU A O 1
ATOM 5681 N N . ARG A 1 733 ? -19.609 14.299 17.498 1.00 77.19 733 ARG A N 1
ATOM 5682 C CA . ARG A 1 733 ? -18.776 15.453 17.892 1.00 77.19 733 ARG A CA 1
ATOM 5683 C C . ARG A 1 733 ? -19.357 16.772 17.416 1.00 77.19 733 ARG A C 1
ATOM 5685 O O . ARG A 1 733 ? -19.268 17.749 18.150 1.00 77.19 733 ARG A O 1
ATOM 5692 N N . LYS A 1 734 ? -19.925 16.826 16.209 1.00 79.25 734 LYS A N 1
ATOM 5693 C CA . LYS A 1 734 ? -20.592 18.037 15.723 1.00 79.25 734 LYS A CA 1
ATOM 5694 C C . LYS A 1 734 ? -21.841 18.340 16.538 1.00 79.25 734 LYS A C 1
ATOM 5696 O O . LYS A 1 734 ? -22.001 19.491 16.934 1.00 79.25 734 LYS A O 1
ATOM 5701 N N . LYS A 1 735 ? -22.667 17.331 16.838 1.00 80.69 735 LYS A N 1
ATOM 5702 C CA . LYS A 1 735 ? -23.840 17.514 17.697 1.00 80.69 735 LYS A CA 1
ATOM 5703 C C . LYS A 1 735 ? -23.426 17.990 19.084 1.00 80.69 735 LYS A C 1
ATOM 5705 O O . LYS A 1 735 ? -23.900 19.023 19.532 1.00 80.69 735 LYS A O 1
ATOM 5710 N N . LEU A 1 736 ? -22.446 17.325 19.696 1.00 76.19 736 LEU A N 1
ATOM 5711 C CA . LEU A 1 736 ? -21.877 17.713 20.987 1.00 76.19 736 LEU A CA 1
ATOM 5712 C C . LEU A 1 736 ? -21.295 19.129 20.967 1.00 76.19 736 LEU A C 1
ATOM 5714 O O . LEU A 1 736 ? -21.516 19.881 21.902 1.00 76.19 736 LEU A O 1
ATOM 5718 N N . ALA A 1 737 ? -20.596 19.538 19.907 1.00 75.50 737 ALA A N 1
ATOM 5719 C CA . ALA A 1 737 ? -20.083 20.904 19.799 1.00 75.50 737 ALA A CA 1
ATOM 5720 C C . ALA A 1 737 ? -21.204 21.959 19.747 1.00 75.50 737 ALA A C 1
ATOM 5722 O O . ALA A 1 737 ? -20.981 23.100 20.146 1.00 75.50 737 ALA A O 1
ATOM 5723 N N . GLN A 1 738 ? -22.392 21.590 19.257 1.00 76.31 738 GLN A N 1
ATOM 5724 C CA . GLN A 1 738 ? -23.561 22.467 19.191 1.00 76.31 738 GLN A CA 1
ATOM 5725 C C . GLN A 1 738 ? -24.356 22.479 20.502 1.00 76.31 738 GLN A C 1
ATOM 5727 O O . GLN A 1 738 ? -24.699 23.553 20.989 1.00 76.31 738 GLN A O 1
ATOM 5732 N N . SER A 1 739 ? -24.658 21.308 21.066 1.00 77.50 739 SER A N 1
ATOM 5733 C CA . SER A 1 739 ? -25.540 21.174 22.231 1.00 77.50 739 SER A CA 1
ATOM 5734 C C . SER A 1 739 ? -24.789 21.183 23.568 1.00 77.50 739 SER A C 1
ATOM 5736 O O . SER A 1 739 ? -25.307 21.687 24.562 1.00 77.50 739 SER A O 1
ATOM 5738 N N . HIS A 1 740 ? -23.550 20.679 23.595 1.00 79.06 740 HIS A N 1
ATOM 5739 C CA . HIS A 1 740 ? -22.757 20.406 24.803 1.00 79.06 740 HIS A CA 1
ATOM 5740 C C . HIS A 1 740 ? -21.305 20.902 24.654 1.00 79.06 740 HIS A C 1
ATOM 5742 O O . HIS A 1 740 ? -20.365 20.121 24.820 1.00 79.06 740 HIS A O 1
ATOM 5748 N N . PRO A 1 741 ? -21.066 22.200 24.375 1.00 71.94 741 PRO A N 1
ATOM 5749 C CA . PRO A 1 741 ? -19.732 22.728 24.054 1.00 71.94 741 PRO A CA 1
ATOM 5750 C C . PRO A 1 741 ? -18.704 22.586 25.191 1.00 71.94 741 PRO A C 1
ATOM 5752 O O . PRO A 1 741 ? -17.510 22.786 24.981 1.00 71.94 741 PRO A O 1
ATOM 5755 N N . HIS A 1 742 ? -19.159 22.261 26.403 1.00 72.50 742 HIS A N 1
ATOM 5756 C CA . HIS A 1 742 ? -18.323 22.050 27.584 1.00 72.50 742 HIS A CA 1
ATOM 5757 C C . HIS A 1 742 ? -18.037 20.571 27.880 1.00 72.50 742 HIS A C 1
ATOM 5759 O O . HIS A 1 742 ? -17.168 20.287 28.708 1.00 72.50 742 HIS A O 1
ATOM 5765 N N . ALA A 1 743 ? -18.740 19.639 27.227 1.00 74.69 743 ALA A N 1
ATOM 5766 C CA . ALA A 1 743 ? -18.581 18.217 27.488 1.00 74.69 743 ALA A CA 1
ATOM 5767 C C . ALA A 1 743 ? -17.257 17.696 26.917 1.00 74.69 743 ALA A C 1
ATOM 5769 O O . ALA A 1 743 ? -16.920 17.917 25.751 1.00 74.69 743 ALA A O 1
ATOM 5770 N N . ARG A 1 744 ? -16.493 16.966 27.734 1.00 80.06 744 ARG A N 1
ATOM 5771 C CA . ARG A 1 744 ? -15.214 16.378 27.305 1.00 80.06 744 ARG A CA 1
ATOM 5772 C C . ARG A 1 744 ? -15.434 15.022 26.654 1.00 80.06 744 ARG A C 1
ATOM 5774 O O . ARG A 1 744 ? -16.040 14.156 27.267 1.00 80.06 744 ARG A O 1
ATOM 5781 N N . VAL A 1 745 ? -14.869 14.795 25.471 1.00 81.94 745 VAL A N 1
ATOM 5782 C CA . VAL A 1 745 ? -14.866 13.468 24.830 1.00 81.94 745 VAL A CA 1
ATOM 5783 C C . VAL A 1 745 ? -13.540 12.765 25.117 1.00 81.94 745 VAL A C 1
ATOM 5785 O O . VAL A 1 745 ? -12.480 13.243 24.707 1.00 81.94 745 VAL A O 1
ATOM 5788 N N . ILE A 1 746 ? -13.587 11.631 25.811 1.00 82.88 746 ILE A N 1
ATOM 5789 C CA . ILE A 1 746 ? -12.422 10.869 26.276 1.00 82.88 746 ILE A CA 1
ATOM 5790 C C . ILE A 1 746 ? -12.523 9.442 25.726 1.00 82.88 746 ILE A C 1
ATOM 5792 O O . ILE A 1 746 ? -13.586 8.830 25.758 1.00 82.88 746 ILE A O 1
ATOM 5796 N N . LYS A 1 747 ? -11.416 8.888 25.221 1.00 84.50 747 LYS A N 1
ATOM 5797 C CA . LYS A 1 747 ? -11.367 7.467 24.846 1.00 84.50 747 LYS A CA 1
ATOM 5798 C C . LYS A 1 747 ? -11.305 6.586 26.092 1.00 84.50 747 LYS A C 1
ATOM 5800 O O . LYS A 1 747 ? -10.574 6.914 27.029 1.00 84.50 747 LYS A O 1
ATOM 5805 N N . ALA A 1 748 ? -12.028 5.470 26.083 1.00 83.75 748 ALA A N 1
ATOM 5806 C CA . ALA A 1 748 ? -12.101 4.535 27.201 1.00 83.75 748 ALA A CA 1
ATOM 5807 C C . ALA A 1 748 ? -10.722 4.045 27.661 1.00 83.75 748 ALA A C 1
ATOM 5809 O O . ALA A 1 748 ? -10.465 4.003 28.861 1.00 83.75 748 ALA A O 1
ATOM 5810 N N . GLU A 1 749 ? -9.808 3.752 26.734 1.00 79.75 749 GLU A N 1
ATOM 5811 C CA . GLU A 1 749 ? -8.457 3.282 27.056 1.00 79.75 749 GLU A CA 1
ATOM 5812 C C . GLU A 1 749 ? -7.667 4.344 27.834 1.00 79.75 749 GLU A C 1
ATOM 5814 O O . GLU A 1 749 ? -7.055 4.035 28.851 1.00 79.75 749 GLU A O 1
ATOM 5819 N N . LYS A 1 750 ? -7.763 5.616 27.424 1.00 77.94 750 LYS A N 1
ATOM 5820 C CA . LYS A 1 750 ? -7.117 6.747 28.111 1.00 77.94 750 LYS A CA 1
ATOM 5821 C C . LYS A 1 750 ? -7.733 7.013 29.486 1.00 77.94 750 LYS A C 1
ATOM 5823 O O . LYS A 1 750 ? -7.038 7.394 30.430 1.00 77.94 750 LYS A O 1
ATOM 5828 N N . TRP A 1 751 ? -9.050 6.845 29.600 1.00 84.69 751 TRP A N 1
ATOM 5829 C CA . TRP A 1 751 ? -9.731 6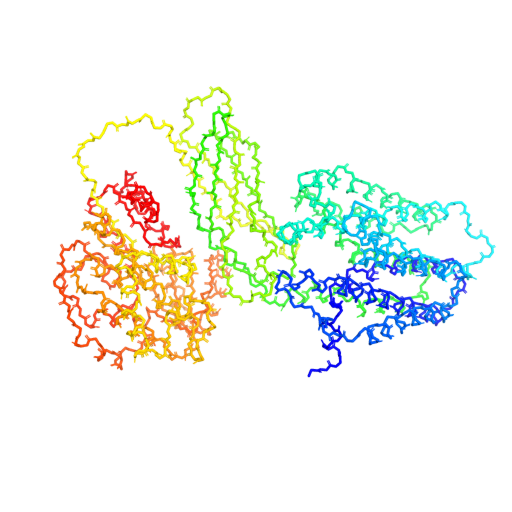.955 30.886 1.00 84.69 751 TRP A CA 1
ATOM 5830 C C . TRP A 1 751 ? -9.257 5.848 31.842 1.00 84.69 751 TRP A C 1
ATOM 5832 O O . TRP A 1 751 ? -8.894 6.143 32.978 1.00 84.69 751 TRP A O 1
ATOM 5842 N N . LEU A 1 752 ? -9.143 4.606 31.354 1.00 80.31 752 LEU A N 1
ATOM 5843 C CA . LEU A 1 752 ? -8.604 3.479 32.120 1.00 80.31 752 LEU A CA 1
ATOM 5844 C C . LEU A 1 752 ? -7.145 3.708 32.531 1.00 80.31 752 LEU A C 1
ATOM 5846 O O . LEU A 1 752 ? -6.836 3.551 33.705 1.00 80.31 752 LEU A O 1
ATOM 5850 N N . GLU A 1 753 ? -6.259 4.152 31.639 1.00 78.50 753 GLU A N 1
ATOM 5851 C CA . GLU A 1 753 ? -4.847 4.4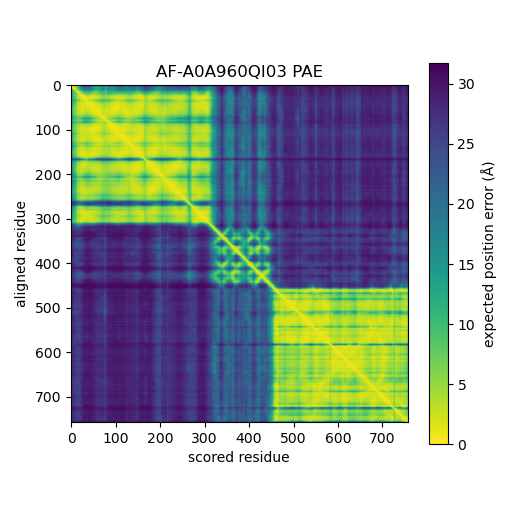35 31.973 1.00 78.50 753 GLU A CA 1
ATOM 5852 C C . GLU A 1 753 ? -4.679 5.448 33.118 1.00 78.50 753 GLU A C 1
ATOM 5854 O O . GLU A 1 753 ? -3.699 5.403 33.856 1.00 78.50 753 GLU A O 1
ATOM 5859 N N . THR A 1 754 ? -5.634 6.366 33.277 1.00 74.25 754 THR A N 1
ATOM 5860 C CA . THR A 1 754 ? -5.573 7.429 34.291 1.00 74.25 754 THR A CA 1
ATOM 5861 C C . THR A 1 754 ? -6.268 7.076 35.608 1.00 74.25 754 THR A C 1
ATOM 5863 O O . THR A 1 754 ? -6.028 7.757 36.603 1.00 74.25 754 THR A O 1
ATOM 5866 N N . HIS A 1 755 ? -7.105 6.033 35.629 1.00 71.12 755 HIS A N 1
ATOM 5867 C CA . HIS A 1 755 ? -7.956 5.673 36.776 1.00 71.12 755 HIS A CA 1
ATOM 5868 C C . HIS A 1 755 ? -7.805 4.210 37.232 1.00 71.12 755 HIS A C 1
ATOM 5870 O O . HIS A 1 755 ? -8.354 3.839 38.267 1.00 71.12 755 HIS A O 1
ATOM 5876 N N . SER A 1 756 ? -7.040 3.394 36.501 1.00 58.84 756 SER A N 1
ATOM 5877 C CA . SER A 1 756 ? -6.660 2.026 36.882 1.00 58.84 756 SER A CA 1
ATOM 5878 C C . SER A 1 756 ? -5.251 2.075 37.480 1.00 58.84 756 SER A C 1
ATOM 5880 O O . SER A 1 756 ? -4.265 1.980 36.750 1.00 58.84 756 SER A O 1
ATOM 5882 N N . GLY A 1 757 ? -5.165 2.344 38.785 1.00 44.78 757 GLY A N 1
ATOM 5883 C CA . GLY A 1 757 ? -3.920 2.307 39.562 1.00 44.78 757 GLY A CA 1
ATOM 5884 C C . GLY A 1 757 ? -3.627 0.923 40.112 1.00 44.78 757 GLY A C 1
ATOM 5885 O O . GLY A 1 757 ? -4.594 0.292 40.596 1.00 44.78 757 GLY A O 1
#

Secondary structure (DSSP, 8-state):
--HHHHHHHHHTHHHHIIIIIHHHTHHHHHHTTTB---HHHHHHHHHHHHHHHHHHHHHHHHHHHHHHHHHHHHTT---TTTT--HHHHHHHHHHHHHHHHHHHHHHT--HHHHHHHHHHHHHHHHHHSTTT-GGGSTTHHHHHHIIIIIHHHHHHHHTTGGGB-TT---HHHHHHHHHHHHHHHHHHHHHHHHHHHHSHHHHHHTT---HHHHH-HHHHHHHIIIIIHHHHHHHHHHHHHHHHHHH---HHHHHHHHHTTTTTTS-SS-HHHHHHIIIIIHHHHHHHHHHHH-GGGHHHHHHHHHHS-TTHHHHTT-S-------EEEEEEEEEEE-TTSEEEEEEEEEE-----SSTTSEEEEEEEEETTEEEP-EEEE-SS-TTTTSSS-TT----EEEEEEEE--TT-TT--EEEEEEEEEEEETTEEEEEEEEEEEEE-----------S-PPPEEEEE----S-HHHHHHHHTTSTTHHHHHHHHHHHHHHHHSS-HHHHHHTPPPPTT--HHHHHHHHHHHHHHHHHHHHHHTT---SEEEE-TTHHHHHHHHTTSS-HHHHHHHHHHHHHHH-S--SEEEEEESS-HHHHHHHHHHHT--EEEEEE-SS-EEEEEEHHHHHHHHHHHHHTT--EEE---SS-TTSTT---TTTGGGGTT--PPPP-SEEEETTTTEE--SPP-HHHHHHHHHS-EEHHHHHHHHTTS--SEEEEES--STHHHHHHHHHHH-TTPEEEEHHHHHHHH--

Mean predicted aligned error: 19.0 Å

Radius of gyration: 31.86 Å; Cα contacts (8 Å, |Δi|>4): 1172; chains: 1; bounding box: 80×62×85 Å

Sequence (757 aa):
MGLANRLNALSRFSGWWHYKISYLLAPFYVGLLAAEVDLGRALAIGACLLVYFIATAVFGHIVNDLGDVAMDARAGKPNAWAGASPSRAILVLLVLVFVSFVSLWLAGAPLPLYALAVFEFLLFLSYSLPPLRLKESRMGLLVDSGYAHVVPFCVSALVLWPRVGEGDYGVSHGLLLSCALVWQLFCGLRGILVHEIEDHASDTAAGARTAVVRMGLVRTRKLMARVILPAEWGFLVITFAALWAVEGLWLPLLCLIGYLPIRKRRSISGTPLLDRFYRQLLPLAVLVAVLVVVPTFWPLLLLHLLLFPVWRWVEGRLCECRIPRVIAEHTIREATSDAEHLLELRVDGAYLTSRFVDRGDIQLDITVSVDDDRIPVAVNYGPNQFADLYTGQTGTEKPVCFRIDLPLPRSKPGVASCRLAINLEWDEDGRERTAKLHSGTIELPHVTQRRADTGQTPTTLLYFGPTNVVFADALRMCLREEGLTEKLEAADELIRSRLGWSLLDRIKGDPLAKGVSLFEDCLVSEGIYQLVTYERLKAAGLSGDLISSVSLGEVTAARAAGAMDFNVSVRICCFGALTLRAPKQSDMIVISAPDEKIQEIVSAEGWECYPAIVAEHTCVWAGMISEITKLETRLATEGIENGRLYMDCAPHTPLIQTSQQKADLQDCDFQPITKGYFSTITGGRVTGAVNPDLWCRWIANPSILTSTLDALSHENFDQVICIGSAQFDKDLRKKLAQSHPHARVIKAEKWLETHSG